Protein AF-0000000084993800 (afdb_homodimer)

Nearest PDB structures (foldseek):
  7xjv-assembly1_A  TM=6.454E-01  e=4.652E-09  Saccharomyces cerevisiae W303
  7xjv-assembly4_D  TM=6.389E-01  e=5.157E-09  Saccharomyces cerevisiae W303
  7xjv-assembly3_C  TM=6.314E-01  e=4.898E-09  Saccharomyces cerevisiae W303
  7xjv-assembly2_B  TM=5.538E-01  e=1.350E-09  Saccharomyces cerevisiae W303
  4ueg-assembly1_B-2  TM=5.755E-01  e=6.330E-03  Homo sapiens

Solvent-accessible surface area (backbone atoms only — not comparable to full-atom values): 67666 Å² total; per-residue (Å²): 123,70,65,59,55,52,49,52,5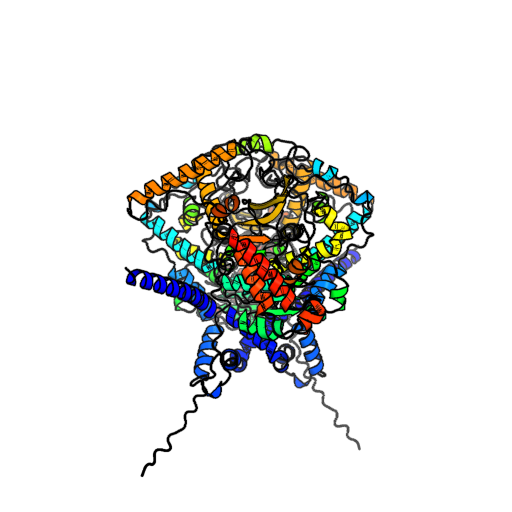4,49,50,52,51,46,46,50,47,44,50,46,45,49,45,39,49,51,34,66,70,18,49,46,56,49,48,42,47,50,22,48,46,46,61,73,32,42,77,75,53,49,46,65,46,40,52,65,31,57,72,38,85,68,54,83,72,51,82,61,49,65,58,50,24,50,51,48,42,51,61,73,66,26,61,34,57,53,43,33,43,54,48,46,67,40,45,58,66,32,54,53,80,58,81,63,63,48,74,72,31,53,38,44,69,43,84,71,44,53,61,37,55,59,57,62,55,12,47,51,59,48,55,62,29,50,54,52,68,58,70,69,51,41,50,27,44,24,51,21,46,50,51,40,51,53,53,44,58,67,52,75,76,71,47,54,67,60,35,39,59,65,26,33,39,31,49,20,40,89,86,26,47,58,17,22,50,24,31,52,52,44,39,43,61,42,61,39,78,60,39,31,38,41,27,29,49,42,76,86,72,63,44,68,53,53,44,66,39,42,22,50,74,73,59,43,24,35,65,43,43,42,27,72,44,37,32,61,70,55,39,65,71,58,65,50,69,50,34,42,54,50,48,42,62,66,69,39,47,43,18,38,32,42,37,30,36,24,40,31,34,60,78,48,56,62,64,59,57,78,74,28,64,61,26,56,53,32,40,21,41,51,40,55,40,66,36,40,56,45,55,26,71,65,46,33,59,44,70,69,48,67,72,54,53,73,75,55,61,64,37,44,54,82,88,50,58,66,60,59,54,68,71,45,52,62,50,71,66,27,27,43,45,22,19,30,80,48,63,72,45,61,27,45,33,67,50,41,38,35,34,29,41,69,79,40,43,53,22,52,50,46,18,36,42,43,45,74,40,14,92,46,51,39,46,55,31,42,31,30,50,40,83,75,81,60,56,30,64,30,43,61,59,21,23,60,75,52,57,47,62,62,44,73,57,93,68,75,70,42,80,25,21,33,70,43,94,86,63,48,74,41,79,17,27,41,32,36,51,32,61,57,41,44,53,54,50,52,54,52,49,35,52,52,27,51,76,66,74,42,71,64,76,59,57,86,65,38,69,56,69,67,38,54,51,50,52,54,50,50,43,51,53,51,29,48,54,46,57,67,61,34,71,73,62,74,80,74,41,70,83,57,48,66,73,76,73,60,48,72,29,34,39,36,26,71,53,67,50,64,23,43,63,68,37,37,75,29,46,84,37,86,82,22,64,58,62,53,69,54,63,34,57,56,90,71,38,34,73,79,45,71,50,48,40,57,72,51,29,51,50,44,43,23,40,43,40,51,61,56,64,59,65,78,44,61,61,50,36,62,71,70,61,72,47,55,59,66,59,36,41,51,44,46,48,51,36,51,56,59,48,58,74,66,54,79,27,96,61,34,76,64,63,72,54,81,64,51,73,74,70,70,79,71,75,74,73,72,72,73,71,75,72,77,70,73,80,119,125,70,66,60,54,54,51,51,53,50,50,50,51,47,46,49,48,43,47,47,40,46,46,34,47,58,36,58,75,20,50,53,56,49,50,42,46,51,24,48,45,45,59,73,31,38,77,76,55,39,54,60,46,43,58,63,29,61,71,37,85,69,56,83,73,53,81,63,49,65,58,50,15,49,50,47,36,48,62,72,66,26,62,33,55,50,43,32,44,55,47,45,67,40,44,60,66,32,54,52,80,59,80,62,64,48,74,72,31,52,37,47,70,42,83,71,43,53,60,38,55,59,57,63,54,13,46,52,59,50,55,62,28,49,55,51,69,57,70,68,52,41,50,29,44,23,52,20,48,50,51,38,50,53,54,44,59,64,52,64,74,70,51,56,65,60,35,41,58,64,25,33,37,32,50,19,40,89,87,28,47,58,17,21,49,26,31,52,52,42,40,43,62,44,61,39,78,59,40,31,39,41,25,29,48,42,76,84,73,62,45,68,52,53,43,68,39,42,22,50,72,71,58,43,24,36,65,42,43,44,27,72,43,38,31,62,69,55,39,65,70,58,65,50,69,49,33,43,54,49,48,42,63,67,70,40,48,42,19,36,31,43,36,30,35,25,39,31,35,60,78,48,57,61,65,61,57,77,75,30,62,61,25,56,52,34,40,21,41,49,39,56,41,65,35,40,56,44,55,27,70,65,44,32,59,43,70,70,47,66,71,52,52,72,74,54,61,65,38,44,54,82,88,50,58,64,60,60,55,68,71,46,53,64,49,71,66,26,27,42,45,22,19,31,82,48,64,70,46,61,26,44,33,66,50,41,38,36,35,30,41,69,79,39,45,54,22,52,51,45,19,38,43,43,46,71,42,14,92,47,51,40,46,54,31,42,32,30,50,39,82,75,80,63,56,31,64,30,44,60,59,21,23,58,76,52,57,47,64,63,42,73,59,93,67,73,70,43,82,26,23,33,69,42,94,85,65,46,75,42,80,16,28,41,32,37,50,30,60,56,41,45,52,53,48,52,54,52,48,36,52,52,27,52,76,67,74,42,71,62,77,59,57,86,66,38,68,54,69,68,37,53,50,50,50,53,50,49,45,51,54,52,30,49,53,47,54,64,56,29,73,71,56,73,83,74,41,74,84,59,51,68,73,77,71,61,50,73,30,34,40,37,24,70,53,66,50,67,22,44,63,69,37,38,74,30,47,83,38,86,82,22,64,56,62,52,69,55,64,33,55,55,90,71,40,34,72,81,46,72,52,49,41,58,71,53,29,50,50,42,44,23,39,42,41,52,62,57,65,60,65,79,43,61,60,50,35,62,70,69,59,70,48,56,58,67,58,35,41,50,45,46,48,52,36,51,56,57,49,59,74,64,55,79,28,94,62,33,75,66,62,74,56,79,65,50,74,74,70,70,80,72,75,77,76,75,75,75,70,74,75,74,71,76,77,119

Organism: Candida dubliniensis (strain CD36 / ATCC MYA-646 / CBS 7987 / NCPF 3949 / NRRL Y-17841) (NCBI:txid573826)

InterPro domains:
  IPR022751 Alpha-mannosyltransferase [PF11051] (169-436)
  IPR029044 Nucleotide-diphospho-sugar transferases [SSF53448] (170-377)

Secondary structure (DSSP, 8-state):
-HHHHHHHHHHHHHHHHHHHHHHHHHHHSSSHHHHHHHHHHHHHTTTTTTHHHHHHHHTSS-GGG-TTHHHHHHHHHHHHH-HHHHHHIIIIIIIGGG--SSPPPPHHHH--PPPP-BTTS-----HHHHHTT-----HHHHHHHHHHHHHHHHHHHTPPPPPTTTS-SEEEEEE-TTT-HHHHHHHHHHHHHTT--S-EEEEESSGGG--HHIIIIIIIIIISEEEEEHHHHH-HHHHHH---HHHHHHHHHHHSS-SEEEEE-TTEEESS--GGGGGSTTHHHHSEEEEEEEEE----HHHHHHTTPPP--B---TTS-TTS-HHHHTTS-TTTTS-GGGBTTS--SEEEEEEEEEEEHHHHHHHHHHHHHHHHTIIIIIHHHHTTT-SS-SSTTTHHHHHHHHT---B----PPEEEEEE-TTS-EEEEEEEEE-HHHHHHHHHHHHHHHHHTT--TT--TT--SHHHHHHHHHHHHHHHHHHHHHTTS-SGGGTTTSSPPPPPEEEEEE-SS---HHHHHHTTTSTTSGGGS-SS--HHHHTTTTTT--HHHHHHHHHHHIIIIIS-S-HHIIIIII-S-HHHHHHHHHHHHHHHHTT-S-TTTT--SSTTS--------------------/--HHHHHHHHHHHHHHHHHHHHHHHHHHS-HHHHHHHHHHHHHHTTTTT-TTHHHHHHSSS-GGG-TTHHHHHHHHHHHHH-HHHHHHIIIIIIIGGG--SSPPPPHHHH--PPPP-BTTS-----HHHHHTT-----HHHHHHHHHHHHHHHHHHHTPPPPPTTTS-SEEEEEE-TTT-HHHHHHHHHHHHHTT--S-EEEEESSGGG--HHIIIIIIIIIISEEEEEHHHHH-HHHHHH---HHHHHHHHHHHSS-SEEEEE-TTEEESS--GGGGGSTTHHHHSEEEEEEEEE----HHHHHHTTPPP--B---TTS-TTS-HHHHTTS-TTTTS-GGGBTTS--SEEEEEEEEEEEHHHHHHHHHHHHHHHHTIIIIIHHHHTTT-SS-SSTTTHHHHHHHHT---B----PPEEEEEE-TTS-EEEEEEEEE-HHHHHHHHHHHHHHHHHTT--TT--TT--SHHHHHHHHHHHHHHHHHHHHHHTTSSGGGGGG-SPPPPPEEEEEE-SS---HHHHHHTTTSTTSGGGS-SS--HHHHTTTTTT--HHHHHHHHHHHIIIIIS-S-HHIIIIII-S-HHHHHHHHHHHHHHHHTT-S-TTTT--SSTTS--------------------

pLDDT: mean 82.66, std 21.97, range [18.39, 98.62]

Sequence (1272 aa):
MKYLEDIKNHLQQEITEQYSNEIFKQYAFSFDIYSKKVDEYALQHESSLEPASCLAILGQEDTKSIPDLDKYLTKANDKYFNRQKYFQYLLKDILLNNKPKCQPLTKEEKGEKLNPTYQWDARIISEKYLLGSKLTIPGDKFRALRDAHDQVVKQLKSLPDPPSQFISGHGIVVNGGGNMIGSALTAIANMRERGSQLPVELILDTKQEYDKQICEELLPQKLNGKCIIVEEQVGKEVFDIINEKFSRKIMGLLVSSFDHIIAMDADNLAIKNVDNLLFTEPYLSTKMILWPDLWVKLTSPLYYRIARIEPGEIIDRFGIPNDGSFAEYITKDKQSEVHYHDLDNLPSTISVETGQMVFSKREHLKSLLLALYYNINGKDFYIDLLYQGAYGEGDRETIVPALHVMNERYTLTNQKVHILGYEALNGKSSETTLGQTDPRDNYQFYQDWKKFLISRKLDTRLNPFQSGGYTSDLMKQFHDYKRQIYQDKQYEDEATVHRMINYKLPEILFLHCNHPKIDPLKNSKEANDEFGTYSRRNMGLPDKVEKLFEGKDWELRFHTISQWVACKAISKSSIYWDKIAGKSQQQVCASVGKYIEFLKKDTFDNEATKLTILNQQQKPQQQESGNDNKKEGAASMKYLEDIKNHLQQEITEQYSNEIFKQYAFSFDIYSKKVDEYALQHESSLEPASCLAILGQEDTKSIPDLDKYLTKANDKYFNRQKYFQYLLKDILLNNKPKCQPLTKEEKGEKLNPTYQWDARIISEKYLLGSKLTIPGDKFRALRDAHDQVVKQLKSLPDPPSQFISGHGIVVNGGGNMIGSALTAIANMRERGSQLPVELILDTKQEYDKQICEELLPQKLNGKCIIVEEQVGKEVFDIINEKFSRKIMGLLVSSFDHIIAMDADNLAIKNVDNLLFTEPYLSTKMILWPDLWVKLTSPLYYRIARIEPGEIIDRFGIPNDGSFAEYITKDKQSEVHYHDLDNLPSTISVETGQMVFSKREHLKSLLLALYYNINGKDFYIDLLYQGAYGEGDRETIVPALHVMNERYTLTNQKVHILGYEALNGKSSETTLGQTDPRDNYQFYQDWKKFLISRKLDTRLNPFQSGGYTSDLMKQFHDYKRQIYQDKQYEDEATVHRMINYKLPEILFLHCNHPKIDPLKNSKEANDEFGTYSRRNMGLPDKVEKLFEGKDWELRFHTISQWVACKAISKSSIYWDKIAGKSQQQVCASVGKYIEFLKKDTFDNEATKLTILNQQQKPQQQESGNDNKKEGAAS

Radius of gyration: 33.53 Å; Cα contacts (8 Å, |Δi|>4): 2112; chains: 2; bounding box: 112×100×114 Å

Structure (mmCIF, N/CA/C/O backbone):
data_AF-0000000084993800-model_v1
#
loop_
_entity.id
_entity.type
_entity.pdbx_description
1 polymer 'Early Golgi alpha-1,2-mannosyltransferase, putative'
#
loop_
_atom_site.group_PDB
_atom_site.id
_atom_site.type_symbol
_atom_site.label_atom_id
_atom_site.label_alt_id
_atom_site.label_comp_id
_atom_site.label_asym_id
_atom_site.label_entity_id
_atom_site.label_seq_id
_atom_site.pdbx_PDB_ins_code
_atom_site.Cartn_x
_atom_site.Cartn_y
_atom_site.Cartn_z
_atom_site.occupancy
_atom_site.B_iso_or_equiv
_atom_site.auth_seq_id
_atom_site.auth_comp_id
_atom_site.auth_asym_id
_atom_site.auth_atom_id
_atom_site.pdbx_PDB_model_num
ATOM 1 N N . MET A 1 1 ? -31.828 13.703 34.688 1 25.83 1 MET A N 1
ATOM 2 C CA . MET A 1 1 ? -31.359 13.961 33.312 1 25.83 1 MET A CA 1
ATOM 3 C C . MET A 1 1 ? -29.844 14.094 33.281 1 25.83 1 MET A C 1
ATOM 5 O O . MET A 1 1 ? -29.234 14.047 32.219 1 25.83 1 MET A O 1
ATOM 9 N N . LYS A 1 2 ? -29.234 14.586 34.312 1 37.12 2 LYS A N 1
ATOM 10 C CA . LYS A 1 2 ? -27.844 14.781 34.719 1 37.12 2 LYS A CA 1
ATOM 11 C C . LYS A 1 2 ? -27.094 13.453 34.781 1 37.12 2 LYS A C 1
ATOM 13 O O . LYS A 1 2 ? -25.938 13.359 34.406 1 37.12 2 LYS A O 1
ATOM 18 N N . TYR A 1 3 ? -27.719 12.461 35.25 1 32.75 3 TYR A N 1
ATOM 19 C CA . TYR A 1 3 ? -27.156 11.148 35.531 1 32.75 3 TYR A CA 1
ATOM 20 C C . TYR A 1 3 ? -26.828 10.414 34.25 1 32.75 3 TYR A C 1
ATOM 22 O O . TYR A 1 3 ? -25.906 9.594 34.188 1 32.75 3 TYR A O 1
ATOM 30 N N . LEU A 1 4 ? -27.656 10.633 33.219 1 32.16 4 LEU A N 1
ATOM 31 C CA . LEU A 1 4 ? -27.453 9.953 31.953 1 32.16 4 LEU A CA 1
ATOM 32 C C . LEU A 1 4 ? -26.156 10.414 31.297 1 32.16 4 LEU A C 1
ATOM 34 O O . LEU A 1 4 ? -25.438 9.617 30.688 1 32.16 4 LEU A O 1
ATOM 38 N N . GLU A 1 5 ? -25.875 11.688 31.453 1 33.88 5 GLU A N 1
ATOM 39 C CA . GLU A 1 5 ? -24.656 12.242 30.875 1 33.88 5 GLU A CA 1
ATOM 40 C C . GLU A 1 5 ? -23.406 11.672 31.547 1 33.88 5 GLU A C 1
ATOM 42 O O . GLU A 1 5 ? -22.406 11.398 30.875 1 33.88 5 GLU A O 1
ATOM 47 N N . ASP A 1 6 ? -23.469 11.477 32.812 1 35.31 6 ASP A N 1
ATOM 48 C CA . ASP A 1 6 ? -22.359 10.898 33.562 1 35.31 6 ASP A CA 1
ATOM 49 C C . ASP A 1 6 ? -22.062 9.477 33.094 1 35.31 6 ASP A C 1
ATOM 51 O O . ASP A 1 6 ? -20.906 9.086 32.938 1 35.31 6 ASP A O 1
ATOM 55 N N . ILE A 1 7 ? -23.078 8.734 32.75 1 33.53 7 ILE A N 1
ATOM 56 C CA . ILE A 1 7 ? -22.922 7.355 32.312 1 33.53 7 ILE A CA 1
ATOM 57 C C . ILE A 1 7 ? -22.266 7.328 30.922 1 33.53 7 ILE A C 1
ATOM 59 O O . ILE A 1 7 ? -21.359 6.527 30.688 1 33.53 7 ILE A O 1
ATOM 63 N N . LYS A 1 8 ? -22.703 8.234 30.078 1 33.44 8 LYS A N 1
ATOM 64 C CA . LYS A 1 8 ? -22.094 8.305 28.75 1 33.44 8 LYS A CA 1
ATOM 65 C C . LYS A 1 8 ? -20.609 8.641 28.828 1 33.44 8 LYS A C 1
ATOM 67 O O . LYS A 1 8 ? -19.781 8.039 28.141 1 33.44 8 LYS A O 1
ATOM 72 N N . ASN A 1 9 ? -20.25 9.586 29.688 1 35.19 9 ASN A N 1
ATOM 73 C CA . ASN A 1 9 ? -18.859 9.93 29.922 1 35.19 9 ASN A CA 1
ATOM 74 C C . ASN A 1 9 ? -18.062 8.734 30.438 1 35.19 9 ASN A C 1
ATOM 76 O O . ASN A 1 9 ? -16.922 8.5 30.016 1 35.19 9 ASN A O 1
ATOM 80 N N . HIS A 1 10 ? -18.641 8.008 31.375 1 34.47 10 HIS A N 1
ATOM 81 C CA . HIS A 1 10 ? -17.969 6.832 31.922 1 34.47 10 HIS A CA 1
ATOM 82 C C . HIS A 1 10 ? -17.797 5.754 30.859 1 34.47 10 HIS A C 1
ATOM 84 O O . HIS A 1 10 ? -16.75 5.125 30.766 1 34.47 10 HIS A O 1
ATOM 90 N N . LEU A 1 11 ? -18.828 5.547 30.047 1 32.25 11 LEU A N 1
ATOM 91 C CA . LEU A 1 11 ? -18.734 4.547 28.984 1 32.25 11 LEU A CA 1
ATOM 92 C C . LEU A 1 11 ? -17.703 4.969 27.938 1 32.25 11 LEU A C 1
ATOM 94 O O . LEU A 1 11 ? -16.953 4.137 27.422 1 32.25 11 LEU A O 1
ATOM 98 N N . GLN A 1 12 ? -17.594 6.176 27.562 1 32.03 12 GLN A N 1
ATOM 99 C CA . GLN A 1 12 ? -16.578 6.691 26.656 1 32.03 12 GLN A CA 1
ATOM 100 C C . GLN A 1 12 ? -15.18 6.555 27.266 1 32.03 12 GLN A C 1
ATOM 102 O O . GLN A 1 12 ? -14.219 6.211 26.578 1 32.03 12 GLN A O 1
ATOM 107 N N . GLN A 1 13 ? -14.977 6.84 28.531 1 33.5 13 GLN A N 1
ATOM 108 C CA . GLN A 1 13 ? -13.734 6.586 29.25 1 33.5 13 GLN A CA 1
ATOM 109 C C . GLN A 1 13 ? -13.406 5.094 29.266 1 33.5 13 GLN A C 1
ATOM 111 O O . GLN A 1 13 ? -12.242 4.707 29.141 1 33.5 13 GLN A O 1
ATOM 116 N N . GLU A 1 14 ? -14.344 4.223 29.547 1 32.28 14 GLU A N 1
ATOM 117 C CA . GLU A 1 14 ? -14.156 2.775 29.516 1 32.28 14 GLU A CA 1
ATOM 118 C C . GLU A 1 14 ? -13.82 2.297 28.109 1 32.28 14 GLU A C 1
ATOM 120 O O . GLU A 1 14 ? -12.977 1.412 27.922 1 32.28 14 GLU A O 1
ATOM 125 N N . ILE A 1 15 ? -14.477 2.777 27.109 1 32.91 15 ILE A N 1
ATOM 126 C CA . ILE A 1 15 ? -14.141 2.424 25.734 1 32.91 15 ILE A CA 1
ATOM 127 C C . ILE A 1 15 ? -12.75 2.953 25.391 1 32.91 15 ILE A C 1
ATOM 129 O O . ILE A 1 15 ? -11.961 2.264 24.734 1 32.91 15 ILE A O 1
ATOM 133 N N . THR A 1 16 ? -12.375 4.145 25.797 1 31.59 16 THR A N 1
ATOM 134 C CA . THR A 1 16 ? -11.008 4.629 25.656 1 31.59 16 THR A CA 1
ATOM 135 C C . THR A 1 16 ? -10.031 3.719 26.391 1 31.59 16 THR A C 1
ATOM 137 O O . THR A 1 16 ? -8.961 3.395 25.875 1 31.59 16 THR A O 1
ATOM 140 N N . GLU A 1 17 ? -10.25 3.42 27.672 1 32.16 17 GLU A N 1
ATOM 141 C CA . GLU A 1 17 ? -9.438 2.461 28.406 1 32.16 17 GLU A CA 1
ATOM 142 C C . GLU A 1 17 ? -9.523 1.069 27.797 1 32.16 17 GLU A C 1
ATOM 144 O O . GLU A 1 17 ? -8.516 0.363 27.703 1 32.16 17 GLU A O 1
ATOM 149 N N . GLN A 1 18 ? -10.711 0.589 27.469 1 32.41 18 GLN A N 1
ATOM 150 C CA . GLN A 1 18 ? -10.805 -0.713 26.812 1 32.41 18 GLN A CA 1
ATOM 151 C C . GLN A 1 18 ? -10.109 -0.707 25.453 1 32.41 18 GLN A C 1
ATOM 153 O O . GLN A 1 18 ? -9.422 -1.667 25.109 1 32.41 18 GLN A O 1
ATOM 158 N N . TYR A 1 19 ? -10.359 0.288 24.656 1 32.78 19 TYR A N 1
ATOM 159 C CA . TYR A 1 19 ? -9.609 0.356 23.406 1 32.78 19 TYR A CA 1
ATOM 160 C C . TYR A 1 19 ? -8.125 0.554 23.672 1 32.78 19 TYR A C 1
ATOM 162 O O . TYR A 1 19 ? -7.281 -0.036 22.984 1 32.78 19 TYR A O 1
ATOM 170 N N . SER A 1 20 ? -7.797 1.417 24.656 1 33.12 20 SER A N 1
ATOM 171 C CA . SER A 1 20 ? -6.395 1.471 25.047 1 33.12 20 SER A CA 1
ATOM 172 C C . SER A 1 20 ? -5.91 0.119 25.562 1 33.12 20 SER A C 1
ATOM 174 O O . SER A 1 20 ? -4.812 -0.323 25.234 1 33.12 20 SER A O 1
ATOM 176 N N . ASN A 1 21 ? -6.656 -0.455 26.484 1 31.53 21 ASN A N 1
ATOM 177 C CA . ASN A 1 21 ? -6.285 -1.775 26.984 1 31.53 21 ASN A CA 1
ATOM 178 C C . ASN A 1 21 ? -6.301 -2.818 25.859 1 31.53 21 ASN A C 1
ATOM 180 O O . ASN A 1 21 ? -5.41 -3.664 25.781 1 31.53 21 ASN A O 1
ATOM 184 N N . GLU A 1 22 ? -7.359 -2.836 25.094 1 35.97 22 GLU A N 1
ATOM 185 C CA . GLU A 1 22 ? -7.348 -3.756 23.953 1 35.97 22 GLU A CA 1
ATOM 186 C C . GLU A 1 22 ? -6.223 -3.414 22.984 1 35.97 22 GLU A C 1
ATOM 188 O O . GLU A 1 22 ? -5.562 -4.309 22.453 1 35.97 22 GLU A O 1
ATOM 193 N N . ILE A 1 23 ? -6.004 -2.205 22.781 1 35.31 23 ILE A N 1
ATOM 194 C CA . ILE A 1 23 ? -4.852 -1.776 22 1 35.31 23 ILE A CA 1
ATOM 195 C C . ILE A 1 23 ? -3.562 -2.229 22.672 1 35.31 23 ILE A C 1
ATOM 197 O O . ILE A 1 23 ? -2.656 -2.75 22.016 1 35.31 23 ILE A O 1
ATOM 201 N N . PHE A 1 24 ? -3.576 -1.935 24.062 1 31.83 24 PHE A N 1
ATOM 202 C CA . PHE A 1 24 ? -2.41 -2.418 24.797 1 31.83 24 PHE A CA 1
ATOM 203 C C . PHE A 1 24 ? -2.34 -3.939 24.766 1 31.83 24 PHE A C 1
ATOM 205 O O . PHE A 1 24 ? -1.265 -4.512 24.578 1 31.83 24 PHE A O 1
ATOM 212 N N . LYS A 1 25 ? -3.402 -4.535 25.062 1 35.88 25 LYS A N 1
ATOM 213 C CA . LYS A 1 25 ? -3.385 -5.992 24.953 1 35.88 25 LYS A CA 1
ATOM 214 C C . LYS A 1 25 ? -2.908 -6.434 23.578 1 35.88 25 LYS A C 1
ATOM 216 O O . LYS A 1 25 ? -2.096 -7.352 23.469 1 35.88 25 LYS A O 1
ATOM 221 N N . GLN A 1 26 ? -3.5 -5.801 22.609 1 37.5 26 GLN A N 1
ATOM 222 C CA . GLN A 1 26 ? -3.051 -6.082 21.25 1 37.5 26 GLN A CA 1
ATOM 223 C C . GLN A 1 26 ? -1.591 -5.684 21.062 1 37.5 26 GLN A C 1
ATOM 225 O O . GLN A 1 26 ? -0.812 -6.422 20.453 1 37.5 26 GLN A O 1
ATOM 230 N N . TYR A 1 27 ? -1.341 -4.531 21.656 1 34.97 27 TYR A N 1
ATOM 231 C CA . TYR A 1 27 ? 0.062 -4.133 21.609 1 34.97 27 TYR A CA 1
ATOM 232 C C . TYR A 1 27 ? 0.91 -5.039 22.5 1 34.97 27 TYR A C 1
ATOM 234 O O . TYR A 1 27 ? 2.053 -5.355 22.172 1 34.97 27 TYR A O 1
ATOM 242 N N . ALA A 1 28 ? 0.341 -5.328 23.75 1 33.94 28 ALA A N 1
ATOM 243 C CA . ALA A 1 28 ? 1.077 -6.211 24.641 1 33.94 28 ALA A CA 1
ATOM 244 C C . ALA A 1 28 ? 1.395 -7.543 23.969 1 33.94 28 ALA A C 1
ATOM 246 O O . ALA A 1 28 ? 2.482 -8.094 24.156 1 33.94 28 ALA A O 1
ATOM 247 N N . PHE A 1 29 ? 0.368 -8.078 23.406 1 35.06 29 PHE A N 1
ATOM 248 C CA . PHE A 1 29 ? 0.773 -9.258 22.641 1 35.06 29 PHE A CA 1
ATOM 249 C C . PHE A 1 29 ? 1.585 -8.852 21.422 1 35.06 29 PHE A C 1
ATOM 251 O O . PHE A 1 29 ? 2.074 -9.711 20.672 1 35.06 29 PHE A O 1
ATOM 258 N N . SER A 1 30 ? 1.572 -7.613 21.203 1 39.25 30 SER A N 1
ATOM 259 C CA . SER A 1 30 ? 2.039 -7.145 19.891 1 39.25 30 SER A CA 1
ATOM 260 C C . SER A 1 30 ? 3.561 -7.074 19.844 1 39.25 30 SER A C 1
ATOM 262 O O . SER A 1 30 ? 4.133 -6.504 18.922 1 39.25 30 SER A O 1
ATOM 264 N N . PHE A 1 31 ? 4 -8.156 20.141 1 41.16 31 PHE A N 1
ATOM 265 C CA . PHE A 1 31 ? 5.434 -8.281 19.906 1 41.16 31 PHE A CA 1
ATOM 266 C C . PHE A 1 31 ? 6.066 -6.922 19.656 1 41.16 31 PHE A C 1
ATOM 268 O O . PHE A 1 31 ? 7.293 -6.789 19.656 1 41.16 31 PHE A O 1
ATOM 275 N N . ASP A 1 32 ? 5.172 -5.875 19.562 1 42.56 32 ASP A N 1
ATOM 276 C CA . ASP A 1 32 ? 5.703 -4.543 19.297 1 42.56 32 ASP A CA 1
ATOM 277 C C . ASP A 1 32 ? 6.426 -3.992 20.516 1 42.56 32 ASP A C 1
ATOM 279 O O . ASP A 1 32 ? 7.52 -3.432 20.406 1 42.56 32 ASP A O 1
ATOM 283 N N . ILE A 1 33 ? 5.805 -4.098 21.578 1 40.31 33 ILE A N 1
ATOM 284 C CA . ILE A 1 33 ? 6.434 -3.621 22.812 1 40.31 33 ILE A CA 1
ATOM 285 C C . ILE A 1 33 ? 7.758 -4.348 23.031 1 40.31 33 ILE A C 1
ATOM 287 O O . ILE A 1 33 ? 8.758 -3.732 23.406 1 40.31 33 ILE A O 1
ATOM 291 N N . TYR A 1 34 ? 7.695 -5.578 22.656 1 42.03 34 TYR A N 1
ATOM 292 C CA . TYR A 1 34 ? 8.922 -6.355 22.766 1 42.03 34 TYR A CA 1
ATOM 293 C C . TYR A 1 34 ? 9.992 -5.832 21.828 1 42.03 34 TYR A C 1
ATOM 295 O O . TYR A 1 34 ? 11.125 -5.578 22.234 1 42.03 34 TYR A O 1
ATOM 303 N N . SER A 1 35 ? 9.562 -5.73 20.703 1 47.25 35 SER A N 1
ATOM 304 C CA . SER A 1 35 ? 10.531 -5.258 19.719 1 47.25 35 SER A CA 1
ATOM 305 C C . SER A 1 35 ? 11.102 -3.898 20.109 1 47.25 35 SER A C 1
ATOM 307 O O . SER A 1 35 ? 12.305 -3.674 20 1 47.25 35 SER A O 1
ATOM 309 N N . LYS A 1 36 ? 10.234 -3.129 20.656 1 44.84 36 LYS A N 1
ATOM 310 C CA . LYS A 1 36 ? 10.656 -1.805 21.094 1 44.84 36 LYS A CA 1
ATOM 311 C C . LYS A 1 36 ? 11.609 -1.905 22.281 1 44.84 36 LYS A C 1
ATOM 313 O O . LYS A 1 36 ? 12.617 -1.193 22.328 1 44.84 36 LYS A O 1
ATOM 318 N N . LYS A 1 37 ? 11.281 -2.777 23.125 1 41.84 37 LYS A N 1
ATOM 319 C CA . LYS A 1 37 ? 12.117 -2.926 24.312 1 41.84 37 LYS A CA 1
ATOM 320 C C . LYS A 1 37 ? 13.469 -3.551 23.953 1 41.84 37 LYS A C 1
ATOM 322 O O . LYS A 1 37 ? 14.5 -3.178 24.516 1 41.84 37 LYS A O 1
ATOM 327 N N . VAL A 1 38 ? 13.352 -4.488 23.078 1 47.16 38 VAL A N 1
ATOM 328 C CA . VAL A 1 38 ? 14.594 -5.074 22.578 1 47.16 38 VAL A CA 1
ATOM 329 C C . VAL A 1 38 ? 15.445 -3.992 21.922 1 47.16 38 VAL A C 1
ATOM 331 O O . VAL A 1 38 ? 16.656 -3.898 22.188 1 47.16 38 VAL A O 1
ATOM 334 N N . ASP A 1 39 ? 14.766 -3.289 21.203 1 47.31 39 ASP A N 1
ATOM 335 C CA . ASP A 1 39 ? 15.461 -2.207 20.531 1 47.31 39 ASP A CA 1
ATOM 336 C C . ASP A 1 39 ? 16.031 -1.198 21.531 1 47.31 39 ASP A C 1
ATOM 338 O O . ASP A 1 39 ? 17.172 -0.765 21.406 1 47.31 39 ASP A O 1
ATOM 342 N N . GLU A 1 40 ? 15.188 -0.771 22.469 1 45.06 40 GLU A N 1
ATOM 343 C CA . GLU A 1 40 ? 15.625 0.14 23.516 1 45.06 40 GLU A CA 1
ATOM 344 C C . GLU A 1 40 ? 16.797 -0.449 24.312 1 45.06 40 GLU A C 1
ATOM 346 O O . GLU A 1 40 ? 17.766 0.249 24.609 1 45.06 40 GLU A O 1
ATOM 351 N N . TYR A 1 41 ? 16.609 -1.665 24.703 1 41.03 41 TYR A N 1
ATOM 352 C CA . TYR A 1 41 ? 17.672 -2.357 25.406 1 41.03 41 TYR A CA 1
ATOM 353 C C . TYR A 1 41 ? 18.953 -2.354 24.578 1 41.03 41 TYR A C 1
ATOM 355 O O . TYR A 1 41 ? 20.047 -2.088 25.109 1 41.03 41 TYR A O 1
ATOM 363 N N . ALA A 1 42 ? 18.719 -2.701 23.438 1 44.78 42 ALA A N 1
ATOM 364 C CA . ALA A 1 42 ? 19.875 -2.703 22.531 1 44.78 42 ALA A CA 1
ATOM 365 C C . ALA A 1 42 ? 20.531 -1.328 22.484 1 44.78 42 ALA A C 1
ATOM 367 O O . ALA A 1 42 ? 21.766 -1.222 22.5 1 44.78 42 ALA A O 1
ATOM 368 N N . LEU A 1 43 ? 19.719 -0.399 22.5 1 45.38 43 LEU A N 1
ATOM 369 C CA . LEU A 1 43 ? 20.25 0.963 22.469 1 45.38 43 LEU A CA 1
ATOM 370 C C . LEU A 1 43 ? 20.953 1.303 23.781 1 45.38 43 LEU A C 1
ATOM 372 O O . LEU A 1 43 ? 22 1.946 23.766 1 45.38 43 LEU A O 1
ATOM 376 N N . GLN A 1 44 ? 20.266 0.963 24.891 1 41.19 44 GLN A N 1
ATOM 377 C CA . GLN A 1 44 ? 20.812 1.293 26.203 1 41.19 44 GLN A CA 1
ATOM 378 C C . GLN A 1 44 ? 22.062 0.471 26.5 1 41.19 44 GLN A C 1
ATOM 380 O O . GLN A 1 44 ? 22.922 0.894 27.281 1 41.19 44 GLN A O 1
ATOM 385 N N . HIS A 1 45 ? 22.016 -0.691 26.203 1 36.88 45 HIS A N 1
ATOM 386 C CA . HIS A 1 45 ? 23.141 -1.57 26.469 1 36.88 45 HIS A CA 1
ATOM 387 C C . HIS A 1 45 ? 24.031 -1.728 25.234 1 36.88 45 HIS A C 1
ATOM 389 O O . HIS A 1 45 ? 24.625 -2.785 25.031 1 36.88 45 HIS A O 1
ATOM 395 N N . GLU A 1 46 ? 23.953 -0.746 24.609 1 42.19 46 GLU A N 1
ATOM 396 C CA . GLU A 1 46 ? 24.797 -0.686 23.422 1 42.19 46 GLU A CA 1
ATOM 397 C C . GLU A 1 46 ? 26.203 -1.188 23.719 1 42.19 46 GLU A C 1
ATOM 399 O O . GLU A 1 46 ? 26.781 -1.945 22.922 1 42.19 46 GLU A O 1
ATOM 404 N N . SER A 1 47 ? 26.703 -0.783 24.859 1 37.28 47 SER A N 1
ATOM 405 C CA . SER A 1 47 ? 28.047 -1.198 25.25 1 37.28 47 SER A CA 1
ATOM 406 C C . SER A 1 47 ? 28.094 -2.689 25.578 1 37.28 47 SER A C 1
ATOM 408 O O . SER A 1 47 ? 29.094 -3.355 25.297 1 37.28 47 SER A O 1
ATOM 410 N N . SER A 1 48 ? 27.234 -3.061 26.281 1 32.97 48 SER A N 1
ATOM 411 C CA . SER A 1 48 ? 27.219 -4.461 26.688 1 32.97 48 SER A CA 1
ATOM 412 C C . SER A 1 48 ? 26.688 -5.355 25.578 1 32.97 48 SER A C 1
ATOM 414 O O . SER A 1 48 ? 26.797 -6.582 25.641 1 32.97 48 SER A O 1
ATOM 416 N N . LEU A 1 49 ? 25.766 -4.918 24.906 1 36.62 49 LEU A N 1
ATOM 417 C CA . LEU A 1 49 ? 25.281 -5.66 23.75 1 36.62 49 LEU A CA 1
ATOM 418 C C . LEU A 1 49 ? 26.297 -5.629 22.609 1 36.62 49 LEU A C 1
ATOM 420 O O . LEU A 1 49 ? 25.938 -5.758 21.438 1 36.62 49 LEU A O 1
ATOM 424 N N . GLU A 1 50 ? 27.562 -5.441 22.891 1 34 50 GLU A N 1
ATOM 425 C CA . GLU A 1 50 ? 28.719 -5.672 22.031 1 34 50 GLU A CA 1
ATOM 426 C C . GLU A 1 50 ? 28.531 -6.914 21.172 1 34 50 GLU A C 1
ATOM 428 O O . GLU A 1 50 ? 29.359 -7.207 20.297 1 34 50 GLU A O 1
ATOM 433 N N . PRO A 1 51 ? 27.594 -7.75 21.578 1 31.05 51 PRO A N 1
ATOM 434 C CA . PRO A 1 51 ? 27.656 -9.047 20.891 1 31.05 51 PRO A CA 1
ATOM 435 C C . PRO A 1 51 ? 27.188 -8.977 19.438 1 31.05 51 PRO A C 1
ATOM 437 O O . PRO A 1 51 ? 27.141 -10 18.75 1 31.05 51 PRO A O 1
ATOM 440 N N . ALA A 1 52 ? 26.688 -8.102 18.922 1 33 52 ALA A N 1
ATOM 441 C CA . ALA A 1 52 ? 26.391 -8.414 17.516 1 33 52 ALA A CA 1
ATOM 442 C C . ALA A 1 52 ? 27.672 -8.656 16.734 1 33 52 ALA A C 1
ATOM 444 O O . ALA A 1 52 ? 27.656 -9.266 15.664 1 33 52 ALA A O 1
ATOM 445 N N . SER A 1 53 ? 28.844 -8.078 17 1 31.75 53 SER A N 1
ATOM 446 C CA . SER A 1 53 ? 30.172 -8.523 16.578 1 31.75 53 SER A CA 1
ATOM 447 C C . SER A 1 53 ? 30.422 -9.961 17.016 1 31.75 53 SER A C 1
ATOM 449 O O . SER A 1 53 ? 31.188 -10.68 16.375 1 31.75 53 SER A O 1
ATOM 451 N N . CYS A 1 54 ? 29.938 -10.375 18.203 1 32.47 54 CYS A N 1
ATOM 452 C CA . CYS A 1 54 ? 30.016 -11.781 18.594 1 32.47 54 CYS A CA 1
ATOM 453 C C . CYS A 1 54 ? 29.234 -12.664 17.625 1 32.47 54 CYS A C 1
ATOM 455 O O . CYS A 1 54 ? 29.672 -13.758 17.281 1 32.47 54 CYS A O 1
ATOM 457 N N . LEU A 1 55 ? 28.094 -12.195 17.156 1 34.06 55 LEU A N 1
ATOM 458 C CA . LEU A 1 55 ? 27.312 -13.039 16.25 1 34.06 55 LEU A CA 1
ATOM 459 C C . LEU A 1 55 ? 28.047 -13.242 14.938 1 34.06 55 LEU A C 1
ATOM 461 O O . LEU A 1 55 ? 28.047 -14.344 14.383 1 34.06 55 LEU A O 1
ATOM 465 N N . ALA A 1 56 ? 28.562 -12.281 14.336 1 34.06 56 ALA A N 1
ATOM 466 C CA . ALA A 1 56 ? 29.469 -12.492 13.211 1 34.06 56 ALA A CA 1
ATOM 467 C C . ALA A 1 56 ? 30.641 -13.375 13.617 1 34.06 56 ALA A C 1
ATOM 469 O O . ALA A 1 56 ? 31.109 -14.203 12.828 1 34.06 56 ALA A O 1
ATOM 470 N N . ILE A 1 57 ? 31.203 -13.164 14.781 1 33.12 57 ILE A N 1
ATOM 471 C CA . ILE A 1 57 ? 32.312 -13.938 15.32 1 33.12 57 ILE A CA 1
ATOM 472 C C . ILE A 1 57 ? 31.844 -15.336 15.695 1 33.12 57 ILE A C 1
ATOM 474 O O . ILE A 1 57 ? 32.562 -16.312 15.492 1 33.12 57 ILE A O 1
ATOM 478 N N . LEU A 1 58 ? 30.609 -15.32 16.312 1 34.31 58 LEU A N 1
ATOM 479 C CA . LEU A 1 58 ? 30.172 -16.641 16.75 1 34.31 58 LEU A CA 1
ATOM 480 C C . LEU A 1 58 ? 29.891 -17.547 15.555 1 34.31 58 LEU A C 1
ATOM 482 O O . LEU A 1 58 ? 29.844 -18.766 15.703 1 34.31 58 LEU A O 1
ATOM 486 N N . GLY A 1 59 ? 29.328 -16.969 14.484 1 33.44 59 GLY A N 1
ATOM 487 C CA . GLY A 1 59 ? 29.297 -17.969 13.43 1 33.44 59 GLY A CA 1
ATOM 488 C C . GLY A 1 59 ? 30.672 -18.516 13.086 1 33.44 59 GLY A C 1
ATOM 489 O O . GLY A 1 59 ? 30.797 -19.438 12.273 1 33.44 59 GLY A O 1
ATOM 490 N N . GLN A 1 60 ? 31.703 -17.5 13.344 1 32.94 60 GLN A N 1
ATOM 491 C CA . GLN A 1 60 ? 33 -18.125 13.117 1 32.94 60 GLN A CA 1
ATOM 492 C C . GLN A 1 60 ? 33.375 -19.047 14.273 1 32.94 60 GLN A C 1
ATOM 494 O O . GLN A 1 60 ? 33.062 -18.766 15.43 1 32.94 60 GLN A O 1
ATOM 499 N N . GLU A 1 61 ? 33.344 -20.312 14.055 1 33.88 61 GLU A N 1
ATOM 500 C CA . GLU A 1 61 ? 33.75 -21.328 15.016 1 33.88 61 GLU A CA 1
ATOM 501 C C . GLU A 1 61 ? 34.781 -20.797 15.984 1 33.88 61 GLU A C 1
ATOM 503 O O . GLU A 1 61 ? 34.75 -21.094 17.172 1 33.88 61 GLU A O 1
ATOM 508 N N . ASP A 1 62 ? 36.094 -20.375 15.445 1 30.25 62 ASP A N 1
ATOM 509 C CA . ASP A 1 62 ? 37.281 -20.047 16.25 1 30.25 62 ASP A CA 1
ATOM 510 C C . ASP A 1 62 ? 37.344 -18.547 16.531 1 30.25 62 ASP A C 1
ATOM 512 O O . ASP A 1 62 ? 37.875 -17.797 15.703 1 30.25 62 ASP A O 1
ATOM 516 N N . THR A 1 63 ? 36.531 -17.938 17.203 1 36.16 63 THR A N 1
ATOM 517 C CA . THR A 1 63 ? 36.531 -16.547 17.656 1 36.16 63 THR A CA 1
ATOM 518 C C . THR A 1 63 ? 37.906 -16.188 18.266 1 36.16 63 THR A C 1
ATOM 520 O O . THR A 1 63 ? 38.156 -15.031 18.594 1 36.16 63 THR A O 1
ATOM 523 N N . LYS A 1 64 ? 38.625 -17.047 18.797 1 36.78 64 LYS A N 1
ATOM 524 C CA . LYS A 1 64 ? 39.938 -16.828 19.406 1 36.78 64 LYS A CA 1
ATOM 525 C C . LYS A 1 64 ? 40.906 -16.234 18.391 1 36.78 64 LYS A C 1
ATOM 527 O O . LYS A 1 64 ? 41.906 -15.641 18.781 1 36.78 64 LYS A O 1
ATOM 532 N N . SER A 1 65 ? 40.844 -16.625 17.188 1 35.22 65 SER A N 1
ATOM 533 C CA . SER A 1 65 ? 41.906 -16.219 16.266 1 35.22 65 SER A CA 1
ATOM 534 C C . SER A 1 65 ? 41.562 -14.898 15.578 1 35.22 65 SER A C 1
ATOM 536 O O . SER A 1 65 ? 42.219 -14.508 14.617 1 35.22 65 SER A O 1
ATOM 538 N N . ILE A 1 66 ? 40.312 -14.281 15.836 1 35.28 66 ILE A N 1
ATOM 539 C CA . ILE A 1 66 ? 40.125 -13.023 15.117 1 35.28 66 ILE A CA 1
ATOM 540 C C . ILE A 1 66 ? 40.938 -11.93 15.797 1 35.28 66 ILE A C 1
ATOM 542 O O . ILE A 1 66 ? 40.656 -11.539 16.938 1 35.28 66 ILE A O 1
ATOM 546 N N . PRO A 1 67 ? 42.125 -11.648 15.43 1 38.72 67 PRO A N 1
ATOM 547 C CA . PRO A 1 67 ? 42.844 -10.445 15.859 1 38.72 67 PRO A CA 1
ATOM 548 C C . PRO A 1 67 ? 42.031 -9.164 15.664 1 38.72 67 PRO A C 1
ATOM 550 O O . PRO A 1 67 ? 41.281 -9.047 14.688 1 38.72 67 PRO A O 1
ATOM 553 N N . ASP A 1 68 ? 41.844 -8.273 16.719 1 42.38 68 ASP A N 1
ATOM 554 C CA . ASP A 1 68 ? 41.281 -6.926 16.828 1 42.38 68 ASP A CA 1
ATOM 555 C C . ASP A 1 68 ? 39.75 -6.969 16.812 1 42.38 68 ASP A C 1
ATOM 557 O O . ASP A 1 68 ? 39.094 -6.133 16.172 1 42.38 68 ASP A O 1
ATOM 561 N N . LEU A 1 69 ? 39.25 -8.086 17.234 1 43.69 69 LEU A N 1
ATOM 562 C CA . LEU A 1 69 ? 37.844 -8.328 17.375 1 43.69 69 LEU A CA 1
ATOM 563 C C . LEU A 1 69 ? 37.125 -7.117 17.984 1 43.69 69 LEU A C 1
ATOM 565 O O . LEU A 1 69 ? 36.062 -6.719 17.531 1 43.69 69 LEU A O 1
ATOM 569 N N . ASP A 1 70 ? 37.812 -6.648 18.953 1 43.03 70 ASP A N 1
ATOM 570 C CA . ASP A 1 70 ? 37.25 -5.508 19.656 1 43.03 70 ASP A CA 1
ATOM 571 C C . ASP A 1 70 ? 37.031 -4.324 18.703 1 43.03 70 ASP A C 1
ATOM 573 O O . ASP A 1 70 ? 36 -3.668 18.734 1 43.03 70 ASP A O 1
ATOM 577 N N . LYS A 1 71 ? 38.062 -4.016 17.984 1 48.34 71 LYS A N 1
ATOM 578 C CA . LYS A 1 71 ? 37.969 -2.926 17.016 1 48.34 71 LYS A CA 1
ATOM 579 C C . LYS A 1 71 ? 36.875 -3.203 15.969 1 48.34 71 LYS A C 1
ATOM 581 O O . LYS A 1 71 ? 36.156 -2.299 15.578 1 48.34 71 LYS A O 1
ATOM 586 N N . TYR A 1 72 ? 36.812 -4.387 15.578 1 44.16 72 TYR A N 1
ATOM 587 C CA . TYR A 1 72 ? 35.812 -4.77 14.602 1 44.16 72 TYR A CA 1
ATOM 588 C C . TYR A 1 72 ? 34.406 -4.625 15.18 1 44.16 72 TYR A C 1
ATOM 590 O O . TYR A 1 72 ? 33.5 -4.137 14.508 1 44.16 72 TYR A O 1
ATOM 598 N N . LEU A 1 73 ? 34.406 -4.98 16.328 1 45.44 73 LEU A N 1
ATOM 599 C CA . LEU A 1 73 ? 33.125 -4.875 16.984 1 45.44 73 LEU A CA 1
ATOM 600 C C . LEU A 1 73 ? 32.719 -3.416 17.172 1 45.44 73 LEU A C 1
ATOM 602 O O . LEU A 1 73 ? 31.562 -3.055 16.969 1 45.44 73 LEU A O 1
ATOM 606 N N . THR A 1 74 ? 33.688 -2.674 17.609 1 46.38 74 THR A N 1
ATOM 607 C CA . THR A 1 74 ? 33.438 -1.248 17.781 1 46.38 74 THR A CA 1
ATOM 608 C C . THR A 1 74 ? 33 -0.617 16.453 1 46.38 74 THR A C 1
ATOM 610 O O . THR A 1 74 ? 32.031 0.146 16.406 1 46.38 74 THR A O 1
ATOM 613 N N . LYS A 1 75 ? 33.688 -0.953 15.5 1 45.97 75 LYS A N 1
ATOM 614 C CA . LYS A 1 75 ? 33.375 -0.43 14.172 1 45.97 75 LYS A CA 1
ATOM 615 C C . LYS A 1 75 ? 32 -0.924 13.703 1 45.97 75 LYS A C 1
ATOM 617 O O . LYS A 1 75 ? 31.234 -0.163 13.125 1 45.97 75 LYS A O 1
ATOM 622 N N . ALA A 1 76 ? 31.922 -2.113 13.953 1 44.62 76 ALA A N 1
ATOM 623 C CA . ALA A 1 76 ? 30.641 -2.689 13.555 1 44.62 76 ALA A CA 1
ATOM 624 C C . ALA A 1 76 ? 29.5 -2.061 14.336 1 44.62 76 ALA A C 1
ATOM 626 O O . ALA A 1 76 ? 28.453 -1.746 13.766 1 44.62 76 ALA A O 1
ATOM 627 N N . ASN A 1 77 ? 29.734 -1.854 15.523 1 45.66 77 ASN A N 1
ATOM 628 C CA . ASN A 1 77 ? 28.719 -1.23 16.375 1 45.66 77 ASN A CA 1
ATOM 629 C C . ASN A 1 77 ? 28.391 0.187 15.914 1 45.66 77 ASN A C 1
ATOM 631 O O . ASN A 1 77 ? 27.219 0.567 15.836 1 45.66 77 ASN A O 1
ATOM 635 N N . ASP A 1 78 ? 29.438 0.937 15.812 1 48.5 78 ASP A N 1
ATOM 636 C CA . ASP A 1 78 ? 29.25 2.299 15.32 1 48.5 78 ASP A CA 1
ATOM 637 C C . ASP A 1 78 ? 28.453 2.307 14.016 1 48.5 78 ASP A C 1
ATOM 639 O O . ASP A 1 78 ? 27.547 3.133 13.844 1 48.5 78 ASP A O 1
ATOM 643 N N . LYS A 1 79 ? 28.844 1.456 13.305 1 45.97 79 LYS A N 1
ATOM 644 C CA . LYS A 1 79 ? 28.234 1.375 11.984 1 45.97 79 LYS A CA 1
ATOM 645 C C . LYS A 1 79 ? 26.766 0.978 12.086 1 45.97 79 LYS A C 1
ATOM 647 O O . LYS A 1 79 ? 25.922 1.553 11.398 1 45.97 79 LYS A O 1
ATOM 652 N N . TYR A 1 80 ? 26.469 -0.016 12.875 1 48.34 80 TYR A N 1
ATOM 653 C CA . TYR A 1 80 ? 25.141 -0.592 12.805 1 48.34 80 TYR A CA 1
ATOM 654 C C . TYR A 1 80 ? 24.203 0.048 13.836 1 48.34 80 TYR A C 1
ATOM 656 O O . TYR A 1 80 ? 22.984 0.011 13.688 1 48.34 80 TYR A O 1
ATOM 664 N N . PHE A 1 81 ? 24.781 0.731 14.695 1 56.06 81 PHE A N 1
ATOM 665 C CA . PHE A 1 81 ? 23.953 1.255 15.773 1 56.06 81 PHE A CA 1
ATOM 666 C C . PHE A 1 81 ? 24.062 2.773 15.852 1 56.06 81 PHE A C 1
ATOM 668 O O . PHE A 1 81 ? 23.438 3.4 16.719 1 56.06 81 PHE A O 1
ATOM 675 N N . ASN A 1 82 ? 24.703 3.145 14.812 1 67.19 82 ASN A N 1
ATOM 676 C CA . ASN A 1 82 ? 24.828 4.598 14.836 1 67.19 82 ASN A CA 1
ATOM 677 C C . ASN A 1 82 ? 23.734 5.277 14.031 1 67.19 82 ASN A C 1
ATOM 679 O O . ASN A 1 82 ? 23.766 5.273 12.797 1 67.19 82 ASN A O 1
ATOM 683 N N . ARG A 1 83 ? 22.844 5.77 14.781 1 80.5 83 ARG A N 1
ATOM 684 C CA . ARG A 1 83 ? 21.688 6.438 14.211 1 80.5 83 ARG A CA 1
ATOM 685 C C . ARG A 1 83 ? 22.094 7.578 13.289 1 80.5 83 ARG A C 1
ATOM 687 O O . ARG A 1 83 ? 21.516 7.773 12.227 1 80.5 83 ARG A O 1
ATOM 694 N N . GLN A 1 84 ? 23.094 8.297 13.625 1 85.56 84 GLN A N 1
ATOM 695 C CA . GLN A 1 84 ? 23.578 9.406 12.812 1 85.56 84 GLN A CA 1
ATOM 696 C C . GLN A 1 84 ? 24.109 8.906 11.469 1 85.56 84 GLN A C 1
ATOM 698 O O . GLN A 1 84 ? 23.859 9.516 10.43 1 85.56 84 GLN A O 1
ATOM 703 N N . LYS A 1 85 ? 24.828 7.836 11.492 1 79.94 85 LYS A N 1
ATOM 704 C CA . LYS A 1 85 ? 25.375 7.27 10.266 1 79.94 85 LYS A CA 1
ATOM 705 C C . LYS A 1 85 ? 24.266 6.758 9.352 1 79.94 85 LYS A C 1
ATOM 707 O O . LYS A 1 85 ? 24.375 6.828 8.125 1 79.94 85 LYS A O 1
ATOM 712 N N . TYR A 1 86 ? 23.25 6.223 9.961 1 83.88 86 TYR A N 1
ATOM 713 C CA . TYR A 1 86 ? 22.078 5.77 9.195 1 83.88 86 TYR A CA 1
ATOM 714 C C . TYR A 1 86 ? 21.453 6.922 8.414 1 83.88 86 TYR A C 1
ATOM 716 O O . TYR A 1 86 ? 21.219 6.805 7.215 1 83.88 86 TYR A O 1
ATOM 724 N N . PHE A 1 87 ? 21.266 8.016 9.039 1 91.25 87 PHE A N 1
ATOM 725 C CA . PHE A 1 87 ? 20.625 9.156 8.375 1 91.25 87 PHE A CA 1
ATOM 726 C C . PHE A 1 87 ? 21.594 9.805 7.391 1 91.25 87 PHE A C 1
ATOM 728 O O . PHE A 1 87 ? 21.172 10.312 6.348 1 91.25 87 PHE A O 1
ATOM 735 N N . GLN A 1 88 ? 22.922 9.75 7.711 1 87.62 88 GLN A N 1
ATOM 736 C CA . GLN A 1 88 ? 23.891 10.266 6.758 1 87.62 88 GLN A CA 1
ATOM 737 C C . GLN A 1 88 ? 23.906 9.438 5.473 1 87.62 88 GLN A C 1
ATOM 739 O O . GLN A 1 88 ? 24.062 9.977 4.379 1 87.62 88 GLN A O 1
ATOM 744 N N . TYR A 1 89 ? 23.703 8.195 5.633 1 85.25 89 TYR A N 1
ATOM 745 C CA . TYR A 1 89 ? 23.609 7.328 4.461 1 85.25 89 TYR A CA 1
ATOM 746 C C . TYR A 1 89 ? 22.422 7.707 3.6 1 85.25 89 TYR A C 1
ATOM 748 O O . TYR A 1 89 ? 22.547 7.875 2.383 1 85.25 89 TYR A O 1
ATOM 756 N N . LEU A 1 90 ? 21.266 7.84 4.195 1 92 90 LEU A N 1
ATOM 757 C CA . LEU A 1 90 ? 20.047 8.164 3.465 1 92 90 LEU A CA 1
ATOM 758 C C . LEU A 1 90 ? 20.156 9.531 2.803 1 92 90 LEU A C 1
ATOM 760 O O . LEU A 1 90 ? 19.812 9.695 1.631 1 92 90 LEU A O 1
ATOM 764 N N . LEU A 1 91 ? 20.719 10.484 3.549 1 95.44 91 LEU A N 1
ATOM 765 C CA . LEU A 1 91 ? 20.688 11.875 3.105 1 95.44 91 LEU A CA 1
ATOM 766 C C . LEU A 1 91 ? 21.844 12.188 2.178 1 95.44 91 LEU A C 1
ATOM 768 O O . LEU A 1 91 ? 21.672 12.836 1.145 1 95.44 91 LEU A O 1
ATOM 772 N N . LYS A 1 92 ? 23 11.773 2.555 1 90.69 92 LYS A N 1
ATOM 773 C CA . LYS A 1 92 ? 24.203 12.109 1.78 1 90.69 92 LYS A CA 1
ATOM 774 C C . LYS A 1 92 ? 24.422 11.109 0.649 1 90.69 92 LYS A C 1
ATOM 776 O O . LYS A 1 92 ? 24.438 11.484 -0.525 1 90.69 92 LYS A O 1
ATOM 781 N N . ASP A 1 93 ? 24.391 9.875 0.919 1 86.88 93 ASP A N 1
ATOM 782 C CA . ASP A 1 93 ? 24.797 8.852 -0.042 1 86.88 93 ASP A CA 1
ATOM 783 C C . ASP A 1 93 ? 23.688 8.57 -1.045 1 86.88 93 ASP A C 1
ATOM 785 O O . ASP A 1 93 ? 23.938 8.125 -2.162 1 86.88 93 ASP A O 1
ATOM 789 N N . ILE A 1 94 ? 22.453 8.836 -0.676 1 92.88 94 ILE A N 1
ATOM 790 C CA . ILE A 1 94 ? 21.359 8.539 -1.599 1 92.88 94 ILE A CA 1
ATOM 791 C C . ILE A 1 94 ? 20.812 9.844 -2.178 1 92.88 94 ILE A C 1
ATOM 793 O O . ILE A 1 94 ? 20.922 10.086 -3.383 1 92.88 94 ILE A O 1
ATOM 797 N N . LEU A 1 95 ? 20.375 10.742 -1.338 1 97.31 95 LEU A N 1
ATOM 798 C CA . LEU A 1 95 ? 19.688 11.914 -1.854 1 97.31 95 LEU A CA 1
ATOM 799 C C . LEU A 1 95 ? 20.656 12.906 -2.467 1 97.31 95 LEU A C 1
ATOM 801 O O . LEU A 1 95 ? 20.531 13.273 -3.637 1 97.31 95 LEU A O 1
ATOM 805 N N . LEU A 1 96 ? 21.688 13.328 -1.672 1 96.44 96 LEU A N 1
ATOM 806 C CA . LEU A 1 96 ? 22.594 14.375 -2.131 1 96.44 96 LEU A CA 1
ATOM 807 C C . LEU A 1 96 ? 23.484 13.859 -3.264 1 96.44 96 LEU A C 1
ATOM 809 O O . LEU A 1 96 ? 23.844 14.625 -4.164 1 96.44 96 LEU A O 1
ATOM 813 N N . ASN A 1 97 ? 23.781 12.609 -3.285 1 93.94 97 ASN A N 1
ATOM 814 C CA . ASN A 1 97 ? 24.625 12.023 -4.316 1 93.94 97 ASN A CA 1
ATOM 815 C C . ASN A 1 97 ? 23.891 11.906 -5.648 1 93.94 97 ASN A C 1
ATOM 817 O O . ASN A 1 97 ? 24.516 11.664 -6.688 1 93.94 97 ASN A O 1
ATOM 821 N N . ASN A 1 98 ? 22.594 12.062 -5.633 1 96.56 98 ASN A N 1
ATOM 822 C CA . ASN A 1 98 ? 21.812 11.969 -6.863 1 96.56 98 ASN A CA 1
ATOM 823 C C . ASN A 1 98 ? 21.266 13.328 -7.285 1 96.56 98 ASN A C 1
ATOM 825 O O . ASN A 1 98 ? 20.219 13.398 -7.926 1 96.56 98 ASN A O 1
ATOM 829 N N . LYS A 1 99 ? 21.891 14.352 -6.863 1 96.94 99 LYS A N 1
ATOM 830 C CA . LYS A 1 99 ? 21.547 15.672 -7.387 1 96.94 99 LYS A CA 1
ATOM 831 C C . LYS A 1 99 ? 21.719 15.727 -8.898 1 96.94 99 LYS A C 1
ATOM 833 O O . LYS A 1 99 ? 22.688 15.172 -9.438 1 96.94 99 LYS A O 1
ATOM 838 N N . PRO A 1 100 ? 20.75 16.375 -9.586 1 97.56 100 PRO A N 1
ATOM 839 C CA . PRO A 1 100 ? 20.922 16.5 -11.031 1 97.56 100 PRO A CA 1
ATOM 840 C C . PRO A 1 100 ? 22.234 17.172 -11.406 1 97.56 100 PRO A C 1
ATOM 842 O O . PRO A 1 100 ? 22.594 18.203 -10.82 1 97.56 100 PRO A O 1
ATOM 845 N N . LYS A 1 101 ? 22.938 16.641 -12.398 1 96 101 LYS A N 1
ATOM 846 C CA . LYS A 1 101 ? 24.234 17.156 -12.828 1 96 101 LYS A CA 1
ATOM 847 C C . LYS A 1 101 ? 24.078 18.156 -13.977 1 96 101 LYS A C 1
ATOM 849 O O . LYS A 1 101 ? 24.578 17.906 -15.078 1 96 101 LYS A O 1
ATOM 854 N N . CYS A 1 102 ? 23.5 19.219 -13.695 1 97.31 102 CYS A N 1
ATOM 855 C CA . CYS A 1 102 ? 23.328 20.312 -14.648 1 97.31 102 CYS A CA 1
ATOM 856 C C . CYS A 1 102 ? 23.109 21.641 -13.922 1 97.31 102 CYS A C 1
ATOM 858 O O . CYS A 1 102 ? 22.969 21.672 -12.703 1 97.31 102 CYS A O 1
ATOM 860 N N . GLN A 1 103 ? 23.188 22.734 -14.672 1 96.94 103 GLN A N 1
ATOM 861 C CA . GLN A 1 103 ? 22.938 24.047 -14.109 1 96.94 103 GLN A CA 1
ATOM 862 C C . GLN A 1 103 ? 21.469 24.234 -13.75 1 96.94 103 GLN A C 1
ATOM 864 O O . GLN A 1 103 ? 20.594 23.641 -14.383 1 96.94 103 GLN A O 1
ATOM 869 N N . PRO A 1 104 ? 21.188 25.031 -12.68 1 97.12 104 PRO A N 1
ATOM 870 C CA . PRO A 1 104 ? 19.797 25.344 -12.367 1 97.12 104 PRO A CA 1
ATOM 871 C C . PRO A 1 104 ? 19.047 25.953 -13.547 1 97.12 104 PRO A C 1
ATOM 873 O O . PRO A 1 104 ? 19.672 26.5 -14.461 1 97.12 104 PRO A O 1
ATOM 876 N N . LEU A 1 105 ? 17.75 25.859 -13.516 1 97.5 105 LEU A N 1
ATOM 877 C CA . LEU A 1 105 ? 16.938 26.5 -14.539 1 97.5 105 LEU A CA 1
ATOM 878 C C . LEU A 1 105 ? 17.094 28.016 -14.492 1 97.5 105 LEU A C 1
ATOM 880 O O . LEU A 1 105 ? 17.172 28.609 -13.414 1 97.5 105 LEU A O 1
ATOM 884 N N . THR A 1 106 ? 17.234 28.672 -15.648 1 96.94 106 THR A N 1
ATOM 885 C CA . THR A 1 106 ? 17.281 30.125 -15.734 1 96.94 106 THR A CA 1
ATOM 886 C C . THR A 1 106 ? 15.891 30.734 -15.508 1 96.94 106 THR A C 1
ATOM 888 O O . THR A 1 106 ? 14.891 30 -15.516 1 96.94 106 THR A O 1
ATOM 891 N N . LYS A 1 107 ? 15.875 32.031 -15.273 1 95.38 107 LYS A N 1
ATOM 892 C CA . LYS A 1 107 ? 14.602 32.719 -15.094 1 95.38 107 LYS A CA 1
ATOM 893 C C . LYS A 1 107 ? 13.688 32.5 -16.297 1 95.38 107 LYS A C 1
ATOM 895 O O . LYS A 1 107 ? 12.477 32.344 -16.141 1 95.38 107 LYS A O 1
ATOM 900 N N . GLU A 1 108 ? 14.266 32.531 -17.469 1 95.88 108 GLU A N 1
ATOM 901 C CA . GLU A 1 108 ? 13.5 32.312 -18.703 1 95.88 108 GLU A CA 1
ATOM 902 C C . GLU A 1 108 ? 12.961 30.891 -18.781 1 95.88 108 GLU A C 1
ATOM 904 O O . GLU A 1 108 ? 11.812 30.672 -19.188 1 95.88 108 GLU A O 1
ATOM 909 N N . GLU A 1 109 ? 13.75 29.906 -18.375 1 96.81 109 GLU A N 1
ATOM 910 C CA . GLU A 1 109 ? 13.352 28.5 -18.406 1 96.81 109 GLU A CA 1
ATOM 911 C C . GLU A 1 109 ? 12.242 28.219 -17.406 1 96.81 109 GLU A C 1
ATOM 913 O O . GLU A 1 109 ? 11.391 27.359 -17.625 1 96.81 109 GLU A O 1
ATOM 918 N N . LYS A 1 110 ? 12.18 28.922 -16.266 1 95.56 110 LYS A N 1
ATOM 919 C CA . LYS A 1 110 ? 11.188 28.734 -15.211 1 95.56 110 LYS A CA 1
ATOM 920 C C . LYS A 1 110 ? 9.812 29.219 -15.672 1 95.56 110 LYS A C 1
ATOM 922 O O . LYS A 1 110 ? 8.789 28.734 -15.18 1 95.56 110 LYS A O 1
ATOM 927 N N . GLY A 1 111 ? 9.828 30.062 -16.578 1 94.81 111 GLY A N 1
ATOM 928 C CA . GLY A 1 111 ? 8.578 30.516 -17.156 1 94.81 111 GLY A CA 1
ATOM 929 C C . GLY A 1 111 ? 7.809 31.453 -16.25 1 94.81 111 GLY A C 1
ATOM 930 O O . GLY A 1 111 ? 8.406 32.281 -15.547 1 94.81 111 GLY A O 1
ATOM 931 N N . GLU A 1 112 ? 6.438 31.453 -16.438 1 94.5 112 GLU A N 1
ATOM 932 C CA . GLU A 1 112 ? 5.551 32.344 -15.719 1 94.5 112 GLU A CA 1
ATOM 933 C C . GLU A 1 112 ? 4.664 31.594 -14.742 1 94.5 112 GLU A C 1
ATOM 935 O O . GLU A 1 112 ? 4.469 30.391 -14.883 1 94.5 112 GLU A O 1
ATOM 940 N N . LYS A 1 113 ? 4.145 32.344 -13.781 1 93.38 113 LYS A N 1
ATOM 941 C CA . LYS A 1 113 ? 3.242 31.734 -12.805 1 93.38 113 LYS A CA 1
ATOM 942 C C . LYS A 1 113 ? 1.82 31.656 -13.352 1 93.38 113 LYS A C 1
ATOM 944 O O . LYS A 1 113 ? 1.358 32.562 -14.039 1 93.38 113 LYS A O 1
ATOM 949 N N . LEU A 1 114 ? 1.203 30.516 -13.055 1 95.12 114 LEU A N 1
ATOM 950 C CA . LEU A 1 114 ? -0.19 30.312 -13.445 1 95.12 114 LEU A CA 1
ATOM 951 C C . LEU A 1 114 ? -1.131 30.828 -12.352 1 95.12 114 LEU A C 1
ATOM 953 O O . LEU A 1 114 ? -0.723 31 -11.203 1 95.12 114 LEU A O 1
ATOM 957 N N . ASN A 1 115 ? -2.33 31.047 -12.773 1 91.44 115 ASN A N 1
ATOM 958 C CA . ASN A 1 115 ? -3.332 31.516 -11.82 1 91.44 115 ASN A CA 1
ATOM 959 C C . ASN A 1 115 ? -3.895 30.359 -11 1 91.44 115 ASN A C 1
ATOM 961 O O . ASN A 1 115 ? -4.453 29.406 -11.555 1 91.44 115 ASN A O 1
ATOM 965 N N . PRO A 1 116 ? -3.838 30.453 -9.711 1 91.19 116 PRO A N 1
ATOM 966 C CA . PRO A 1 116 ? -4.387 29.391 -8.883 1 91.19 116 PRO A CA 1
ATOM 967 C C . PRO A 1 116 ? -5.914 29.344 -8.906 1 91.19 116 PRO A C 1
ATOM 969 O O . PRO A 1 116 ? -6.559 30.359 -9.18 1 91.19 116 PRO A O 1
ATOM 972 N N . THR A 1 117 ? -6.453 28.172 -8.727 1 91.44 117 THR A N 1
ATOM 973 C CA . THR A 1 117 ? -7.887 27.906 -8.664 1 91.44 117 THR A CA 1
ATOM 974 C C . THR A 1 117 ? -8.25 27.219 -7.348 1 91.44 117 THR A C 1
ATOM 976 O O . THR A 1 117 ? -7.547 26.312 -6.898 1 91.44 117 THR A O 1
ATOM 979 N N . TYR A 1 118 ? -9.344 27.781 -6.727 1 91.81 118 TYR A N 1
ATOM 980 C CA . TYR A 1 118 ? -9.805 27.125 -5.504 1 91.81 118 TYR A CA 1
ATOM 981 C C . TYR A 1 118 ? -10.32 25.734 -5.793 1 91.81 118 TYR A C 1
ATOM 983 O O . TYR A 1 118 ? -10.875 25.469 -6.863 1 91.81 118 TYR A O 1
ATOM 991 N N . GLN A 1 119 ? -10.266 24.828 -4.859 1 90.19 119 GLN A N 1
ATOM 992 C CA . GLN A 1 119 ? -10.594 23.422 -5.066 1 90.19 119 GLN A CA 1
ATOM 993 C C . GLN A 1 119 ? -12.102 23.219 -5.223 1 90.19 119 GLN A C 1
ATOM 995 O O . GLN A 1 119 ? -12.555 22.188 -5.695 1 90.19 119 GLN A O 1
ATOM 1000 N N . TRP A 1 120 ? -12.969 24.219 -4.848 1 92.5 120 TRP A N 1
ATOM 1001 C CA . TRP A 1 120 ? -14.414 24.031 -4.973 1 92.5 120 TRP A CA 1
ATOM 1002 C C . TRP A 1 120 ? -14.914 24.578 -6.305 1 92.5 120 TRP A C 1
ATOM 1004 O O . TRP A 1 120 ? -16.109 24.484 -6.613 1 92.5 120 TRP A O 1
ATOM 1014 N N . ASP A 1 121 ? -14.016 25.156 -7.094 1 89.69 121 ASP A N 1
ATOM 1015 C CA . ASP A 1 121 ? -14.398 25.672 -8.406 1 89.69 121 ASP A CA 1
ATOM 1016 C C . ASP A 1 121 ? -14.109 24.641 -9.5 1 89.69 121 ASP A C 1
ATOM 1018 O O . ASP A 1 121 ? -13.008 24.094 -9.578 1 89.69 121 ASP A O 1
ATOM 1022 N N . ALA A 1 122 ? -15.141 24.422 -10.25 1 86.5 122 ALA A N 1
ATOM 1023 C CA . ALA A 1 122 ? -14.938 23.516 -11.375 1 86.5 122 ALA A CA 1
ATOM 1024 C C . ALA A 1 122 ? -14.32 24.266 -12.562 1 86.5 122 ALA A C 1
ATOM 1026 O O . ALA A 1 122 ? -15.023 24.938 -13.32 1 86.5 122 ALA A O 1
ATOM 1027 N N . ARG A 1 123 ? -13.055 24.297 -12.609 1 90.94 123 ARG A N 1
ATOM 1028 C CA . ARG A 1 123 ? -12.297 24.891 -13.711 1 90.94 123 ARG A CA 1
ATOM 1029 C C . ARG A 1 123 ? -11.367 23.875 -14.352 1 90.94 123 ARG A C 1
ATOM 1031 O O . ARG A 1 123 ? -10.703 23.094 -13.656 1 90.94 123 ARG A O 1
ATOM 1038 N N . ILE A 1 124 ? -11.406 23.875 -15.648 1 95.81 124 ILE A N 1
ATOM 1039 C CA . ILE A 1 124 ? -10.547 22.938 -16.359 1 95.81 124 ILE A CA 1
ATOM 1040 C C . ILE A 1 124 ? -9.109 23.453 -16.375 1 95.81 124 ILE A C 1
ATOM 1042 O O . ILE A 1 124 ? -8.82 24.484 -16.953 1 95.81 124 ILE A O 1
ATOM 1046 N N . ILE A 1 125 ? -8.305 22.828 -15.688 1 96.69 125 ILE A N 1
ATOM 1047 C CA . ILE A 1 125 ? -6.859 23 -15.781 1 96.69 125 ILE A CA 1
ATOM 1048 C C . ILE A 1 125 ? -6.262 21.891 -16.641 1 96.69 125 ILE A C 1
ATOM 1050 O O . ILE A 1 125 ? -5.793 20.875 -16.125 1 96.69 125 ILE A O 1
ATOM 1054 N N . SER A 1 126 ? -6.188 22.141 -17.938 1 97.62 126 SER A N 1
ATOM 1055 C CA . SER A 1 126 ? -5.805 21.125 -18.922 1 97.62 126 SER A CA 1
ATOM 1056 C C . SER A 1 126 ? -4.289 21.016 -19.031 1 97.62 126 SER A C 1
ATOM 1058 O O . SER A 1 126 ? -3.557 21.844 -18.484 1 97.62 126 SER A O 1
ATOM 1060 N N . GLU A 1 127 ? -3.842 19.969 -19.719 1 97.31 127 GLU A N 1
ATOM 1061 C CA . GLU A 1 127 ? -2.42 19.828 -20.016 1 97.31 127 GLU A CA 1
ATOM 1062 C C . GLU A 1 127 ? -1.893 21.047 -20.766 1 97.31 127 GLU A C 1
ATOM 1064 O O . GLU A 1 127 ? -0.818 21.562 -20.438 1 97.31 127 GLU A O 1
ATOM 1069 N N . LYS A 1 128 ? -2.648 21.531 -21.781 1 97 128 LYS A N 1
ATOM 1070 C CA . LYS A 1 128 ? -2.279 22.703 -22.547 1 97 128 LYS A CA 1
ATOM 1071 C C . LYS A 1 128 ? -2.146 23.938 -21.656 1 97 128 LYS A C 1
ATOM 1073 O O . LYS A 1 128 ? -1.212 24.719 -21.812 1 97 128 LYS A O 1
ATOM 1078 N N . TYR A 1 129 ? -3.08 24.109 -20.75 1 96.69 129 TYR A N 1
ATOM 1079 C CA . TYR A 1 129 ? -3.023 25.234 -19.828 1 96.69 129 TYR A CA 1
ATOM 1080 C C . TYR A 1 129 ? -1.771 25.172 -18.953 1 96.69 129 TYR A C 1
ATOM 1082 O O . TYR A 1 129 ? -1.082 26.172 -18.766 1 96.69 129 TYR A O 1
ATOM 1090 N N . LEU A 1 130 ? -1.493 24 -18.406 1 97 130 LEU A N 1
ATOM 1091 C CA . LEU A 1 130 ? -0.342 23.812 -17.531 1 97 130 LEU A CA 1
ATOM 1092 C C . LEU A 1 130 ? 0.959 24.094 -18.266 1 97 130 LEU A C 1
ATOM 1094 O O . LEU A 1 130 ? 1.907 24.625 -17.688 1 97 130 LEU A O 1
ATOM 1098 N N . LEU A 1 131 ? 0.997 23.719 -19.516 1 96.31 131 LEU A N 1
ATOM 1099 C CA . LEU A 1 131 ? 2.184 23.953 -20.328 1 96.31 131 LEU A CA 1
ATOM 1100 C C . LEU A 1 131 ? 2.246 25.406 -20.797 1 96.31 131 LEU A C 1
ATOM 1102 O O . LEU A 1 131 ? 3.281 25.859 -21.297 1 96.31 131 LEU A O 1
ATOM 1106 N N . GLY A 1 132 ? 1.211 26.109 -20.609 1 94.12 132 GLY A N 1
ATOM 1107 C CA . GLY A 1 132 ? 1.14 27.516 -21 1 94.12 132 GLY A CA 1
ATOM 1108 C C . GLY A 1 132 ? 1.971 28.422 -20.109 1 94.12 132 GLY A C 1
ATOM 1109 O O . GLY A 1 132 ? 2.193 29.578 -20.438 1 94.12 132 GLY A O 1
ATOM 1110 N N . SER A 1 133 ? 2.443 27.938 -19 1 93.06 133 SER A N 1
ATOM 1111 C CA . SER A 1 133 ? 3.334 28.703 -18.141 1 93.06 133 SER A CA 1
ATOM 1112 C C . SER A 1 133 ? 4.648 29.031 -18.844 1 93.06 133 SER A C 1
ATOM 1114 O O . SER A 1 133 ? 5.418 29.875 -18.391 1 93.06 133 SER A O 1
ATOM 1116 N N . LYS A 1 134 ? 4.977 28.328 -19.891 1 92.5 134 LYS A N 1
ATOM 1117 C CA . LYS A 1 134 ? 6.188 28.469 -20.703 1 92.5 134 LYS A CA 1
ATOM 1118 C C . LYS A 1 134 ? 7.406 27.922 -19.953 1 92.5 134 LYS A C 1
ATOM 1120 O O . LYS A 1 134 ? 8.539 28.328 -20.234 1 92.5 134 LYS A O 1
ATOM 1125 N N . LEU A 1 135 ? 7.117 27.234 -18.906 1 96.38 135 LEU A N 1
ATOM 1126 C CA . LEU A 1 135 ? 8.203 26.453 -18.312 1 96.38 135 LEU A CA 1
ATOM 1127 C C . LEU A 1 135 ? 8.82 25.5 -19.328 1 96.38 135 LEU A C 1
ATOM 1129 O O . LEU A 1 135 ? 8.102 24.75 -19.984 1 96.38 135 LEU A O 1
ATOM 1133 N N . THR A 1 136 ? 10.125 25.625 -19.5 1 96.06 136 THR A N 1
ATOM 1134 C CA . THR A 1 136 ? 10.82 24.781 -20.469 1 96.06 136 THR A CA 1
ATOM 1135 C C . THR A 1 136 ? 12.102 24.203 -19.859 1 96.06 136 THR A C 1
ATOM 1137 O O . THR A 1 136 ? 12.789 24.891 -19.094 1 96.06 136 THR A O 1
ATOM 1140 N N . ILE A 1 137 ? 12.32 22.984 -20.203 1 97.31 137 ILE A N 1
ATOM 1141 C CA . ILE A 1 137 ? 13.57 22.328 -19.797 1 97.31 137 ILE A CA 1
ATOM 1142 C C . ILE A 1 137 ? 14.336 21.875 -21.031 1 97.31 137 ILE A C 1
ATOM 1144 O O . ILE A 1 137 ? 13.945 20.906 -21.688 1 97.31 137 ILE A O 1
ATOM 1148 N N . PRO A 1 138 ? 15.477 22.531 -21.312 1 96.12 138 PRO A N 1
ATOM 1149 C CA . PRO A 1 138 ? 16.281 22.094 -22.453 1 96.12 138 PRO A CA 1
ATOM 1150 C C . PRO A 1 138 ? 16.625 20.609 -22.391 1 96.12 138 PRO A C 1
ATOM 1152 O O . PRO A 1 138 ? 16.75 20.047 -21.312 1 96.12 138 PRO A O 1
ATOM 1155 N N . GLY A 1 139 ? 16.938 20 -23.547 1 95.5 139 GLY A N 1
ATOM 1156 C CA . GLY A 1 139 ? 17.125 18.562 -23.688 1 95.5 139 GLY A CA 1
ATOM 1157 C C . GLY A 1 139 ? 18.188 18 -22.766 1 95.5 139 GLY A C 1
ATOM 1158 O O . GLY A 1 139 ? 18.016 16.953 -22.156 1 95.5 139 GLY A O 1
ATOM 1159 N N . ASP A 1 140 ? 19.281 18.688 -22.688 1 95.06 140 ASP A N 1
ATOM 1160 C CA . ASP A 1 140 ? 20.391 18.203 -21.859 1 95.06 140 ASP A CA 1
ATOM 1161 C C . ASP A 1 140 ? 20.016 18.266 -20.391 1 95.06 140 ASP A C 1
ATOM 1163 O O . ASP A 1 140 ? 20.344 17.344 -19.625 1 95.06 140 ASP A O 1
ATOM 1167 N N . LYS A 1 141 ? 19.391 19.344 -19.984 1 97.38 141 LYS A N 1
ATOM 1168 C CA . LYS A 1 141 ? 18.953 19.469 -18.594 1 97.38 141 LYS A CA 1
ATOM 1169 C C . LYS A 1 141 ? 17.875 18.438 -18.266 1 97.38 141 LYS A C 1
ATOM 1171 O O . LYS A 1 141 ? 17.844 17.875 -17.172 1 97.38 141 LYS A O 1
ATOM 1176 N N . PHE A 1 142 ? 16.984 18.266 -19.234 1 97.88 142 PHE A N 1
ATOM 1177 C CA . PHE A 1 142 ? 15.922 17.281 -19.062 1 97.88 142 PHE A CA 1
ATOM 1178 C C . PHE A 1 142 ? 16.5 15.891 -18.812 1 97.88 142 PHE A C 1
ATOM 1180 O O . PHE A 1 142 ? 16.062 15.188 -17.906 1 97.88 142 PHE A O 1
ATOM 1187 N N . ARG A 1 143 ? 17.469 15.523 -19.609 1 97.19 143 ARG A N 1
ATOM 1188 C CA . ARG A 1 143 ? 18.109 14.219 -19.453 1 97.19 143 ARG A CA 1
ATOM 1189 C C . ARG A 1 143 ? 18.812 14.109 -18.109 1 97.19 143 ARG A C 1
ATOM 1191 O O . ARG A 1 143 ? 18.75 13.062 -17.453 1 97.19 143 ARG A O 1
ATOM 1198 N N . ALA A 1 144 ? 19.453 15.164 -17.719 1 97.56 144 ALA A N 1
ATOM 1199 C CA . ALA A 1 144 ? 20.141 15.172 -16.422 1 97.56 144 ALA A CA 1
ATOM 1200 C C . ALA A 1 144 ? 19.156 14.977 -15.273 1 97.56 144 ALA A C 1
ATOM 1202 O O . ALA A 1 144 ? 19.422 14.219 -14.344 1 97.56 144 ALA A O 1
ATOM 1203 N N . LEU A 1 145 ? 18.031 15.727 -15.336 1 98.44 145 LEU A N 1
ATOM 1204 C CA . LEU A 1 145 ? 17 15.625 -14.305 1 98.44 145 LEU A CA 1
ATOM 1205 C C . LEU A 1 145 ? 16.391 14.227 -14.273 1 98.44 145 LEU A C 1
ATOM 1207 O O . LEU A 1 145 ? 16.234 13.641 -13.195 1 98.44 145 LEU A O 1
ATOM 1211 N N . ARG A 1 146 ? 16.047 13.703 -15.391 1 98.06 146 ARG A N 1
ATOM 1212 C CA . ARG A 1 146 ? 15.422 12.391 -15.477 1 98.06 146 ARG A CA 1
ATOM 1213 C C . ARG A 1 146 ? 16.375 11.297 -15.008 1 98.06 146 ARG A C 1
ATOM 1215 O O . ARG A 1 146 ? 15.961 10.375 -14.297 1 98.06 146 ARG A O 1
ATOM 1222 N N . ASP A 1 147 ? 17.656 11.352 -15.43 1 96.88 147 ASP A N 1
ATOM 1223 C CA . ASP A 1 147 ? 18.641 10.352 -15.023 1 96.88 147 ASP A CA 1
ATOM 1224 C C . ASP A 1 147 ? 18.844 10.359 -13.508 1 96.88 147 ASP A C 1
ATOM 1226 O O . ASP A 1 147 ? 18.922 9.305 -12.883 1 96.88 147 ASP A O 1
ATOM 1230 N N . ALA A 1 148 ? 18.969 11.562 -12.992 1 98.25 148 ALA A N 1
ATOM 1231 C CA . ALA A 1 148 ? 19.125 11.688 -11.539 1 98.25 148 ALA A CA 1
ATOM 1232 C C . ALA A 1 148 ? 17.891 11.141 -10.812 1 98.25 148 ALA A C 1
ATOM 1234 O O . ALA A 1 148 ? 18.031 10.445 -9.797 1 98.25 148 ALA A O 1
ATOM 1235 N N . HIS A 1 149 ? 16.734 11.492 -11.289 1 98.56 149 HIS A N 1
ATOM 1236 C CA . HIS A 1 149 ? 15.492 11.008 -10.703 1 98.56 149 HIS A CA 1
ATOM 1237 C C . HIS A 1 149 ? 15.391 9.492 -10.789 1 98.56 149 HIS A C 1
ATOM 1239 O O . HIS A 1 149 ? 15.023 8.828 -9.812 1 98.56 149 HIS A O 1
ATOM 1245 N N . ASP A 1 150 ? 15.758 8.93 -11.961 1 96.88 150 ASP A N 1
ATOM 1246 C CA . ASP A 1 150 ? 15.773 7.477 -12.133 1 96.88 150 ASP A CA 1
ATOM 1247 C C . ASP A 1 150 ? 16.656 6.805 -11.086 1 96.88 150 ASP A C 1
ATOM 1249 O O . ASP A 1 150 ? 16.281 5.797 -10.492 1 96.88 150 ASP A O 1
ATOM 1253 N N . GLN A 1 151 ? 17.766 7.367 -10.906 1 94.44 151 GLN A N 1
ATOM 1254 C CA . GLN A 1 151 ? 18.75 6.766 -10.016 1 94.44 151 GLN A CA 1
ATOM 1255 C C . GLN A 1 151 ? 18.297 6.828 -8.562 1 94.44 151 GLN A C 1
ATOM 1257 O O . GLN A 1 151 ? 18.406 5.848 -7.824 1 94.44 151 GLN A O 1
ATOM 1262 N N . VAL A 1 152 ? 17.828 7.973 -8.125 1 98 152 VAL A N 1
ATOM 1263 C CA . VAL A 1 152 ? 17.391 8.102 -6.734 1 98 152 VAL A CA 1
ATOM 1264 C C . VAL A 1 152 ? 16.188 7.211 -6.477 1 98 152 VAL A C 1
ATOM 1266 O O . VAL A 1 152 ? 16.078 6.59 -5.418 1 98 152 VAL A O 1
ATOM 1269 N N . VAL A 1 153 ? 15.234 7.145 -7.41 1 97.19 153 VAL A N 1
ATOM 1270 C CA . VAL A 1 153 ? 14.047 6.305 -7.273 1 97.19 153 VAL A CA 1
ATOM 1271 C C . VAL A 1 153 ? 14.461 4.836 -7.164 1 97.19 153 VAL A C 1
ATOM 1273 O O . VAL A 1 153 ? 13.953 4.105 -6.309 1 97.19 153 VAL A O 1
ATOM 1276 N N . LYS A 1 154 ? 15.367 4.453 -8.023 1 90.62 154 LYS A N 1
ATOM 1277 C CA . LYS A 1 154 ? 15.867 3.08 -7.996 1 90.62 154 LYS A CA 1
ATOM 1278 C C . LYS A 1 154 ? 16.484 2.748 -6.637 1 90.62 154 LYS A C 1
ATOM 1280 O O . LYS A 1 154 ? 16.203 1.69 -6.066 1 90.62 154 LYS A O 1
ATOM 1285 N N . GLN A 1 155 ? 17.25 3.594 -6.125 1 89.25 155 GLN A N 1
ATOM 1286 C CA . GLN A 1 155 ? 17.906 3.375 -4.848 1 89.25 155 GLN A CA 1
ATOM 1287 C C . GLN A 1 155 ? 16.906 3.348 -3.701 1 89.25 155 GLN A C 1
ATOM 1289 O O . GLN A 1 155 ? 17 2.51 -2.803 1 89.25 155 GLN A O 1
ATOM 1294 N N . LEU A 1 156 ? 15.977 4.246 -3.746 1 93.94 156 LEU A N 1
ATOM 1295 C CA . LEU A 1 156 ? 14.969 4.309 -2.688 1 93.94 156 LEU A CA 1
ATOM 1296 C C . LEU A 1 156 ? 14.094 3.064 -2.695 1 93.94 156 LEU A C 1
ATOM 1298 O O . LEU A 1 156 ? 13.789 2.51 -1.638 1 93.94 156 LEU A O 1
ATOM 1302 N N . LYS A 1 157 ? 13.664 2.641 -3.855 1 89 157 LYS A N 1
ATOM 1303 C CA . LYS A 1 157 ? 12.805 1.465 -3.963 1 89 157 LYS A CA 1
ATOM 1304 C C . LYS A 1 157 ? 13.523 0.213 -3.467 1 89 157 LYS A C 1
ATOM 1306 O O . LYS A 1 157 ? 12.883 -0.754 -3.053 1 89 157 LYS A O 1
ATOM 1311 N N . SER A 1 158 ? 14.828 0.269 -3.469 1 81.12 158 SER A N 1
ATOM 1312 C CA . SER A 1 158 ? 15.625 -0.889 -3.078 1 81.12 158 SER A CA 1
ATOM 1313 C C . SER A 1 158 ? 15.984 -0.84 -1.595 1 81.12 158 SER A C 1
ATOM 1315 O O . SER A 1 158 ? 16.609 -1.768 -1.068 1 81.12 158 SER A O 1
ATOM 1317 N N . LEU A 1 159 ? 15.523 0.203 -0.913 1 83.88 159 LEU A N 1
ATOM 1318 C CA . LEU A 1 159 ? 15.828 0.339 0.508 1 83.88 159 LEU A CA 1
ATOM 1319 C C . LEU A 1 159 ? 15.086 -0.719 1.323 1 83.88 159 LEU A C 1
ATOM 1321 O O . LEU A 1 159 ? 13.914 -0.992 1.076 1 83.88 159 LEU A O 1
ATOM 1325 N N . PRO A 1 160 ? 15.828 -1.332 2.258 1 75.69 160 PRO A N 1
ATOM 1326 C CA . PRO A 1 160 ? 15.125 -2.193 3.207 1 75.69 160 PRO A CA 1
ATOM 1327 C C . PRO A 1 160 ? 14.266 -1.403 4.191 1 75.69 160 PRO A C 1
ATOM 1329 O O . PRO A 1 160 ? 14.328 -0.172 4.223 1 75.69 160 PRO A O 1
ATOM 1332 N N . ASP A 1 161 ? 13.461 -2.119 5.004 1 76.69 161 ASP A N 1
ATOM 1333 C CA . ASP A 1 161 ? 12.703 -1.47 6.07 1 76.69 161 ASP A CA 1
ATOM 1334 C C . ASP A 1 161 ? 13.633 -0.801 7.078 1 76.69 161 ASP A C 1
ATOM 1336 O O . ASP A 1 161 ? 14.727 -1.305 7.352 1 76.69 161 ASP A O 1
ATOM 1340 N N . PRO A 1 162 ? 13.172 0.318 7.566 1 80.38 162 PRO A N 1
ATOM 1341 C CA . PRO A 1 162 ? 14.023 0.951 8.578 1 80.38 162 PRO A CA 1
ATOM 1342 C C . PRO A 1 162 ? 14.141 0.119 9.852 1 80.38 162 PRO A C 1
ATOM 1344 O O . PRO A 1 162 ? 13.188 -0.556 10.242 1 80.38 162 PRO A O 1
ATOM 1347 N N . PRO A 1 163 ? 15.297 0.205 10.516 1 72.19 163 PRO A N 1
ATOM 1348 C CA . PRO A 1 163 ? 15.508 -0.565 11.742 1 72.19 163 PRO A CA 1
ATOM 1349 C C . PRO A 1 163 ? 14.547 -0.156 12.867 1 72.19 163 PRO A C 1
ATOM 1351 O O . PRO A 1 163 ? 14.336 1.037 13.094 1 72.19 163 PRO A O 1
ATOM 1354 N N . SER A 1 164 ? 14.055 -1.12 13.547 1 72.25 164 SER A N 1
ATOM 1355 C CA . SER A 1 164 ? 13.078 -0.873 14.602 1 72.25 164 SER A CA 1
ATOM 1356 C C . SER A 1 164 ? 13.719 -0.154 15.789 1 72.25 164 SER A C 1
ATOM 1358 O O . SER A 1 164 ? 13.031 0.539 16.547 1 72.25 164 SER A O 1
ATOM 1360 N N . GLN A 1 165 ? 15.062 -0.243 15.938 1 69.19 165 GLN A N 1
ATOM 1361 C CA . GLN A 1 165 ? 15.75 0.416 17.047 1 69.19 165 GLN A CA 1
ATOM 1362 C C . GLN A 1 165 ? 15.781 1.929 16.844 1 69.19 165 GLN A C 1
ATOM 1364 O O . GLN A 1 165 ? 15.945 2.682 17.812 1 69.19 165 GLN A O 1
ATOM 1369 N N . PHE A 1 166 ? 15.695 2.326 15.57 1 79.5 166 PHE A N 1
ATOM 1370 C CA . PHE A 1 166 ? 15.742 3.756 15.281 1 79.5 166 PHE A CA 1
ATOM 1371 C C . PHE A 1 166 ? 14.328 4.328 15.164 1 79.5 166 PHE A C 1
ATOM 1373 O O . PHE A 1 166 ? 14.102 5.5 15.461 1 79.5 166 PHE A O 1
ATOM 1380 N N . ILE A 1 167 ? 13.43 3.518 14.641 1 86.12 167 ILE A N 1
ATOM 1381 C CA . ILE A 1 167 ? 12.07 3.967 14.352 1 86.12 167 ILE A CA 1
ATOM 1382 C C . ILE A 1 167 ? 11.07 2.98 14.938 1 86.12 167 ILE A C 1
ATOM 1384 O O . ILE A 1 167 ? 11.039 1.809 14.555 1 86.12 167 ILE A O 1
ATOM 1388 N N . SER A 1 168 ? 10.336 3.422 15.914 1 82.31 168 SER A N 1
ATOM 1389 C CA . SER A 1 168 ? 9.328 2.562 16.531 1 82.31 168 SER A CA 1
ATOM 1390 C C . SER A 1 168 ? 8.344 3.375 17.359 1 82.31 168 SER A C 1
ATOM 1392 O O . SER A 1 168 ? 8.617 4.531 17.703 1 82.31 168 SER A O 1
ATOM 1394 N N . GLY A 1 169 ? 7.148 2.836 17.516 1 83.88 169 GLY A N 1
ATOM 1395 C CA . GLY A 1 169 ? 6.207 3.414 18.469 1 83.88 169 GLY A CA 1
ATOM 1396 C C . GLY A 1 169 ? 5.312 4.469 17.844 1 83.88 169 GLY A C 1
ATOM 1397 O O . GLY A 1 169 ? 5.332 4.672 16.625 1 83.88 169 GLY A O 1
ATOM 1398 N N . HIS A 1 170 ? 4.469 5.023 18.766 1 89.62 170 HIS A N 1
ATOM 1399 C CA . HIS A 1 170 ? 3.479 6.035 18.422 1 89.62 170 HIS A CA 1
ATOM 1400 C C . HIS A 1 170 ? 3.795 7.371 19.078 1 89.62 170 HIS A C 1
ATOM 1402 O O . HIS A 1 170 ? 4.254 7.406 20.234 1 89.62 170 HIS A O 1
ATOM 1408 N N . GLY A 1 171 ? 3.588 8.445 18.391 1 96.38 171 GLY A N 1
ATOM 1409 C CA . GLY A 1 171 ? 3.811 9.727 19.047 1 96.38 171 GLY A CA 1
ATOM 1410 C C . GLY A 1 171 ? 3.432 10.914 18.172 1 96.38 171 GLY A C 1
ATOM 1411 O O . GLY A 1 171 ? 2.963 10.734 17.047 1 96.38 171 GLY A O 1
ATOM 1412 N N . ILE A 1 172 ? 3.564 12.062 18.781 1 98.12 172 ILE A N 1
ATOM 1413 C CA . ILE A 1 172 ? 3.318 13.336 18.125 1 98.12 172 ILE A CA 1
ATOM 1414 C C . ILE A 1 172 ? 4.645 14.055 17.875 1 98.12 172 ILE A C 1
ATOM 1416 O O . ILE A 1 172 ? 5.527 14.055 18.734 1 98.12 172 ILE A O 1
ATOM 1420 N N . VAL A 1 173 ? 4.785 14.547 16.688 1 98.5 173 VAL A N 1
ATOM 1421 C CA . VAL A 1 173 ? 5.988 15.305 16.344 1 98.5 173 VAL A CA 1
ATOM 1422 C C . VAL A 1 173 ? 5.621 16.75 16.031 1 98.5 173 VAL A C 1
ATOM 1424 O O . VAL A 1 173 ? 4.766 17 15.172 1 98.5 173 VAL A O 1
ATOM 1427 N N . VAL A 1 174 ? 6.254 17.688 16.703 1 97.81 174 VAL A N 1
ATOM 1428 C CA . VAL A 1 174 ? 6.023 19.109 16.484 1 97.81 174 VAL A CA 1
ATOM 1429 C C . VAL A 1 174 ? 7.34 19.797 16.109 1 97.81 174 VAL A C 1
ATOM 1431 O O . VAL A 1 174 ? 8.336 19.641 16.812 1 97.81 174 VAL A O 1
ATOM 1434 N N . ASN A 1 175 ? 7.297 20.5 15.062 1 91.69 175 ASN A N 1
ATOM 1435 C CA . ASN A 1 175 ? 8.477 21.25 14.648 1 91.69 175 ASN A CA 1
ATOM 1436 C C . ASN A 1 175 ? 8.586 22.578 15.391 1 91.69 175 ASN A C 1
ATOM 1438 O O . ASN A 1 175 ? 7.699 23.422 15.289 1 91.69 175 ASN A O 1
ATOM 1442 N N . GLY A 1 176 ? 9.633 22.781 16.156 1 89.06 176 GLY A N 1
ATOM 1443 C CA . GLY A 1 176 ? 9.844 24.016 16.891 1 89.06 176 GLY A CA 1
ATOM 1444 C C . GLY A 1 176 ? 11.133 24.719 16.516 1 89.06 176 GLY A C 1
ATOM 1445 O O . GLY A 1 176 ? 11.477 25.734 17.109 1 89.06 176 GLY A O 1
ATOM 1446 N N . GLY A 1 177 ? 11.781 24.172 15.531 1 84.56 177 GLY A N 1
ATOM 1447 C CA . GLY A 1 177 ? 13.023 24.797 15.094 1 84.56 177 GLY A CA 1
ATOM 1448 C C . GLY A 1 177 ? 12.82 26.156 14.469 1 84.56 177 GLY A C 1
ATOM 1449 O O . GLY A 1 177 ? 11.727 26.469 13.992 1 84.56 177 GLY A O 1
ATOM 1450 N N . GLY A 1 178 ? 13.844 27 14.406 1 81.19 178 GLY A N 1
ATOM 1451 C CA . GLY A 1 178 ? 13.797 28.312 13.789 1 81.19 178 GLY A CA 1
ATOM 1452 C C . GLY A 1 178 ? 13.016 29.328 14.602 1 81.19 178 GLY A C 1
ATOM 1453 O O . GLY A 1 178 ? 12.133 30 14.07 1 81.19 178 GLY A O 1
ATOM 1454 N N . ASN A 1 179 ? 13.141 29.297 15.906 1 79.94 179 ASN A N 1
ATOM 1455 C CA . ASN A 1 179 ? 12.562 30.266 16.828 1 79.94 179 ASN A CA 1
ATOM 1456 C C . ASN A 1 179 ? 11.055 30.078 16.969 1 79.94 179 ASN A C 1
ATOM 1458 O O . ASN A 1 179 ? 10.312 31.047 17.078 1 79.94 179 ASN A O 1
ATOM 1462 N N . MET A 1 180 ? 10.602 28.875 16.906 1 88.62 180 MET A N 1
ATOM 1463 C CA . MET A 1 180 ? 9.172 28.609 17.016 1 88.62 180 MET A CA 1
ATOM 1464 C C . MET A 1 180 ? 8.867 27.844 18.297 1 88.62 180 MET A C 1
ATOM 1466 O O . MET A 1 180 ? 7.832 27.188 18.406 1 88.62 180 MET A O 1
ATOM 1470 N N . ILE A 1 181 ? 9.734 27.906 19.234 1 90.69 181 ILE A N 1
ATOM 1471 C CA . ILE A 1 181 ? 9.609 27.109 20.453 1 90.69 181 ILE A CA 1
ATOM 1472 C C . ILE A 1 181 ? 8.344 27.516 21.203 1 90.69 181 ILE A C 1
ATOM 1474 O O . ILE A 1 181 ? 7.609 26.656 21.703 1 90.69 181 ILE A O 1
ATOM 1478 N N . GLY A 1 182 ? 8.086 28.859 21.328 1 91.56 182 GLY A N 1
ATOM 1479 C CA . GLY A 1 182 ? 6.887 29.328 22 1 91.56 182 GLY A CA 1
ATOM 1480 C C . GLY A 1 182 ? 5.609 28.781 21.375 1 91.56 182 GLY A C 1
ATOM 1481 O O . GLY A 1 182 ? 4.711 28.328 22.094 1 91.56 182 GLY A O 1
ATOM 1482 N N . SER A 1 183 ? 5.539 28.859 20.062 1 95 183 SER A N 1
ATOM 1483 C CA . SER A 1 183 ? 4.391 28.344 19.328 1 95 183 SER A CA 1
ATOM 1484 C C . SER A 1 183 ? 4.266 26.828 19.5 1 95 183 SER A C 1
ATOM 1486 O O . SER A 1 183 ? 3.162 26.312 19.703 1 95 183 SER A O 1
ATOM 1488 N N . ALA A 1 184 ? 5.395 26.156 19.391 1 96.81 184 ALA A N 1
ATOM 1489 C CA . ALA A 1 184 ? 5.402 24.703 19.5 1 96.81 184 ALA A CA 1
ATOM 1490 C C . ALA A 1 184 ? 4.922 24.266 20.875 1 96.81 184 ALA A C 1
ATOM 1492 O O . ALA A 1 184 ? 4.129 23.328 21 1 96.81 184 ALA A O 1
ATOM 1493 N N . LEU A 1 185 ? 5.441 24.922 21.906 1 96.75 185 LEU A N 1
ATOM 1494 C CA . LEU A 1 185 ? 5.039 24.578 23.266 1 96.75 185 LEU A CA 1
ATOM 1495 C C . LEU A 1 185 ? 3.555 24.859 23.469 1 96.75 185 LEU A C 1
ATOM 1497 O O . LEU A 1 185 ? 2.883 24.125 24.203 1 96.75 185 LEU A O 1
ATOM 1501 N N . THR A 1 186 ? 3.068 25.906 22.891 1 97.44 186 THR A N 1
ATOM 1502 C CA . THR A 1 186 ? 1.641 26.203 22.969 1 97.44 186 THR A CA 1
ATOM 1503 C C . THR A 1 186 ? 0.828 25.062 22.344 1 97.4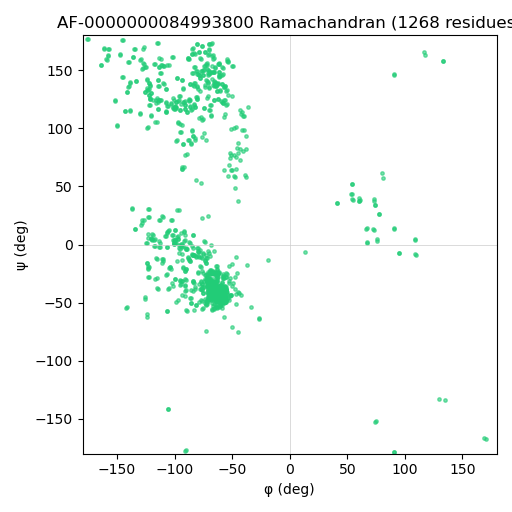4 186 THR A C 1
ATOM 1505 O O . THR A 1 186 ? -0.17 24.625 22.922 1 97.44 186 THR A O 1
ATOM 1508 N N . ALA A 1 187 ? 1.226 24.609 21.172 1 98 187 ALA A N 1
ATOM 1509 C CA . ALA A 1 187 ? 0.551 23.5 20.5 1 98 187 ALA A CA 1
ATOM 1510 C C . ALA A 1 187 ? 0.607 22.219 21.344 1 98 187 ALA A C 1
ATOM 1512 O O . ALA A 1 187 ? -0.391 21.516 21.469 1 98 187 ALA A O 1
ATOM 1513 N N . ILE A 1 188 ? 1.769 21.922 21.922 1 98.31 188 ILE A N 1
ATOM 1514 C CA . ILE A 1 188 ? 1.966 20.719 22.719 1 98.31 188 ILE A CA 1
ATOM 1515 C C . ILE A 1 188 ? 1.097 20.781 23.969 1 98.31 188 ILE A C 1
ATOM 1517 O O . ILE A 1 188 ? 0.402 19.828 24.312 1 98.31 188 ILE A O 1
ATOM 1521 N N . ALA A 1 189 ? 1.146 21.953 24.641 1 97.88 189 ALA A N 1
ATOM 1522 C CA . ALA A 1 189 ? 0.329 22.141 25.844 1 97.88 189 ALA A CA 1
ATOM 1523 C C . ALA A 1 189 ? -1.156 22.016 25.516 1 97.88 189 ALA A C 1
ATOM 1525 O O . ALA A 1 189 ? -1.927 21.469 26.297 1 97.88 189 ALA A O 1
ATOM 1526 N N . ASN A 1 190 ? -1.504 22.578 24.453 1 98 190 ASN A N 1
ATOM 1527 C CA . ASN A 1 190 ? -2.893 22.469 24.016 1 98 190 ASN A CA 1
ATOM 1528 C C . ASN A 1 190 ? -3.311 21 23.844 1 98 190 ASN A C 1
ATOM 1530 O O . ASN A 1 190 ? -4.414 20.625 24.234 1 98 190 ASN A O 1
ATOM 1534 N N . MET A 1 191 ? -2.469 20.188 23.234 1 97.12 191 MET A N 1
ATOM 1535 C CA . MET A 1 191 ? -2.781 18.766 23.031 1 97.12 191 MET A CA 1
ATOM 1536 C C . MET A 1 191 ? -2.996 18.062 24.375 1 97.12 191 MET A C 1
ATOM 1538 O O . MET A 1 191 ? -3.877 17.219 24.5 1 97.12 191 MET A O 1
ATOM 1542 N N . ARG A 1 192 ? -2.193 18.422 25.359 1 95.88 192 ARG A N 1
ATOM 1543 C CA . ARG A 1 192 ? -2.387 17.875 26.688 1 95.88 192 ARG A CA 1
ATOM 1544 C C . ARG A 1 192 ? -3.736 18.281 27.266 1 95.88 192 ARG A C 1
ATOM 1546 O O . ARG A 1 192 ? -4.461 17.453 27.828 1 95.88 192 ARG A O 1
ATOM 1553 N N . GLU A 1 193 ? -4.035 19.516 27.125 1 94.94 193 GLU A N 1
ATOM 1554 C CA . GLU A 1 193 ? -5.309 20.031 27.641 1 94.94 193 GLU A CA 1
ATOM 1555 C C . GLU A 1 193 ? -6.488 19.359 26.922 1 94.94 193 GLU A C 1
ATOM 1557 O O . GLU A 1 193 ? -7.586 19.281 27.484 1 94.94 193 GLU A O 1
ATOM 1562 N N . ARG A 1 194 ? -6.234 18.906 25.672 1 95.44 194 ARG A N 1
ATOM 1563 C CA . ARG A 1 194 ? -7.281 18.219 24.922 1 95.44 194 ARG A CA 1
ATOM 1564 C C . ARG A 1 194 ? -7.344 16.75 25.281 1 95.44 194 ARG A C 1
ATOM 1566 O O . ARG A 1 194 ? -8.219 16.016 24.797 1 95.44 194 ARG A O 1
ATOM 1573 N N . GLY A 1 195 ? -6.371 16.266 26.047 1 92 195 GLY A N 1
ATOM 1574 C CA . GLY A 1 195 ? -6.457 14.922 26.578 1 92 195 GLY A CA 1
ATOM 1575 C C . GLY A 1 195 ? -5.48 13.961 25.922 1 92 195 GLY A C 1
ATOM 1576 O O . GLY A 1 195 ? -5.473 12.766 26.234 1 92 195 GLY A O 1
ATOM 1577 N N . SER A 1 196 ? -4.645 14.445 25.047 1 94.75 196 SER A N 1
ATOM 1578 C CA . SER A 1 196 ? -3.689 13.555 24.406 1 94.75 196 SER A CA 1
ATOM 1579 C C . SER A 1 196 ? -2.695 12.992 25.422 1 94.75 196 SER A C 1
ATOM 1581 O O . SER A 1 196 ? -2.205 13.711 26.281 1 94.75 196 SER A O 1
ATOM 1583 N N . GLN A 1 197 ? -2.41 11.711 25.234 1 90.44 197 GLN A N 1
ATOM 1584 C CA . GLN A 1 197 ? -1.455 11.039 26.109 1 90.44 197 GLN A CA 1
ATOM 1585 C C . GLN A 1 197 ? -0.241 10.547 25.328 1 90.44 197 GLN A C 1
ATOM 1587 O O . GLN A 1 197 ? 0.709 10.023 25.922 1 90.44 197 GLN A O 1
ATOM 1592 N N . LEU A 1 198 ? -0.216 10.742 24.047 1 93.12 198 LEU A N 1
ATOM 1593 C CA . LEU A 1 198 ? 0.896 10.297 23.203 1 93.12 198 LEU A CA 1
ATOM 1594 C C . LEU A 1 198 ? 2.17 11.062 23.547 1 93.12 198 LEU A C 1
ATOM 1596 O O . LEU A 1 198 ? 2.123 12.266 23.828 1 93.12 198 LEU A O 1
ATOM 1600 N N . PRO A 1 199 ? 3.273 10.328 23.625 1 95.12 199 PRO A N 1
ATOM 1601 C CA . PRO A 1 199 ? 4.52 11.078 23.781 1 95.12 199 PRO A CA 1
ATOM 1602 C C . PRO A 1 199 ? 4.754 12.07 22.641 1 95.12 199 PRO A C 1
ATOM 1604 O O . PRO A 1 199 ? 4.277 11.852 21.516 1 95.12 199 PRO A O 1
ATOM 1607 N N . VAL A 1 200 ? 5.496 13.133 23.016 1 97.62 200 VAL A N 1
ATOM 1608 C CA . VAL A 1 200 ? 5.734 14.188 22.031 1 97.62 200 VAL A CA 1
ATOM 1609 C C . VAL A 1 200 ? 7.234 14.375 21.828 1 97.62 200 VAL A C 1
ATOM 1611 O O . VAL A 1 200 ? 8.016 14.258 22.781 1 97.62 200 VAL A O 1
ATOM 1614 N N . GLU A 1 201 ? 7.609 14.562 20.594 1 98.31 201 GLU A N 1
ATOM 1615 C CA . GLU A 1 201 ? 8.969 14.992 20.281 1 98.31 201 GLU A CA 1
ATOM 1616 C C . GLU A 1 201 ? 8.969 16.391 19.656 1 98.31 201 GLU A C 1
ATOM 1618 O O . GLU A 1 201 ? 8.359 16.609 18.609 1 98.31 201 GLU A O 1
ATOM 1623 N N . LEU A 1 202 ? 9.586 17.281 20.375 1 98.06 202 LEU A N 1
ATOM 1624 C CA . LEU A 1 202 ? 9.82 18.641 19.875 1 98.06 202 LEU A CA 1
ATOM 1625 C C . LEU A 1 202 ? 11.109 18.703 19.062 1 98.06 202 LEU A C 1
ATOM 1627 O O . LEU A 1 202 ? 12.195 18.5 19.594 1 98.06 202 LEU A O 1
ATOM 1631 N N . ILE A 1 203 ? 10.984 19.062 17.797 1 97.62 203 ILE A N 1
ATOM 1632 C CA . ILE A 1 203 ? 12.133 19.047 16.891 1 97.62 203 ILE A CA 1
ATOM 1633 C C . ILE A 1 203 ? 12.805 20.406 16.891 1 97.62 203 ILE A C 1
ATOM 1635 O O . ILE A 1 203 ? 12.156 21.438 16.656 1 97.62 203 ILE A O 1
ATOM 1639 N N . LEU A 1 204 ? 14.031 20.406 17.203 1 95.31 204 LEU A N 1
ATOM 1640 C CA . LEU A 1 204 ? 14.875 21.594 17.109 1 95.31 204 LEU A CA 1
ATOM 1641 C C . LEU A 1 204 ? 15.883 21.453 15.969 1 95.31 204 LEU A C 1
ATOM 1643 O O . LEU A 1 204 ? 16.25 20.344 15.586 1 95.31 204 LEU A O 1
ATOM 1647 N N . ASP A 1 205 ? 16.297 22.547 15.438 1 93.81 205 ASP A N 1
ATOM 1648 C CA . ASP A 1 205 ? 17.234 22.5 14.32 1 93.81 205 ASP A CA 1
ATOM 1649 C C . ASP A 1 205 ? 18.672 22.297 14.812 1 93.81 205 ASP A C 1
ATOM 1651 O O . ASP A 1 205 ? 19.359 21.391 14.352 1 93.81 205 ASP A O 1
ATOM 1655 N N . THR A 1 206 ? 19.031 23.188 15.773 1 92.44 206 THR A N 1
ATOM 1656 C CA . THR A 1 206 ? 20.422 23.203 16.203 1 92.44 206 THR A CA 1
ATOM 1657 C C . THR A 1 206 ? 20.531 23.062 17.719 1 92.44 206 THR A C 1
ATOM 1659 O O . THR A 1 206 ? 19.547 23.234 18.422 1 92.44 206 THR A O 1
ATOM 1662 N N . LYS A 1 207 ? 21.75 22.859 18.156 1 90.19 207 LYS A N 1
ATOM 1663 C CA . LYS A 1 207 ? 22.031 22.75 19.578 1 90.19 207 LYS A CA 1
ATOM 1664 C C . LYS A 1 207 ? 21.828 24.094 20.281 1 90.19 207 LYS A C 1
ATOM 1666 O O . LYS A 1 207 ? 21.5 24.125 21.484 1 90.19 207 LYS A O 1
ATOM 1671 N N . GLN A 1 208 ? 21.922 25.094 19.594 1 87.25 208 GLN A N 1
ATOM 1672 C CA . GLN A 1 208 ? 21.781 26.438 20.172 1 87.25 208 GLN A CA 1
ATOM 1673 C C . GLN A 1 208 ? 20.344 26.672 20.641 1 87.25 208 GLN A C 1
ATOM 1675 O O . GLN A 1 208 ? 20.109 27.469 21.547 1 87.25 208 GLN A O 1
ATOM 1680 N N . GLU A 1 209 ? 19.422 25.969 20.078 1 89.44 209 GLU A N 1
ATOM 1681 C CA . GLU A 1 209 ? 18.016 26.141 20.422 1 89.44 209 GLU A CA 1
ATOM 1682 C C . GLU A 1 209 ? 17.641 25.312 21.641 1 89.44 209 GLU A C 1
ATOM 1684 O O . GLU A 1 209 ? 16.562 25.5 22.219 1 89.44 209 GLU A O 1
ATOM 1689 N N . TYR A 1 210 ? 18.562 24.469 22.062 1 90.69 210 TYR A N 1
ATOM 1690 C CA . TYR A 1 210 ? 18.312 23.578 23.188 1 90.69 210 TYR A CA 1
ATOM 1691 C C . TYR A 1 210 ? 18.281 24.344 24.5 1 90.69 210 TYR A C 1
ATOM 1693 O O . TYR A 1 210 ? 19.188 25.125 24.797 1 90.69 210 TYR A O 1
ATOM 1701 N N . ASP A 1 211 ? 17.266 24.203 25.219 1 89.25 211 ASP A N 1
ATOM 1702 C CA . ASP A 1 211 ? 17.109 24.781 26.547 1 89.25 211 ASP A CA 1
ATOM 1703 C C . ASP A 1 211 ? 16.922 23.688 27.609 1 89.25 211 ASP A C 1
ATOM 1705 O O . ASP A 1 211 ? 15.984 22.906 27.531 1 89.25 211 ASP A O 1
ATOM 1709 N N . LYS A 1 212 ? 17.734 23.703 28.578 1 90.25 212 LYS A N 1
ATOM 1710 C CA . LYS A 1 212 ? 17.766 22.625 29.578 1 90.25 212 LYS A CA 1
ATOM 1711 C C . LYS A 1 212 ? 16.438 22.531 30.328 1 90.25 212 LYS A C 1
ATOM 1713 O O . LYS A 1 212 ? 15.938 21.438 30.562 1 90.25 212 LYS A O 1
ATOM 1718 N N . GLN A 1 213 ? 15.898 23.609 30.75 1 91.5 213 GLN A N 1
ATOM 1719 C CA . GLN A 1 213 ? 14.648 23.594 31.5 1 91.5 213 GLN A CA 1
ATOM 1720 C C . GLN A 1 213 ? 13.508 23.047 30.656 1 91.5 213 GLN A C 1
ATOM 1722 O O . GLN A 1 213 ? 12.672 22.281 31.141 1 91.5 213 GLN A O 1
ATOM 1727 N N . ILE A 1 214 ? 13.461 23.453 29.406 1 93.12 214 ILE A N 1
ATOM 1728 C CA . ILE A 1 214 ? 12.383 23.031 28.516 1 93.12 214 ILE A CA 1
ATOM 1729 C C . ILE A 1 214 ? 12.539 21.547 28.172 1 93.12 214 ILE A C 1
ATOM 1731 O O . ILE A 1 214 ? 11.594 20.766 28.312 1 93.12 214 ILE A O 1
ATOM 1735 N N . CYS A 1 215 ? 13.727 21.094 27.844 1 94.5 215 CYS A N 1
ATOM 1736 C CA . CYS A 1 215 ? 13.953 19.797 27.234 1 94.5 215 CYS A CA 1
ATOM 1737 C C . CYS A 1 215 ? 14.172 18.734 28.312 1 94.5 215 CYS A C 1
ATOM 1739 O O . CYS A 1 215 ? 13.953 17.547 28.062 1 94.5 215 CYS A O 1
ATOM 1741 N N . GLU A 1 216 ? 14.539 19.109 29.5 1 92.44 216 GLU A N 1
ATOM 1742 C CA . GLU A 1 216 ? 14.867 18.109 30.5 1 92.44 216 GLU A CA 1
ATOM 1743 C C . GLU A 1 216 ? 13.891 18.156 31.672 1 92.44 216 GLU A C 1
ATOM 1745 O O . GLU A 1 216 ? 13.82 17.219 32.469 1 92.44 216 GLU A O 1
ATOM 1750 N N . GLU A 1 217 ? 13.109 19.172 31.766 1 90.81 217 GLU A N 1
ATOM 1751 C CA . GLU A 1 217 ? 12.18 19.281 32.875 1 90.81 217 GLU A CA 1
ATOM 1752 C C . GLU A 1 217 ? 10.742 19.453 32.406 1 90.81 217 GLU A C 1
ATOM 1754 O O . GLU A 1 217 ? 9.93 18.531 32.531 1 90.81 217 GLU A O 1
ATOM 1759 N N . LEU A 1 218 ? 10.531 20.5 31.688 1 93.88 218 LEU A N 1
ATOM 1760 C CA . LEU A 1 218 ? 9.164 20.828 31.281 1 93.88 218 LEU A CA 1
ATOM 1761 C C . LEU A 1 218 ? 8.57 19.719 30.422 1 93.88 218 LEU A C 1
ATOM 1763 O O . LEU A 1 218 ? 7.496 19.203 30.734 1 93.88 218 LEU A O 1
ATOM 1767 N N . LEU A 1 219 ? 9.258 19.359 29.375 1 95.56 219 LEU A N 1
ATOM 1768 C CA . LEU A 1 219 ? 8.727 18.375 28.422 1 95.56 219 LEU A CA 1
ATOM 1769 C C . LEU A 1 219 ? 8.602 17.016 29.094 1 95.56 219 LEU A C 1
ATOM 1771 O O . LEU A 1 219 ? 7.52 16.422 29.094 1 95.56 219 LEU A O 1
ATOM 1775 N N . PRO A 1 220 ? 9.648 16.469 29.672 1 92.81 220 PRO A N 1
ATOM 1776 C CA . PRO A 1 220 ? 9.539 15.125 30.219 1 92.81 220 PRO A CA 1
ATOM 1777 C C . PRO A 1 220 ? 8.586 15.047 31.406 1 92.81 220 PRO A C 1
ATOM 1779 O O . PRO A 1 220 ? 7.863 14.062 31.562 1 92.81 220 PRO A O 1
ATOM 1782 N N . GLN A 1 221 ? 8.508 16.109 32.188 1 89 221 GLN A N 1
ATOM 1783 C CA . GLN A 1 221 ? 7.797 16 33.469 1 89 221 GLN A CA 1
ATOM 1784 C C . GLN A 1 221 ? 6.352 16.469 33.312 1 89 221 GLN A C 1
ATOM 1786 O O . GLN A 1 221 ? 5.457 15.922 33.969 1 89 221 GLN A O 1
ATOM 1791 N N . LYS A 1 222 ? 6.141 17.375 32.469 1 90.38 222 LYS A N 1
ATOM 1792 C CA . LYS A 1 222 ? 4.812 17.969 32.438 1 90.38 222 LYS A CA 1
ATOM 1793 C C . LYS A 1 222 ? 4.094 17.688 31.141 1 90.38 222 LYS A C 1
ATOM 1795 O O . LYS A 1 222 ? 2.863 17.641 31.094 1 90.38 222 LYS A O 1
ATOM 1800 N N . LEU A 1 223 ? 4.828 17.531 30.125 1 96.44 223 LEU A N 1
ATOM 1801 C CA . LEU A 1 223 ? 4.18 17.484 28.812 1 96.44 223 LEU A CA 1
ATOM 1802 C C . LEU A 1 223 ? 4.457 16.141 28.125 1 96.44 223 LEU A C 1
ATOM 1804 O O . LEU A 1 223 ? 4.07 15.945 26.969 1 96.44 223 LEU A O 1
ATOM 1808 N N . ASN A 1 224 ? 5.117 15.203 28.75 1 93.25 224 ASN A N 1
ATOM 1809 C CA . ASN A 1 224 ? 5.41 13.867 28.25 1 93.25 224 ASN A CA 1
ATOM 1810 C C . ASN A 1 224 ? 6.113 13.93 26.891 1 93.25 224 ASN A C 1
ATOM 1812 O O . ASN A 1 224 ? 5.645 13.336 25.922 1 93.25 224 ASN A O 1
ATOM 1816 N N . GLY A 1 225 ? 7.164 14.711 26.891 1 96.19 225 GLY A N 1
ATOM 1817 C CA . GLY A 1 225 ? 7.863 14.875 25.625 1 96.19 225 GLY A CA 1
ATOM 1818 C C . GLY A 1 225 ? 9.367 15.016 25.797 1 96.19 225 GLY A C 1
ATOM 1819 O O . GLY A 1 225 ? 9.883 14.945 26.906 1 96.19 225 GLY A O 1
ATOM 1820 N N . LYS A 1 226 ? 10.023 15.086 24.703 1 96.69 226 LYS A N 1
ATOM 1821 C CA . LYS A 1 226 ? 11.469 15.312 24.672 1 96.69 226 LYS A CA 1
ATOM 1822 C C . LYS A 1 226 ? 11.867 16.109 23.438 1 96.69 226 LYS A C 1
ATOM 1824 O O . LYS A 1 226 ? 11.086 16.234 22.484 1 96.69 226 LYS A O 1
ATOM 1829 N N . CYS A 1 227 ? 13.062 16.625 23.547 1 96.31 227 CYS A N 1
ATOM 1830 C CA . CYS A 1 227 ? 13.609 17.359 22.406 1 96.31 227 CYS A CA 1
ATOM 1831 C C . CYS A 1 227 ? 14.453 16.453 21.531 1 96.31 227 CYS A C 1
ATOM 1833 O O . CYS A 1 227 ? 15.109 15.531 22.016 1 96.31 227 CYS A O 1
ATOM 1835 N N . ILE A 1 228 ? 14.367 16.641 20.188 1 97.06 228 ILE A N 1
ATOM 1836 C CA . ILE A 1 228 ? 15.25 16.031 19.203 1 97.06 228 ILE A CA 1
ATOM 1837 C C . ILE A 1 228 ? 15.945 17.125 18.391 1 97.06 228 ILE A C 1
ATOM 1839 O O . ILE A 1 228 ? 15.297 18.031 17.859 1 97.06 228 ILE A O 1
ATOM 1843 N N . ILE A 1 229 ? 17.234 17.078 18.359 1 95.69 229 ILE A N 1
ATOM 1844 C CA . ILE A 1 229 ? 18 18.078 17.625 1 95.69 229 ILE A CA 1
ATOM 1845 C C . ILE A 1 229 ? 18.422 17.5 16.266 1 95.69 229 ILE A C 1
ATOM 1847 O O . ILE A 1 229 ? 19.25 16.578 16.219 1 95.69 229 ILE A O 1
ATOM 1851 N N . VAL A 1 230 ? 18 18.078 15.125 1 96.5 230 VAL A N 1
ATOM 1852 C CA . VAL A 1 230 ? 18.219 17.562 13.781 1 96.5 230 VAL A CA 1
ATOM 1853 C C . VAL A 1 230 ? 19.719 17.562 13.477 1 96.5 230 VAL A C 1
ATOM 1855 O O . VAL A 1 230 ? 20.25 16.562 12.961 1 96.5 230 VAL A O 1
ATOM 1858 N N . GLU A 1 231 ? 20.406 18.609 13.781 1 95.88 231 GLU A N 1
ATOM 1859 C CA . GLU A 1 231 ? 21.844 18.75 13.523 1 95.88 231 GLU A CA 1
ATOM 1860 C C . GLU A 1 231 ? 22.609 17.578 14.141 1 95.88 231 GLU A C 1
ATOM 1862 O O . GLU A 1 231 ? 23.531 17.047 13.516 1 95.88 231 GLU A O 1
ATOM 1867 N N . GLU A 1 232 ? 22.234 17.234 15.289 1 94.62 232 GLU A N 1
ATOM 1868 C CA . GLU A 1 232 ? 22.906 16.141 15.984 1 94.62 232 GLU A CA 1
ATOM 1869 C C . GLU A 1 232 ? 22.578 14.789 15.336 1 94.62 232 GLU A C 1
ATOM 1871 O O . GLU A 1 232 ? 23.422 13.898 15.305 1 94.62 232 GLU A O 1
ATOM 1876 N N . GLN A 1 233 ? 21.359 14.648 14.922 1 94.19 233 GLN A N 1
ATOM 1877 C CA . GLN A 1 233 ? 20.891 13.383 14.367 1 94.19 233 GLN A CA 1
ATOM 1878 C C . GLN A 1 233 ? 21.516 13.117 13 1 94.19 233 GLN A C 1
ATOM 1880 O O . GLN A 1 233 ? 21.75 11.961 12.641 1 94.19 233 GLN A O 1
ATOM 1885 N N . VAL A 1 234 ? 21.781 14.164 12.172 1 95.31 234 VAL A N 1
ATOM 1886 C CA . VAL A 1 234 ? 22.203 13.945 10.797 1 95.31 234 VAL A CA 1
ATOM 1887 C C . VAL A 1 234 ? 23.672 14.359 10.633 1 95.31 234 VAL A C 1
ATOM 1889 O O . VAL A 1 234 ? 24.297 14.047 9.625 1 95.31 234 VAL A O 1
ATOM 1892 N N . GLY A 1 235 ? 24.281 15.047 11.578 1 93.12 235 GLY A N 1
ATOM 1893 C CA . GLY A 1 235 ? 25.625 15.578 11.5 1 93.12 235 GLY A CA 1
ATOM 1894 C C . GLY A 1 235 ? 25.688 16.984 10.93 1 93.12 235 GLY A C 1
ATOM 1895 O O . GLY A 1 235 ? 24.906 17.328 10.031 1 93.12 235 GLY A O 1
ATOM 1896 N N . LYS A 1 236 ? 26.609 17.703 11.422 1 94.12 236 LYS A N 1
ATOM 1897 C CA . LYS A 1 236 ? 26.719 19.125 11.078 1 94.12 236 LYS A CA 1
ATOM 1898 C C . LYS A 1 236 ? 26.922 19.312 9.578 1 94.12 236 LYS A C 1
ATOM 1900 O O . LYS A 1 236 ? 26.328 20.219 8.977 1 94.12 236 LYS A O 1
ATOM 1905 N N . GLU A 1 237 ? 27.703 18.516 8.984 1 93.81 237 GLU A N 1
ATOM 1906 C CA . GLU A 1 237 ? 28 18.641 7.559 1 93.81 237 GLU A CA 1
ATOM 1907 C C . GLU A 1 237 ? 26.734 18.516 6.719 1 93.81 237 GLU A C 1
ATOM 1909 O O . GLU A 1 237 ? 26.438 19.375 5.895 1 93.81 237 GLU A O 1
ATOM 1914 N N . VAL A 1 238 ? 26 17.453 6.977 1 94.44 238 VAL A N 1
ATOM 1915 C CA . VAL A 1 238 ? 24.766 17.188 6.234 1 94.44 238 VAL A CA 1
ATOM 1916 C C . VAL A 1 238 ? 23.734 18.266 6.527 1 94.44 238 VAL A C 1
ATOM 1918 O O . VAL A 1 238 ? 23.062 18.766 5.621 1 94.44 238 VAL A O 1
ATOM 1921 N N . PHE A 1 239 ? 23.703 18.641 7.789 1 95.19 239 PHE A N 1
ATOM 1922 C CA . PHE A 1 239 ? 22.766 19.672 8.219 1 95.19 239 PHE A CA 1
ATOM 1923 C C . PHE A 1 239 ? 23.031 20.984 7.484 1 95.19 239 PHE A C 1
ATOM 1925 O O . PHE A 1 239 ? 22.094 21.641 7.039 1 95.19 239 PHE A O 1
ATOM 1932 N N . ASP A 1 240 ? 24.297 21.312 7.305 1 95 240 ASP A N 1
ATOM 1933 C CA . ASP A 1 240 ? 24.672 22.578 6.688 1 95 240 ASP A CA 1
ATOM 1934 C C . ASP A 1 240 ? 24.375 22.578 5.188 1 95 240 ASP A C 1
ATOM 1936 O O . ASP A 1 240 ? 24.047 23.609 4.605 1 95 240 ASP A O 1
ATOM 1940 N N . ILE A 1 241 ? 24.453 21.453 4.613 1 94.56 241 ILE A N 1
ATOM 1941 C CA . ILE A 1 241 ? 24.219 21.344 3.178 1 94.56 241 ILE A CA 1
ATOM 1942 C C . ILE A 1 241 ? 22.719 21.453 2.887 1 94.56 241 ILE A C 1
ATOM 1944 O O . ILE A 1 241 ? 22.312 22.125 1.93 1 94.56 241 ILE A O 1
ATOM 1948 N N . ILE A 1 242 ? 21.922 20.812 3.707 1 93.88 242 ILE A N 1
ATOM 1949 C CA . ILE A 1 242 ? 20.469 20.844 3.539 1 93.88 242 ILE A CA 1
ATOM 1950 C C . ILE A 1 242 ? 19.891 21.984 4.379 1 93.88 242 ILE A C 1
ATOM 1952 O O . ILE A 1 242 ? 19.438 21.766 5.508 1 93.88 242 ILE A O 1
ATOM 1956 N N . ASN A 1 243 ? 19.859 23.125 3.846 1 86.06 243 ASN A N 1
ATOM 1957 C CA . ASN A 1 243 ? 19.609 24.281 4.688 1 86.06 243 ASN A CA 1
ATOM 1958 C C . ASN A 1 243 ? 18.266 24.938 4.363 1 86.06 243 ASN A C 1
ATOM 1960 O O . ASN A 1 243 ? 17.844 25.875 5.039 1 86.06 243 ASN A O 1
ATOM 1964 N N . GLU A 1 244 ? 17.562 24.359 3.48 1 84.06 244 GLU A N 1
ATOM 1965 C CA . GLU A 1 244 ? 16.281 24.969 3.139 1 84.06 244 GLU A CA 1
ATOM 1966 C C . GLU A 1 244 ? 15.227 24.672 4.191 1 84.06 244 GLU A C 1
ATOM 1968 O O . GLU A 1 244 ? 15.18 23.547 4.727 1 84.06 244 GLU A O 1
ATOM 1973 N N . LYS A 1 245 ? 14.367 25.625 4.457 1 79.94 245 LYS A N 1
ATOM 1974 C CA . LYS A 1 245 ? 13.375 25.578 5.531 1 79.94 245 LYS A CA 1
ATOM 1975 C C . LYS A 1 245 ? 12.461 24.375 5.395 1 79.94 245 LYS A C 1
ATOM 1977 O O . LYS A 1 245 ? 12.273 23.625 6.352 1 79.94 245 LYS A O 1
ATOM 1982 N N . PHE A 1 246 ? 11.938 24.188 4.215 1 83.38 246 PHE A N 1
ATOM 1983 C CA . PHE A 1 246 ? 10.953 23.125 4.035 1 83.38 246 PHE A CA 1
ATOM 1984 C C . PHE A 1 246 ? 11.633 21.766 4.055 1 83.38 246 PHE A C 1
ATOM 1986 O O . PHE A 1 246 ? 11.008 20.766 4.422 1 83.38 246 PHE A O 1
ATOM 1993 N N . SER A 1 247 ? 12.891 21.719 3.689 1 89.5 247 SER A N 1
ATOM 1994 C CA . SER A 1 247 ? 13.664 20.484 3.84 1 89.5 247 SER A CA 1
ATOM 1995 C C . SER A 1 247 ? 13.844 20.125 5.309 1 89.5 247 SER A C 1
ATOM 1997 O O . SER A 1 247 ? 13.789 18.953 5.672 1 89.5 247 SER A O 1
ATOM 1999 N N . ARG A 1 248 ? 13.977 21.141 6.059 1 90.44 248 ARG A N 1
ATOM 2000 C CA . ARG A 1 248 ? 14.211 20.922 7.48 1 90.44 248 ARG A CA 1
ATOM 2001 C C . ARG A 1 248 ? 12.992 20.297 8.148 1 90.44 248 ARG A C 1
ATOM 2003 O O . ARG A 1 248 ? 13.117 19.484 9.055 1 90.44 248 ARG A O 1
ATOM 2010 N N . LYS A 1 249 ? 11.891 20.734 7.77 1 92.38 249 LYS A N 1
ATOM 2011 C CA . LYS A 1 249 ? 10.664 20.141 8.305 1 92.38 249 LYS A CA 1
ATOM 2012 C C . LYS A 1 249 ? 10.633 18.625 8.062 1 92.38 249 LYS A C 1
ATOM 2014 O O . LYS A 1 249 ? 10.383 17.859 8.992 1 92.38 249 LYS A O 1
ATOM 2019 N N . ILE A 1 250 ? 10.898 18.234 6.824 1 95.44 250 ILE A N 1
ATOM 2020 C CA . ILE A 1 250 ? 10.859 16.828 6.473 1 95.44 250 ILE A CA 1
ATOM 2021 C C . ILE A 1 250 ? 11.984 16.078 7.203 1 95.44 250 ILE A C 1
ATOM 2023 O O . ILE A 1 250 ? 11.789 14.953 7.668 1 95.44 250 ILE A O 1
ATOM 2027 N N . MET A 1 251 ? 13.148 16.734 7.316 1 95.56 251 MET A N 1
ATOM 2028 C CA . MET A 1 251 ? 14.25 16.109 8.055 1 95.56 251 MET A CA 1
ATOM 2029 C C . MET A 1 251 ? 13.852 15.867 9.508 1 95.56 251 MET A C 1
ATOM 2031 O O . MET A 1 251 ? 14.203 14.828 10.078 1 95.56 251 MET A O 1
ATOM 2035 N N . GLY A 1 252 ? 13.172 16.844 10.07 1 95.94 252 GLY A N 1
ATOM 2036 C CA . GLY A 1 252 ? 12.688 16.672 11.43 1 95.94 252 GLY A CA 1
ATOM 2037 C C . GLY A 1 252 ? 11.766 15.477 11.594 1 95.94 252 GLY A C 1
ATOM 2038 O O . GLY A 1 252 ? 11.859 14.75 12.586 1 95.94 252 GLY A O 1
ATOM 2039 N N . LEU A 1 253 ? 10.883 15.25 10.641 1 96.81 253 LEU A N 1
ATOM 2040 C CA . LEU A 1 253 ? 9.984 14.102 10.664 1 96.81 253 LEU A CA 1
ATOM 2041 C C . LEU A 1 253 ? 10.766 12.805 10.508 1 96.81 253 LEU A C 1
ATOM 2043 O O . LEU A 1 253 ? 10.453 11.805 11.164 1 96.81 253 LEU A O 1
ATOM 2047 N N . LEU A 1 254 ? 11.797 12.836 9.664 1 96.69 254 LEU A N 1
ATOM 2048 C CA . LEU A 1 254 ? 12.594 11.648 9.391 1 96.69 254 LEU A CA 1
ATOM 2049 C C . LEU A 1 254 ? 13.391 11.234 10.625 1 96.69 254 LEU A C 1
ATOM 2051 O O . LEU A 1 254 ? 13.484 10.039 10.93 1 96.69 254 LEU A O 1
ATOM 2055 N N . VAL A 1 255 ? 13.945 12.156 11.391 1 95.81 255 VAL A N 1
ATOM 2056 C CA . VAL A 1 255 ? 14.875 11.812 12.461 1 95.81 255 VAL A CA 1
ATOM 2057 C C . VAL A 1 255 ? 14.102 11.5 13.734 1 95.81 255 VAL A C 1
ATOM 2059 O O . VAL A 1 255 ? 14.664 10.977 14.703 1 95.81 255 VAL A O 1
ATOM 2062 N N . SER A 1 256 ? 12.773 11.867 13.781 1 97.06 256 SER A N 1
ATOM 2063 C CA . SER A 1 256 ? 11.961 11.445 14.922 1 97.06 256 SER A CA 1
ATOM 2064 C C . SER A 1 256 ? 12.109 9.953 15.188 1 97.06 256 SER A C 1
ATOM 2066 O O . SER A 1 256 ? 12.391 9.172 14.266 1 97.06 256 SER A O 1
ATOM 2068 N N . SER A 1 257 ? 11.914 9.523 16.391 1 92.19 257 SER A N 1
ATOM 2069 C CA . SER A 1 257 ? 12.078 8.117 16.75 1 92.19 257 SER A CA 1
ATOM 2070 C C . SER A 1 257 ? 10.789 7.336 16.516 1 92.19 257 SER A C 1
ATOM 2072 O O . SER A 1 257 ? 10.789 6.105 16.547 1 92.19 257 SER A O 1
ATOM 2074 N N . PHE A 1 258 ? 9.711 7.996 16.312 1 94.69 258 PHE A N 1
ATOM 2075 C CA . PHE A 1 258 ? 8.414 7.332 16.219 1 94.69 258 PHE A CA 1
ATOM 2076 C C . PHE A 1 258 ? 8.203 6.73 14.836 1 94.69 258 PHE A C 1
ATOM 2078 O O . PHE A 1 258 ? 8.695 7.266 13.844 1 94.69 258 PHE A O 1
ATOM 2085 N N . ASP A 1 259 ? 7.48 5.664 14.75 1 93.75 259 ASP A N 1
ATOM 2086 C CA . ASP A 1 259 ? 6.996 5.102 13.492 1 93.75 259 ASP A CA 1
ATOM 2087 C C . ASP A 1 259 ? 5.637 5.684 13.117 1 93.75 259 ASP A C 1
ATOM 2089 O O . ASP A 1 259 ? 5.465 6.223 12.023 1 93.75 259 ASP A O 1
ATOM 2093 N N . HIS A 1 260 ? 4.695 5.531 14.023 1 94.44 260 HIS A N 1
ATOM 2094 C CA . HIS A 1 260 ? 3.357 6.078 13.82 1 94.44 260 HIS A CA 1
ATOM 2095 C C . HIS A 1 260 ? 3.258 7.504 14.352 1 94.44 260 HIS A C 1
ATOM 2097 O O . HIS A 1 260 ? 3.211 7.715 15.57 1 94.44 260 HIS A O 1
ATOM 2103 N N . ILE A 1 261 ? 3.057 8.453 13.414 1 98.31 261 ILE A N 1
ATOM 2104 C CA . ILE A 1 261 ? 3.307 9.844 13.766 1 98.31 261 ILE A CA 1
ATOM 2105 C C . ILE A 1 261 ? 2.066 10.688 13.469 1 98.31 261 ILE A C 1
ATOM 2107 O O . ILE A 1 261 ? 1.443 10.523 12.414 1 98.31 261 ILE A O 1
ATOM 2111 N N . ILE A 1 262 ? 1.688 11.453 14.414 1 98.5 262 ILE A N 1
ATOM 2112 C CA . ILE A 1 262 ? 0.892 12.648 14.148 1 98.5 262 ILE A CA 1
ATOM 2113 C C . ILE A 1 262 ? 1.803 13.867 14.078 1 98.5 262 ILE A C 1
ATOM 2115 O O . ILE A 1 262 ? 2.316 14.328 15.102 1 98.5 262 ILE A O 1
ATOM 2119 N N . ALA A 1 263 ? 2.029 14.32 12.883 1 98.12 263 ALA A N 1
ATOM 2120 C CA . ALA A 1 263 ? 2.9 15.469 12.656 1 98.12 263 ALA A CA 1
ATOM 2121 C C . ALA A 1 263 ? 2.1 16.766 12.633 1 98.12 263 ALA A C 1
ATOM 2123 O O . ALA A 1 263 ? 1.08 16.859 11.945 1 98.12 263 ALA A O 1
ATOM 2124 N N . MET A 1 264 ? 2.602 17.766 13.328 1 96.5 264 MET A N 1
ATOM 2125 C CA . MET A 1 264 ? 1.915 19.047 13.398 1 96.5 264 MET A CA 1
ATOM 2126 C C . MET A 1 264 ? 2.912 20.203 13.336 1 96.5 264 MET A C 1
ATOM 2128 O O . MET A 1 264 ? 3.957 20.156 13.984 1 96.5 264 MET A O 1
ATOM 2132 N N . ASP A 1 265 ? 2.57 21.125 12.578 1 94.81 265 ASP A N 1
ATOM 2133 C CA . ASP A 1 265 ? 3.314 22.391 12.648 1 94.81 265 ASP A CA 1
ATOM 2134 C C . ASP A 1 265 ? 3.082 23.078 13.984 1 94.81 265 ASP A C 1
ATOM 2136 O O . ASP A 1 265 ? 2.08 22.828 14.656 1 94.81 265 ASP A O 1
ATOM 2140 N N . ALA A 1 266 ? 3.959 24 14.266 1 95.12 266 ALA A N 1
ATOM 2141 C CA . ALA A 1 266 ? 3.883 24.703 15.539 1 95.12 266 ALA A CA 1
ATOM 2142 C C . ALA A 1 266 ? 2.654 25.609 15.586 1 95.12 266 ALA A C 1
ATOM 2144 O O . ALA A 1 266 ? 2.154 25.938 16.656 1 95.12 266 ALA A O 1
ATOM 2145 N N . ASP A 1 267 ? 2.205 25.969 14.461 1 95.12 267 ASP A N 1
ATOM 2146 C CA . ASP A 1 267 ? 1.083 26.906 14.438 1 95.12 267 ASP A CA 1
ATOM 2147 C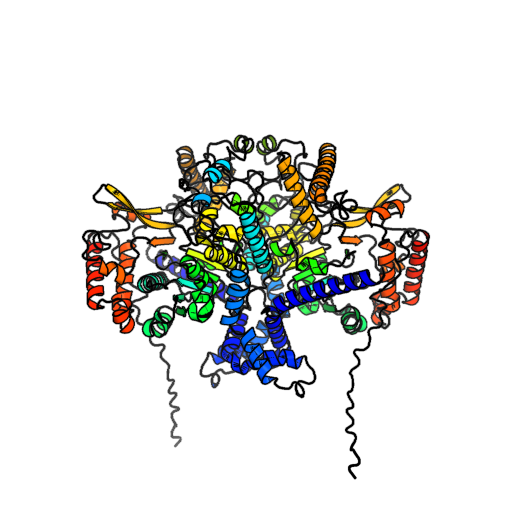 C . ASP A 1 267 ? -0.227 26.172 14.141 1 95.12 267 ASP A C 1
ATOM 2149 O O . ASP A 1 267 ? -1.22 26.797 13.766 1 95.12 267 ASP A O 1
ATOM 2153 N N . ASN A 1 268 ? -0.198 24.891 14.125 1 96.44 268 ASN A N 1
ATOM 2154 C CA . ASN A 1 268 ? -1.397 24.078 13.977 1 96.44 268 ASN A CA 1
ATOM 2155 C C . ASN A 1 268 ? -1.9 23.562 15.328 1 96.44 268 ASN A C 1
ATOM 2157 O O . ASN A 1 268 ? -1.157 22.922 16.062 1 96.44 268 ASN A O 1
ATOM 2161 N N . LEU A 1 269 ? -3.141 23.875 15.656 1 98.12 269 LEU A N 1
ATOM 2162 C CA . LEU A 1 269 ? -3.686 23.531 16.969 1 98.12 269 LEU A CA 1
ATOM 2163 C C . LEU A 1 269 ? -4.91 22.625 16.812 1 98.12 269 LEU A C 1
ATOM 2165 O O . LEU A 1 269 ? -5.836 22.953 16.078 1 98.12 269 LEU A O 1
ATOM 2169 N N . ALA A 1 270 ? -4.918 21.547 17.531 1 97.75 270 ALA A N 1
ATOM 2170 C CA . ALA A 1 270 ? -6.055 20.641 17.531 1 97.75 270 ALA A CA 1
ATOM 2171 C C . ALA A 1 270 ? -7.129 21.094 18.516 1 97.75 270 ALA A C 1
ATOM 2173 O O . ALA A 1 270 ? -6.816 21.594 19.594 1 97.75 270 ALA A O 1
ATOM 2174 N N . ILE A 1 271 ? -8.367 20.844 18.219 1 97.62 271 ILE A N 1
ATOM 2175 C CA . ILE A 1 271 ? -9.414 21.297 19.125 1 97.62 271 ILE A CA 1
ATOM 2176 C C . ILE A 1 271 ? -10.102 20.094 19.781 1 97.62 271 ILE A C 1
ATOM 2178 O O . ILE A 1 271 ? -11.062 20.266 20.531 1 97.62 271 ILE A O 1
ATOM 2182 N N . LYS A 1 272 ? -9.688 18.906 19.406 1 96.12 272 LYS A N 1
ATOM 2183 C CA . LYS A 1 272 ? -10.078 17.656 20.047 1 96.12 272 LYS A CA 1
ATOM 2184 C C . LYS A 1 272 ? -8.867 16.75 20.266 1 96.12 272 LYS A C 1
ATOM 2186 O O . LYS A 1 272 ? -7.766 17.062 19.797 1 96.12 272 LYS A O 1
ATOM 2191 N N . ASN A 1 273 ? -9.062 15.703 21.062 1 94.38 273 ASN A N 1
ATOM 2192 C CA . ASN A 1 273 ? -8 14.719 21.234 1 94.38 273 ASN A CA 1
ATOM 2193 C C . ASN A 1 273 ? -7.672 14.016 19.906 1 94.38 273 ASN A C 1
ATOM 2195 O O . ASN A 1 273 ? -8.57 13.516 19.234 1 94.38 273 ASN A O 1
ATOM 2199 N N . VAL A 1 274 ? -6.41 13.891 19.531 1 96.94 274 VAL A N 1
ATOM 2200 C CA . VAL A 1 274 ? -6.008 13.422 18.219 1 96.94 274 VAL A CA 1
ATOM 2201 C C . VAL A 1 274 ? -5.461 12 18.312 1 96.94 274 VAL A C 1
ATOM 2203 O O . VAL A 1 274 ? -5.148 11.375 17.297 1 96.94 274 VAL A O 1
ATOM 2206 N N . ASP A 1 275 ? -5.375 11.406 19.531 1 92.69 275 ASP A N 1
ATOM 2207 C CA . ASP A 1 275 ? -4.645 10.164 19.75 1 92.69 275 ASP A CA 1
ATOM 2208 C C . ASP A 1 275 ? -5.234 9.023 18.922 1 92.69 275 ASP A C 1
ATOM 2210 O O . ASP A 1 275 ? -4.496 8.242 18.312 1 92.69 275 ASP A O 1
ATOM 2214 N N . ASN A 1 276 ? -6.516 9 18.766 1 91.19 276 ASN A N 1
ATOM 2215 C CA . ASN A 1 276 ? -7.199 7.875 18.141 1 91.19 276 ASN A CA 1
ATOM 2216 C C . ASN A 1 276 ? -7.078 7.918 16.625 1 91.19 276 ASN A C 1
ATOM 2218 O O . ASN A 1 276 ? -7.473 6.969 15.938 1 91.19 276 ASN A O 1
ATOM 2222 N N . LEU A 1 277 ? -6.5 9 16.078 1 95.06 277 LEU A N 1
ATOM 2223 C CA . LEU A 1 277 ? -6.25 9.047 14.648 1 95.06 277 LEU A CA 1
ATOM 2224 C C . LEU A 1 277 ? -5.383 7.875 14.203 1 95.06 277 LEU A C 1
ATOM 2226 O O . LEU A 1 277 ? -5.523 7.387 13.078 1 95.06 277 LEU A O 1
ATOM 2230 N N . LEU A 1 278 ? -4.516 7.363 15.094 1 93.12 278 LEU A N 1
ATOM 2231 C CA . LEU A 1 278 ? -3.545 6.328 14.766 1 93.12 278 LEU A CA 1
ATOM 2232 C C . LEU A 1 278 ? -4.176 4.941 14.859 1 93.12 278 LEU A C 1
ATOM 2234 O O . LEU A 1 278 ? -3.561 3.947 14.469 1 93.12 278 LEU A O 1
ATOM 2238 N N . PHE A 1 279 ? -5.469 4.844 15.266 1 86 279 PHE A N 1
ATOM 2239 C CA . PHE A 1 279 ? -6.031 3.535 15.57 1 86 279 PHE A CA 1
ATOM 2240 C C . PHE A 1 279 ? -7.406 3.377 14.93 1 86 279 PHE A C 1
ATOM 2242 O O . PHE A 1 279 ? -8.164 2.479 15.297 1 86 279 PHE A O 1
ATOM 2249 N N . THR A 1 280 ? -7.691 4.266 14.039 1 87.12 280 THR A N 1
ATOM 2250 C CA . THR A 1 280 ? -8.992 4.207 13.375 1 87.12 280 THR A CA 1
ATOM 2251 C C . THR A 1 280 ? -8.844 4.441 11.875 1 87.12 280 THR A C 1
ATOM 2253 O O . THR A 1 280 ? -7.793 4.898 11.414 1 87.12 280 THR A O 1
ATOM 2256 N N . GLU A 1 281 ? -9.938 3.992 11.148 1 90.06 281 GLU A N 1
ATOM 2257 C CA . GLU A 1 281 ? -9.984 4.348 9.734 1 90.06 281 GLU A CA 1
ATOM 2258 C C . GLU A 1 281 ? -10.047 5.859 9.539 1 90.06 281 GLU A C 1
ATOM 2260 O O . GLU A 1 281 ? -10.625 6.57 10.375 1 90.06 281 GLU A O 1
ATOM 2265 N N . PRO A 1 282 ? -9.398 6.488 8.656 1 95.31 282 PRO A N 1
ATOM 2266 C CA . PRO A 1 282 ? -8.852 5.766 7.508 1 95.31 282 PRO A CA 1
ATOM 2267 C C . PRO A 1 282 ? -7.379 5.402 7.691 1 95.31 282 PRO A C 1
ATOM 2269 O O . PRO A 1 282 ? -6.781 4.781 6.809 1 95.31 282 PRO A O 1
ATOM 2272 N N . TYR A 1 283 ? -6.734 5.664 8.875 1 96.06 283 TYR A N 1
ATOM 2273 C CA . TYR A 1 283 ? -5.312 5.422 9.086 1 96.06 283 TYR A CA 1
ATOM 2274 C C . TYR A 1 283 ? -4.984 3.938 8.969 1 96.06 283 TYR A C 1
ATOM 2276 O O . TYR A 1 283 ? -3.963 3.564 8.391 1 96.06 283 TYR A O 1
ATOM 2284 N N . LEU A 1 284 ? -5.844 3.182 9.422 1 88.62 284 LEU A N 1
ATOM 2285 C CA . LEU A 1 284 ? -5.578 1.747 9.469 1 88.62 284 LEU A CA 1
ATOM 2286 C C . LEU A 1 284 ? -5.477 1.162 8.07 1 88.62 284 LEU A C 1
ATOM 2288 O O . LEU A 1 284 ? -4.746 0.192 7.848 1 88.62 284 LEU A O 1
ATOM 2292 N N . SER A 1 285 ? -6.066 1.812 7.102 1 91.75 285 SER A N 1
ATOM 2293 C CA . SER A 1 285 ? -6.121 1.255 5.754 1 91.75 285 SER A CA 1
ATOM 2294 C C . SER A 1 285 ? -4.965 1.764 4.902 1 91.75 285 SER A C 1
ATOM 2296 O O . SER A 1 285 ? -4.477 1.054 4.02 1 91.75 285 SER A O 1
ATOM 2298 N N . THR A 1 286 ? -4.527 2.984 5.184 1 96.06 286 THR A N 1
ATOM 2299 C CA . THR A 1 286 ? -3.561 3.564 4.258 1 96.06 286 THR A CA 1
ATOM 2300 C C . THR A 1 286 ? -2.281 3.957 4.988 1 96.06 286 THR A C 1
ATOM 2302 O O . THR A 1 286 ? -1.254 4.219 4.359 1 96.06 286 THR A O 1
ATOM 2305 N N . LYS A 1 287 ? -2.383 4.117 6.23 1 96.44 287 LYS A N 1
ATOM 2306 C CA . LYS A 1 287 ? -1.275 4.438 7.129 1 96.44 287 LYS A CA 1
ATOM 2307 C C . LYS A 1 287 ? -0.728 5.832 6.855 1 96.44 287 LYS A C 1
ATOM 2309 O O . LYS A 1 287 ? 0.384 6.164 7.27 1 96.44 287 LYS A O 1
ATOM 2314 N N . MET A 1 288 ? -1.47 6.621 6.098 1 98.12 288 MET A N 1
ATOM 2315 C CA . MET A 1 288 ? -1.155 8.039 5.922 1 98.12 288 MET A CA 1
ATOM 2316 C C . MET A 1 288 ? -2.418 8.844 5.633 1 98.12 288 MET A C 1
ATOM 2318 O O . MET A 1 288 ? -3.15 8.539 4.691 1 98.12 288 MET A O 1
ATOM 2322 N N . ILE A 1 289 ? -2.641 9.82 6.441 1 98.06 289 ILE A N 1
ATOM 2323 C CA . ILE A 1 289 ? -3.746 10.758 6.273 1 98.06 289 ILE A CA 1
ATOM 2324 C C . ILE A 1 289 ? -3.199 12.148 5.961 1 98.06 289 ILE A C 1
ATOM 2326 O O . ILE A 1 289 ? -2.371 12.68 6.703 1 98.06 289 ILE A O 1
ATOM 2330 N N . LEU A 1 290 ? -3.648 12.695 4.852 1 97.38 290 LEU A N 1
ATOM 2331 C CA . LEU A 1 290 ? -3.33 14.055 4.441 1 97.38 290 LEU A CA 1
ATOM 2332 C C . LEU A 1 290 ? -4.594 14.914 4.371 1 97.38 290 LEU A C 1
ATOM 2334 O O . LEU A 1 290 ? -5.699 14.383 4.25 1 97.38 290 LEU A O 1
ATOM 2338 N N . TRP A 1 291 ? -4.477 16.219 4.504 1 96.94 291 TRP A N 1
ATOM 2339 C CA . TRP A 1 291 ? -5.574 17.172 4.406 1 96.94 291 TRP A CA 1
ATOM 2340 C C . TRP A 1 291 ? -5.43 18.047 3.164 1 96.94 291 TRP A C 1
ATOM 2342 O O . TRP A 1 291 ? -4.316 18.344 2.73 1 96.94 291 TRP A O 1
ATOM 2352 N N . PRO A 1 292 ? -6.52 18.438 2.611 1 94.62 292 PRO A N 1
ATOM 2353 C CA . PRO A 1 292 ? -6.449 19.281 1.414 1 94.62 292 PRO A CA 1
ATOM 2354 C C . PRO A 1 292 ? -6.094 20.734 1.729 1 94.62 292 PRO A C 1
ATOM 2356 O O . PRO A 1 292 ? -6.461 21.25 2.789 1 94.62 292 PRO A O 1
ATOM 2359 N N . ASP A 1 293 ? -5.434 21.328 0.812 1 92.69 293 ASP A N 1
ATOM 2360 C CA . ASP A 1 293 ? -5.262 22.766 0.796 1 92.69 293 ASP A CA 1
ATOM 2361 C C . ASP A 1 293 ? -6.379 23.453 0.009 1 92.69 293 ASP A C 1
ATOM 2363 O O . ASP A 1 293 ? -7.336 22.797 -0.409 1 92.69 293 ASP A O 1
ATOM 2367 N N . LEU A 1 294 ? -6.285 24.75 -0.122 1 91.75 294 LEU A N 1
ATOM 2368 C CA . LEU A 1 294 ? -7.328 25.547 -0.761 1 91.75 294 LEU A CA 1
ATOM 2369 C C . LEU A 1 294 ? -7.25 25.438 -2.279 1 91.75 294 LEU A C 1
ATOM 2371 O O . LEU A 1 294 ? -8.242 25.656 -2.977 1 91.75 294 LEU A O 1
ATOM 2375 N N . TRP A 1 295 ? -6.117 25 -2.789 1 91.88 295 TRP A N 1
ATOM 2376 C CA . TRP A 1 295 ? -5.855 25.219 -4.207 1 91.88 295 TRP A CA 1
ATOM 2377 C C . TRP A 1 295 ? -5.824 23.891 -4.969 1 91.88 295 TRP A C 1
ATOM 2379 O O . TRP A 1 295 ? -5.445 22.859 -4.414 1 91.88 295 TRP A O 1
ATOM 2389 N N . VAL A 1 296 ? -6.164 24.031 -6.254 1 92.5 296 VAL A N 1
ATOM 2390 C CA . VAL A 1 296 ? -6.023 22.906 -7.18 1 92.5 296 VAL A CA 1
ATOM 2391 C C . VAL A 1 296 ? -4.555 22.719 -7.539 1 92.5 296 VAL A C 1
ATOM 2393 O O . VAL A 1 296 ? -3.805 23.703 -7.656 1 92.5 296 VAL A O 1
ATOM 2396 N N . LYS A 1 297 ? -4.172 21.484 -7.73 1 93.62 297 LYS A N 1
ATOM 2397 C CA . LYS A 1 297 ? -2.809 21.125 -8.102 1 93.62 297 LYS A CA 1
ATOM 2398 C C . LYS A 1 297 ? -2.449 21.688 -9.477 1 93.62 297 LYS A C 1
ATOM 2400 O O . LYS A 1 297 ? -3.23 21.562 -10.422 1 93.62 297 LYS A O 1
ATOM 2405 N N . LEU A 1 298 ? -1.239 22.25 -9.609 1 95.12 298 LEU A N 1
ATOM 2406 C CA . LEU A 1 298 ? -0.787 22.828 -10.867 1 95.12 298 LEU A CA 1
ATOM 2407 C C . LEU A 1 298 ? 0.504 22.172 -11.336 1 95.12 298 LEU A C 1
ATOM 2409 O O . LEU A 1 298 ? 1.275 22.766 -12.094 1 95.12 298 LEU A O 1
ATOM 2413 N N . THR A 1 299 ? 0.786 20.906 -10.883 1 96.06 299 THR A N 1
ATOM 2414 C CA . THR A 1 299 ? 2.006 20.188 -11.242 1 96.06 299 THR A CA 1
ATOM 2415 C C . THR A 1 299 ? 2.156 20.109 -12.758 1 96.06 299 THR A C 1
ATOM 2417 O O . THR A 1 299 ? 1.218 19.734 -13.461 1 96.06 299 THR A O 1
ATOM 2420 N N . SER A 1 300 ? 3.314 20.422 -13.242 1 97.19 300 SER A N 1
ATOM 2421 C CA . SER A 1 300 ? 3.594 20.469 -14.672 1 97.19 300 SER A CA 1
ATOM 2422 C C . SER A 1 300 ? 3.637 19.062 -15.273 1 97.19 300 SER A C 1
ATOM 2424 O O . SER A 1 300 ? 4.168 18.141 -14.664 1 97.19 300 SER A O 1
ATOM 2426 N N . PRO A 1 301 ? 3.09 18.875 -16.5 1 97.31 301 PRO A N 1
ATOM 2427 C CA . PRO A 1 301 ? 3.277 17.609 -17.219 1 97.31 301 PRO A CA 1
ATOM 2428 C C . PRO A 1 301 ? 4.746 17.234 -17.375 1 97.31 301 PRO A C 1
ATOM 2430 O O . PRO A 1 301 ? 5.078 16.047 -17.453 1 97.31 301 PRO A O 1
ATOM 2433 N N . LEU A 1 302 ? 5.672 18.219 -17.359 1 97.81 302 LEU A N 1
ATOM 2434 C CA . LEU A 1 302 ? 7.102 17.953 -17.5 1 97.81 302 LEU A CA 1
ATOM 2435 C C . LEU A 1 302 ? 7.625 17.156 -16.297 1 97.81 302 LEU A C 1
ATOM 2437 O O . LEU A 1 302 ? 8.523 16.328 -16.453 1 97.81 302 LEU A O 1
ATOM 2441 N N . TYR A 1 303 ? 7.113 17.453 -15.125 1 97.94 303 TYR A N 1
ATOM 2442 C CA . TYR A 1 303 ? 7.492 16.656 -13.969 1 97.94 303 TYR A CA 1
ATOM 2443 C C . TYR A 1 303 ? 7.184 15.172 -14.195 1 97.94 303 TYR A C 1
ATOM 2445 O O . TYR A 1 303 ? 8.008 14.305 -13.906 1 97.94 303 TYR A O 1
ATOM 2453 N N . TYR A 1 304 ? 5.934 14.93 -14.664 1 97.69 304 TYR A N 1
ATOM 2454 C CA . TYR A 1 304 ? 5.504 13.547 -14.859 1 97.69 304 TYR A CA 1
ATOM 2455 C C . TYR A 1 304 ? 6.355 12.852 -15.914 1 97.69 304 TYR A C 1
ATOM 2457 O O . TYR A 1 304 ? 6.609 11.648 -15.82 1 97.69 304 TYR A O 1
ATOM 2465 N N . ARG A 1 305 ? 6.828 13.594 -16.891 1 96.5 305 ARG A N 1
ATOM 2466 C CA . ARG A 1 305 ? 7.75 13.039 -17.875 1 96.5 305 ARG A CA 1
ATOM 2467 C C . ARG A 1 305 ? 9.086 12.672 -17.234 1 96.5 305 ARG A C 1
ATOM 2469 O O . ARG A 1 305 ? 9.664 11.633 -17.531 1 96.5 305 ARG A O 1
ATOM 2476 N N . ILE A 1 306 ? 9.547 13.5 -16.359 1 98 306 ILE A N 1
ATOM 2477 C CA . ILE A 1 306 ? 10.781 13.234 -15.633 1 98 306 ILE A CA 1
ATOM 2478 C C . ILE A 1 306 ? 10.602 11.992 -14.758 1 98 306 ILE A C 1
ATOM 2480 O O . ILE A 1 306 ? 11.484 11.125 -14.711 1 98 306 ILE A O 1
ATOM 2484 N N . ALA A 1 307 ? 9.477 11.93 -14.102 1 97.88 307 ALA A N 1
ATOM 2485 C CA . ALA A 1 307 ? 9.18 10.852 -13.164 1 97.88 307 ALA A CA 1
ATOM 2486 C C . ALA A 1 307 ? 8.727 9.594 -13.891 1 97.88 307 ALA A C 1
ATOM 2488 O O . ALA A 1 307 ? 8.477 8.555 -13.273 1 97.88 307 ALA A O 1
ATOM 2489 N N . ARG A 1 308 ? 8.594 9.617 -15.211 1 93.94 308 ARG A N 1
ATOM 2490 C CA . ARG A 1 308 ? 8.172 8.516 -16.062 1 93.94 308 ARG A CA 1
ATOM 2491 C C . ARG A 1 308 ? 6.766 8.047 -15.703 1 93.94 308 ARG A C 1
ATOM 2493 O O . ARG A 1 308 ? 6.516 6.84 -15.602 1 93.94 308 ARG A O 1
ATOM 2500 N N . ILE A 1 309 ? 5.918 8.961 -15.391 1 94.69 309 ILE A N 1
ATOM 2501 C CA . ILE A 1 309 ? 4.504 8.688 -15.141 1 94.69 309 ILE A CA 1
ATOM 2502 C C . ILE A 1 309 ? 3.682 9.031 -16.375 1 94.69 309 ILE A C 1
ATOM 2504 O O . ILE A 1 309 ? 3.643 10.188 -16.797 1 94.69 309 ILE A O 1
ATOM 2508 N N . GLU A 1 310 ? 3.057 8.023 -16.953 1 91.56 310 GLU A N 1
ATOM 2509 C CA . GLU A 1 310 ? 2.252 8.219 -18.156 1 91.56 310 GLU A CA 1
ATOM 2510 C C . GLU A 1 310 ? 0.77 8.328 -17.812 1 91.56 310 GLU A C 1
ATOM 2512 O O . GLU A 1 310 ? 0.185 7.402 -17.25 1 91.56 310 GLU A O 1
ATOM 2517 N N . PRO A 1 311 ? 0.208 9.484 -18.141 1 94.62 311 PRO A N 1
ATOM 2518 C CA . PRO A 1 311 ? -1.228 9.625 -17.875 1 94.62 311 PRO A CA 1
ATOM 2519 C C . PRO A 1 311 ? -2.066 8.617 -18.656 1 94.62 311 PRO A C 1
ATOM 2521 O O . PRO A 1 311 ? -1.716 8.258 -19.781 1 94.62 311 PRO A O 1
ATOM 2524 N N . GLY A 1 312 ? -3.148 8.164 -18.047 1 94 312 GLY A N 1
ATOM 2525 C CA . GLY A 1 312 ? -4.062 7.223 -18.672 1 94 312 GLY A CA 1
ATOM 2526 C C . GLY A 1 312 ? -5.367 7.859 -19.109 1 94 312 GLY A C 1
ATOM 2527 O O . GLY A 1 312 ? -5.371 8.953 -19.672 1 94 312 GLY A O 1
ATOM 2528 N N . GLU A 1 313 ? -6.426 7.098 -18.922 1 96.19 313 GLU A N 1
ATOM 2529 C CA . GLU A 1 313 ? -7.746 7.535 -19.359 1 96.19 313 GLU A CA 1
ATOM 2530 C C . GLU A 1 313 ? -8.398 8.461 -18.344 1 96.19 313 GLU A C 1
ATOM 2532 O O . GLU A 1 313 ? -7.918 8.586 -17.219 1 96.19 313 GLU A O 1
ATOM 2537 N N . ILE A 1 314 ? -9.445 9.172 -18.797 1 96.81 314 ILE A N 1
ATOM 2538 C CA . ILE A 1 314 ? -10.211 10.047 -17.922 1 96.81 314 ILE A CA 1
ATOM 2539 C C . ILE A 1 314 ? -11.016 9.203 -16.922 1 96.81 314 ILE A C 1
ATOM 2541 O O . ILE A 1 314 ? -11.891 8.43 -17.328 1 96.81 314 ILE A O 1
ATOM 2545 N N . ILE A 1 315 ? -10.719 9.328 -15.625 1 95.31 315 ILE A N 1
ATOM 2546 C CA . ILE A 1 315 ? -11.406 8.477 -14.664 1 95.31 315 ILE A CA 1
ATOM 2547 C C . ILE A 1 315 ? -12.109 9.352 -13.617 1 95.31 315 ILE A C 1
ATOM 2549 O O . ILE A 1 315 ? -13 8.883 -12.906 1 95.31 315 ILE A O 1
ATOM 2553 N N . ASP A 1 316 ? -11.711 10.625 -13.477 1 95.25 316 ASP A N 1
ATOM 2554 C CA . ASP A 1 316 ? -12.312 11.555 -12.523 1 95.25 316 ASP A CA 1
ATOM 2555 C C . ASP A 1 316 ? -13.008 12.703 -13.258 1 95.25 316 ASP A C 1
ATOM 2557 O O . ASP A 1 316 ? -12.898 12.82 -14.477 1 95.25 316 ASP A O 1
ATOM 2561 N N . ARG A 1 317 ? -13.711 13.555 -12.539 1 96.06 317 ARG A N 1
ATOM 2562 C CA . ARG A 1 317 ? -14.555 14.555 -13.188 1 96.06 317 ARG A CA 1
ATOM 2563 C C . ARG A 1 317 ? -14.422 15.914 -12.508 1 96.06 317 ARG A C 1
ATOM 2565 O O . ARG A 1 317 ? -15.398 16.656 -12.414 1 96.06 317 ARG A O 1
ATOM 2572 N N . PHE A 1 318 ? -13.32 16.234 -11.961 1 94 318 PHE A N 1
ATOM 2573 C CA . PHE A 1 318 ? -13.109 17.516 -11.305 1 94 318 PHE A CA 1
ATOM 2574 C C . PHE A 1 318 ? -13.336 18.672 -12.289 1 94 318 PHE A C 1
ATOM 2576 O O . PHE A 1 318 ? -13.797 19.734 -11.898 1 94 318 PHE A O 1
ATOM 2583 N N . GLY A 1 319 ? -13.039 18.469 -13.57 1 93.19 319 GLY A N 1
ATOM 2584 C CA . GLY A 1 319 ? -13.047 19.5 -14.586 1 93.19 319 GLY A CA 1
ATOM 2585 C C . GLY A 1 319 ? -14.445 19.906 -15.016 1 93.19 319 GLY A C 1
ATOM 2586 O O . GLY A 1 319 ? -14.617 20.875 -15.75 1 93.19 319 GLY A O 1
ATOM 2587 N N . ILE A 1 320 ? -15.43 19.188 -14.555 1 95.94 320 ILE A N 1
ATOM 2588 C CA . ILE A 1 320 ? -16.781 19.531 -15.008 1 95.94 320 ILE A CA 1
ATOM 2589 C C . ILE A 1 320 ? -17.688 19.719 -13.797 1 95.94 320 ILE A C 1
ATOM 2591 O O . ILE A 1 320 ? -17.469 19.141 -12.734 1 95.94 320 ILE A O 1
ATOM 2595 N N . PRO A 1 321 ? -18.75 20.562 -13.914 1 96.31 321 PRO A N 1
ATOM 2596 C CA . PRO A 1 321 ? -19.719 20.734 -12.828 1 96.31 321 PRO A CA 1
ATOM 2597 C C . PRO A 1 321 ? -20.453 19.453 -12.492 1 96.31 321 PRO A C 1
ATOM 2599 O O . PRO A 1 321 ? -20.547 18.547 -13.328 1 96.31 321 PRO A O 1
ATOM 2602 N N . ASN A 1 322 ? -20.953 19.344 -11.266 1 96.75 322 ASN A N 1
ATOM 2603 C CA . ASN A 1 322 ? -21.672 18.156 -10.805 1 96.75 322 ASN A CA 1
ATOM 2604 C C . ASN A 1 322 ? -22.844 17.812 -11.719 1 96.75 322 ASN A C 1
ATOM 2606 O O . ASN A 1 322 ? -23.234 16.641 -11.82 1 96.75 322 ASN A O 1
ATOM 2610 N N . ASP A 1 323 ? -23.406 18.812 -12.383 1 96.5 323 ASP A N 1
ATOM 2611 C CA . ASP A 1 323 ? -24.547 18.547 -13.258 1 96.5 323 ASP A CA 1
ATOM 2612 C C . ASP A 1 323 ? -24.078 18.266 -14.688 1 96.5 323 ASP A C 1
ATOM 2614 O O . ASP A 1 323 ? -24.906 18.094 -15.586 1 96.5 323 ASP A O 1
ATOM 2618 N N . GLY A 1 324 ? -22.766 18.25 -14.875 1 96.06 324 GLY A N 1
ATOM 2619 C CA . GLY A 1 324 ? -22.219 17.938 -16.188 1 96.06 324 GLY A CA 1
ATOM 2620 C C . GLY A 1 324 ? -22.25 16.453 -16.516 1 96.06 324 GLY A C 1
ATOM 2621 O O . GLY A 1 324 ? -22.312 15.617 -15.609 1 96.06 324 GLY A O 1
ATOM 2622 N N . SER A 1 325 ? -22.172 16.125 -17.812 1 95.69 325 SER A N 1
ATOM 2623 C CA . SER A 1 325 ? -22.234 14.75 -18.297 1 95.69 325 SER A CA 1
ATOM 2624 C C . SER A 1 325 ? -20.844 14.141 -18.391 1 95.69 325 SER A C 1
ATOM 2626 O O . SER A 1 325 ? -20.016 14.57 -19.203 1 95.69 325 SER A O 1
ATOM 2628 N N . PHE A 1 326 ? -20.625 13.086 -17.578 1 96.5 326 PHE A N 1
ATOM 2629 C CA . PHE A 1 326 ? -19.344 12.391 -17.641 1 96.5 326 PHE A CA 1
ATOM 2630 C C . PHE A 1 326 ? -19.172 11.68 -18.969 1 96.5 326 PHE A C 1
ATOM 2632 O O . PHE A 1 326 ? -18.078 11.602 -19.516 1 96.5 326 PHE A O 1
ATOM 2639 N N . ALA A 1 327 ? -20.25 11.125 -19.594 1 95.19 327 ALA A N 1
ATOM 2640 C CA . ALA A 1 327 ? -20.219 10.438 -20.875 1 95.19 327 ALA A CA 1
ATOM 2641 C C . ALA A 1 327 ? -19.734 11.367 -21.984 1 95.19 327 ALA A C 1
ATOM 2643 O O . ALA A 1 327 ? -19.047 10.938 -22.906 1 95.19 327 ALA A O 1
ATOM 2644 N N . GLU A 1 328 ? -20.109 12.609 -21.875 1 96.44 328 GLU A N 1
ATOM 2645 C CA . GLU A 1 328 ? -19.625 13.602 -22.828 1 96.44 328 GLU A CA 1
ATOM 2646 C C . GLU A 1 328 ? -18.188 14.016 -22.531 1 96.44 328 GLU A C 1
ATOM 2648 O O . GLU A 1 328 ? -17.391 14.203 -23.453 1 96.44 328 GLU A O 1
ATOM 2653 N N . TYR A 1 329 ? -17.891 14.117 -21.234 1 97.19 329 TYR A N 1
ATOM 2654 C CA . TYR A 1 329 ? -16.594 14.578 -20.781 1 97.19 329 TYR A CA 1
ATOM 2655 C C . TYR A 1 329 ? -15.477 13.688 -21.297 1 97.19 329 TYR A C 1
ATOM 2657 O O . TYR A 1 329 ? -14.438 14.18 -21.75 1 97.19 329 TYR A O 1
ATOM 2665 N N . ILE A 1 330 ? -15.68 12.383 -21.344 1 96.75 330 ILE A N 1
ATOM 2666 C CA . ILE A 1 330 ? -14.617 11.438 -21.656 1 96.75 330 ILE A CA 1
ATOM 2667 C C . ILE A 1 330 ? -14.391 11.398 -23.172 1 96.75 330 ILE A C 1
ATOM 2669 O O . ILE A 1 330 ? -13.477 10.727 -23.656 1 96.75 330 ILE A O 1
ATOM 2673 N N . THR A 1 331 ? -15.25 12.094 -24 1 95.5 331 THR A N 1
ATOM 2674 C CA . THR A 1 331 ? -15.078 12.148 -25.438 1 95.5 331 THR A CA 1
ATOM 2675 C C . THR A 1 331 ? -14.312 13.406 -25.844 1 95.5 331 THR A C 1
ATOM 2677 O O . THR A 1 331 ? -14.008 13.602 -27.031 1 95.5 331 THR A O 1
ATOM 2680 N N . LYS A 1 332 ? -14.016 14.25 -24.875 1 96.19 332 LYS A N 1
ATOM 2681 C CA . LYS A 1 332 ? -13.352 15.516 -25.156 1 96.19 332 LYS A CA 1
ATOM 2682 C C . LYS A 1 332 ? -11.852 15.32 -25.375 1 96.19 332 LYS A C 1
ATOM 2684 O O . LYS A 1 332 ? -11.312 14.258 -25.078 1 96.19 332 LYS A O 1
ATOM 2689 N N . ASP A 1 333 ? -11.234 16.359 -25.922 1 95.62 333 ASP A N 1
ATOM 2690 C CA . ASP A 1 333 ? -9.797 16.328 -26.172 1 95.62 333 ASP A CA 1
ATOM 2691 C C . ASP A 1 333 ? -9.016 16.344 -24.859 1 95.62 333 ASP A C 1
ATOM 2693 O O . ASP A 1 333 ? -9.102 17.312 -24.094 1 95.62 333 ASP A O 1
ATOM 2697 N N . LYS A 1 334 ? -8.227 15.336 -24.594 1 94.75 334 LYS A N 1
ATOM 2698 C CA . LYS A 1 334 ? -7.523 15.164 -23.328 1 94.75 334 LYS A CA 1
ATOM 2699 C C . LYS A 1 334 ? -6.523 16.297 -23.094 1 94.75 334 LYS A C 1
ATOM 2701 O O . LYS A 1 334 ? -6.266 16.688 -21.953 1 94.75 334 LYS A O 1
ATOM 2706 N N . GLN A 1 335 ? -5.992 16.906 -24.156 1 94.88 335 GLN A N 1
ATOM 2707 C CA . GLN A 1 335 ? -4.914 17.875 -24.016 1 94.88 335 GLN A CA 1
ATOM 2708 C C . GLN A 1 335 ? -5.461 19.266 -23.703 1 94.88 335 GLN A C 1
ATOM 2710 O O . GLN A 1 335 ? -4.836 20.031 -22.969 1 94.88 335 GLN A O 1
ATOM 2715 N N . SER A 1 336 ? -6.656 19.562 -24.219 1 96.56 336 SER A N 1
ATOM 2716 C CA . SER A 1 336 ? -7.098 20.953 -24.141 1 96.56 336 SER A CA 1
ATOM 2717 C C . SER A 1 336 ? -8.445 21.078 -23.438 1 96.56 336 SER A C 1
ATOM 2719 O O . SER A 1 336 ? -8.812 22.141 -22.953 1 96.56 336 SER A O 1
ATOM 2721 N N . GLU A 1 337 ? -9.141 19.953 -23.312 1 97.31 337 GLU A N 1
ATOM 2722 C CA . GLU A 1 337 ? -10.531 20.109 -22.875 1 97.31 337 GLU A CA 1
ATOM 2723 C C . GLU A 1 337 ? -10.797 19.266 -21.609 1 97.31 337 GLU A C 1
ATOM 2725 O O . GLU A 1 337 ? -11.93 19.219 -21.125 1 97.31 337 GLU A O 1
ATOM 2730 N N . VAL A 1 338 ? -9.836 18.609 -21.109 1 97.5 338 VAL A N 1
ATOM 2731 C CA . VAL A 1 338 ? -9.977 17.766 -19.922 1 97.5 338 VAL A CA 1
ATOM 2732 C C . VAL A 1 338 ? -9.031 18.234 -18.828 1 97.5 338 VAL A C 1
ATOM 2734 O O . VAL A 1 338 ? -7.918 18.688 -19.125 1 97.5 338 VAL A O 1
ATOM 2737 N N . HIS A 1 339 ? -9.578 18.266 -17.609 1 97.75 339 HIS A N 1
ATOM 2738 C CA . HIS A 1 339 ? -8.719 18.547 -16.453 1 97.75 339 HIS A CA 1
ATOM 2739 C C . HIS A 1 339 ? -7.598 17.516 -16.344 1 97.75 339 HIS A C 1
ATOM 2741 O O . HIS A 1 339 ? -7.859 16.312 -16.234 1 97.75 339 HIS A O 1
ATOM 2747 N N . TYR A 1 340 ? -6.375 17.938 -16.344 1 97.94 340 TYR A N 1
ATOM 2748 C CA . TYR A 1 340 ? -5.211 17.078 -16.484 1 97.94 340 TYR A CA 1
ATOM 2749 C C . TYR A 1 340 ? -5.188 16.016 -15.391 1 97.94 340 TYR A C 1
ATOM 2751 O O . TYR A 1 340 ? -5.004 14.828 -15.672 1 97.94 340 TYR A O 1
ATOM 2759 N N . HIS A 1 341 ? -5.434 16.359 -14.195 1 97.19 341 HIS A N 1
ATOM 2760 C CA . HIS A 1 341 ? -5.316 15.461 -13.047 1 97.19 341 HIS A CA 1
ATOM 2761 C C . HIS A 1 341 ? -6.578 14.625 -12.875 1 97.19 341 HIS A C 1
ATOM 2763 O O . HIS A 1 341 ? -6.75 13.953 -11.852 1 97.19 341 HIS A O 1
ATOM 2769 N N . ASP A 1 342 ? -7.5 14.688 -13.82 1 97.31 342 ASP A N 1
ATOM 2770 C CA . ASP A 1 342 ? -8.609 13.742 -13.906 1 97.31 342 ASP A CA 1
ATOM 2771 C C . ASP A 1 342 ? -8.188 12.461 -14.617 1 97.31 342 ASP A C 1
ATOM 2773 O O . ASP A 1 342 ? -8.922 11.477 -14.625 1 97.31 342 ASP A O 1
ATOM 2777 N N . LEU A 1 343 ? -7.023 12.516 -15.172 1 97.19 343 LEU A N 1
ATOM 2778 C CA . LEU A 1 343 ? -6.523 11.359 -15.906 1 97.19 343 LEU A CA 1
ATOM 2779 C C . LEU A 1 343 ? -5.984 10.297 -14.953 1 97.19 343 LEU A C 1
ATOM 2781 O O . LEU A 1 343 ? -5.379 10.625 -13.93 1 97.19 343 LEU A O 1
ATOM 2785 N N . ASP A 1 344 ? -6.176 9.047 -15.367 1 94.94 344 ASP A N 1
ATOM 2786 C CA . ASP A 1 344 ? -5.684 7.895 -14.617 1 94.94 344 ASP A CA 1
ATOM 2787 C C . ASP A 1 344 ? -4.16 7.93 -14.492 1 94.94 344 ASP A C 1
ATOM 2789 O O . ASP A 1 344 ? -3.475 8.492 -15.344 1 94.94 344 ASP A O 1
ATOM 2793 N N . ASN A 1 345 ? -3.607 7.395 -13.375 1 94.19 345 ASN A N 1
ATOM 2794 C CA . ASN A 1 345 ? -2.186 7.258 -13.078 1 94.19 345 ASN A CA 1
ATOM 2795 C C . ASN A 1 345 ? -1.569 8.594 -12.672 1 94.19 345 ASN A C 1
ATOM 2797 O O . ASN A 1 345 ? -0.348 8.711 -12.555 1 94.19 345 ASN A O 1
ATOM 2801 N N . LEU A 1 346 ? -2.363 9.656 -12.539 1 96.5 346 LEU A N 1
ATOM 2802 C CA . LEU A 1 346 ? -1.946 10.914 -11.93 1 96.5 346 LEU A CA 1
ATOM 2803 C C . LEU A 1 346 ? -2.561 11.078 -10.547 1 96.5 346 LEU A C 1
ATOM 2805 O O . LEU A 1 346 ? -3.578 10.453 -10.234 1 96.5 346 LEU A O 1
ATOM 2809 N N . PRO A 1 347 ? -1.862 11.875 -9.688 1 94.19 347 PRO A N 1
ATOM 2810 C CA . PRO A 1 347 ? -2.447 12.094 -8.359 1 94.19 347 PRO A CA 1
ATOM 2811 C C . PRO A 1 347 ? -3.734 12.914 -8.414 1 94.19 347 PRO A C 1
ATOM 2813 O O . PRO A 1 347 ? -4.066 13.484 -9.453 1 94.19 347 PRO A O 1
ATOM 2816 N N . SER A 1 348 ? -4.336 13 -7.289 1 88.12 348 SER A N 1
ATOM 2817 C CA . SER A 1 348 ? -5.574 13.758 -7.145 1 88.12 348 SER A CA 1
ATOM 2818 C C . SER A 1 348 ? -5.359 15.234 -7.477 1 88.12 348 SER A C 1
ATOM 2820 O O . SER A 1 348 ? -4.258 15.758 -7.309 1 88.12 348 SER A O 1
ATOM 2822 N N . THR A 1 349 ? -6.395 15.883 -7.852 1 91.75 349 THR A N 1
ATOM 2823 C CA . THR A 1 349 ? -6.422 17.281 -8.258 1 91.75 349 THR A CA 1
ATOM 2824 C C . THR A 1 349 ? -6.168 18.188 -7.062 1 91.75 349 THR A C 1
ATOM 2826 O O . THR A 1 349 ? -5.664 19.312 -7.219 1 91.75 349 THR A O 1
ATOM 2829 N N . ILE A 1 350 ? -6.449 17.734 -5.957 1 90.88 350 ILE A N 1
ATOM 2830 C CA . ILE A 1 350 ? -6.398 18.609 -4.793 1 90.88 350 ILE A CA 1
ATOM 2831 C C . ILE A 1 350 ? -4.984 18.625 -4.227 1 90.88 350 ILE A C 1
ATOM 2833 O O . ILE A 1 350 ? -4.305 17.594 -4.184 1 90.88 350 ILE A O 1
ATOM 2837 N N . SER A 1 351 ? -4.566 19.812 -3.854 1 92.81 351 SER A N 1
ATOM 2838 C CA . SER A 1 351 ? -3.27 19.984 -3.205 1 92.81 351 SER A CA 1
ATOM 2839 C C . SER A 1 351 ? -3.344 19.641 -1.722 1 92.81 351 SER A C 1
ATOM 2841 O O . SER A 1 351 ? -4.43 19.406 -1.186 1 92.81 351 SER A O 1
ATOM 2843 N N . VAL A 1 352 ? -2.164 19.625 -1.096 1 93.69 352 VAL A N 1
ATOM 2844 C CA . VAL A 1 352 ? -2.086 19.125 0.273 1 93.69 352 VAL A CA 1
ATOM 2845 C C . VAL A 1 352 ? -1.699 20.266 1.216 1 93.69 352 VAL A C 1
ATOM 2847 O O . VAL A 1 352 ? -0.889 21.125 0.862 1 93.69 352 VAL A O 1
ATOM 2850 N N . GLU A 1 353 ? -2.383 20.297 2.334 1 92.62 353 GLU A N 1
ATOM 2851 C CA . GLU A 1 353 ? -1.97 21.078 3.494 1 92.62 353 GLU A CA 1
ATOM 2852 C C . GLU A 1 353 ? -1.187 20.219 4.488 1 92.62 353 GLU A C 1
ATOM 2854 O O . GLU A 1 353 ? -1.736 19.297 5.086 1 92.62 353 GLU A O 1
ATOM 2859 N N . THR A 1 354 ? 0.117 20.547 4.695 1 92.94 354 THR A N 1
ATOM 2860 C CA . THR A 1 354 ? 0.989 19.672 5.473 1 92.94 354 THR A CA 1
ATOM 2861 C C . THR A 1 354 ? 1.13 20.188 6.902 1 92.94 354 THR A C 1
ATOM 2863 O O . THR A 1 354 ? 2.012 19.734 7.645 1 92.94 354 THR A O 1
ATOM 2866 N N . GLY A 1 355 ? 0.298 21.141 7.293 1 94.38 355 GLY A N 1
ATOM 2867 C CA . GLY A 1 355 ? 0.302 21.562 8.688 1 94.38 355 GLY A CA 1
ATOM 2868 C C . GLY A 1 355 ? 0.027 20.438 9.656 1 94.38 355 GLY A C 1
ATOM 2869 O O . GLY A 1 355 ? 0.401 20.516 10.828 1 94.38 355 GLY A O 1
ATOM 2870 N N . GLN A 1 356 ? -0.66 19.484 9.234 1 96.56 356 GLN A N 1
ATOM 2871 C CA . GLN A 1 356 ? -0.866 18.219 9.953 1 96.56 356 GLN A CA 1
ATOM 2872 C C . GLN A 1 356 ? -0.797 17.031 9 1 96.56 356 GLN A C 1
ATOM 2874 O O . GLN A 1 356 ? -1.239 17.109 7.855 1 96.56 356 GLN A O 1
ATOM 2879 N N . MET A 1 357 ? -0.206 16.016 9.398 1 97.5 357 MET A N 1
ATOM 2880 C CA . MET A 1 357 ? -0.12 14.727 8.711 1 97.5 357 MET A CA 1
ATOM 2881 C C . MET A 1 357 ? -0.12 13.578 9.719 1 97.5 357 MET A C 1
ATOM 2883 O O . MET A 1 357 ? 0.416 13.703 10.82 1 97.5 357 MET A O 1
ATOM 2887 N N . VAL A 1 358 ? -0.721 12.484 9.391 1 98.38 358 VAL A N 1
ATOM 2888 C CA . VAL A 1 358 ? -0.67 11.25 10.172 1 98.38 358 VAL A CA 1
ATOM 2889 C C . VAL A 1 358 ? -0.117 10.117 9.312 1 98.38 358 VAL A C 1
ATOM 2891 O O . VAL A 1 358 ? -0.656 9.82 8.242 1 98.38 358 VAL A O 1
ATOM 2894 N N . PHE A 1 359 ? 1.011 9.508 9.734 1 98.25 359 PHE A N 1
ATOM 2895 C CA . PHE A 1 359 ? 1.591 8.508 8.852 1 98.25 359 PHE A CA 1
ATOM 2896 C C . PHE A 1 359 ? 2.486 7.551 9.633 1 98.25 359 PHE A C 1
ATOM 2898 O O . PHE A 1 359 ? 2.859 7.832 10.773 1 98.25 359 PHE A O 1
ATOM 2905 N N . SER A 1 360 ? 2.781 6.449 9.055 1 96.81 360 SER A N 1
ATOM 2906 C CA . SER A 1 360 ? 3.816 5.512 9.484 1 96.81 360 SER A CA 1
ATOM 2907 C C . SER A 1 360 ? 5.113 5.727 8.703 1 96.81 360 SER A C 1
ATOM 2909 O O . SER A 1 360 ? 5.109 5.727 7.473 1 96.81 360 SER A O 1
ATOM 2911 N N . LYS A 1 361 ? 6.145 5.953 9.383 1 95.81 361 LYS A N 1
ATOM 2912 C CA . LYS A 1 361 ? 7.422 6.164 8.703 1 95.81 361 LYS A CA 1
ATOM 2913 C C . LYS A 1 361 ? 7.91 4.879 8.039 1 95.81 361 LYS A C 1
ATOM 2915 O O . LYS A 1 361 ? 8.508 4.922 6.961 1 95.81 361 LYS A O 1
ATOM 2920 N N . ARG A 1 362 ? 7.699 3.848 8.656 1 90.62 362 ARG A N 1
ATOM 2921 C CA . ARG A 1 362 ? 8.109 2.568 8.086 1 90.62 362 ARG A CA 1
ATOM 2922 C C . ARG A 1 362 ? 7.418 2.318 6.746 1 90.62 362 ARG A C 1
ATOM 2924 O O . ARG A 1 362 ? 8.055 1.865 5.789 1 90.62 362 ARG A O 1
ATOM 2931 N N . GLU A 1 363 ? 6.148 2.6 6.68 1 93.62 363 GLU A N 1
ATOM 2932 C CA . GLU A 1 363 ? 5.367 2.359 5.469 1 93.62 363 GLU A CA 1
ATOM 2933 C C . GLU A 1 363 ? 5.66 3.41 4.402 1 93.62 363 GLU A C 1
ATOM 2935 O O . GLU A 1 363 ? 5.457 3.168 3.213 1 93.62 363 GLU A O 1
ATOM 2940 N N . HIS A 1 364 ? 6.125 4.59 4.859 1 97.44 364 HIS A N 1
ATOM 2941 C CA . HIS A 1 364 ? 6.207 5.699 3.918 1 97.44 364 HIS A CA 1
ATOM 2942 C C . HIS A 1 364 ? 7.605 6.312 3.904 1 97.44 364 HIS A C 1
ATOM 2944 O O . HIS A 1 364 ? 7.777 7.469 3.512 1 97.44 364 HIS A O 1
ATOM 2950 N N . LEU A 1 365 ? 8.617 5.625 4.332 1 95.81 365 LEU A N 1
ATOM 2951 C CA . LEU A 1 365 ? 9.977 6.152 4.391 1 95.81 365 LEU A CA 1
ATOM 2952 C C . LEU A 1 365 ? 10.469 6.559 3.006 1 95.81 365 LEU A C 1
ATOM 2954 O O . LEU A 1 365 ? 11.078 7.621 2.844 1 95.81 365 LEU A O 1
ATOM 2958 N N . LYS A 1 366 ? 10.211 5.766 2.01 1 96.88 366 LYS A N 1
ATOM 2959 C CA . LYS A 1 366 ? 10.719 5.996 0.659 1 96.88 366 LYS A CA 1
ATOM 2960 C C . LYS A 1 366 ? 10.117 7.266 0.059 1 96.88 366 LYS A C 1
ATOM 2962 O O . LYS A 1 366 ? 10.828 8.078 -0.534 1 96.88 366 LYS A O 1
ATOM 2967 N N . SER A 1 367 ? 8.844 7.434 0.249 1 97.75 367 SER A N 1
ATOM 2968 C CA . SER A 1 367 ? 8.203 8.633 -0.277 1 97.75 367 SER A CA 1
ATOM 2969 C C . SER A 1 367 ? 8.648 9.883 0.485 1 97.75 367 SER A C 1
ATOM 2971 O O . SER A 1 367 ? 8.789 10.953 -0.101 1 97.75 367 SER A O 1
ATOM 2973 N N . LEU A 1 368 ? 8.828 9.75 1.804 1 97.81 368 LEU A N 1
ATOM 2974 C CA . LEU A 1 368 ? 9.32 10.883 2.578 1 97.81 368 LEU A CA 1
ATOM 2975 C C . LEU A 1 368 ? 10.711 11.305 2.115 1 97.81 368 LEU A C 1
ATOM 2977 O O . LEU A 1 368 ? 10.992 12.492 1.997 1 97.81 368 LEU A O 1
ATOM 2981 N N . LEU A 1 369 ? 11.531 10.344 1.831 1 97.88 369 LEU A N 1
ATOM 2982 C CA . LEU A 1 369 ? 12.875 10.633 1.342 1 97.88 369 LEU A CA 1
ATOM 2983 C C . LEU A 1 369 ? 12.828 11.266 -0.046 1 97.88 369 LEU A C 1
ATOM 2985 O O . LEU A 1 369 ? 13.562 12.219 -0.326 1 97.88 369 LEU A O 1
ATOM 2989 N N . LEU A 1 370 ? 11.961 10.734 -0.886 1 98.31 370 LEU A N 1
ATOM 2990 C CA . LEU A 1 370 ? 11.836 11.305 -2.221 1 98.31 370 LEU A CA 1
ATOM 2991 C C . LEU A 1 370 ? 11.273 12.727 -2.154 1 98.31 370 LEU A C 1
ATOM 2993 O O . LEU A 1 370 ? 11.68 13.594 -2.928 1 98.31 370 LEU A O 1
ATOM 2997 N N . ALA A 1 371 ? 10.328 12.945 -1.277 1 97.38 371 ALA A N 1
ATOM 2998 C CA . ALA A 1 371 ? 9.82 14.297 -1.056 1 97.38 371 ALA A CA 1
ATOM 2999 C C . ALA A 1 371 ? 10.938 15.234 -0.61 1 97.38 371 ALA A C 1
ATOM 3001 O O . ALA A 1 371 ? 11 16.391 -1.058 1 97.38 371 ALA A O 1
ATOM 3002 N N . LEU A 1 372 ? 11.766 14.773 0.295 1 97.31 372 LEU A N 1
ATOM 3003 C CA . LEU A 1 372 ? 12.906 15.57 0.726 1 97.31 372 LEU A CA 1
ATOM 3004 C C . LEU A 1 372 ? 13.844 15.859 -0.444 1 97.31 372 LEU A C 1
ATOM 3006 O O . LEU A 1 372 ? 14.375 16.969 -0.562 1 97.31 372 LEU A O 1
ATOM 3010 N N . TYR A 1 373 ? 14.047 14.883 -1.299 1 97.69 373 TYR A N 1
ATOM 3011 C CA . TYR A 1 373 ? 14.859 15.07 -2.496 1 97.69 373 TYR A CA 1
ATOM 3012 C C . TYR A 1 373 ? 14.328 16.219 -3.346 1 97.69 373 TYR A C 1
ATOM 3014 O O . TYR A 1 373 ? 15.102 17.047 -3.834 1 97.69 373 TYR A O 1
ATOM 3022 N N . TYR A 1 374 ? 13.008 16.234 -3.547 1 97.25 374 TYR A N 1
ATOM 3023 C CA . TYR A 1 374 ? 12.391 17.312 -4.305 1 97.25 374 TYR A CA 1
ATOM 3024 C C . TYR A 1 374 ? 12.633 18.656 -3.627 1 97.25 374 TYR A C 1
ATOM 3026 O O . TYR A 1 374 ? 12.844 19.672 -4.301 1 97.25 374 TYR A O 1
ATOM 3034 N N . ASN A 1 375 ? 12.586 18.672 -2.318 1 95.75 375 ASN A N 1
ATOM 3035 C CA . ASN A 1 375 ? 12.805 19.906 -1.585 1 95.75 375 ASN A CA 1
ATOM 3036 C C . ASN A 1 375 ? 14.266 20.359 -1.657 1 95.75 375 ASN A C 1
ATOM 3038 O O . ASN A 1 375 ? 14.547 21.547 -1.828 1 95.75 375 ASN A O 1
ATOM 3042 N N . ILE A 1 376 ? 15.164 19.438 -1.485 1 96 376 ILE A N 1
ATOM 3043 C CA . ILE A 1 376 ? 16.594 19.719 -1.576 1 96 376 ILE A CA 1
ATOM 3044 C C . ILE A 1 376 ? 16.906 20.359 -2.93 1 96 376 ILE A C 1
ATOM 3046 O O . ILE A 1 376 ? 17.688 21.312 -3.01 1 96 376 ILE A O 1
ATOM 3050 N N . ASN A 1 377 ? 16.25 19.891 -3.939 1 95.75 377 ASN A N 1
ATOM 3051 C CA . ASN A 1 377 ? 16.469 20.391 -5.293 1 95.75 377 ASN A CA 1
ATOM 3052 C C . ASN A 1 377 ? 15.359 21.328 -5.727 1 95.75 377 ASN A C 1
ATOM 3054 O O . ASN A 1 377 ? 15.125 21.516 -6.922 1 95.75 377 ASN A O 1
ATOM 3058 N N . GLY A 1 378 ? 14.656 21.875 -4.785 1 94.12 378 GLY A N 1
ATOM 3059 C CA . GLY A 1 378 ? 13.453 22.656 -5.043 1 94.12 378 GLY A CA 1
ATOM 3060 C C . GLY A 1 378 ? 13.727 23.953 -5.766 1 94.12 378 GLY A C 1
ATOM 3061 O O . GLY A 1 378 ? 13.195 24.203 -6.855 1 94.12 378 GLY A O 1
ATOM 3062 N N . LYS A 1 379 ? 14.562 24.797 -5.262 1 92 379 LYS A N 1
ATOM 3063 C CA . LYS A 1 379 ? 14.844 26.125 -5.793 1 92 379 LYS A CA 1
ATOM 3064 C C . LYS A 1 379 ? 15.375 26.047 -7.223 1 92 379 LYS A C 1
ATOM 3066 O O . LYS A 1 379 ? 15.023 26.875 -8.07 1 92 379 LYS A O 1
ATOM 3071 N N . ASP A 1 380 ? 16.125 25 -7.461 1 94.38 380 ASP A N 1
ATOM 3072 C CA . ASP A 1 380 ? 16.781 24.875 -8.758 1 94.38 380 ASP A CA 1
ATOM 3073 C C . ASP A 1 380 ? 15.852 24.266 -9.805 1 94.38 380 ASP A C 1
ATOM 3075 O O . ASP A 1 380 ? 15.969 24.578 -10.992 1 94.38 380 ASP A O 1
ATOM 3079 N N . PHE A 1 381 ? 14.969 23.391 -9.352 1 96 381 PHE A N 1
ATOM 3080 C CA . PHE A 1 381 ? 14.281 22.609 -10.375 1 96 381 PHE A CA 1
ATOM 3081 C C . PHE A 1 381 ? 12.82 22.391 -9.992 1 96 381 PHE A C 1
ATOM 3083 O O . PHE A 1 381 ? 11.914 22.875 -10.672 1 96 381 PHE A O 1
ATOM 3090 N N . TYR A 1 382 ? 12.516 21.859 -8.852 1 95.75 382 TYR A N 1
ATOM 3091 C CA . TYR A 1 382 ? 11.258 21.156 -8.641 1 95.75 382 TYR A CA 1
ATOM 3092 C C . TYR A 1 382 ? 10.18 22.094 -8.141 1 95.75 382 TYR A C 1
ATOM 3094 O O . TYR A 1 382 ? 8.984 21.797 -8.258 1 95.75 382 TYR A O 1
ATOM 3102 N N . ILE A 1 383 ? 10.492 23.234 -7.523 1 92.56 383 ILE A N 1
ATOM 3103 C CA . ILE A 1 383 ? 9.469 24.188 -7.109 1 92.56 383 ILE A CA 1
ATOM 3104 C C . ILE A 1 383 ? 8.672 24.656 -8.328 1 92.56 383 ILE A C 1
ATOM 3106 O O . ILE A 1 383 ? 7.445 24.734 -8.281 1 92.56 383 ILE A O 1
ATOM 3110 N N . ASP A 1 384 ? 9.336 24.953 -9.391 1 93.38 384 ASP A N 1
ATOM 3111 C CA . ASP A 1 384 ? 8.68 25.422 -10.602 1 93.38 384 ASP A CA 1
ATOM 3112 C C . ASP A 1 384 ? 7.898 24.297 -11.273 1 93.38 384 ASP A C 1
ATOM 3114 O O . ASP A 1 384 ? 6.848 24.531 -11.875 1 93.38 384 ASP A O 1
ATOM 3118 N N . LEU A 1 385 ? 8.352 23.094 -11.164 1 96.31 385 LEU A N 1
ATOM 3119 C CA . LEU A 1 385 ? 7.727 21.938 -11.805 1 96.31 385 LEU A CA 1
ATOM 3120 C C . LEU A 1 385 ? 6.465 21.516 -11.055 1 96.31 385 LEU A C 1
ATOM 3122 O O . LEU A 1 385 ? 5.48 21.109 -11.672 1 96.31 385 LEU A O 1
ATOM 3126 N N . LEU A 1 386 ? 6.461 21.672 -9.727 1 95.19 386 LEU A N 1
ATOM 3127 C CA . LEU A 1 386 ? 5.395 21.094 -8.914 1 95.19 386 LEU A CA 1
ATOM 3128 C C . LEU A 1 386 ? 4.352 22.141 -8.555 1 95.19 386 LEU A C 1
ATOM 3130 O O . LEU A 1 386 ? 3.166 21.828 -8.422 1 95.19 386 LEU A O 1
ATOM 3134 N N . TYR A 1 387 ? 4.699 23.422 -8.43 1 92.38 387 TYR A N 1
ATOM 3135 C CA . TYR A 1 387 ? 3.785 24.438 -7.918 1 92.38 387 TYR A CA 1
ATOM 3136 C C . TYR A 1 387 ? 3.27 25.328 -9.047 1 92.38 387 TYR A C 1
ATOM 3138 O O . TYR A 1 387 ? 2.1 25.719 -9.047 1 92.38 387 TYR A O 1
ATOM 3146 N N . GLN A 1 388 ? 4.062 25.656 -9.969 1 92.25 388 GLN A N 1
ATOM 3147 C CA . GLN A 1 388 ? 3.809 26.531 -11.117 1 92.25 388 GLN A CA 1
ATOM 3148 C C . GLN A 1 388 ? 2.98 27.75 -10.719 1 92.25 388 GLN A C 1
ATOM 3150 O O . GLN A 1 388 ? 2.016 28.094 -11.398 1 92.25 388 GLN A O 1
ATOM 3155 N N . GLY A 1 389 ? 3.219 28.234 -9.539 1 87 389 GLY A N 1
ATOM 3156 C CA . GLY A 1 389 ? 2.578 29.484 -9.156 1 87 389 GLY A CA 1
ATOM 3157 C C . GLY A 1 389 ? 1.505 29.297 -8.094 1 87 389 GLY A C 1
ATOM 3158 O O . GLY A 1 389 ? 0.953 30.281 -7.59 1 87 389 GLY A O 1
ATOM 3159 N N . ALA A 1 390 ? 1.146 28.078 -7.781 1 85.56 390 ALA A N 1
ATOM 3160 C CA . ALA A 1 390 ? 0.209 27.875 -6.676 1 85.56 390 ALA A CA 1
ATOM 3161 C C . ALA A 1 390 ? 0.755 28.469 -5.379 1 85.56 390 ALA A C 1
ATOM 3163 O O . ALA A 1 390 ? 1.968 28.469 -5.156 1 85.56 390 ALA A O 1
ATOM 3164 N N . TYR A 1 391 ? -0.12 28.953 -4.551 1 82.06 391 TYR A N 1
ATOM 3165 C CA . TYR A 1 391 ? 0.321 29.578 -3.309 1 82.06 391 TYR A CA 1
ATOM 3166 C C . TYR A 1 391 ? 0.811 28.516 -2.318 1 82.06 391 TYR A C 1
ATOM 3168 O O . TYR A 1 391 ? 0.381 27.359 -2.367 1 82.06 391 TYR A O 1
ATOM 3176 N N . GLY A 1 392 ? 1.642 28.938 -1.453 1 74.44 392 GLY A N 1
ATOM 3177 C CA . GLY A 1 392 ? 2.127 28.062 -0.393 1 74.44 392 GLY A CA 1
ATOM 3178 C C . GLY A 1 392 ? 3.232 27.125 -0.847 1 74.44 392 GLY A C 1
ATOM 3179 O O . GLY A 1 392 ? 3.18 25.922 -0.585 1 74.44 392 GLY A O 1
ATOM 3180 N N . GLU A 1 393 ? 4.316 27.562 -1.273 1 68.44 393 GLU A N 1
ATOM 3181 C CA . GLU A 1 393 ? 5.422 26.734 -1.747 1 68.44 393 GLU A CA 1
ATOM 3182 C C . GLU A 1 393 ? 6.102 26.016 -0.589 1 68.44 393 GLU A C 1
ATOM 3184 O O . GLU A 1 393 ? 5.848 26.312 0.578 1 68.44 393 GLU A O 1
ATOM 3189 N N . GLY A 1 394 ? 6.781 24.875 -0.915 1 73.31 394 GLY A N 1
ATOM 3190 C CA . GLY A 1 394 ? 7.504 24.094 0.079 1 73.31 394 GLY A CA 1
ATOM 3191 C C . GLY A 1 394 ? 7.168 22.625 0.039 1 73.31 394 GLY A C 1
ATOM 3192 O O . GLY A 1 394 ? 7.117 22.016 -1.035 1 73.31 394 GLY A O 1
ATOM 3193 N N . ASP A 1 395 ? 6.922 22.125 1.251 1 74.81 395 ASP A N 1
ATOM 3194 C CA . ASP A 1 395 ? 6.781 20.672 1.375 1 74.81 395 ASP A CA 1
ATOM 3195 C C . ASP A 1 395 ? 5.375 20.219 0.98 1 74.81 395 ASP A C 1
ATOM 3197 O O . ASP A 1 395 ? 5.156 19.047 0.679 1 74.81 395 ASP A O 1
ATOM 3201 N N . ARG A 1 396 ? 4.512 21.031 0.796 1 82 396 ARG A N 1
ATOM 3202 C CA . ARG A 1 396 ? 3.115 20.625 0.662 1 82 396 ARG A CA 1
ATOM 3203 C C . ARG A 1 396 ? 2.887 19.875 -0.641 1 82 396 ARG A C 1
ATOM 3205 O O . ARG A 1 396 ? 2.162 18.875 -0.667 1 82 396 ARG A O 1
ATOM 3212 N N . GLU A 1 397 ? 3.512 20.234 -1.663 1 89.44 397 GLU A N 1
ATOM 3213 C CA . GLU A 1 397 ? 3.203 19.594 -2.941 1 89.44 397 GLU A CA 1
ATOM 3214 C C . GLU A 1 397 ? 4.246 18.547 -3.303 1 89.44 397 GLU A C 1
ATOM 3216 O O . GLU A 1 397 ? 4.176 17.938 -4.375 1 89.44 397 GLU A O 1
ATOM 3221 N N . THR A 1 398 ? 5.168 18.328 -2.424 1 94.75 398 THR A N 1
ATOM 3222 C CA . THR A 1 398 ? 6.191 17.344 -2.758 1 94.75 398 THR A CA 1
ATOM 3223 C C . THR A 1 398 ? 5.797 15.953 -2.248 1 94.75 398 THR A C 1
ATOM 3225 O O . THR A 1 398 ? 6.258 14.938 -2.773 1 94.75 398 THR A O 1
ATOM 3228 N N . ILE A 1 399 ? 4.914 15.891 -1.319 1 95.75 399 ILE A N 1
ATOM 3229 C CA . ILE A 1 399 ? 4.59 14.641 -0.642 1 95.75 399 ILE A CA 1
ATOM 3230 C C . ILE A 1 399 ? 3.805 13.734 -1.585 1 95.75 399 ILE A C 1
ATOM 3232 O O . ILE A 1 399 ? 4.203 12.594 -1.83 1 95.75 399 ILE A O 1
ATOM 3236 N N . VAL A 1 400 ? 2.758 14.219 -2.188 1 96.56 400 VAL A N 1
ATOM 3237 C CA . VAL A 1 400 ? 1.843 13.383 -2.963 1 96.56 400 VAL A CA 1
ATOM 3238 C C . VAL A 1 400 ? 2.537 12.898 -4.23 1 96.56 400 VAL A C 1
ATOM 3240 O O . VAL A 1 400 ? 2.445 11.719 -4.582 1 96.56 400 VAL A O 1
ATOM 3243 N N . PRO A 1 401 ? 3.316 13.766 -4.961 1 96.5 401 PRO A N 1
ATOM 3244 C CA . PRO A 1 401 ? 4.082 13.242 -6.094 1 96.5 401 PRO A CA 1
ATOM 3245 C C . PRO A 1 401 ? 5.031 12.117 -5.699 1 96.5 401 PRO A C 1
ATOM 3247 O O . PRO A 1 401 ? 5.148 11.125 -6.422 1 96.5 401 PRO A O 1
ATOM 3250 N N . ALA A 1 402 ? 5.668 12.266 -4.59 1 97.44 402 ALA A N 1
ATOM 3251 C CA . ALA A 1 402 ? 6.574 11.227 -4.113 1 97.44 402 ALA A CA 1
ATOM 3252 C C . ALA A 1 402 ? 5.816 9.938 -3.807 1 97.44 402 ALA A C 1
ATOM 3254 O O . ALA A 1 402 ? 6.281 8.844 -4.141 1 97.44 40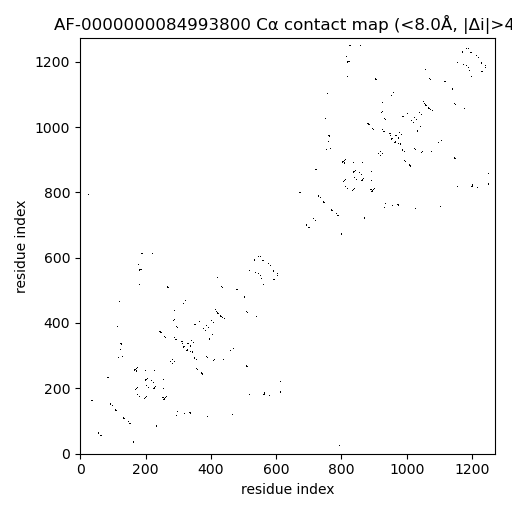2 ALA A O 1
ATOM 3255 N N . LEU A 1 403 ? 4.668 10.078 -3.129 1 97.19 403 LEU A N 1
ATOM 3256 C CA . LEU A 1 403 ? 3.828 8.922 -2.814 1 97.19 403 LEU A CA 1
ATOM 3257 C C . LEU A 1 403 ? 3.43 8.18 -4.082 1 97.19 403 LEU A C 1
ATOM 3259 O O . LEU A 1 403 ? 3.402 6.945 -4.102 1 97.19 403 LEU A O 1
ATOM 3263 N N . HIS A 1 404 ? 3.164 8.914 -5.09 1 96.5 404 HIS A N 1
ATOM 3264 C CA . HIS A 1 404 ? 2.725 8.32 -6.344 1 96.5 404 HIS A CA 1
ATOM 3265 C C . HIS A 1 404 ? 3.863 7.566 -7.023 1 96.5 404 HIS A C 1
ATOM 3267 O O . HIS A 1 404 ? 3.664 6.461 -7.535 1 96.5 404 HIS A O 1
ATOM 3273 N N . VAL A 1 405 ? 5.047 8.18 -7.027 1 97.31 405 VAL A N 1
ATOM 3274 C CA . VAL A 1 405 ? 6.215 7.539 -7.625 1 97.31 405 VAL A CA 1
ATOM 3275 C C . VAL A 1 405 ? 6.527 6.242 -6.879 1 97.31 405 VAL A C 1
ATOM 3277 O O . VAL A 1 405 ? 6.867 5.23 -7.5 1 97.31 405 VAL A O 1
ATOM 3280 N N . MET A 1 406 ? 6.348 6.219 -5.59 1 96.94 406 MET A N 1
ATOM 3281 C CA . MET A 1 406 ? 6.703 5.066 -4.762 1 96.94 406 MET A CA 1
ATOM 3282 C C . MET A 1 406 ? 5.531 4.098 -4.652 1 96.94 406 MET A C 1
ATOM 3284 O O . MET A 1 406 ? 5.66 3.023 -4.059 1 96.94 406 MET A O 1
ATOM 3288 N N . ASN A 1 407 ? 4.402 4.457 -5.215 1 95.19 407 ASN A N 1
ATOM 3289 C CA . ASN A 1 407 ? 3.188 3.652 -5.129 1 95.19 407 ASN A CA 1
ATOM 3290 C C . ASN A 1 407 ? 2.832 3.332 -3.678 1 95.19 407 ASN A C 1
ATOM 3292 O O . ASN A 1 407 ? 2.57 2.176 -3.34 1 95.19 407 ASN A O 1
ATOM 3296 N N . GLU A 1 408 ? 2.928 4.316 -2.824 1 96.31 408 GLU A N 1
ATOM 3297 C CA . GLU A 1 408 ? 2.553 4.172 -1.421 1 96.31 408 GLU A CA 1
ATOM 3298 C C . GLU A 1 408 ? 1.147 4.707 -1.166 1 96.31 408 GLU A C 1
ATOM 3300 O O . GLU A 1 408 ? 0.751 5.723 -1.743 1 96.31 408 GLU A O 1
ATOM 3305 N N . ARG A 1 409 ? 0.401 4.07 -0.293 1 95 409 ARG A N 1
ATOM 3306 C CA . ARG A 1 409 ? -1.008 4.371 -0.064 1 95 409 ARG A CA 1
ATOM 3307 C C . ARG A 1 409 ? -1.168 5.59 0.837 1 95 409 ARG A C 1
ATOM 3309 O O . ARG A 1 409 ? -0.369 5.801 1.752 1 95 409 ARG A O 1
ATOM 3316 N N . TYR A 1 410 ? -2.209 6.34 0.593 1 96.69 410 TYR A N 1
ATOM 3317 C CA . TYR A 1 410 ? -2.537 7.48 1.438 1 96.69 410 TYR A CA 1
ATOM 3318 C C . TYR A 1 410 ? -4.004 7.871 1.286 1 96.69 410 TYR A C 1
ATOM 3320 O O . TYR A 1 410 ? -4.668 7.445 0.34 1 96.69 410 TYR A O 1
ATOM 3328 N N . THR A 1 411 ? -4.535 8.586 2.262 1 96.25 411 THR A N 1
ATOM 3329 C CA . THR A 1 411 ? -5.879 9.148 2.213 1 96.25 411 THR A CA 1
ATOM 3330 C C . THR A 1 411 ? -5.824 10.664 2.033 1 96.25 411 THR A C 1
ATOM 3332 O O . THR A 1 411 ? -5.141 11.359 2.785 1 96.25 411 THR A O 1
ATOM 3335 N N . LEU A 1 412 ? -6.41 11.133 1.036 1 95.31 412 LEU A N 1
ATOM 3336 C CA . LEU A 1 412 ? -6.645 12.539 0.735 1 95.31 412 LEU A CA 1
ATOM 3337 C C . LEU A 1 412 ? -8.008 12.734 0.079 1 95.31 412 LEU A C 1
ATOM 3339 O O . LEU A 1 412 ? -8.273 12.172 -0.987 1 95.31 412 LEU A O 1
ATOM 3343 N N . THR A 1 413 ? -8.922 13.414 0.709 1 89.06 413 THR A N 1
ATOM 3344 C CA . THR A 1 413 ? -10.273 13.586 0.183 1 89.06 413 THR A CA 1
ATOM 3345 C C . THR A 1 413 ? -10.633 15.07 0.106 1 89.06 413 THR A C 1
ATOM 3347 O O . THR A 1 413 ? -10.078 15.883 0.844 1 89.06 413 THR A O 1
ATOM 3350 N N . ASN A 1 414 ? -11.523 15.281 -0.843 1 87.62 414 ASN A N 1
ATOM 3351 C CA . ASN A 1 414 ? -12.125 16.609 -0.836 1 87.62 414 ASN A CA 1
ATOM 3352 C C . ASN A 1 414 ? -12.898 16.875 0.454 1 87.62 414 ASN A C 1
ATOM 3354 O O . ASN A 1 414 ? -13.641 16 0.922 1 87.62 414 ASN A O 1
ATOM 3358 N N . GLN A 1 415 ? -12.547 17.922 1.067 1 90.19 415 GLN A N 1
ATOM 3359 C CA . GLN A 1 415 ? -13.266 18.266 2.289 1 90.19 415 GLN A CA 1
ATOM 3360 C C . GLN A 1 415 ? -13.5 19.781 2.377 1 90.19 415 GLN A C 1
ATOM 3362 O O . GLN A 1 415 ? -12.82 20.547 1.705 1 90.19 415 GLN A O 1
ATOM 3367 N N . LYS A 1 416 ? -14.461 20.062 3.123 1 89.94 416 LYS A N 1
ATOM 3368 C CA . LYS A 1 416 ? -14.672 21.469 3.396 1 89.94 416 LYS A CA 1
ATOM 3369 C C . LYS A 1 416 ? -13.516 22.062 4.203 1 89.94 416 LYS A C 1
ATOM 3371 O O . LYS A 1 416 ? -13.117 21.5 5.223 1 89.94 416 LYS A O 1
ATOM 3376 N N . VAL A 1 417 ? -12.945 23.078 3.682 1 94.38 417 VAL A N 1
ATOM 3377 C CA . VAL A 1 417 ? -11.945 23.844 4.41 1 94.38 417 VAL A CA 1
ATOM 3378 C C . VAL A 1 417 ? -12.555 25.156 4.922 1 94.38 417 VAL A C 1
ATOM 3380 O O . VAL A 1 417 ? -13.078 25.953 4.141 1 94.38 417 VAL A O 1
ATOM 3383 N N . HIS A 1 418 ? -12.516 25.328 6.211 1 94.88 418 HIS A N 1
ATOM 3384 C CA . HIS A 1 418 ? -13.07 26.531 6.805 1 94.88 418 HIS A CA 1
ATOM 3385 C C . HIS A 1 418 ? -12.039 27.656 6.84 1 94.88 418 HIS A C 1
ATOM 3387 O O . HIS A 1 418 ? -10.93 27.469 7.34 1 94.88 418 HIS A O 1
ATOM 3393 N N . ILE A 1 419 ? -12.406 28.734 6.27 1 94 419 ILE A N 1
ATOM 3394 C CA . ILE A 1 419 ? -11.531 29.906 6.266 1 94 419 ILE A CA 1
ATOM 3395 C C . ILE A 1 419 ? -11.992 30.906 7.332 1 94 419 ILE A C 1
ATOM 3397 O O . ILE A 1 419 ? -13.117 31.406 7.281 1 94 419 ILE A O 1
ATOM 3401 N N . LEU A 1 420 ? -11.141 31.141 8.266 1 95 420 LEU A N 1
ATOM 3402 C CA . LEU A 1 420 ? -11.43 32.094 9.336 1 95 420 LEU A CA 1
ATOM 3403 C C . LEU A 1 420 ? -10.539 33.344 9.219 1 95 420 LEU A C 1
ATOM 3405 O O . LEU A 1 420 ? -9.453 33.281 8.641 1 95 420 LEU A O 1
ATOM 3409 N N . GLY A 1 421 ? -11.078 34.406 9.773 1 93.94 421 GLY A N 1
ATOM 3410 C CA . GLY A 1 421 ? -10.328 35.656 9.742 1 93.94 421 GLY A CA 1
ATOM 3411 C C . GLY A 1 421 ? -11.156 36.875 10.172 1 93.94 421 GLY A C 1
ATOM 3412 O O . GLY A 1 421 ? -12.148 36.719 10.891 1 93.94 421 GLY A O 1
ATOM 3413 N N . TYR A 1 422 ? -10.578 38.031 9.867 1 90 422 TYR A N 1
ATOM 3414 C CA . TYR A 1 422 ? -11.242 39.281 10.242 1 90 422 TYR A CA 1
ATOM 3415 C C . TYR A 1 422 ? -11.328 40.25 9.062 1 90 422 TYR A C 1
ATOM 3417 O O . TYR A 1 422 ? -10.672 40.031 8.039 1 90 422 TYR A O 1
ATOM 3425 N N . GLU A 1 423 ? -12.242 41.125 9.203 1 87.88 423 GLU A N 1
ATOM 3426 C CA . GLU A 1 423 ? -12.359 42.219 8.227 1 87.88 423 GLU A CA 1
ATOM 3427 C C . GLU A 1 423 ? -11.531 43.438 8.648 1 87.88 423 GLU A C 1
ATOM 3429 O O . GLU A 1 423 ? -11.734 43.969 9.734 1 87.88 423 GLU A O 1
ATOM 3434 N N . ALA A 1 424 ? -10.633 43.75 7.793 1 82.19 424 ALA A N 1
ATOM 3435 C CA . ALA A 1 424 ? -9.797 44.906 8.086 1 82.19 424 ALA A CA 1
ATOM 3436 C C . ALA A 1 424 ? -10.602 46.188 7.973 1 82.19 424 ALA A C 1
ATOM 3438 O O . ALA A 1 424 ? -11.734 46.188 7.484 1 82.19 424 ALA A O 1
ATOM 3439 N N . LEU A 1 425 ? -9.984 47.219 8.461 1 78.12 425 LEU A N 1
ATOM 3440 C CA . LEU A 1 425 ? -10.641 48.531 8.461 1 78.12 425 LEU A CA 1
ATOM 3441 C C . LEU A 1 425 ? -10.93 49 7.043 1 78.12 425 LEU A C 1
ATOM 3443 O O . LEU A 1 425 ? -11.906 49.719 6.809 1 78.12 425 LEU A O 1
ATOM 3447 N N . ASN A 1 426 ? -10.156 48.5 6.184 1 81.94 426 ASN A N 1
ATOM 3448 C CA . ASN A 1 426 ? -10.336 48.906 4.793 1 81.94 426 ASN A CA 1
ATOM 3449 C C . ASN A 1 426 ? -11.375 48.031 4.094 1 81.94 426 ASN A C 1
ATOM 3451 O O . ASN A 1 426 ? -11.594 48.156 2.887 1 81.94 426 ASN A O 1
ATOM 3455 N N . GLY A 1 427 ? -11.883 47.188 4.82 1 80.69 427 GLY A N 1
ATOM 3456 C CA . GLY A 1 427 ? -12.953 46.375 4.27 1 80.69 427 GLY A CA 1
ATOM 3457 C C . GLY A 1 427 ? -12.469 45.031 3.703 1 80.69 427 GLY A C 1
ATOM 3458 O O . GLY A 1 427 ? -13.273 44.188 3.34 1 80.69 427 GLY A O 1
ATOM 3459 N N . LYS A 1 428 ? -11.281 44.875 3.65 1 86.44 428 LYS A N 1
ATOM 3460 C CA . LYS A 1 428 ? -10.742 43.656 3.076 1 86.44 428 LYS A CA 1
ATOM 3461 C C . LYS A 1 428 ? -10.719 42.531 4.105 1 86.44 428 LYS A C 1
ATOM 3463 O O . LYS A 1 428 ? -10.406 42.75 5.277 1 86.44 428 LYS A O 1
ATOM 3468 N N . SER A 1 429 ? -11.125 41.406 3.641 1 86.5 429 SER A N 1
ATOM 3469 C CA . SER A 1 429 ? -11.086 40.219 4.492 1 86.5 429 SER A CA 1
ATOM 3470 C C . SER A 1 429 ? -9.672 39.625 4.562 1 86.5 429 SER A C 1
ATOM 3472 O O . SER A 1 429 ? -8.977 39.562 3.547 1 86.5 429 SER A O 1
ATOM 3474 N N . SER A 1 430 ? -9.273 39.312 5.75 1 88.5 430 SER A N 1
ATOM 3475 C CA . SER A 1 430 ? -7.969 38.719 5.957 1 88.5 430 SER A CA 1
ATOM 3476 C C . SER A 1 430 ? -8.109 37.312 6.523 1 88.5 430 SER A C 1
ATOM 3478 O O . SER A 1 430 ? -8.68 37.125 7.598 1 88.5 430 SER A O 1
ATOM 3480 N N . GLU A 1 431 ? -7.555 36.375 5.781 1 90.62 431 GLU A N 1
ATOM 3481 C CA . GLU A 1 431 ? -7.52 34.969 6.238 1 90.62 431 GLU A CA 1
ATOM 3482 C C . GLU A 1 431 ? -6.387 34.75 7.234 1 90.62 431 GLU A C 1
ATOM 3484 O O . GLU A 1 431 ? -5.234 35.094 6.961 1 90.62 431 GLU A O 1
ATOM 3489 N N . THR A 1 432 ? -6.746 34.188 8.398 1 94.06 432 THR A N 1
ATOM 3490 C CA . THR A 1 432 ? -5.73 34.031 9.438 1 94.06 432 THR A CA 1
ATOM 3491 C C . THR A 1 432 ? -5.621 32.562 9.836 1 94.06 432 THR A C 1
ATOM 3493 O O . THR A 1 432 ? -4.582 32.125 10.336 1 94.06 432 THR A O 1
ATOM 3496 N N . THR A 1 433 ? -6.723 31.844 9.68 1 95.94 433 THR A N 1
ATOM 3497 C CA . THR A 1 433 ? -6.797 30.484 10.219 1 95.94 433 THR A CA 1
ATOM 3498 C C . THR A 1 433 ? -7.551 29.562 9.266 1 95.94 433 THR A C 1
ATOM 3500 O O . THR A 1 433 ? -8.602 29.938 8.742 1 95.94 433 THR A O 1
ATOM 3503 N N . LEU A 1 434 ? -6.996 28.453 8.984 1 95.38 434 LEU A N 1
ATOM 3504 C CA . LEU A 1 434 ? -7.684 27.406 8.227 1 95.38 434 LEU A CA 1
ATOM 3505 C C . LEU A 1 434 ? -8.211 26.312 9.141 1 95.38 434 LEU A C 1
ATOM 3507 O O . LEU A 1 434 ? -7.469 25.781 9.969 1 95.38 434 LEU A O 1
ATOM 3511 N N . GLY A 1 435 ? -9.469 26.062 9.062 1 96.75 435 GLY A N 1
ATOM 3512 C CA . GLY A 1 435 ? -10.07 24.938 9.781 1 96.75 435 GLY A CA 1
ATOM 3513 C C . GLY A 1 435 ? -10.148 23.672 8.953 1 96.75 435 GLY A C 1
ATOM 3514 O O . GLY A 1 435 ? -10.766 23.672 7.887 1 96.75 435 GLY A O 1
ATOM 3515 N N . GLN A 1 436 ? -9.531 22.594 9.461 1 96.81 436 GLN A N 1
ATOM 3516 C CA . GLN A 1 436 ? -9.508 21.312 8.766 1 96.81 436 GLN A CA 1
ATOM 3517 C C . GLN A 1 436 ? -10.367 20.281 9.492 1 96.81 436 GLN A C 1
ATOM 3519 O O . GLN A 1 436 ? -10.328 20.172 10.719 1 96.81 436 GLN A O 1
ATOM 3524 N N . THR A 1 437 ? -11.07 19.531 8.75 1 97.19 437 THR A N 1
ATOM 3525 C CA . THR A 1 437 ? -12.055 18.641 9.352 1 97.19 437 THR A CA 1
ATOM 3526 C C . THR A 1 437 ? -11.414 17.328 9.789 1 97.19 437 THR A C 1
ATOM 3528 O O . THR A 1 437 ? -10.281 17.016 9.391 1 97.19 437 THR A O 1
ATOM 3531 N N . ASP A 1 438 ? -12.156 16.609 10.648 1 96.81 438 ASP A N 1
ATOM 3532 C CA . ASP A 1 438 ? -11.75 15.336 11.219 1 96.81 438 ASP A CA 1
ATOM 3533 C C . ASP A 1 438 ? -11.844 14.211 10.18 1 96.81 438 ASP A C 1
ATOM 3535 O O . ASP A 1 438 ? -12.938 13.906 9.695 1 96.81 438 ASP A O 1
ATOM 3539 N N . PRO A 1 439 ? -10.719 13.586 9.844 1 96.62 439 PRO A N 1
ATOM 3540 C CA . PRO A 1 439 ? -10.734 12.547 8.805 1 96.62 439 PRO A CA 1
ATOM 3541 C C . PRO A 1 439 ? -11.609 11.359 9.18 1 96.62 439 PRO A C 1
ATOM 3543 O O . PRO A 1 439 ? -12.109 10.648 8.305 1 96.62 439 PRO A O 1
ATOM 3546 N N . ARG A 1 440 ? -11.852 11.094 10.492 1 91.69 440 ARG A N 1
ATOM 3547 C CA . ARG A 1 440 ? -12.734 10.016 10.938 1 91.69 440 ARG A CA 1
ATOM 3548 C C . ARG A 1 440 ? -14.188 10.312 10.57 1 91.69 440 ARG A C 1
ATOM 3550 O O . ARG A 1 440 ? -14.906 9.422 10.125 1 91.69 440 ARG A O 1
ATOM 3557 N N . ASP A 1 441 ? -14.531 11.562 10.695 1 94.75 441 ASP A N 1
ATOM 3558 C CA . ASP A 1 441 ? -15.852 12.016 10.266 1 94.75 441 ASP A CA 1
ATOM 3559 C C . ASP A 1 441 ? -15.977 11.969 8.742 1 94.75 441 ASP A C 1
ATOM 3561 O O . ASP A 1 441 ? -17.016 11.57 8.211 1 94.75 441 ASP A O 1
ATOM 3565 N N . ASN A 1 442 ? -14.953 12.422 8.086 1 95.31 442 ASN A N 1
ATOM 3566 C CA . ASN A 1 442 ? -14.961 12.453 6.629 1 95.31 442 ASN A CA 1
ATOM 3567 C C . ASN A 1 442 ? -15.164 11.07 6.035 1 95.31 442 ASN A C 1
ATOM 3569 O O . ASN A 1 442 ? -15.867 10.914 5.035 1 95.31 442 ASN A O 1
ATOM 3573 N N . TYR A 1 443 ? -14.539 10.141 6.652 1 92.12 443 TYR A N 1
ATOM 3574 C CA . TYR A 1 443 ? -14.641 8.758 6.199 1 92.12 443 TYR A CA 1
ATOM 3575 C C . TYR A 1 443 ? -16.094 8.289 6.219 1 92.12 443 TYR A C 1
ATOM 3577 O O . TYR A 1 443 ? -16.594 7.742 5.23 1 92.12 443 TYR A O 1
ATOM 3585 N N . GLN A 1 444 ? -16.781 8.484 7.289 1 89.69 444 GLN A N 1
ATOM 3586 C CA . GLN A 1 444 ? -18.188 8.102 7.434 1 89.69 444 GLN A CA 1
ATOM 3587 C C . GLN A 1 444 ? -19.078 8.922 6.512 1 89.69 444 GLN A C 1
ATOM 3589 O O . GLN A 1 444 ? -20.016 8.383 5.902 1 89.69 444 GLN A O 1
ATOM 3594 N N . PHE A 1 445 ? -18.844 10.203 6.449 1 94.44 445 PHE A N 1
ATOM 3595 C CA . PHE A 1 445 ? -19.609 11.102 5.594 1 94.44 445 PHE A CA 1
ATOM 3596 C C . PHE A 1 445 ? -19.594 10.602 4.152 1 94.44 445 PHE A C 1
ATOM 3598 O O . PHE A 1 445 ? -20.656 10.523 3.512 1 94.44 445 PHE A O 1
ATOM 3605 N N . TYR A 1 446 ? -18.453 10.219 3.611 1 94.06 446 TYR A N 1
ATOM 3606 C CA . TYR A 1 446 ? -18.328 9.828 2.209 1 94.06 446 TYR A CA 1
ATOM 3607 C C . TYR A 1 446 ? -18.984 8.469 1.96 1 94.06 446 TYR A C 1
ATOM 3609 O O . TYR A 1 446 ? -19.484 8.211 0.867 1 94.06 446 TYR A O 1
ATOM 3617 N N . GLN A 1 447 ? -18.984 7.586 2.984 1 90.62 447 GLN A N 1
ATOM 3618 C CA . GLN A 1 447 ? -19.75 6.352 2.859 1 90.62 447 GLN A CA 1
ATOM 3619 C C . GLN A 1 447 ? -21.234 6.645 2.693 1 90.62 447 GLN A C 1
ATOM 3621 O O . GLN A 1 447 ? -21.891 6.066 1.825 1 90.62 447 GLN A O 1
ATOM 3626 N N . ASP A 1 448 ? -21.734 7.574 3.482 1 93.19 448 ASP A N 1
ATOM 3627 C CA . ASP A 1 448 ? -23.141 7.961 3.424 1 93.19 448 ASP A CA 1
ATOM 3628 C C . ASP A 1 448 ? -23.453 8.68 2.113 1 93.19 448 ASP A C 1
ATOM 3630 O O . ASP A 1 448 ? -24.5 8.438 1.508 1 93.19 448 ASP A O 1
ATOM 3634 N N . TRP A 1 449 ? -22.547 9.555 1.781 1 95.38 449 TRP A N 1
ATOM 3635 C CA . TRP A 1 449 ? -22.719 10.305 0.543 1 95.38 449 TRP A CA 1
ATOM 3636 C C . TRP A 1 449 ? -22.812 9.367 -0.657 1 95.38 449 TRP A C 1
ATOM 3638 O O . TRP A 1 449 ? -23.688 9.516 -1.503 1 95.38 449 TRP A O 1
ATOM 3648 N N . LYS A 1 450 ? -21.953 8.391 -0.755 1 94.12 450 LYS A N 1
ATOM 3649 C CA . LYS A 1 450 ? -21.938 7.422 -1.847 1 94.12 450 LYS A CA 1
ATOM 3650 C C . LYS A 1 450 ? -23.25 6.621 -1.885 1 94.12 450 LYS A C 1
ATOM 3652 O O . LYS A 1 450 ? -23.812 6.406 -2.955 1 94.12 450 LYS A O 1
ATOM 3657 N N . LYS A 1 451 ? -23.688 6.168 -0.725 1 91.56 451 LYS A N 1
ATOM 3658 C CA . LYS A 1 451 ? -24.953 5.426 -0.643 1 91.56 451 LYS A CA 1
ATOM 3659 C C . LYS A 1 451 ? -26.109 6.27 -1.144 1 91.56 451 LYS A C 1
ATOM 3661 O O . LYS A 1 451 ? -27 5.766 -1.837 1 91.56 451 LYS A O 1
ATOM 3666 N N . PHE A 1 452 ? -26.156 7.492 -0.756 1 95.44 452 PHE A N 1
ATOM 3667 C CA . PHE A 1 452 ? -27.188 8.422 -1.214 1 95.44 452 PHE A CA 1
ATOM 3668 C C . PHE A 1 452 ? -27.156 8.562 -2.732 1 95.44 452 PHE A C 1
ATOM 3670 O O . PHE A 1 452 ? -28.188 8.453 -3.391 1 95.44 452 PHE A O 1
ATOM 3677 N N . LEU A 1 453 ? -25.922 8.789 -3.312 1 96.5 453 LEU A N 1
ATOM 3678 C CA . LEU A 1 453 ? -25.781 8.961 -4.754 1 96.5 453 LEU A CA 1
ATOM 3679 C C . LEU A 1 453 ? -26.234 7.707 -5.496 1 96.5 453 LEU A C 1
ATOM 3681 O O . LEU A 1 453 ? -26.906 7.797 -6.523 1 96.5 453 LEU A O 1
ATOM 3685 N N . ILE A 1 454 ? -25.875 6.559 -4.977 1 91.88 454 ILE A N 1
ATOM 3686 C CA . ILE A 1 454 ? -26.281 5.289 -5.57 1 91.88 454 ILE A CA 1
ATOM 3687 C C . ILE A 1 454 ? -27.812 5.176 -5.559 1 91.88 454 ILE A C 1
ATOM 3689 O O . ILE A 1 454 ? -28.406 4.777 -6.559 1 91.88 454 ILE A O 1
ATOM 3693 N N . SER A 1 455 ? -28.438 5.547 -4.449 1 92.06 455 SER A N 1
ATOM 3694 C CA . SER A 1 455 ? -29.891 5.461 -4.309 1 92.06 455 SER A CA 1
ATOM 3695 C C . SER A 1 455 ? -30.594 6.355 -5.324 1 92.06 455 SER A C 1
ATOM 3697 O O . SER A 1 455 ? -31.734 6.086 -5.707 1 92.06 455 SER A O 1
ATOM 3699 N N . ARG A 1 456 ? -29.922 7.336 -5.762 1 94.19 456 ARG A N 1
ATOM 3700 C CA . ARG A 1 456 ? -30.5 8.273 -6.715 1 94.19 456 ARG A CA 1
ATOM 3701 C C . ARG A 1 456 ? -30.031 7.98 -8.133 1 94.19 456 ARG A C 1
ATOM 3703 O O . ARG A 1 456 ? -30.344 8.727 -9.062 1 94.19 456 ARG A O 1
ATOM 3710 N N . LYS A 1 457 ? -29.188 6.922 -8.328 1 91.56 457 LYS A N 1
ATOM 3711 C CA . LYS A 1 457 ? -28.625 6.531 -9.617 1 91.56 457 LYS A CA 1
ATOM 3712 C C . LYS A 1 457 ? -27.797 7.66 -10.211 1 91.56 457 LYS A C 1
ATOM 3714 O O . LYS A 1 457 ? -27.922 7.973 -11.398 1 91.56 457 LYS A O 1
ATOM 3719 N N . LEU A 1 458 ? -27.109 8.344 -9.336 1 95.5 458 LEU A N 1
ATOM 3720 C CA . LEU A 1 458 ? -26.219 9.414 -9.75 1 95.5 458 LEU A CA 1
ATOM 3721 C C . LEU A 1 458 ? -24.766 8.945 -9.727 1 95.5 458 LEU A C 1
ATOM 3723 O O . LEU A 1 458 ? -24.453 7.922 -9.125 1 95.5 458 LEU A O 1
ATOM 3727 N N . ASP A 1 459 ? -23.859 9.688 -10.453 1 96 459 ASP A N 1
ATOM 3728 C CA . ASP A 1 459 ? -22.422 9.43 -10.469 1 96 459 ASP A CA 1
ATOM 3729 C C . ASP A 1 459 ? -21.844 9.492 -9.055 1 96 459 ASP A C 1
ATOM 3731 O O . ASP A 1 459 ? -21.969 10.516 -8.375 1 96 459 ASP A O 1
ATOM 3735 N N . THR A 1 460 ? -21.219 8.391 -8.625 1 95.44 460 THR A N 1
ATOM 3736 C CA . THR A 1 460 ? -20.781 8.266 -7.246 1 95.44 460 THR A CA 1
ATOM 3737 C C . THR A 1 460 ? -19.547 9.125 -6.996 1 95.44 460 THR A C 1
ATOM 3739 O O . THR A 1 460 ? -19.078 9.242 -5.859 1 95.44 460 THR A O 1
ATOM 3742 N N . ARG A 1 461 ? -19.047 9.93 -8.023 1 95.94 461 ARG A N 1
ATOM 3743 C CA . ARG A 1 461 ? -17.859 10.773 -7.922 1 95.94 461 ARG A CA 1
ATOM 3744 C C . ARG A 1 461 ? -18.25 12.234 -7.68 1 95.94 461 ARG A C 1
ATOM 3746 O O . ARG A 1 461 ? -17.375 13.102 -7.582 1 95.94 461 ARG A O 1
ATOM 3753 N N . LEU A 1 462 ? -19.5 12.477 -7.578 1 96.94 462 LEU A N 1
ATOM 3754 C CA . LEU A 1 462 ? -19.922 13.852 -7.387 1 96.94 462 LEU A CA 1
ATOM 3755 C C . LEU A 1 462 ? -19.344 14.43 -6.102 1 96.94 462 LEU A C 1
ATOM 3757 O O . LEU A 1 462 ? -19.375 13.781 -5.055 1 96.94 462 LEU A O 1
ATOM 3761 N N . ASN A 1 463 ? -18.812 15.617 -6.254 1 94.94 463 ASN A N 1
ATOM 3762 C CA . ASN A 1 463 ? -18.172 16.312 -5.145 1 94.94 463 ASN A CA 1
ATOM 3763 C C . ASN A 1 463 ? -19.172 17.094 -4.309 1 94.94 463 ASN A C 1
ATOM 3765 O O . ASN A 1 463 ? -19.75 18.078 -4.785 1 94.94 463 ASN A O 1
ATOM 3769 N N . PRO A 1 464 ? -19.375 16.766 -3.07 1 96 464 PRO A N 1
ATOM 3770 C CA . PRO A 1 464 ? -20.375 17.438 -2.236 1 96 464 PRO A CA 1
ATOM 3771 C C . PRO A 1 464 ? -19.984 18.875 -1.885 1 96 464 PRO A C 1
ATOM 3773 O O . PRO A 1 464 ? -20.812 19.625 -1.353 1 96 464 PRO A O 1
ATOM 3776 N N . PHE A 1 465 ? -18.797 19.266 -2.23 1 94.56 465 PHE A N 1
ATOM 3777 C CA . PHE A 1 465 ? -18.328 20.578 -1.813 1 94.56 465 PHE A CA 1
ATOM 3778 C C . PHE A 1 465 ? -18.031 21.453 -3.023 1 94.56 465 PHE A C 1
ATOM 3780 O O . PHE A 1 465 ? -17.406 22.516 -2.893 1 94.56 465 PHE A O 1
ATOM 3787 N N . GLN A 1 466 ? -18.406 20.953 -4.184 1 94.94 466 GLN A N 1
ATOM 3788 C CA . GLN A 1 466 ? -18.25 21.797 -5.363 1 94.94 466 GLN A CA 1
ATOM 3789 C C . GLN A 1 466 ? -19.203 23 -5.305 1 94.94 466 GLN A C 1
ATOM 3791 O O . GLN A 1 466 ? -20.344 22.875 -4.855 1 94.94 466 GLN A O 1
ATOM 3796 N N . SER A 1 467 ? -18.75 24.109 -5.75 1 93.88 467 SER A N 1
ATOM 3797 C CA . SER A 1 467 ? -19.594 25.297 -5.777 1 93.88 467 SER A CA 1
ATOM 3798 C C . SER A 1 467 ? -20.688 25.172 -6.836 1 93.88 467 SER A C 1
ATOM 3800 O O . SER A 1 467 ? -20.484 24.547 -7.875 1 93.88 467 SER A O 1
ATOM 3802 N N . GLY A 1 468 ? -21.922 25.797 -6.477 1 92.94 468 GLY A N 1
ATOM 3803 C CA . GLY A 1 468 ? -22.984 25.844 -7.469 1 92.94 468 GLY A CA 1
ATOM 3804 C C . GLY A 1 468 ? -24.328 25.422 -6.918 1 92.94 468 GLY A C 1
ATOM 3805 O O . GLY A 1 468 ? -24.406 24.766 -5.879 1 92.94 468 GLY A O 1
ATOM 3806 N N . GLY A 1 469 ? -25.312 25.891 -7.625 1 94.62 469 GLY A N 1
ATOM 3807 C CA . GLY A 1 469 ? -26.672 25.641 -7.18 1 94.62 469 GLY A CA 1
ATOM 3808 C C . GLY A 1 469 ? -27.062 24.172 -7.211 1 94.62 469 GLY A C 1
ATOM 3809 O O . GLY A 1 469 ? -27.75 23.688 -6.312 1 94.62 469 GLY A O 1
ATOM 3810 N N . TYR A 1 470 ? -26.625 23.484 -8.211 1 96.56 470 TYR A N 1
ATOM 3811 C CA . TYR A 1 470 ? -26.938 22.062 -8.32 1 96.56 470 TYR A CA 1
ATOM 3812 C C . TYR A 1 470 ? -26.406 21.297 -7.117 1 96.56 470 TYR A C 1
ATOM 3814 O O . TYR A 1 470 ? -27.109 20.453 -6.559 1 96.56 470 TYR A O 1
ATOM 3822 N N . THR A 1 471 ? -25.172 21.578 -6.723 1 96 471 THR A N 1
ATOM 3823 C CA . THR A 1 471 ? -24.547 20.906 -5.586 1 96 471 THR A CA 1
ATOM 3824 C C . THR A 1 471 ? -25.281 21.234 -4.293 1 96 471 THR A C 1
ATOM 3826 O O . THR A 1 471 ? -25.484 20.375 -3.445 1 96 471 THR A O 1
ATOM 3829 N N . SER A 1 472 ? -25.656 22.531 -4.16 1 95.94 472 SER A N 1
ATOM 3830 C CA . SER A 1 472 ? -26.406 22.938 -2.975 1 95.94 472 SER A CA 1
ATOM 3831 C C . SER A 1 472 ? -27.719 22.188 -2.854 1 95.94 472 SER A C 1
ATOM 3833 O O . SER A 1 472 ? -28.109 21.766 -1.758 1 95.94 472 SER A O 1
ATOM 3835 N N . ASP A 1 473 ? -28.391 22.031 -3.975 1 96.94 473 ASP A N 1
ATOM 3836 C CA . ASP A 1 473 ? -29.641 21.281 -3.996 1 96.94 473 ASP A CA 1
ATOM 3837 C C . ASP A 1 473 ? -29.422 19.812 -3.658 1 96.94 473 ASP A C 1
ATOM 3839 O O . ASP A 1 473 ? -30.203 19.203 -2.932 1 96.94 473 ASP A O 1
ATOM 3843 N N . LEU A 1 474 ? -28.391 19.25 -4.25 1 96.69 474 LEU A N 1
ATOM 3844 C CA . LEU A 1 474 ? -28.062 17.859 -3.977 1 96.69 474 LEU A CA 1
ATOM 3845 C C . LEU A 1 474 ? -27.797 17.641 -2.49 1 96.69 474 LEU A C 1
ATOM 3847 O O . LEU A 1 474 ? -28.203 16.625 -1.921 1 96.69 474 LEU A O 1
ATOM 3851 N N . MET A 1 475 ? -27.078 18.562 -1.834 1 95.56 475 MET A N 1
ATOM 3852 C CA . MET A 1 475 ? -26.766 18.469 -0.411 1 95.56 475 MET A CA 1
ATOM 3853 C C . MET A 1 475 ? -28.031 18.562 0.434 1 95.56 475 MET A C 1
ATOM 3855 O O . MET A 1 475 ? -28.141 17.906 1.467 1 95.56 475 MET A O 1
ATOM 3859 N N . LYS A 1 476 ? -28.984 19.422 0.034 1 95.25 476 LYS A N 1
ATOM 3860 C CA . LYS A 1 476 ? -30.266 19.484 0.716 1 95.25 476 LYS A CA 1
ATOM 3861 C C . LYS A 1 476 ? -30.984 18.141 0.645 1 95.25 476 LYS A C 1
ATOM 3863 O O . LYS A 1 476 ? -31.547 17.672 1.643 1 95.25 476 LYS A O 1
ATOM 3868 N N . GLN A 1 477 ? -30.953 17.578 -0.533 1 96.12 477 GLN A N 1
ATOM 3869 C CA . GLN A 1 477 ? -31.562 16.266 -0.718 1 96.12 477 GLN A CA 1
ATOM 3870 C C . GLN A 1 477 ? -30.891 15.211 0.142 1 96.12 477 GLN A C 1
ATOM 3872 O O . GLN A 1 477 ? -31.547 14.305 0.663 1 96.12 477 GLN A O 1
ATOM 3877 N N . PHE A 1 478 ? -29.562 15.273 0.233 1 96.19 478 PHE A N 1
ATOM 3878 C CA . PHE A 1 478 ? -28.797 14.359 1.071 1 96.19 478 PHE A CA 1
ATOM 3879 C C . PHE A 1 478 ? -29.234 14.453 2.525 1 96.19 478 PHE A C 1
ATOM 3881 O O . PHE A 1 478 ? -29.453 13.438 3.182 1 96.19 478 PHE A O 1
ATOM 3888 N N . HIS A 1 479 ? -29.422 15.672 3.025 1 93.81 479 HIS A N 1
ATOM 3889 C CA . HIS A 1 479 ? -29.875 15.875 4.395 1 93.81 479 HIS A CA 1
ATOM 3890 C C . HIS A 1 479 ? -31.266 15.281 4.598 1 93.81 479 HIS A C 1
ATOM 3892 O O . HIS A 1 479 ? -31.547 14.672 5.633 1 93.81 479 HIS A O 1
ATOM 3898 N N . ASP A 1 480 ? -32.125 15.43 3.645 1 91.88 480 ASP A N 1
ATOM 3899 C CA . ASP A 1 480 ? -33.469 14.883 3.707 1 91.88 480 ASP A CA 1
ATOM 3900 C C . ASP A 1 480 ? -33.438 13.352 3.711 1 91.88 480 ASP A C 1
ATOM 3902 O O . ASP A 1 480 ? -34.188 12.711 4.449 1 91.88 480 ASP A O 1
ATOM 3906 N N . TYR A 1 481 ? -32.594 12.859 2.818 1 91.75 481 TYR A N 1
ATOM 3907 C CA . TYR A 1 481 ? -32.406 11.414 2.727 1 91.75 481 TYR A CA 1
ATOM 3908 C C . TYR A 1 481 ? -31.984 10.836 4.07 1 91.75 481 TYR A C 1
ATOM 3910 O O . TYR A 1 481 ? -32.562 9.828 4.527 1 91.75 481 TYR A O 1
ATOM 3918 N N . LYS A 1 482 ? -31.031 11.438 4.738 1 90.31 482 LYS A N 1
ATOM 3919 C CA . LYS A 1 482 ? -30.531 10.961 6.023 1 90.31 482 LYS A CA 1
ATOM 3920 C C . LYS A 1 482 ? -31.578 11.117 7.117 1 90.31 482 LYS A C 1
ATOM 3922 O O . LYS A 1 482 ? -31.688 10.266 8 1 90.31 482 LYS A O 1
ATOM 3927 N N . ARG A 1 483 ? -32.344 12.195 7.094 1 85.81 483 ARG A N 1
ATOM 3928 C CA . ARG A 1 483 ? -33.438 12.414 8.039 1 85.81 483 ARG A CA 1
ATOM 3929 C C . ARG A 1 483 ? -34.469 11.297 7.953 1 85.81 483 ARG A C 1
ATOM 3931 O O . ARG A 1 483 ? -34.938 10.805 8.977 1 85.81 483 ARG A O 1
ATOM 3938 N N . GLN A 1 484 ? -34.781 10.891 6.785 1 80.44 484 GLN A N 1
ATOM 3939 C CA . GLN A 1 484 ? -35.781 9.836 6.559 1 80.44 484 GLN A CA 1
ATOM 3940 C C . GLN A 1 484 ? -35.281 8.5 7.102 1 80.44 484 GLN A C 1
ATOM 3942 O O . GLN A 1 484 ? -36.031 7.738 7.695 1 80.44 484 GLN A O 1
ATOM 3947 N N . ILE A 1 485 ? -34.062 8.141 6.852 1 80.31 485 ILE A N 1
ATOM 3948 C CA . ILE A 1 485 ? -33.5 6.891 7.328 1 80.31 485 ILE A CA 1
ATOM 3949 C C . ILE A 1 485 ? -33.562 6.844 8.852 1 80.31 485 ILE A C 1
ATOM 3951 O O . ILE A 1 485 ? -33.844 5.805 9.438 1 80.31 485 ILE A O 1
ATOM 3955 N N . TYR A 1 486 ? -33.281 7.973 9.477 1 76.06 486 TYR A N 1
ATOM 3956 C CA . TYR A 1 486 ? -33.312 8.055 10.938 1 76.06 486 TYR A CA 1
ATOM 3957 C C . TYR A 1 486 ? -34.75 7.879 11.453 1 76.06 486 TYR A C 1
ATOM 3959 O O . TYR A 1 486 ? -34.969 7.25 12.492 1 76.06 486 TYR A O 1
ATOM 3967 N N . GLN A 1 487 ? -35.625 8.414 10.75 1 72.12 487 GLN A N 1
ATOM 3968 C CA . GLN A 1 487 ? -37.031 8.289 11.109 1 72.12 487 GLN A CA 1
ATOM 3969 C C . GLN A 1 487 ? -37.531 6.855 10.961 1 72.12 487 GLN A C 1
ATOM 3971 O O . GLN A 1 487 ? -38.281 6.363 11.789 1 72.12 487 GLN A O 1
ATOM 3976 N N . ASP A 1 488 ? -37.094 6.16 9.953 1 67.56 488 ASP A N 1
ATOM 3977 C CA . ASP A 1 488 ? -37.5 4.781 9.695 1 67.56 488 ASP A CA 1
ATOM 3978 C C . ASP A 1 488 ? -36.875 3.832 10.719 1 67.56 488 ASP A C 1
ATOM 3980 O O . ASP A 1 488 ? -37.5 2.83 11.094 1 67.56 488 ASP A O 1
ATOM 3984 N N . LYS A 1 489 ? -35.656 4.121 11.141 1 59.97 489 LYS A N 1
ATOM 3985 C CA . LYS A 1 489 ? -35.031 3.289 12.164 1 59.97 489 LYS A CA 1
ATOM 3986 C C . LYS A 1 489 ? -35.656 3.537 13.531 1 59.97 489 LYS A C 1
ATOM 3988 O O . LYS A 1 489 ? -35.656 2.648 14.391 1 59.97 489 LYS A O 1
ATOM 3993 N N . GLN A 1 490 ? -35.844 4.828 13.945 1 53.41 490 GLN A N 1
ATOM 3994 C CA . GLN A 1 490 ? -36.406 5.242 15.234 1 53.41 490 GLN A CA 1
ATOM 3995 C C . GLN A 1 490 ? -37.719 4.535 15.531 1 53.41 490 GLN A C 1
ATOM 3997 O O . GLN A 1 490 ? -38.25 4.648 16.641 1 53.41 490 GLN A O 1
ATOM 4002 N N . TYR A 1 491 ? -38.438 3.918 14.602 1 44.69 491 TYR A N 1
ATOM 4003 C CA . TYR A 1 491 ? -39.656 3.426 15.234 1 44.69 491 TYR A CA 1
ATOM 4004 C C . TYR A 1 491 ? -39.344 2.611 16.484 1 44.69 491 TYR A C 1
ATOM 4006 O O . TYR A 1 491 ? -40.25 2.148 17.172 1 44.69 491 TYR A O 1
ATOM 4014 N N . GLU A 1 492 ? -38.219 1.974 16.547 1 42.5 492 GLU A N 1
ATOM 4015 C CA . GLU A 1 492 ? -38.25 1.211 17.781 1 42.5 492 GLU A CA 1
ATOM 4016 C C . GLU A 1 492 ? -38.094 2.123 19 1 42.5 492 GLU A C 1
ATOM 4018 O O . GLU A 1 492 ? -38.719 1.9 20.047 1 42.5 492 GLU A O 1
ATOM 4023 N N . ASP A 1 493 ? -36.875 2.826 19.531 1 41.12 493 ASP A N 1
ATOM 4024 C CA . ASP A 1 493 ? -36.812 3.451 20.859 1 41.12 493 ASP A CA 1
ATOM 4025 C C . ASP A 1 493 ? -37.031 4.961 20.75 1 41.12 493 ASP A C 1
ATOM 4027 O O . ASP A 1 493 ? -36.406 5.633 19.938 1 41.12 493 ASP A O 1
ATOM 4031 N N . GLU A 1 494 ? -38 5.676 21.312 1 38.06 494 GLU A N 1
ATOM 4032 C CA . GLU A 1 494 ? -38.625 7.004 21.328 1 38.06 494 GLU A CA 1
ATOM 4033 C C . GLU A 1 494 ? -37.562 8.086 21.484 1 38.06 494 GLU A C 1
ATOM 4035 O O . GLU A 1 494 ? -37.594 9.109 20.797 1 38.06 494 GLU A O 1
ATOM 4040 N N . ALA A 1 495 ? -36.875 8.266 22.703 1 40.47 495 ALA A N 1
ATOM 4041 C CA . ALA A 1 495 ? -36.062 9.352 23.25 1 40.47 495 ALA A CA 1
ATOM 4042 C C . ALA A 1 495 ? -34.906 9.672 22.328 1 40.47 495 ALA A C 1
ATOM 4044 O O . ALA A 1 495 ? -34.531 10.836 22.172 1 40.47 495 ALA A O 1
ATOM 4045 N N . THR A 1 496 ? -34.156 8.719 21.844 1 42.41 496 THR A N 1
ATOM 4046 C CA . THR A 1 496 ? -33 8.898 21 1 42.41 496 THR A CA 1
ATOM 4047 C C . THR A 1 496 ? -33.375 9.484 19.656 1 42.41 496 THR A C 1
ATOM 4049 O O . THR A 1 496 ? -32.5 9.773 18.828 1 42.41 496 THR A O 1
ATOM 4052 N N . VAL A 1 497 ? -34.625 9.688 19.297 1 43.97 497 VAL A N 1
ATOM 4053 C CA . VAL A 1 497 ? -35.219 10.055 18.016 1 43.97 497 VAL A CA 1
ATOM 4054 C C . VAL A 1 497 ? -35 11.547 17.766 1 43.97 497 VAL A C 1
ATOM 4056 O O . VAL A 1 497 ? -34.625 11.945 16.656 1 43.97 497 VAL A O 1
ATOM 4059 N N . HIS A 1 498 ? -35.25 12.508 18.672 1 42.28 498 HIS A N 1
ATOM 4060 C CA . HIS A 1 498 ? -35.219 13.945 18.406 1 42.28 498 HIS A CA 1
ATOM 4061 C C . HIS A 1 498 ? -33.812 14.422 18.078 1 42.28 498 HIS A C 1
ATOM 4063 O O . HIS A 1 498 ? -33.625 15.289 17.219 1 42.28 498 HIS A O 1
ATOM 4069 N N . ARG A 1 499 ? -32.844 14.148 18.875 1 45 499 ARG A N 1
ATOM 4070 C CA . ARG A 1 499 ? -31.469 14.609 18.75 1 45 499 ARG A CA 1
ATOM 4071 C C . ARG A 1 499 ? -30.859 14.195 17.422 1 45 499 ARG A C 1
ATOM 4073 O O . ARG A 1 499 ? -29.953 14.852 16.906 1 45 499 ARG A O 1
ATOM 4080 N N . MET A 1 500 ? -31.344 13.07 16.734 1 50.84 500 MET A N 1
ATOM 4081 C CA . MET A 1 500 ? -30.734 12.406 15.578 1 50.84 500 MET A CA 1
ATOM 4082 C C . MET A 1 500 ? -31.266 13 14.273 1 50.84 500 MET A C 1
ATOM 4084 O O . MET A 1 500 ? -30.906 12.539 13.188 1 50.84 500 MET A O 1
ATOM 4088 N N . ILE A 1 501 ? -32.031 14.07 14.273 1 57.72 501 ILE A N 1
ATOM 4089 C CA . ILE A 1 501 ? -32.812 14.477 13.109 1 57.72 501 ILE A CA 1
ATOM 4090 C C . ILE A 1 501 ? -31.891 15.18 12.109 1 57.72 501 ILE A C 1
ATOM 4092 O O . ILE A 1 501 ? -32.062 15.055 10.898 1 57.72 501 ILE A O 1
ATOM 4096 N N . ASN A 1 502 ? -30.828 15.953 12.531 1 70.88 502 ASN A N 1
ATOM 4097 C CA . ASN A 1 502 ? -30.047 16.625 11.492 1 70.88 502 ASN A CA 1
ATOM 4098 C C . ASN A 1 502 ? -28.703 15.961 11.281 1 70.88 502 ASN A C 1
ATOM 4100 O O . ASN A 1 502 ? -27.953 15.734 12.242 1 70.88 502 ASN A O 1
ATOM 4104 N N . TYR A 1 503 ? -28.5 15.492 10.07 1 84.38 503 TYR A N 1
ATOM 4105 C CA . TYR A 1 503 ? -27.203 14.914 9.719 1 84.38 503 TYR A CA 1
ATOM 4106 C C . TYR A 1 503 ? -26.078 15.898 9.984 1 84.38 503 TYR A C 1
ATOM 4108 O O . TYR A 1 503 ? -26.125 17.047 9.531 1 84.38 503 TYR A O 1
ATOM 4116 N N . LYS A 1 504 ? -25.219 15.523 10.789 1 86.25 504 LYS A N 1
ATOM 4117 C CA . LYS A 1 504 ? -24.078 16.391 11.109 1 86.25 504 LYS A CA 1
ATOM 4118 C C . LYS A 1 504 ? -22.938 16.188 10.133 1 86.25 504 LYS A C 1
ATOM 4120 O O . LYS A 1 504 ? -22.469 15.062 9.938 1 86.25 504 LYS A O 1
ATOM 4125 N N . LEU A 1 505 ? -22.531 17.266 9.516 1 91.56 505 LEU A N 1
ATOM 4126 C CA . LEU A 1 505 ? -21.359 17.234 8.648 1 91.56 505 LEU A CA 1
ATOM 4127 C C . LEU A 1 505 ? -20.078 17.078 9.469 1 91.56 505 LEU A C 1
ATOM 4129 O O . LEU A 1 505 ? -20.094 17.281 10.688 1 91.56 505 LEU A O 1
ATOM 4133 N N . PRO A 1 506 ? -18.953 16.688 8.844 1 94.31 506 PRO A N 1
ATOM 4134 C CA . PRO A 1 506 ? -17.703 16.5 9.562 1 94.31 506 PRO A CA 1
ATOM 4135 C C . PRO A 1 506 ? -17.266 17.75 10.336 1 94.31 506 PRO A C 1
ATOM 4137 O O . PRO A 1 506 ? -17.328 18.859 9.805 1 94.31 506 PRO A O 1
ATOM 4140 N N . GLU A 1 507 ? -16.844 17.562 11.508 1 94.19 507 GLU A N 1
ATOM 4141 C CA . GLU A 1 507 ? -16.453 18.656 12.391 1 94.19 507 GLU A CA 1
ATOM 4142 C C . GLU A 1 507 ? -14.977 19.016 12.195 1 94.19 507 GLU A C 1
ATOM 4144 O O . GLU A 1 507 ? -14.188 18.203 11.703 1 94.19 507 GLU A O 1
ATOM 4149 N N . ILE A 1 508 ? -14.68 20.234 12.625 1 97.19 508 ILE A N 1
ATOM 4150 C CA . ILE A 1 508 ? -13.297 20.688 12.57 1 97.19 508 ILE A CA 1
ATOM 4151 C C . ILE A 1 508 ? -12.469 19.953 13.617 1 97.19 508 ILE A C 1
ATOM 4153 O O . ILE A 1 508 ? -12.938 19.719 14.734 1 97.19 508 ILE A O 1
ATOM 4157 N N . LEU A 1 509 ? -11.25 19.578 13.219 1 97.62 509 LEU A N 1
ATOM 4158 C CA . LEU A 1 509 ? -10.328 18.922 14.148 1 97.62 509 LEU A CA 1
ATOM 4159 C C . LEU A 1 509 ? -9.109 19.812 14.406 1 97.62 509 LEU A C 1
ATOM 4161 O O . LEU A 1 509 ? -8.594 19.844 15.523 1 97.62 509 LEU A O 1
ATOM 4165 N N . PHE A 1 510 ? -8.656 20.484 13.367 1 98.12 510 PHE A N 1
ATOM 4166 C CA . PHE A 1 510 ? -7.453 21.297 13.469 1 98.12 510 PHE A CA 1
ATOM 4167 C C . PHE A 1 510 ? -7.734 22.734 13.047 1 98.12 510 PHE A C 1
ATOM 4169 O O . PHE A 1 510 ? -8.492 22.969 12.102 1 98.12 510 PHE A O 1
ATOM 4176 N N . LEU A 1 511 ? -7.145 23.641 13.719 1 98 511 LEU A N 1
ATOM 4177 C CA . LEU A 1 511 ? -7.078 25.047 13.336 1 98 511 LEU A CA 1
ATOM 4178 C C . LEU A 1 511 ? -5.641 25.469 13.055 1 98 511 LEU A C 1
ATOM 4180 O O . LEU A 1 511 ? -4.832 25.594 13.984 1 98 511 LEU A O 1
ATOM 4184 N N . HIS A 1 512 ? -5.328 25.625 11.828 1 96.75 512 HIS A N 1
ATOM 4185 C CA . HIS A 1 512 ? -4.004 26.078 11.422 1 96.75 512 HIS A CA 1
ATOM 4186 C C . HIS A 1 512 ? -3.91 27.609 11.453 1 96.75 512 HIS A C 1
ATOM 4188 O O . HIS A 1 512 ? -4.223 28.281 10.469 1 96.75 512 HIS A O 1
ATOM 4194 N N . CYS A 1 513 ? -3.371 28.109 12.516 1 94.94 513 CYS A N 1
ATOM 4195 C CA . CYS A 1 513 ? -3.268 29.547 12.75 1 94.94 513 CYS A CA 1
ATOM 4196 C C . CYS A 1 513 ? -1.989 30.109 12.141 1 94.94 513 CYS A C 1
ATOM 4198 O O . CYS A 1 513 ? -1.002 30.312 12.852 1 94.94 513 CYS A O 1
ATOM 4200 N N . ASN A 1 514 ? -2.033 30.516 10.953 1 86.94 514 ASN A N 1
ATOM 4201 C CA . ASN A 1 514 ? -0.829 30.812 10.18 1 86.94 514 ASN A CA 1
ATOM 4202 C C . ASN A 1 514 ? -0.419 32.281 10.336 1 86.94 514 ASN A C 1
ATOM 4204 O O . ASN A 1 514 ? 0.772 32.594 10.344 1 86.94 514 ASN A O 1
ATOM 4208 N N . HIS A 1 515 ? -1.395 33.219 10.445 1 85.69 515 HIS A N 1
ATOM 4209 C CA . HIS A 1 515 ? -1.052 34.625 10.547 1 85.69 515 HIS A CA 1
ATOM 4210 C C . HIS A 1 515 ? -2.1 35.375 11.352 1 85.69 515 HIS A C 1
ATOM 4212 O O . HIS A 1 515 ? -3.123 35.812 10.805 1 85.69 515 HIS A O 1
ATOM 4218 N N . PRO A 1 516 ? -1.854 35.688 12.539 1 89.44 516 PRO A N 1
ATOM 4219 C CA . PRO A 1 516 ? -0.638 35.438 13.32 1 89.44 516 PRO A CA 1
ATOM 4220 C C . PRO A 1 516 ? -0.583 34.031 13.914 1 89.44 516 PRO A C 1
ATOM 4222 O O . PRO A 1 516 ? -1.625 33.438 14.172 1 89.44 516 PRO A O 1
ATOM 4225 N N . LYS A 1 517 ? 0.607 33.625 14.086 1 90.81 517 LYS A N 1
ATOM 4226 C CA . LYS A 1 517 ? 0.825 32.406 14.898 1 90.81 517 LYS A CA 1
ATOM 4227 C C . LYS A 1 517 ? 0.521 32.688 16.359 1 90.81 517 LYS A C 1
ATOM 4229 O O . LYS A 1 517 ? 0.621 33.844 16.828 1 90.81 517 LYS A O 1
ATOM 4234 N N . ILE A 1 518 ? 0.079 31.703 17.031 1 94.56 518 ILE A N 1
ATOM 4235 C CA . ILE A 1 518 ? -0.134 31.844 18.453 1 94.56 518 ILE A CA 1
ATOM 4236 C C . ILE A 1 518 ? 1.179 31.609 19.203 1 94.56 518 ILE A C 1
ATOM 4238 O O . ILE A 1 518 ? 1.494 30.484 19.578 1 94.56 518 ILE A O 1
ATOM 4242 N N . ASP A 1 519 ? 1.82 32.688 19.422 1 92.88 519 ASP A N 1
ATOM 4243 C CA . ASP A 1 519 ? 3.131 32.719 20.062 1 92.88 519 ASP A CA 1
ATOM 4244 C C . ASP A 1 519 ? 3.23 33.875 21.062 1 92.88 519 ASP A C 1
ATOM 4246 O O . ASP A 1 519 ? 3.229 35.031 20.656 1 92.88 519 ASP A O 1
ATOM 4250 N N . PRO A 1 520 ? 3.365 33.562 22.312 1 91.25 520 PRO A N 1
ATOM 4251 C CA . PRO A 1 520 ? 3.344 34.656 23.281 1 91.25 520 PRO A CA 1
ATOM 4252 C C . PRO A 1 520 ? 4.477 35.656 23.078 1 91.25 520 PRO A C 1
ATOM 4254 O O . PRO A 1 520 ? 4.277 36.844 23.25 1 91.25 520 PRO A O 1
ATOM 4257 N N . LEU A 1 521 ? 5.602 35.188 22.688 1 88.81 521 LEU A N 1
ATOM 4258 C CA . LEU A 1 521 ? 6.738 36.094 22.5 1 88.81 521 LEU A CA 1
ATOM 4259 C C . LEU A 1 521 ? 6.559 36.938 21.25 1 88.81 521 LEU A C 1
ATOM 4261 O O . LEU A 1 521 ? 6.664 38.156 21.297 1 88.81 521 LEU A O 1
ATOM 4265 N N . LYS A 1 522 ? 6.266 36.312 20.156 1 88.38 522 LYS A N 1
ATOM 4266 C CA . LYS A 1 522 ? 6.133 37.031 18.875 1 88.38 522 LYS A CA 1
ATOM 4267 C C . LYS A 1 522 ? 4.957 38 18.906 1 88.38 522 LYS A C 1
ATOM 4269 O O . LYS A 1 522 ? 5.051 39.094 18.375 1 88.38 522 LYS A O 1
ATOM 4274 N N . ASN A 1 523 ? 3.932 37.594 19.531 1 90.88 523 ASN A N 1
ATOM 4275 C CA . ASN A 1 523 ? 2.746 38.438 19.578 1 90.88 523 ASN A CA 1
ATOM 4276 C C . ASN A 1 523 ? 2.965 39.625 20.5 1 90.88 523 ASN A C 1
ATOM 4278 O O . ASN A 1 523 ? 2.441 40.719 20.25 1 90.88 523 ASN A O 1
ATOM 4282 N N . SER A 1 524 ? 3.711 39.406 21.484 1 88.56 524 SER A N 1
ATOM 4283 C CA . SER A 1 524 ? 3.984 40.5 22.422 1 88.56 524 SER A CA 1
ATOM 4284 C C . SER A 1 524 ? 4.859 41.562 21.797 1 88.56 524 SER A C 1
ATOM 4286 O O . SER A 1 524 ? 4.781 42.75 22.188 1 88.56 524 SER A O 1
ATOM 4288 N N . LYS A 1 525 ? 5.676 41.188 20.906 1 84.38 525 LYS A N 1
ATOM 4289 C CA . LYS A 1 525 ? 6.555 42.156 20.25 1 84.38 525 LYS A CA 1
ATOM 4290 C C . LYS A 1 525 ? 5.758 43.156 19.406 1 84.38 525 LYS A C 1
ATOM 4292 O O . LYS A 1 525 ? 6.199 44.281 19.188 1 84.38 525 LYS A O 1
ATOM 4297 N N . GLU A 1 526 ? 4.598 42.719 19.016 1 81.75 526 GLU A N 1
ATOM 4298 C CA . GLU A 1 526 ? 3.742 43.594 18.203 1 81.75 526 GLU A CA 1
ATOM 4299 C C . GLU A 1 526 ? 2.59 44.156 19.031 1 81.75 526 GLU A C 1
ATOM 4301 O O . GLU A 1 526 ? 1.649 44.75 18.484 1 81.75 526 GLU A O 1
ATOM 4306 N N . ALA A 1 527 ? 2.635 44.031 20.172 1 77.44 527 ALA A N 1
ATOM 4307 C CA . ALA A 1 527 ? 1.496 44.312 21.047 1 77.44 527 ALA A CA 1
ATOM 4308 C C . ALA A 1 527 ? 1.131 45.781 20.984 1 77.44 527 ALA A C 1
ATOM 4310 O O . ALA A 1 527 ? -0.035 46.156 21.156 1 77.44 527 ALA A O 1
ATOM 4311 N N . ASN A 1 528 ? 2.104 46.594 20.688 1 72.25 528 ASN A N 1
ATOM 4312 C CA . ASN A 1 528 ? 1.842 48.031 20.688 1 72.25 528 ASN A CA 1
ATOM 4313 C C . ASN A 1 528 ? 1.604 48.562 19.266 1 72.25 528 ASN A C 1
ATOM 4315 O O . ASN A 1 528 ? 1.349 49.75 19.078 1 72.25 528 ASN A O 1
ATOM 4319 N N . ASP A 1 529 ? 1.604 47.656 18.438 1 77 529 ASP A N 1
ATOM 4320 C CA . ASP A 1 529 ? 1.344 48.062 17.047 1 77 529 ASP A CA 1
ATOM 4321 C C . ASP A 1 529 ? -0.153 48.25 16.797 1 77 529 ASP A C 1
ATOM 4323 O O . ASP A 1 529 ? -0.961 47.438 17.266 1 77 529 ASP A O 1
ATOM 4327 N N . GLU A 1 530 ? -0.42 49.281 16.141 1 69.81 530 GLU A N 1
ATOM 4328 C CA . GLU A 1 530 ? -1.809 49.656 15.867 1 69.81 530 GLU A CA 1
ATOM 4329 C C . GLU A 1 530 ? -2.561 48.469 15.227 1 69.81 530 GLU A C 1
ATOM 4331 O O . GLU A 1 530 ? -3.738 48.25 15.516 1 69.81 530 GLU A O 1
ATOM 4336 N N . PHE A 1 531 ? -1.892 47.75 14.508 1 71.81 531 PHE A N 1
ATOM 4337 C CA . PHE A 1 531 ? -2.529 46.656 13.805 1 71.81 531 PHE A CA 1
ATOM 4338 C C . PHE A 1 531 ? -1.881 45.312 14.172 1 71.81 531 PHE A C 1
ATOM 4340 O O . PHE A 1 531 ? -1.902 44.375 13.383 1 71.81 531 PHE A O 1
ATOM 4347 N N . GLY A 1 532 ? -1.421 45.281 15.32 1 78.94 532 GLY A N 1
ATOM 4348 C CA . GLY A 1 532 ? -0.759 44.094 15.797 1 78.94 532 GLY A CA 1
ATOM 4349 C C . GLY A 1 532 ? -1.729 42.969 16.156 1 78.94 532 GLY A C 1
ATOM 4350 O O . GLY A 1 532 ? -2.941 43.188 16.188 1 78.94 532 GLY A O 1
ATOM 4351 N N . THR A 1 533 ? -1.187 41.812 16.422 1 83.69 533 THR A N 1
ATOM 4352 C CA . THR A 1 533 ? -1.951 40.594 16.703 1 83.69 533 THR A CA 1
ATOM 4353 C C . THR A 1 533 ? -2.912 40.812 17.859 1 83.69 533 THR A C 1
ATOM 4355 O O . THR A 1 533 ? -4.059 40.344 17.828 1 83.69 533 THR A O 1
ATOM 4358 N N . TYR A 1 534 ? -2.508 41.594 18.891 1 88.12 534 TYR A N 1
ATOM 4359 C CA . TYR A 1 534 ? -3.283 41.75 20.125 1 88.12 534 TYR A CA 1
ATOM 4360 C C . TYR A 1 534 ? -4.227 42.938 20.031 1 88.12 534 TYR A C 1
ATOM 4362 O O . TYR A 1 534 ? -4.824 43.344 21.047 1 88.12 534 TYR A O 1
ATOM 4370 N N . SER A 1 535 ? -4.418 43.5 18.875 1 87.19 535 SER A N 1
ATOM 4371 C CA . SER A 1 535 ? -5.266 44.688 18.719 1 87.19 535 SER A CA 1
ATOM 4372 C C . SER A 1 535 ? -6.68 44.281 18.297 1 87.19 535 SER A C 1
ATOM 4374 O O . SER A 1 535 ? -7.578 45.125 18.266 1 87.19 535 SER A O 1
ATOM 4376 N N . ARG A 1 536 ? -6.879 43.062 18.016 1 90.19 536 ARG A N 1
ATOM 4377 C CA . ARG A 1 536 ? -8.172 42.594 17.516 1 90.19 536 ARG A CA 1
ATOM 4378 C C . ARG A 1 536 ? -8.312 41.094 17.688 1 90.19 536 ARG A C 1
ATOM 4380 O O . ARG A 1 536 ? -7.344 40.406 18 1 90.19 536 ARG A O 1
ATOM 4387 N N . ARG A 1 537 ? -9.594 40.688 17.469 1 92.44 537 ARG A N 1
ATOM 4388 C CA . ARG A 1 537 ? -9.773 39.25 17.266 1 92.44 537 ARG A CA 1
ATOM 4389 C C . ARG A 1 537 ? -9.266 38.812 15.891 1 92.44 537 ARG A C 1
ATOM 4391 O O . ARG A 1 537 ? -9.508 39.5 14.891 1 92.44 537 ARG A O 1
ATOM 4398 N N . ASN A 1 538 ? -8.617 37.75 15.93 1 93.31 538 ASN A N 1
ATOM 4399 C CA . ASN A 1 538 ? -7.977 37.344 14.68 1 93.31 538 ASN A CA 1
ATOM 4400 C C . ASN A 1 538 ? -8.734 36.188 14.008 1 93.31 538 ASN A C 1
ATOM 4402 O O . ASN A 1 538 ? -8.594 35.969 12.797 1 93.31 538 ASN A O 1
ATOM 4406 N N . MET A 1 539 ? -9.547 35.438 14.703 1 94.38 539 MET A N 1
ATOM 4407 C CA . MET A 1 539 ? -10.242 34.281 14.117 1 94.38 539 MET A CA 1
ATOM 4408 C C . MET A 1 539 ? -11.648 34.656 13.68 1 94.38 539 MET A C 1
ATOM 4410 O O . MET A 1 539 ? -12.383 33.844 13.133 1 94.38 539 MET A O 1
ATOM 4414 N N . GLY A 1 540 ? -12.039 35.906 13.891 1 92.25 540 GLY A N 1
ATOM 4415 C CA . GLY A 1 540 ? -13.367 36.375 13.547 1 92.25 540 GLY A CA 1
ATOM 4416 C C . GLY A 1 540 ? -14.172 36.844 14.75 1 92.25 540 GLY A C 1
ATOM 4417 O O . GLY A 1 540 ? -13.875 36.438 15.883 1 92.25 540 GLY A O 1
ATOM 4418 N N . LEU A 1 541 ? -15.195 37.562 14.461 1 92.5 541 LEU A N 1
ATOM 4419 C CA . LEU A 1 541 ? -16.078 38.062 15.508 1 92.5 541 LEU A CA 1
ATOM 4420 C C . LEU A 1 541 ? -16.938 36.938 16.078 1 92.5 541 LEU A C 1
ATOM 4422 O O . LEU A 1 541 ? -17.188 35.938 15.391 1 92.5 541 LEU A O 1
ATOM 4426 N N . PRO A 1 542 ? -17.344 37.094 17.297 1 93.69 542 PRO A N 1
ATOM 4427 C CA . PRO A 1 542 ? -18.109 36.062 17.984 1 93.69 542 PRO A CA 1
ATOM 4428 C C . PRO A 1 542 ? -19.312 35.562 17.172 1 93.69 542 PRO A C 1
ATOM 4430 O O . PRO A 1 542 ? -19.594 34.375 17.125 1 93.69 542 PRO A O 1
ATOM 4433 N N . ASP A 1 543 ? -20.078 36.406 16.547 1 91.12 543 ASP A N 1
ATOM 4434 C CA . ASP A 1 543 ? -21.297 36.062 15.82 1 91.12 543 ASP A CA 1
ATOM 4435 C C . ASP A 1 543 ? -20.984 35.156 14.633 1 91.12 543 ASP A C 1
ATOM 4437 O O . ASP A 1 543 ? -21.828 34.375 14.18 1 91.12 543 ASP A O 1
ATOM 4441 N N . LYS A 1 544 ? -19.797 35.25 14.18 1 89.69 544 LYS A N 1
ATOM 4442 C CA . LYS A 1 544 ? -19.406 34.469 13 1 89.69 544 LYS A CA 1
ATOM 4443 C C . LYS A 1 544 ? -18.859 33.125 13.391 1 89.69 544 LYS A C 1
ATOM 4445 O O . LYS A 1 544 ? -18.984 32.156 12.641 1 89.69 544 LYS A O 1
ATOM 4450 N N . VAL A 1 545 ? -18.219 33 14.578 1 94.44 545 VAL A N 1
ATOM 4451 C CA . VAL A 1 545 ? -17.453 31.781 14.852 1 94.44 545 VAL A CA 1
ATOM 4452 C C . VAL A 1 545 ? -18.156 30.953 15.938 1 94.44 545 VAL A C 1
ATOM 4454 O O . VAL A 1 545 ? -17.891 29.766 16.094 1 94.44 545 VAL A O 1
ATOM 4457 N N . GLU A 1 546 ? -19.125 31.5 16.688 1 95.31 546 GLU A N 1
ATOM 4458 C CA . GLU A 1 546 ? -19.75 30.812 17.797 1 95.31 546 GLU A CA 1
ATOM 4459 C C . GLU A 1 546 ? -20.438 29.531 17.344 1 95.31 546 GLU A C 1
ATOM 4461 O O . GLU A 1 546 ? -20.266 28.469 17.953 1 95.31 546 GLU A O 1
ATOM 4466 N N . LYS A 1 547 ? -21.219 29.641 16.312 1 92.31 547 LYS A N 1
ATOM 4467 C CA . LYS A 1 547 ? -21.953 28.469 15.812 1 92.31 547 LYS A CA 1
ATOM 4468 C C . LYS A 1 547 ? -21 27.438 15.242 1 92.31 547 LYS A C 1
ATOM 4470 O O . LYS A 1 547 ? -21.156 26.234 15.484 1 92.31 547 LYS A O 1
ATOM 4475 N N . LEU A 1 548 ? -20.016 27.875 14.523 1 93.5 548 LEU A N 1
ATOM 4476 C CA . LEU A 1 548 ? -19.047 27 13.898 1 93.5 548 LEU A CA 1
ATOM 4477 C C . LEU A 1 548 ? -18.297 26.188 14.945 1 93.5 548 LEU A C 1
ATOM 4479 O O . LEU A 1 548 ? -18.031 25 14.742 1 93.5 548 LEU A O 1
ATOM 4483 N N . PHE A 1 549 ? -18.031 26.859 16.109 1 95.12 549 PHE A N 1
ATOM 4484 C CA . PHE A 1 549 ? -17.203 26.25 17.141 1 95.12 549 PHE A CA 1
ATOM 4485 C C . PHE A 1 549 ? -18.078 25.625 18.219 1 95.12 549 PHE A C 1
ATOM 4487 O O . PHE A 1 549 ? -17.562 25.203 19.266 1 95.12 549 PHE A O 1
ATOM 4494 N N . GLU A 1 550 ? -19.297 25.609 18.031 1 91.94 550 GLU A N 1
ATOM 4495 C CA . GLU A 1 550 ? -20.25 24.984 18.938 1 91.94 550 GLU A CA 1
ATOM 4496 C C . GLU A 1 550 ? -20.109 25.531 20.359 1 91.94 550 GLU A C 1
ATOM 4498 O O . GLU A 1 550 ? -20.016 24.75 21.312 1 91.94 550 GLU A O 1
ATOM 4503 N N . GLY A 1 551 ? -19.875 26.766 20.422 1 94.12 551 GLY A N 1
ATOM 4504 C CA . GLY A 1 551 ? -19.906 27.438 21.703 1 94.12 551 GLY A CA 1
ATOM 4505 C C . GLY A 1 551 ? -18.562 27.469 22.406 1 94.12 551 GLY A C 1
ATOM 4506 O O . GLY A 1 551 ? -18.484 27.812 23.594 1 94.12 551 GLY A O 1
ATOM 4507 N N . LYS A 1 552 ? -17.5 27.172 21.75 1 96.81 552 LYS A N 1
ATOM 4508 C CA . LYS A 1 552 ? -16.156 27.234 22.328 1 96.81 552 LYS A CA 1
ATOM 4509 C C . LYS A 1 552 ? -15.328 28.344 21.688 1 96.81 552 LYS A C 1
ATOM 4511 O O . LYS A 1 552 ? -15.164 28.375 20.469 1 96.81 552 LYS A O 1
ATOM 4516 N N . ASP A 1 553 ? -14.836 29.219 22.5 1 97.81 553 ASP A N 1
ATOM 4517 C CA . ASP A 1 553 ? -14.008 30.328 22.016 1 97.81 553 ASP A CA 1
ATOM 4518 C C . ASP A 1 553 ? -12.539 29.891 21.906 1 97.81 553 ASP A C 1
ATOM 4520 O O . ASP A 1 553 ? -11.734 30.234 22.781 1 97.81 553 ASP A O 1
ATOM 4524 N N . TRP A 1 554 ? -12.195 29.344 20.828 1 97.69 554 TRP A N 1
ATOM 4525 C CA . TRP A 1 554 ? -10.891 28.719 20.672 1 97.69 554 TRP A CA 1
ATOM 4526 C C . TRP A 1 554 ? -9.781 29.766 20.641 1 97.69 554 TRP A C 1
ATOM 4528 O O . TRP A 1 554 ? -8.648 29.5 21.047 1 97.69 554 TRP A O 1
ATOM 4538 N N . GLU A 1 555 ? -10.016 30.984 20.109 1 96.88 555 GLU A N 1
ATOM 4539 C CA . GLU A 1 555 ? -9 32.031 20.172 1 96.88 555 GLU A CA 1
ATOM 4540 C C . GLU A 1 555 ? -8.602 32.312 21.609 1 96.88 555 GLU A C 1
ATOM 4542 O O . GLU A 1 555 ? -7.414 32.375 21.938 1 96.88 555 GLU A O 1
ATOM 4547 N N . LEU A 1 556 ? -9.602 32.531 22.453 1 97.62 556 LEU A N 1
ATOM 4548 C CA . LEU A 1 556 ? -9.344 32.781 23.875 1 97.62 556 LEU A CA 1
ATOM 4549 C C . LEU A 1 556 ? -8.68 31.578 24.531 1 97.62 556 LEU A C 1
ATOM 4551 O O . LEU A 1 556 ? -7.738 31.719 25.312 1 97.62 556 LEU A O 1
ATOM 4555 N N . ARG A 1 557 ? -9.117 30.391 24.25 1 97.94 557 ARG A N 1
ATOM 4556 C CA . ARG A 1 557 ? -8.547 29.188 24.828 1 97.94 557 ARG A CA 1
ATOM 4557 C C . ARG A 1 557 ? -7.07 29.031 24.453 1 97.94 557 ARG A C 1
ATOM 4559 O O . ARG A 1 557 ? -6.238 28.734 25.312 1 97.94 557 ARG A O 1
ATOM 4566 N N . PHE A 1 558 ? -6.742 29.25 23.203 1 97.94 558 PHE A N 1
ATOM 4567 C CA . PHE A 1 558 ? -5.367 29.109 22.734 1 97.94 558 PHE A CA 1
ATOM 4568 C C . PHE A 1 558 ? -4.461 30.141 23.375 1 97.94 558 PHE A C 1
ATOM 4570 O O . PHE A 1 558 ? -3.342 29.828 23.797 1 97.94 558 PHE A O 1
ATOM 4577 N N . HIS A 1 559 ? -4.949 31.344 23.438 1 97.12 559 HIS A N 1
ATOM 4578 C CA . HIS A 1 559 ? -4.121 32.375 24.031 1 97.12 559 HIS A CA 1
ATOM 4579 C C . HIS A 1 559 ? -3.996 32.219 25.547 1 97.12 559 HIS A C 1
ATOM 4581 O O . HIS A 1 559 ? -3 32.625 26.141 1 97.12 559 HIS A O 1
ATOM 4587 N N . THR A 1 560 ? -4.996 31.641 26.156 1 97.88 560 THR A N 1
ATOM 4588 C CA . THR A 1 560 ? -4.871 31.281 27.562 1 97.88 560 THR A CA 1
ATOM 4589 C C . THR A 1 560 ? -3.74 30.281 27.766 1 97.88 560 THR A C 1
ATOM 4591 O O . THR A 1 560 ? -2.957 30.391 28.719 1 97.88 560 THR A O 1
ATOM 4594 N N . ILE A 1 561 ? -3.678 29.312 26.922 1 98 561 ILE A N 1
ATOM 4595 C CA . ILE A 1 561 ? -2.609 28.328 26.984 1 98 561 ILE A CA 1
ATOM 4596 C C . ILE A 1 561 ? -1.268 28.984 26.688 1 98 561 ILE A C 1
ATOM 4598 O O . ILE A 1 561 ? -0.259 28.672 27.328 1 98 561 ILE A O 1
ATOM 4602 N N . SER A 1 562 ? -1.294 29.844 25.688 1 96.88 562 SER A N 1
ATOM 4603 C CA . SER A 1 562 ? -0.096 30.625 25.375 1 96.88 562 SER A CA 1
ATOM 4604 C C . SER A 1 562 ? 0.399 31.406 26.578 1 96.88 562 SER A C 1
ATOM 4606 O O . SER A 1 562 ? 1.605 31.5 26.812 1 96.88 562 SER A O 1
ATOM 4608 N N . GLN A 1 563 ? -0.496 31.938 27.328 1 96.31 563 GLN A N 1
ATOM 4609 C CA . GLN A 1 563 ? -0.146 32.625 28.578 1 96.31 563 GLN A CA 1
ATOM 4610 C C . GLN A 1 563 ? 0.511 31.672 29.562 1 96.31 563 GLN A C 1
ATOM 4612 O O . GLN A 1 563 ? 1.509 32 30.203 1 96.31 563 GLN A O 1
ATOM 4617 N N . TRP A 1 564 ? -0.089 30.547 29.734 1 96.88 564 TRP A N 1
ATOM 4618 C CA . TRP A 1 564 ? 0.48 29.531 30.625 1 96.88 564 TRP A CA 1
ATOM 4619 C C . TRP A 1 564 ? 1.91 29.188 30.219 1 96.88 564 TRP A C 1
ATOM 4621 O O . TRP A 1 564 ? 2.785 29.031 31.078 1 96.88 564 TRP A O 1
ATOM 4631 N N . VAL A 1 565 ? 2.164 29.078 28.922 1 96.25 565 VAL A N 1
ATOM 4632 C CA . VAL A 1 565 ? 3.48 28.734 28.391 1 96.25 565 VAL A CA 1
ATOM 4633 C C . VAL A 1 565 ? 4.492 29.812 28.781 1 96.25 565 VAL A C 1
ATOM 4635 O O . VAL A 1 565 ? 5.562 29.5 29.312 1 96.25 565 VAL A O 1
ATOM 4638 N N . ALA A 1 566 ? 4.148 31.031 28.609 1 94.06 566 ALA A N 1
ATOM 4639 C CA . ALA A 1 566 ? 5.074 32.156 28.844 1 94.06 566 ALA A CA 1
ATOM 4640 C C . ALA A 1 566 ? 5.242 32.406 30.344 1 94.06 566 ALA A C 1
ATOM 4642 O O . ALA A 1 566 ? 6.344 32.719 30.797 1 94.06 566 ALA A O 1
ATOM 4643 N N . CYS A 1 567 ? 4.199 32.25 31.094 1 94.75 567 CYS A N 1
ATOM 4644 C CA . CYS A 1 567 ? 4.188 32.812 32.438 1 94.75 567 CYS A CA 1
ATOM 4645 C C . CYS A 1 567 ? 4.387 31.734 33.469 1 94.75 567 CYS A C 1
ATOM 4647 O O . CYS A 1 567 ? 4.777 32.031 34.625 1 94.75 567 CYS A O 1
ATOM 4649 N N . LYS A 1 568 ? 4.156 30.516 33.125 1 93.62 568 LYS A N 1
ATOM 4650 C CA . LYS A 1 568 ? 4.258 29.438 34.125 1 93.62 568 LYS A CA 1
ATOM 4651 C C . LYS A 1 568 ? 5.211 28.344 33.625 1 93.62 568 LYS A C 1
ATOM 4653 O O . LYS A 1 568 ? 6.09 27.922 34.375 1 93.62 568 LYS A O 1
ATOM 4658 N N . ALA A 1 569 ? 5.082 27.953 32.406 1 93.69 569 ALA A N 1
ATOM 4659 C CA . ALA A 1 569 ? 5.824 26.797 31.922 1 93.69 569 ALA A CA 1
ATOM 4660 C C . ALA A 1 569 ? 7.309 27.125 31.766 1 93.69 569 ALA A C 1
ATOM 4662 O O . ALA A 1 569 ? 8.172 26.375 32.219 1 93.69 569 ALA A O 1
ATOM 4663 N N . ILE A 1 570 ? 7.57 28.297 31.062 1 91.5 570 ILE A N 1
ATOM 4664 C CA . ILE A 1 570 ? 8.961 28.703 30.891 1 91.5 570 ILE A CA 1
ATOM 4665 C C . ILE A 1 570 ? 9.391 29.594 32.062 1 91.5 570 ILE A C 1
ATOM 4667 O O . ILE A 1 570 ? 9.461 30.828 31.906 1 91.5 570 ILE A O 1
ATOM 4671 N N . SER A 1 571 ? 9.672 29.109 33.156 1 81.81 571 SER A N 1
ATOM 4672 C CA . SER A 1 571 ? 9.836 29.906 34.344 1 81.81 571 SER A CA 1
ATOM 4673 C C . SER A 1 571 ? 11.305 30 34.75 1 81.81 571 SER A C 1
ATOM 4675 O O . SER A 1 571 ? 11.719 30.984 35.375 1 81.81 571 SER A O 1
ATOM 4677 N N . LYS A 1 572 ? 12.102 29.109 34.438 1 75.31 572 LYS A N 1
ATOM 4678 C CA . LYS A 1 572 ? 13.438 29.047 35 1 75.31 572 LYS A CA 1
ATOM 4679 C C . LYS A 1 572 ? 14.516 29.203 33.938 1 75.31 572 LYS A C 1
ATOM 4681 O O . LYS A 1 572 ? 15.703 29.016 34.219 1 75.31 572 LYS A O 1
ATOM 4686 N N . SER A 1 573 ? 14.047 29.438 32.844 1 80.88 573 SER A N 1
ATOM 4687 C CA . SER A 1 573 ? 15.062 29.438 31.781 1 80.88 573 SER A CA 1
ATOM 4688 C C . SER A 1 573 ? 15.57 30.859 31.516 1 80.88 573 SER A C 1
ATOM 4690 O O . SER A 1 573 ? 14.961 31.594 30.734 1 80.88 573 SER A O 1
ATOM 4692 N N . SER A 1 574 ? 16.641 31.125 32.125 1 70.75 574 SER A N 1
ATOM 4693 C CA . SER A 1 574 ? 17.266 32.438 31.844 1 70.75 574 SER A CA 1
ATOM 4694 C C . SER A 1 574 ? 17.766 32.5 30.406 1 70.75 574 SER A C 1
ATOM 4696 O O . SER A 1 574 ? 17.688 33.562 29.781 1 70.75 574 SER A O 1
ATOM 4698 N N . ILE A 1 575 ? 18.109 31.484 29.906 1 76 575 ILE A N 1
ATOM 4699 C CA . ILE A 1 575 ? 18.672 31.438 28.562 1 76 575 ILE A CA 1
ATOM 4700 C C . ILE A 1 575 ? 17.578 31.75 27.547 1 76 575 ILE A C 1
ATOM 4702 O O . ILE A 1 575 ? 17.797 32.531 26.594 1 76 575 ILE A O 1
ATOM 4706 N N . TYR A 1 576 ? 16.469 31.219 27.75 1 82.44 576 TYR A N 1
ATOM 4707 C CA . TYR A 1 576 ? 15.359 31.469 26.844 1 82.44 576 TYR A CA 1
ATOM 4708 C C . TYR A 1 576 ? 14.992 32.938 26.812 1 82.44 576 TYR A C 1
ATOM 4710 O O . TYR A 1 576 ? 14.867 33.531 25.75 1 82.44 576 TYR A O 1
ATOM 4718 N N . TRP A 1 577 ? 14.859 33.531 27.891 1 85.38 577 TRP A N 1
ATOM 4719 C CA . TRP A 1 577 ? 14.375 34.906 28 1 85.38 577 TRP A CA 1
ATOM 4720 C C . TRP A 1 577 ? 15.461 35.875 27.625 1 85.38 577 TRP A C 1
ATOM 4722 O O . TRP A 1 577 ? 15.18 36.938 27.047 1 85.38 577 TRP A O 1
ATOM 4732 N N . ASP A 1 578 ? 16.734 35.5 27.922 1 78.56 578 ASP A N 1
ATOM 4733 C CA . ASP A 1 578 ? 17.828 36.406 27.656 1 78.56 578 ASP A CA 1
ATOM 4734 C C . ASP A 1 578 ? 18.312 36.312 26.219 1 78.56 578 ASP A C 1
ATOM 4736 O O . ASP A 1 578 ? 18.594 37.312 25.578 1 78.56 578 ASP A O 1
ATOM 4740 N N . LYS A 1 579 ? 18.359 35.156 25.734 1 74.19 579 LYS A N 1
ATOM 4741 C CA . LYS A 1 579 ? 19.016 34.938 24.453 1 74.19 579 LYS A CA 1
ATOM 4742 C C . LYS A 1 579 ? 17.984 34.781 23.328 1 74.19 579 LYS A C 1
ATOM 4744 O O . LYS A 1 579 ? 18.234 35.188 22.188 1 74.19 579 LYS A O 1
ATOM 4749 N N . ILE A 1 580 ? 16.922 34.25 23.578 1 74.94 580 ILE A N 1
ATOM 4750 C CA . ILE A 1 580 ? 15.969 33.906 22.531 1 74.94 580 ILE A CA 1
ATOM 4751 C C . ILE A 1 580 ? 14.891 35 22.453 1 74.94 580 ILE A C 1
ATOM 4753 O O . ILE A 1 580 ? 14.594 35.531 21.375 1 74.94 580 ILE A O 1
ATOM 4757 N N . ALA A 1 581 ? 14.305 35.375 23.578 1 77.69 581 ALA A N 1
ATOM 4758 C CA . ALA A 1 581 ? 13.133 36.219 23.594 1 77.69 581 ALA A CA 1
ATOM 4759 C C . ALA A 1 581 ? 13.539 37.688 23.453 1 77.69 581 ALA A C 1
ATOM 4761 O O . ALA A 1 581 ? 12.883 38.469 22.75 1 77.69 581 ALA A O 1
ATOM 4762 N N . GLY A 1 582 ? 14.625 38.125 24.047 1 76.25 582 GLY A N 1
ATOM 4763 C CA . GLY A 1 582 ? 15.039 39.531 24.062 1 76.25 582 GLY A CA 1
ATOM 4764 C C . GLY A 1 582 ? 14.117 40.438 24.859 1 76.25 582 GLY A C 1
ATOM 4765 O O . GLY A 1 582 ? 14.156 41.656 24.734 1 76.25 582 GLY A O 1
ATOM 4766 N N . LYS A 1 583 ? 13.07 39.969 25.516 1 83.5 583 LYS A N 1
ATOM 4767 C CA . LYS A 1 583 ? 12.148 40.656 26.438 1 83.5 583 LYS A CA 1
ATOM 4768 C C . LYS A 1 583 ? 12.047 39.906 27.75 1 83.5 583 LYS A C 1
ATOM 4770 O O . LYS A 1 583 ? 12.312 38.688 27.812 1 83.5 583 LYS A O 1
ATOM 4775 N N . SER A 1 584 ? 11.672 40.688 28.75 1 87.88 584 SER A N 1
ATOM 4776 C CA . SER A 1 584 ? 11.508 40.031 30.047 1 87.88 584 SER A CA 1
ATOM 4777 C C . SER A 1 584 ? 10.227 39.219 30.094 1 87.88 584 SER A C 1
ATOM 4779 O O . SER A 1 584 ? 9.258 39.531 29.391 1 87.88 584 SER A O 1
ATOM 4781 N N . GLN A 1 585 ? 10.297 38.219 30.859 1 92.19 585 GLN A N 1
ATOM 4782 C CA . GLN A 1 585 ? 9.117 37.406 31.047 1 92.19 585 GLN A CA 1
ATOM 4783 C C . GLN A 1 585 ? 7.926 38.219 31.531 1 92.19 585 GLN A C 1
ATOM 4785 O O . GLN A 1 585 ? 6.793 38 31.094 1 92.19 585 GLN A O 1
ATOM 4790 N N . GLN A 1 586 ? 8.172 39.188 32.406 1 91.81 586 GLN A N 1
ATOM 4791 C CA . GLN A 1 586 ? 7.117 40.031 32.969 1 91.81 586 GLN A CA 1
ATOM 4792 C C . GLN A 1 586 ? 6.426 40.844 31.891 1 91.81 586 GLN A C 1
ATOM 4794 O O . GLN A 1 586 ? 5.199 40.969 31.891 1 91.81 586 GLN A O 1
ATOM 4799 N N . GLN A 1 587 ? 7.164 41.375 31.031 1 91.69 587 GLN A N 1
ATOM 4800 C CA . GLN A 1 587 ? 6.605 42.156 29.953 1 91.69 587 GLN A CA 1
ATOM 4801 C C . GLN A 1 587 ? 5.742 41.312 29.031 1 91.69 587 GLN A C 1
ATOM 4803 O O . GLN A 1 587 ? 4.668 41.75 28.594 1 91.69 587 GLN A O 1
ATOM 4808 N N . VAL A 1 588 ? 6.25 40.156 28.719 1 93.06 588 VAL A N 1
ATOM 4809 C CA . VAL A 1 588 ? 5.512 39.25 27.844 1 93.06 588 VAL A CA 1
ATOM 4810 C C . VAL A 1 588 ? 4.211 38.844 28.516 1 93.06 588 VAL A C 1
ATOM 4812 O O . VAL A 1 588 ? 3.146 38.844 27.891 1 93.06 588 VAL A O 1
ATOM 4815 N N . CYS A 1 589 ? 4.281 38.531 29.75 1 94.88 589 CYS A N 1
ATOM 4816 C CA . CYS A 1 589 ? 3.111 38.094 30.516 1 94.88 589 CYS A CA 1
ATOM 4817 C C . CYS A 1 589 ? 2.078 39.219 30.594 1 94.88 589 CYS A C 1
ATOM 4819 O O . CYS A 1 589 ? 0.876 38.969 30.484 1 94.88 589 CYS A O 1
ATOM 4821 N N . ALA A 1 590 ? 2.572 40.375 30.781 1 94.38 590 ALA A N 1
ATOM 4822 C CA . ALA A 1 590 ? 1.661 41.531 30.828 1 94.38 590 ALA A CA 1
ATOM 4823 C C . ALA A 1 590 ? 0.934 41.688 29.5 1 94.38 590 ALA A C 1
ATOM 4825 O O . ALA A 1 590 ? -0.266 41.969 29.484 1 94.38 590 ALA A O 1
ATOM 4826 N N . SER A 1 591 ? 1.671 41.594 28.469 1 93.88 591 SER A N 1
ATOM 4827 C CA . SER A 1 591 ? 1.104 41.781 27.141 1 93.88 591 SER A CA 1
ATOM 4828 C C . SER A 1 591 ? 0.054 40.719 26.844 1 93.88 591 SER A C 1
ATOM 4830 O O . SER A 1 591 ? -1.033 41.031 26.344 1 93.88 591 SER A O 1
ATOM 4832 N N . VAL A 1 592 ? 0.365 39.438 27.078 1 94.88 592 VAL A N 1
ATOM 4833 C CA . VAL A 1 592 ? -0.567 38.344 26.828 1 94.88 592 VAL A CA 1
ATOM 4834 C C . VAL A 1 592 ? -1.794 38.5 27.719 1 94.88 592 VAL A C 1
ATOM 4836 O O . VAL A 1 592 ? -2.92 38.25 27.281 1 94.88 592 VAL A O 1
ATOM 4839 N N . GLY A 1 593 ? -1.549 38.906 28.922 1 95.06 593 GLY A N 1
ATOM 4840 C CA . GLY A 1 593 ? -2.641 39.125 29.859 1 95.06 593 GLY A CA 1
ATOM 4841 C C . GLY A 1 593 ? -3.621 40.188 29.391 1 95.06 593 GLY A C 1
ATOM 4842 O O . GLY A 1 593 ? -4.836 40 29.516 1 95.06 593 GLY A O 1
ATOM 4843 N N . LYS A 1 594 ? -3.115 41.25 28.938 1 95 594 LYS A N 1
ATOM 4844 C CA . LYS A 1 594 ? -3.965 42.312 28.406 1 95 594 LYS A CA 1
ATOM 4845 C C . LYS A 1 594 ? -4.828 41.812 27.25 1 95 594 LYS A C 1
ATOM 4847 O O . LYS A 1 594 ? -5.996 42.188 27.141 1 95 594 LYS A O 1
ATOM 4852 N N . TYR A 1 595 ? -4.254 41.094 26.406 1 95.56 595 TYR A N 1
ATOM 4853 C CA . TYR A 1 595 ? -5.008 40.562 25.266 1 95.56 595 TYR A CA 1
ATOM 4854 C C . TYR A 1 595 ? -6.105 39.594 25.75 1 95.56 595 TYR A C 1
ATOM 4856 O O . TYR A 1 595 ? -7.211 39.594 25.203 1 95.56 595 TYR A O 1
ATOM 4864 N N . ILE A 1 596 ? -5.816 38.75 26.719 1 96.56 596 ILE A N 1
ATOM 4865 C CA . ILE A 1 596 ? -6.801 37.844 27.281 1 96.56 596 ILE A CA 1
ATOM 4866 C C . ILE A 1 596 ? -7.984 38.625 27.828 1 96.56 596 ILE A C 1
ATOM 4868 O O . ILE A 1 596 ? -9.141 38.25 27.609 1 96.56 596 ILE A O 1
ATOM 4872 N N . GLU A 1 597 ? -7.688 39.719 28.516 1 96.31 597 GLU A N 1
ATOM 4873 C CA . GLU A 1 597 ? -8.758 40.562 29.031 1 96.31 597 GLU A CA 1
ATOM 4874 C C . GLU A 1 597 ? -9.578 41.188 27.891 1 96.31 597 GLU A C 1
ATOM 4876 O O . GLU A 1 597 ? -10.797 41.344 28 1 96.31 597 GLU A O 1
ATOM 4881 N N . PHE A 1 598 ? -8.898 41.562 26.906 1 95.19 598 PHE A N 1
ATOM 4882 C CA . PHE A 1 598 ? -9.562 42.062 25.719 1 95.19 598 PHE A CA 1
ATOM 4883 C C . PHE A 1 598 ? -10.516 41.031 25.141 1 95.19 598 PHE A C 1
ATOM 4885 O O . PHE A 1 598 ? -11.664 41.344 24.812 1 95.19 598 PHE A O 1
ATOM 4892 N N . LEU A 1 599 ? -10.125 39.75 25.016 1 96.44 599 LEU A N 1
ATOM 4893 C CA . LEU A 1 599 ? -10.93 38.688 24.422 1 96.44 599 LEU A CA 1
ATOM 4894 C C . LEU A 1 599 ? -12.109 38.344 25.328 1 96.44 599 LEU A C 1
ATOM 4896 O O . LEU A 1 599 ? -13.18 37.969 24.859 1 96.44 599 LEU A O 1
ATOM 4900 N N . LYS A 1 600 ? -11.938 38.5 26.625 1 96.62 600 LYS A N 1
ATOM 4901 C CA . LYS A 1 600 ? -12.977 38.188 27.594 1 96.62 600 LYS A CA 1
ATOM 4902 C C . LYS A 1 600 ? -14.172 39.125 27.438 1 96.62 600 LYS A C 1
ATOM 4904 O O . LYS A 1 600 ? -15.297 38.781 27.812 1 96.62 600 LYS A O 1
ATOM 4909 N N . LYS A 1 601 ? -14 40.219 26.922 1 95.81 601 LYS A N 1
ATOM 4910 C CA . LYS A 1 601 ? -15.047 41.25 26.828 1 95.81 601 LYS A CA 1
ATOM 4911 C C . LYS A 1 601 ? -16.203 40.781 25.953 1 95.81 601 LYS A C 1
ATOM 4913 O O . LYS A 1 601 ? -17.359 41.094 26.219 1 95.81 601 LYS A O 1
ATOM 4918 N N . ASP A 1 602 ? -15.891 40 24.938 1 95.25 602 ASP A N 1
ATOM 4919 C CA . ASP A 1 602 ? -16.969 39.594 24.031 1 95.25 602 ASP A CA 1
ATOM 4920 C C . ASP A 1 602 ? -17 38.094 23.844 1 95.25 602 ASP A C 1
ATOM 4922 O O . ASP A 1 602 ? -17.531 37.594 22.859 1 95.25 602 ASP A O 1
ATOM 4926 N N . THR A 1 603 ? -16.359 37.344 24.766 1 96.81 603 THR A N 1
ATOM 4927 C CA . THR A 1 603 ? -16.312 35.906 24.641 1 96.81 603 THR A CA 1
ATOM 4928 C C . THR A 1 603 ? -17.703 35.281 24.828 1 96.81 603 THR A C 1
ATOM 4930 O O . THR A 1 603 ? -18.531 35.844 25.547 1 96.81 603 THR A O 1
ATOM 4933 N N . PHE A 1 604 ? -18 34.25 24.219 1 96.25 604 PHE A N 1
ATOM 4934 C CA . PHE A 1 604 ? -19.219 33.469 24.359 1 96.25 604 PHE A CA 1
ATOM 4935 C C . PHE A 1 604 ? -18.953 32.156 25.078 1 96.25 604 PHE A C 1
ATOM 4937 O O . PHE A 1 604 ? -19.812 31.266 25.125 1 96.25 604 PHE A O 1
ATOM 4944 N N . ASP A 1 605 ? -17.797 31.984 25.578 1 96.31 605 ASP A N 1
ATOM 4945 C CA . ASP A 1 605 ? -17.297 30.797 26.25 1 96.31 605 ASP A CA 1
ATOM 4946 C C . ASP A 1 605 ? -16.781 31.125 27.656 1 96.31 605 ASP A C 1
ATOM 4948 O O . ASP A 1 605 ? -15.609 31.484 27.812 1 96.31 605 ASP A O 1
ATOM 4952 N N . ASN A 1 606 ? -17.562 30.859 28.656 1 92.38 606 ASN A N 1
ATOM 4953 C CA . ASN A 1 606 ? -17.234 31.266 30.016 1 92.38 606 ASN A CA 1
ATOM 4954 C C . ASN A 1 606 ? -16.172 30.359 30.625 1 92.38 606 ASN A C 1
ATOM 4956 O O . ASN A 1 606 ? -15.539 30.719 31.625 1 92.38 606 ASN A O 1
ATOM 4960 N N . GLU A 1 607 ? -15.891 29.297 30 1 94.31 607 GLU A N 1
ATOM 4961 C CA . GLU A 1 607 ? -14.922 28.344 30.531 1 94.31 607 GLU A CA 1
ATOM 4962 C C . GLU A 1 607 ? -13.617 28.391 29.75 1 94.31 607 GLU A C 1
ATOM 4964 O O . GLU A 1 607 ? -12.719 27.562 29.984 1 94.31 607 GLU A O 1
ATOM 4969 N N . ALA A 1 608 ? -13.43 29.328 28.891 1 95.81 608 ALA A N 1
ATOM 4970 C CA . ALA A 1 608 ? -12.328 29.344 27.938 1 95.81 608 ALA A CA 1
ATOM 4971 C C . ALA A 1 608 ? -10.992 29.5 28.641 1 95.81 608 ALA A C 1
ATOM 4973 O O . ALA A 1 608 ? -9.953 29.094 28.109 1 95.81 608 ALA A O 1
ATOM 4974 N N . THR A 1 609 ? -10.953 30.078 29.812 1 96.56 609 THR A N 1
ATOM 4975 C CA . THR A 1 609 ? -9.695 30.375 30.484 1 96.56 609 THR A CA 1
ATOM 4976 C C . THR A 1 609 ? -9.375 29.312 31.531 1 96.56 609 THR A C 1
ATOM 4978 O O . THR A 1 609 ? -8.383 29.422 32.25 1 96.56 609 THR A O 1
ATOM 4981 N N . LYS A 1 610 ? -10.188 28.344 31.656 1 94.38 610 LYS A N 1
ATOM 4982 C CA . LYS A 1 610 ? -9.961 27.266 32.594 1 94.38 610 LYS A CA 1
ATOM 4983 C C . LYS A 1 610 ? -9.031 26.203 32.031 1 94.38 610 LYS A C 1
ATOM 4985 O O . LYS A 1 610 ? -9.312 25.656 30.953 1 94.38 610 LYS A O 1
ATOM 4990 N N . LEU A 1 611 ? -7.945 26.016 32.719 1 95.69 611 LEU A N 1
ATOM 4991 C CA . LEU A 1 611 ? -7.016 24.953 32.344 1 95.69 611 LEU A CA 1
ATOM 4992 C C . LEU A 1 611 ? -7.078 23.797 33.344 1 95.69 611 LEU A C 1
ATOM 4994 O O . LEU A 1 611 ? -6.695 23.953 34.5 1 95.69 611 LEU A O 1
ATOM 4998 N N . THR A 1 612 ? -7.5 22.688 32.906 1 91.12 612 THR A N 1
ATOM 4999 C CA . THR A 1 612 ? -7.758 21.562 33.781 1 91.12 612 THR A CA 1
ATOM 5000 C C . THR A 1 612 ? -6.52 20.672 33.938 1 91.12 612 THR A C 1
ATOM 5002 O O . THR A 1 612 ? -6.18 20.219 35.031 1 91.12 612 THR A O 1
ATOM 5005 N N . ILE A 1 613 ? -5.809 20.453 32.875 1 89.75 613 ILE A N 1
ATOM 5006 C CA . ILE A 1 613 ? -4.688 19.516 32.875 1 89.75 613 ILE A CA 1
ATOM 5007 C C . ILE A 1 613 ? -3.396 20.25 33.219 1 89.75 613 ILE A C 1
ATOM 5009 O O . ILE A 1 613 ? -2.619 19.797 34.062 1 89.75 613 ILE A O 1
ATOM 5013 N N . LEU A 1 614 ? -3.193 21.375 32.656 1 93 614 LEU A N 1
ATOM 5014 C CA . LEU A 1 614 ? -1.937 22.109 32.812 1 93 614 LEU A CA 1
ATOM 5015 C C . LEU A 1 614 ? -1.766 22.656 34.219 1 93 614 LEU A C 1
ATOM 5017 O O . LEU A 1 614 ? -0.639 22.812 34.688 1 93 614 LEU A O 1
ATOM 5021 N N . ASN A 1 615 ? -2.854 22.938 34.875 1 88.31 615 ASN A N 1
ATOM 5022 C CA . ASN A 1 615 ? -2.777 23.484 36.219 1 88.31 615 ASN A CA 1
ATOM 5023 C C . ASN A 1 615 ? -2.715 22.391 37.281 1 88.31 615 ASN A C 1
ATOM 5025 O O . ASN A 1 615 ? -2.545 22.672 38.438 1 88.31 615 ASN A O 1
ATOM 5029 N N . GLN A 1 616 ? -2.938 21.172 36.969 1 77.69 616 GLN A N 1
ATOM 5030 C CA . GLN A 1 616 ? -2.84 20.094 37.938 1 77.69 616 GLN A CA 1
ATOM 5031 C C . GLN A 1 616 ? -1.392 19.859 38.375 1 77.69 616 GLN A C 1
ATOM 5033 O O . GLN A 1 616 ? -0.48 19.938 37.531 1 77.69 616 GLN A O 1
ATOM 5038 N N . GLN A 1 617 ? -1.102 20.203 39.688 1 56.53 617 GLN A N 1
ATOM 5039 C CA . GLN A 1 617 ? 0.224 19.953 40.25 1 56.53 617 GLN A CA 1
ATOM 5040 C C . GLN A 1 617 ? 0.589 18.469 40.156 1 56.53 617 GLN A C 1
ATOM 5042 O O . GLN A 1 617 ? -0.248 17.609 40.406 1 56.53 617 GLN A O 1
ATOM 5047 N N . GLN A 1 618 ? 1.491 18.172 39.344 1 51.25 618 GLN A N 1
ATOM 5048 C CA . GLN A 1 618 ? 1.958 16.797 39.281 1 51.25 618 GLN A CA 1
ATOM 5049 C C . GLN A 1 618 ? 2.209 16.25 40.688 1 51.25 618 GLN A C 1
ATOM 5051 O O . GLN A 1 618 ? 2.904 16.875 41.5 1 51.25 618 GLN A O 1
ATOM 5056 N N . LYS A 1 619 ? 1.428 15.5 41.312 1 44.12 619 LYS A N 1
ATOM 5057 C CA . LYS A 1 619 ? 1.856 14.734 42.469 1 44.12 619 LYS A CA 1
ATOM 5058 C C . LYS A 1 619 ? 3.246 14.141 42.25 1 44.12 619 LYS A C 1
ATOM 5060 O O . LYS A 1 619 ? 3.5 13.492 41.25 1 44.12 619 LYS A O 1
ATOM 5065 N N . PRO A 1 620 ? 4.195 14.75 43.062 1 35.56 620 PRO A N 1
ATOM 5066 C CA . PRO A 1 620 ? 5.469 14.031 43 1 35.56 620 PRO A CA 1
ATOM 5067 C C . PRO A 1 620 ? 5.289 12.516 43.031 1 35.56 620 PRO A C 1
ATOM 5069 O O . PRO A 1 620 ? 4.379 12.008 43.688 1 35.56 620 PRO A O 1
ATOM 5072 N N . GLN A 1 621 ? 5.582 11.883 42 1 33.62 621 GLN A N 1
ATOM 5073 C CA . GLN A 1 621 ? 5.652 10.453 42.281 1 33.62 621 GLN A CA 1
ATOM 5074 C C . GLN A 1 621 ? 6.281 10.188 43.656 1 33.62 621 GLN A C 1
ATOM 5076 O O . GLN A 1 621 ? 7.445 10.531 43.875 1 33.62 621 GLN A O 1
ATOM 5081 N N . GLN A 1 622 ? 5.539 10.266 44.75 1 29.39 622 GLN A N 1
ATOM 5082 C CA . GLN A 1 622 ? 5.973 9.805 46.062 1 29.39 622 GLN A CA 1
ATOM 5083 C C . GLN A 1 622 ? 6.785 8.516 45.969 1 29.39 622 GLN A C 1
ATOM 5085 O O . GLN A 1 622 ? 6.305 7.52 45.438 1 29.39 622 GLN A O 1
ATOM 5090 N N . GLN A 1 623 ? 8.094 8.672 45.906 1 31.17 623 GLN A N 1
ATOM 5091 C CA . GLN A 1 623 ? 8.93 7.562 46.344 1 31.17 623 GLN A CA 1
ATOM 5092 C C . GLN A 1 623 ? 8.453 7.035 47.719 1 31.17 623 GLN A C 1
ATOM 5094 O O . GLN A 1 623 ? 8.5 7.75 48.719 1 31.17 623 GLN A O 1
ATOM 5099 N N . GLU A 1 624 ? 7.379 6.277 47.75 1 30.59 624 GLU A N 1
ATOM 5100 C CA . GLU A 1 624 ? 7.121 5.559 49 1 30.59 624 GLU A CA 1
ATOM 5101 C C . GLU A 1 624 ? 8.398 4.941 49.562 1 30.59 624 GLU A C 1
ATOM 5103 O O . GLU A 1 624 ? 8.977 4.039 48.969 1 30.59 624 GLU A O 1
ATOM 5108 N N . SER A 1 625 ? 9.258 5.785 50.094 1 31.92 625 SER A N 1
ATOM 5109 C CA . SER A 1 625 ? 10.273 5.328 51.031 1 31.92 625 SER A CA 1
ATOM 5110 C C . SER A 1 625 ? 9.672 4.418 52.094 1 31.92 625 SER A C 1
ATOM 5112 O O . SER A 1 625 ? 8.906 4.875 52.969 1 31.92 625 SER A O 1
ATOM 5114 N N . GLY A 1 626 ? 9.148 3.189 51.594 1 29.55 626 GLY A N 1
ATOM 5115 C CA . GLY A 1 626 ? 8.797 2.189 52.594 1 29.55 626 GLY A CA 1
ATOM 5116 C C . GLY A 1 626 ? 9.883 1.969 53.625 1 29.55 626 GLY A C 1
ATOM 5117 O O . GLY A 1 626 ? 10.93 1.401 53.312 1 29.55 626 GLY A O 1
ATOM 5118 N N . ASN A 1 627 ? 10.234 2.977 54.312 1 28.36 627 ASN A N 1
ATOM 5119 C CA . ASN A 1 627 ? 10.953 2.762 55.562 1 28.36 627 ASN A CA 1
ATOM 5120 C C . ASN A 1 627 ? 10.281 1.69 56.438 1 28.36 627 ASN A C 1
ATOM 5122 O O . ASN A 1 627 ? 9.281 1.957 57.094 1 28.36 627 ASN A O 1
ATOM 5126 N N . ASP A 1 628 ? 10.195 0.458 55.75 1 26.97 628 ASP A N 1
ATOM 5127 C CA . ASP A 1 628 ? 9.875 -0.657 56.625 1 26.97 628 ASP A CA 1
ATOM 5128 C C . ASP A 1 628 ? 10.852 -0.73 57.812 1 26.97 628 ASP A C 1
ATOM 5130 O O . ASP A 1 628 ? 12.023 -1.076 57.625 1 26.97 628 ASP A O 1
ATOM 5134 N N . ASN A 1 629 ? 10.93 0.252 58.562 1 25.3 629 ASN A N 1
ATOM 5135 C CA . ASN A 1 629 ? 11.508 0.088 59.906 1 25.3 629 ASN A CA 1
ATOM 5136 C C . ASN A 1 629 ? 10.938 -1.133 60.625 1 25.3 629 ASN A C 1
ATOM 5138 O O . ASN A 1 629 ? 9.758 -1.157 60.969 1 25.3 629 ASN A O 1
ATOM 5142 N N . LYS A 1 630 ? 11.477 -2.346 60.125 1 25.72 630 LYS A N 1
ATOM 5143 C CA . LYS A 1 630 ? 11.391 -3.545 60.969 1 25.72 630 LYS A CA 1
ATOM 5144 C C . LYS A 1 630 ? 11.703 -3.229 62.438 1 25.72 630 LYS A C 1
ATOM 5146 O O . LYS A 1 630 ? 12.75 -2.646 62.719 1 25.72 630 LYS A O 1
ATOM 5151 N N . LYS A 1 631 ? 10.602 -3.078 63.188 1 24.73 631 LYS A N 1
ATOM 5152 C CA . LYS A 1 631 ? 10.547 -3.125 64.625 1 24.73 631 LYS A CA 1
ATOM 5153 C C . LYS A 1 631 ? 11.391 -4.27 65.188 1 24.73 631 LYS A C 1
ATOM 5155 O O . LYS A 1 631 ? 11.203 -5.426 64.812 1 24.73 631 LYS A O 1
ATOM 5160 N N . GLU A 1 632 ? 12.75 -3.998 65.312 1 26.52 632 GLU A N 1
ATOM 5161 C CA . GLU A 1 632 ? 13.523 -4.844 66.25 1 26.52 632 GLU A CA 1
ATOM 5162 C C . GLU A 1 632 ? 12.742 -5.172 67.5 1 26.52 632 GLU A C 1
ATOM 5164 O O . GLU A 1 632 ? 12.414 -4.277 68.25 1 26.52 632 GLU A O 1
ATOM 5169 N N . GLY A 1 633 ? 11.531 -5.82 67.312 1 22.08 633 GLY A N 1
ATOM 5170 C CA . GLY A 1 633 ? 10.945 -6.309 68.562 1 22.08 633 GLY A CA 1
ATOM 5171 C C . GLY A 1 633 ? 11.961 -6.926 69.5 1 22.08 633 GLY A C 1
ATOM 5172 O O . GLY A 1 633 ? 12.898 -7.594 69.062 1 22.08 633 GLY A O 1
ATOM 5173 N N . ALA A 1 634 ? 12.18 -6.254 70.688 1 22.06 634 ALA A N 1
ATOM 5174 C CA . ALA A 1 634 ? 12.773 -6.555 71.938 1 22.06 634 ALA A CA 1
ATOM 5175 C C . ALA A 1 634 ? 12.289 -7.91 72.5 1 22.06 634 ALA A C 1
ATOM 5177 O O . ALA A 1 634 ? 11.117 -8.07 72.812 1 22.06 634 ALA A O 1
ATOM 5178 N N . ALA A 1 635 ? 12.297 -8.953 71.75 1 18.39 635 ALA A N 1
ATOM 5179 C CA . ALA A 1 635 ? 12.133 -10.172 72.562 1 18.39 635 ALA A CA 1
ATOM 5180 C C . ALA A 1 635 ? 13.125 -10.211 73.688 1 18.39 635 ALA A C 1
ATOM 5182 O O . ALA A 1 635 ? 14.336 -10.25 73.5 1 18.39 635 ALA A O 1
ATOM 5183 N N . SER A 1 636 ? 12.719 -9.281 74.688 1 18.75 636 SER A N 1
ATOM 5184 C CA . SER A 1 636 ? 12.656 -9.867 76 1 18.75 636 SER A CA 1
ATOM 5185 C C . SER A 1 636 ? 11.648 -11.016 76.062 1 18.75 636 SER A C 1
ATOM 5187 O O . SER A 1 636 ? 10.562 -10.922 75.438 1 18.75 636 SER A O 1
ATOM 5189 N N . MET B 1 1 ? 39.594 -15.414 -30.797 1 26.38 1 MET B N 1
ATOM 5190 C CA . MET B 1 1 ? 38.188 -15.156 -30.672 1 26.38 1 MET B CA 1
ATOM 5191 C C . MET B 1 1 ? 37.656 -15.664 -29.344 1 26.38 1 MET B C 1
ATOM 5193 O O . MET B 1 1 ? 36.469 -15.484 -29.031 1 26.38 1 MET B O 1
ATOM 5197 N N . LYS B 1 2 ? 38.281 -16.562 -28.734 1 37.88 2 LYS B N 1
ATOM 5198 C CA . LYS B 1 2 ? 38.219 -17.25 -27.453 1 37.88 2 LYS B CA 1
ATOM 5199 C C . LYS B 1 2 ? 38.375 -16.266 -26.297 1 37.88 2 LYS B C 1
ATOM 5201 O O . LYS B 1 2 ? 37.688 -16.359 -25.281 1 37.88 2 LYS B O 1
ATOM 5206 N N . TYR B 1 3 ? 39.188 -15.336 -26.469 1 34.22 3 TYR B N 1
ATOM 5207 C CA . TYR B 1 3 ? 39.625 -14.367 -25.469 1 34.22 3 TYR B CA 1
ATOM 5208 C C . TYR B 1 3 ? 38.531 -13.367 -25.125 1 34.22 3 TYR B C 1
ATOM 5210 O O . TYR B 1 3 ? 38.406 -12.953 -23.984 1 34.22 3 TYR B O 1
ATOM 5218 N N . LEU B 1 4 ? 37.781 -13.031 -26.125 1 33.44 4 LEU B N 1
ATOM 5219 C CA . LEU B 1 4 ? 36.719 -12.031 -25.953 1 33.44 4 LEU B CA 1
ATOM 5220 C C . LEU B 1 4 ? 35.594 -12.57 -25.062 1 33.44 4 LEU B C 1
ATOM 5222 O O . LEU B 1 4 ? 35.031 -11.836 -24.234 1 33.44 4 LEU B O 1
ATOM 5226 N N . GLU B 1 5 ? 35.312 -13.797 -25.219 1 35.06 5 GLU B N 1
ATOM 5227 C CA . GLU B 1 5 ? 34.281 -14.453 -24.438 1 35.06 5 GLU B CA 1
ATOM 5228 C C . GLU B 1 5 ? 34.656 -14.539 -22.969 1 35.06 5 GLU B C 1
ATOM 5230 O O . GLU B 1 5 ? 33.812 -14.352 -22.094 1 35.06 5 GLU B O 1
ATOM 5235 N N . ASP B 1 6 ? 35.844 -14.734 -22.703 1 36.44 6 ASP B N 1
ATOM 5236 C CA . ASP B 1 6 ? 36.344 -14.797 -21.328 1 36.44 6 ASP B CA 1
ATOM 5237 C C . ASP B 1 6 ? 36.188 -13.461 -20.625 1 36.44 6 ASP B C 1
ATOM 5239 O O . ASP B 1 6 ? 35.812 -13.422 -19.438 1 36.44 6 ASP B O 1
ATOM 5243 N N . ILE B 1 7 ? 36.312 -12.422 -21.312 1 35.31 7 ILE B N 1
ATOM 5244 C CA . ILE B 1 7 ? 36.188 -11.07 -20.766 1 35.31 7 ILE B CA 1
ATOM 5245 C C . ILE B 1 7 ? 34.75 -10.766 -20.422 1 35.31 7 ILE B C 1
ATOM 5247 O O . ILE B 1 7 ? 34.438 -10.219 -19.359 1 35.31 7 ILE B O 1
ATOM 5251 N N . LYS B 1 8 ? 33.875 -11.195 -21.312 1 35.75 8 LYS B N 1
ATOM 5252 C CA . LYS B 1 8 ? 32.469 -10.953 -21.094 1 35.75 8 LYS B CA 1
ATOM 5253 C C . LYS B 1 8 ? 31.969 -11.695 -19.859 1 35.75 8 LYS B C 1
ATOM 5255 O O . LYS B 1 8 ? 31.219 -11.141 -19.047 1 35.75 8 LYS B O 1
ATOM 5260 N N . ASN B 1 9 ? 32.344 -12.891 -19.688 1 37.62 9 ASN B N 1
ATOM 5261 C CA . ASN B 1 9 ? 31.984 -13.695 -18.516 1 37.62 9 ASN B CA 1
ATOM 5262 C C . ASN B 1 9 ? 32.531 -13.086 -17.219 1 37.62 9 ASN B C 1
ATOM 5264 O O . ASN B 1 9 ? 31.812 -13.055 -16.219 1 37.62 9 ASN B O 1
ATOM 5268 N N . HIS B 1 10 ? 33.688 -12.586 -17.266 1 35.75 10 HIS B N 1
ATOM 5269 C CA . HIS B 1 10 ? 34.281 -11.922 -16.094 1 35.75 10 HIS B CA 1
ATOM 5270 C C . HIS B 1 10 ? 33.5 -10.648 -15.75 1 35.75 10 HIS B C 1
ATOM 5272 O O . HIS B 1 10 ? 33.25 -10.375 -14.578 1 35.75 10 HIS B O 1
ATOM 5278 N N . LEU B 1 11 ? 33.125 -9.914 -16.781 1 34.66 11 LEU B N 1
ATOM 5279 C CA . LEU B 1 11 ? 32.375 -8.688 -16.547 1 34.66 11 LEU B CA 1
ATOM 5280 C C . LEU B 1 11 ? 30.969 -9.008 -16.016 1 34.66 11 LEU B C 1
ATOM 5282 O O . LEU B 1 11 ? 30.484 -8.32 -15.109 1 34.66 11 LEU B O 1
ATOM 5286 N N . GLN B 1 12 ? 30.312 -9.969 -16.453 1 34.53 12 GLN B N 1
ATOM 5287 C CA . GLN B 1 12 ? 29.016 -10.391 -15.945 1 34.53 12 GLN B CA 1
ATOM 5288 C C . GLN B 1 12 ? 29.109 -10.914 -14.516 1 34.53 12 GLN B C 1
ATOM 5290 O O . GLN B 1 12 ? 28.266 -10.609 -13.68 1 34.53 12 GLN B O 1
ATOM 5295 N N . GLN B 1 13 ? 30.062 -11.719 -14.188 1 35.22 13 GLN B N 1
ATOM 5296 C CA . GLN B 1 13 ? 30.312 -12.156 -12.82 1 35.22 13 GLN B CA 1
ATOM 5297 C C . GLN B 1 13 ? 30.641 -10.977 -11.914 1 35.22 13 GLN B C 1
ATOM 5299 O O . GLN B 1 13 ? 30.203 -10.938 -10.758 1 35.22 13 GLN B O 1
ATOM 5304 N N . GLU B 1 14 ? 31.422 -10.016 -12.359 1 34.34 14 GLU B N 1
ATOM 5305 C CA . GLU B 1 14 ? 31.703 -8.789 -11.617 1 34.34 14 GLU B CA 1
ATOM 5306 C C . GLU B 1 14 ? 30.438 -7.949 -11.445 1 34.34 14 GLU B C 1
ATOM 5308 O O . GLU B 1 14 ? 30.203 -7.379 -10.375 1 34.34 14 GLU B O 1
ATOM 5313 N N . ILE B 1 15 ? 29.609 -7.836 -12.398 1 35.62 15 ILE B N 1
ATOM 5314 C CA . ILE B 1 15 ? 28.344 -7.117 -12.289 1 35.62 15 ILE B CA 1
ATOM 5315 C C . ILE B 1 15 ? 27.391 -7.883 -11.375 1 35.62 15 ILE B C 1
ATOM 5317 O O . ILE B 1 15 ? 26.734 -7.293 -10.516 1 35.62 15 ILE B O 1
ATOM 5321 N N . THR B 1 16 ? 27.219 -9.172 -11.484 1 32.97 16 THR B N 1
ATOM 5322 C CA . THR B 1 16 ? 26.422 -9.961 -10.562 1 32.97 16 THR B CA 1
ATOM 5323 C C . THR B 1 16 ? 26.984 -9.883 -9.141 1 32.97 16 THR B C 1
ATOM 5325 O O . THR B 1 16 ? 26.234 -9.734 -8.18 1 32.97 16 THR B O 1
ATOM 5328 N N . GLU B 1 17 ? 28.266 -10.156 -8.922 1 33 17 GLU B N 1
ATOM 5329 C CA . GLU B 1 17 ? 28.906 -9.953 -7.621 1 33 17 GLU B CA 1
ATOM 5330 C C . GLU B 1 17 ? 28.812 -8.5 -7.184 1 33 17 GLU B C 1
ATOM 5332 O O . GLU B 1 17 ? 28.578 -8.211 -6.012 1 33 17 GLU B O 1
ATOM 5337 N N . GLN B 1 18 ? 29.156 -7.527 -8.047 1 33.66 18 GLN B N 1
ATOM 5338 C CA . GLN B 1 18 ? 28.984 -6.125 -7.688 1 33.66 18 GLN B CA 1
ATOM 5339 C C . GLN B 1 18 ? 27.516 -5.805 -7.395 1 33.66 18 GLN B C 1
ATOM 5341 O O . GLN B 1 18 ? 27.203 -5.082 -6.445 1 33.66 18 GLN B O 1
ATOM 5346 N N . TYR B 1 19 ? 26.609 -6.262 -8.211 1 33.41 19 TYR B N 1
ATOM 5347 C CA . TYR B 1 19 ? 25.203 -6.059 -7.887 1 33.41 19 TYR B CA 1
ATOM 5348 C C . TYR B 1 19 ? 24.812 -6.852 -6.648 1 33.41 19 TYR B C 1
ATOM 5350 O O . TYR B 1 19 ? 24.062 -6.359 -5.793 1 33.41 19 TYR B O 1
ATOM 5358 N N . SER B 1 20 ? 25.234 -8.133 -6.57 1 34.28 20 SER B N 1
ATOM 5359 C CA . SER B 1 20 ? 25.031 -8.82 -5.297 1 34.28 20 SER B CA 1
ATOM 5360 C C . SER B 1 20 ? 25.734 -8.094 -4.16 1 34.28 20 SER B C 1
ATOM 5362 O O . SER B 1 20 ? 25.172 -7.93 -3.076 1 34.28 20 SER B O 1
ATOM 5364 N N . ASN B 1 21 ? 27.031 -7.762 -4.359 1 32.62 21 ASN B N 1
ATOM 5365 C CA . ASN B 1 21 ? 27.734 -6.977 -3.355 1 32.62 21 ASN B CA 1
ATOM 5366 C C . ASN B 1 21 ? 27.109 -5.605 -3.164 1 32.62 21 ASN B C 1
ATOM 5368 O O . ASN B 1 21 ? 27 -5.117 -2.037 1 32.62 21 ASN B O 1
ATOM 5372 N N . GLU B 1 22 ? 26.828 -4.914 -4.25 1 36.16 22 GLU B N 1
ATOM 5373 C CA . GLU B 1 22 ? 26.109 -3.66 -4.055 1 36.16 22 GLU B CA 1
ATOM 5374 C C . GLU B 1 22 ? 24.75 -3.898 -3.393 1 36.16 22 GLU B C 1
ATOM 5376 O O . GLU B 1 22 ? 24.344 -3.145 -2.506 1 36.16 22 GLU B O 1
ATOM 5381 N N . ILE B 1 23 ? 24.109 -4.859 -3.793 1 35.69 23 ILE B N 1
ATOM 5382 C CA . ILE B 1 23 ? 22.906 -5.246 -3.088 1 35.69 23 ILE B CA 1
ATOM 5383 C C . ILE B 1 23 ? 23.234 -5.637 -1.651 1 35.69 23 ILE B C 1
ATOM 5385 O O . ILE B 1 23 ? 22.547 -5.227 -0.711 1 35.69 23 ILE B O 1
ATOM 5389 N N . PHE B 1 24 ? 24.328 -6.543 -1.624 1 32.59 24 PHE B N 1
ATOM 5390 C CA . PHE B 1 24 ? 24.75 -6.871 -0.269 1 32.59 24 PHE B CA 1
ATOM 5391 C C . PHE B 1 24 ? 25.281 -5.629 0.447 1 32.59 24 PHE B C 1
ATOM 5393 O O . PHE B 1 24 ? 24.984 -5.414 1.624 1 32.59 24 PHE B O 1
ATOM 5400 N N . LYS B 1 25 ? 26.203 -4.977 -0.155 1 35.28 25 LYS B N 1
ATOM 5401 C CA . LYS B 1 25 ? 26.641 -3.725 0.461 1 35.28 25 LYS B CA 1
ATOM 5402 C C . LYS B 1 25 ? 25.438 -2.877 0.874 1 35.28 25 LYS B C 1
ATOM 5404 O O . LYS B 1 25 ? 25.422 -2.293 1.961 1 35.28 25 LYS B O 1
ATOM 5409 N N . GLN B 1 26 ? 24.547 -2.695 -0.068 1 35.59 26 GLN B N 1
ATOM 5410 C CA . GLN B 1 26 ? 23.297 -2.018 0.296 1 35.59 26 GLN B CA 1
ATOM 5411 C C . GLN B 1 26 ? 22.562 -2.773 1.395 1 35.59 26 GLN B C 1
ATOM 5413 O O . GLN B 1 26 ? 22.047 -2.166 2.332 1 35.59 26 GLN B O 1
ATOM 5418 N N . TYR B 1 27 ? 22.516 -4.062 1.133 1 33.47 27 TYR B N 1
ATOM 5419 C CA . TYR B 1 27 ? 21.906 -4.859 2.193 1 33.47 27 TYR B CA 1
ATOM 5420 C C . TYR B 1 27 ? 22.797 -4.867 3.438 1 33.47 27 TYR B C 1
ATOM 5422 O O . TYR B 1 27 ? 22.281 -4.848 4.562 1 33.47 27 TYR B O 1
ATOM 5430 N N . ALA B 1 28 ? 24.234 -5.074 3.207 1 32.66 28 ALA B N 1
ATOM 5431 C CA . ALA B 1 28 ? 25.203 -5.141 4.297 1 32.66 28 ALA B CA 1
ATOM 5432 C C . ALA B 1 28 ? 25.156 -3.873 5.145 1 32.66 28 ALA B C 1
ATOM 5434 O O . ALA B 1 28 ? 25.281 -3.934 6.371 1 32.66 28 ALA B O 1
ATOM 5435 N N . PHE B 1 29 ? 25.484 -2.738 4.453 1 35.88 29 PHE B N 1
ATOM 5436 C CA . PHE B 1 29 ? 25.203 -1.714 5.453 1 35.88 29 PHE B CA 1
ATOM 5437 C C . PHE B 1 29 ? 23.859 -1.957 6.109 1 35.88 29 PHE B C 1
ATOM 5439 O O . PHE B 1 29 ? 23.438 -1.198 6.988 1 35.88 29 PHE B O 1
ATOM 5446 N N . SER B 1 30 ? 23.047 -2.875 5.586 1 39.44 30 SER B N 1
ATOM 5447 C CA . SER B 1 30 ? 21.609 -3.045 5.711 1 39.44 30 SER B CA 1
ATOM 5448 C C . SER B 1 30 ? 21.234 -3.549 7.102 1 39.44 30 SER B C 1
ATOM 5450 O O . SER B 1 30 ? 21.891 -4.434 7.648 1 39.44 30 SER B O 1
ATOM 5452 N N . PHE B 1 31 ? 21.031 -2.664 7.887 1 42.22 31 PHE B N 1
ATOM 5453 C CA . PHE B 1 31 ? 20.281 -2.816 9.133 1 42.22 31 PHE B CA 1
ATOM 5454 C C . PHE B 1 31 ? 19.422 -4.07 9.102 1 42.22 31 PHE B C 1
ATOM 5456 O O . PHE B 1 31 ? 19.156 -4.676 10.141 1 42.22 31 PHE B O 1
ATOM 5463 N N . ASP B 1 32 ? 19.281 -4.645 7.848 1 42.22 32 ASP B N 1
ATOM 5464 C CA . ASP B 1 32 ? 18.469 -5.852 7.746 1 42.22 32 ASP B CA 1
ATOM 5465 C C . ASP B 1 32 ? 19.25 -7.078 8.219 1 42.22 32 ASP B C 1
ATOM 5467 O O . ASP B 1 32 ? 18.719 -7.914 8.953 1 42.22 32 ASP B O 1
ATOM 5471 N N . ILE B 1 33 ? 20.438 -7.23 7.715 1 41.16 33 ILE B N 1
ATOM 5472 C CA . ILE B 1 33 ? 21.266 -8.352 8.148 1 41.16 33 ILE B CA 1
ATOM 5473 C C . ILE B 1 33 ? 21.453 -8.297 9.664 1 41.16 33 ILE B C 1
ATOM 5475 O O . ILE B 1 33 ? 21.359 -9.32 10.352 1 41.16 33 ILE B O 1
ATOM 5479 N N . TYR B 1 34 ? 21.625 -7.105 10.07 1 43.34 34 TYR B N 1
ATOM 5480 C CA . TYR B 1 34 ? 21.766 -6.938 11.508 1 43.34 34 TYR B CA 1
ATOM 5481 C C . TYR B 1 34 ? 20.5 -7.344 12.242 1 43.34 34 TYR B C 1
ATOM 5483 O O . TYR B 1 34 ? 20.547 -8.133 13.188 1 43.34 34 TYR B O 1
ATOM 5491 N N . SER B 1 35 ? 19.484 -6.789 11.766 1 48.28 35 SER B N 1
ATOM 5492 C CA . SER B 1 35 ? 18.234 -7.117 12.422 1 48.28 35 SER B CA 1
ATOM 5493 C C . SER B 1 35 ? 17.969 -8.617 12.422 1 48.28 35 SER B C 1
ATOM 5495 O O . SER B 1 35 ? 17.547 -9.188 13.43 1 48.28 35 SER B O 1
ATOM 5497 N N . LYS B 1 36 ? 18.391 -9.188 11.344 1 46.38 36 LYS B N 1
ATOM 5498 C CA . LYS B 1 36 ? 18.219 -10.633 11.219 1 46.38 36 LYS B CA 1
ATOM 5499 C C . LYS B 1 36 ? 19.141 -11.375 12.188 1 46.38 36 LYS B C 1
ATOM 5501 O O . LYS B 1 36 ? 18.719 -12.344 12.828 1 46.38 36 LYS B O 1
ATOM 5506 N N . LYS B 1 37 ? 20.312 -10.891 12.242 1 42.97 37 LYS B N 1
ATOM 5507 C CA . LYS B 1 37 ? 21.266 -11.547 13.125 1 42.97 37 LYS B CA 1
ATOM 5508 C C . LYS B 1 37 ? 20.891 -11.344 14.594 1 42.97 37 LYS B C 1
ATOM 5510 O O . LYS B 1 37 ? 21.062 -12.25 15.406 1 42.97 37 LYS B O 1
ATOM 5515 N N . VAL B 1 38 ? 20.453 -10.156 14.812 1 48.19 38 VAL B N 1
ATOM 5516 C CA . VAL B 1 38 ? 19.969 -9.883 16.156 1 48.19 38 VAL B CA 1
ATOM 5517 C C . VAL B 1 38 ? 18.797 -10.812 16.484 1 48.19 38 VAL B C 1
ATOM 5519 O O . VAL B 1 38 ? 18.75 -11.422 17.562 1 48.19 38 VAL B O 1
ATOM 5522 N N . ASP B 1 39 ? 18.031 -10.883 15.547 1 49.03 39 ASP B N 1
ATOM 5523 C CA . ASP B 1 39 ? 16.859 -11.75 15.727 1 49.03 39 ASP B CA 1
ATOM 5524 C C . ASP B 1 39 ? 17.281 -13.203 15.906 1 49.03 39 ASP B C 1
ATOM 5526 O O . ASP B 1 39 ? 16.781 -13.906 16.781 1 49.03 39 ASP B O 1
ATOM 5530 N N . GLU B 1 40 ? 18.156 -13.656 15.008 1 46.56 40 GLU B N 1
ATOM 5531 C CA . GLU B 1 40 ? 18.688 -15.016 15.094 1 46.56 40 GLU B CA 1
ATOM 5532 C C . GLU B 1 40 ? 19.375 -15.25 16.438 1 46.56 40 GLU B C 1
ATOM 5534 O O . GLU B 1 40 ? 19.188 -16.297 17.062 1 46.56 40 GLU B O 1
ATOM 5539 N N . TYR B 1 41 ? 20.188 -14.328 16.766 1 41.72 41 TYR B N 1
ATOM 5540 C CA . TYR B 1 41 ? 20.859 -14.414 18.047 1 41.72 41 TYR B CA 1
ATOM 5541 C C . TYR B 1 41 ? 19.844 -14.516 19.188 1 41.72 41 TYR B C 1
ATOM 5543 O O . TYR B 1 41 ? 20 -15.336 20.094 1 41.72 41 TYR B O 1
ATOM 5551 N N . ALA B 1 42 ? 19 -13.648 19.078 1 45.72 42 ALA B N 1
ATOM 5552 C CA . ALA B 1 42 ? 17.953 -13.664 20.094 1 45.72 42 ALA B CA 1
ATOM 5553 C C . ALA B 1 42 ? 17.25 -15.023 20.141 1 45.72 42 ALA B C 1
ATOM 5555 O O . ALA B 1 42 ? 16.969 -15.531 21.234 1 45.72 42 ALA B O 1
ATOM 5556 N N . LEU B 1 43 ? 17.094 -15.539 19.016 1 46.22 43 LEU B N 1
ATOM 5557 C CA . LEU B 1 43 ? 16.438 -16.844 18.953 1 46.22 43 LEU B CA 1
ATOM 5558 C C . LEU B 1 43 ? 17.344 -17.938 19.531 1 46.22 43 LEU B C 1
ATOM 5560 O O . LEU B 1 43 ? 16.891 -18.828 20.234 1 46.22 43 LEU B O 1
ATOM 5564 N N . GLN B 1 44 ? 18.609 -17.891 19.078 1 42.09 44 GLN B N 1
ATOM 5565 C CA . GLN B 1 44 ? 19.562 -18.906 19.516 1 42.09 44 GLN B CA 1
ATOM 5566 C C . GLN B 1 44 ? 19.859 -18.781 21 1 42.09 44 GLN B C 1
ATOM 5568 O O . GLN B 1 44 ? 20.219 -19.766 21.656 1 42.09 44 GLN B O 1
ATOM 5573 N N . HIS B 1 45 ? 19.969 -17.641 21.391 1 37.53 45 HIS B N 1
ATOM 5574 C CA . HIS B 1 45 ? 20.281 -17.422 22.797 1 37.53 45 HIS B CA 1
ATOM 5575 C C . HIS B 1 45 ? 19.031 -17.109 23.609 1 37.53 45 HIS B C 1
ATOM 5577 O O . HIS B 1 45 ? 19.078 -16.375 24.594 1 37.53 45 HIS B O 1
ATOM 5583 N N . GLU B 1 46 ? 18.109 -17.688 23.062 1 43.38 46 GLU B N 1
ATOM 5584 C CA . GLU B 1 46 ? 16.828 -17.547 23.734 1 43.38 46 GLU B CA 1
ATOM 5585 C C . GLU B 1 46 ? 16.953 -17.797 25.234 1 43.38 46 GLU B C 1
ATOM 5587 O O . GLU B 1 46 ? 16.391 -17.062 26.031 1 43.38 46 GLU B O 1
ATOM 5592 N N . SER B 1 47 ? 17.703 -18.812 25.531 1 38.75 47 SER B N 1
ATOM 5593 C CA . SER B 1 47 ? 17.906 -19.141 26.938 1 38.75 47 SER B CA 1
ATOM 5594 C C . SER B 1 47 ? 18.703 -18.062 27.656 1 38.75 47 SER B C 1
ATOM 5596 O O . SER B 1 47 ? 18.469 -17.781 28.844 1 38.75 47 SER B O 1
ATOM 5598 N N . SER B 1 48 ? 19.672 -17.734 27.062 1 33.88 48 SER B N 1
ATOM 5599 C CA . SER B 1 48 ? 20.531 -16.719 27.672 1 33.88 48 SER B CA 1
ATOM 5600 C C . SER B 1 48 ? 19.906 -15.336 27.531 1 33.88 48 SER B C 1
ATOM 5602 O O . SER B 1 48 ? 20.344 -14.391 28.203 1 33.88 48 SER B O 1
ATOM 5604 N N . LEU B 1 49 ? 19.344 -15.094 26.484 1 37.09 49 LEU B N 1
ATOM 5605 C CA . LEU B 1 49 ? 18.609 -13.844 26.297 1 37.09 49 LEU B CA 1
ATOM 5606 C C . LEU B 1 49 ? 17.266 -13.883 27.016 1 37.09 49 LEU B C 1
ATOM 5608 O O . LEU B 1 49 ? 16.344 -13.164 26.656 1 37.09 49 LEU B O 1
ATOM 5612 N N . GLU B 1 50 ? 17.141 -14.742 28.031 1 32.91 50 GLU B N 1
ATOM 5613 C CA . GLU B 1 50 ? 15.977 -14.805 28.922 1 32.91 50 GLU B CA 1
ATOM 5614 C C . GLU B 1 50 ? 15.383 -13.422 29.141 1 32.91 50 GLU B C 1
ATOM 5616 O O . GLU B 1 50 ? 14.164 -13.273 29.234 1 32.91 50 GLU B O 1
ATOM 5621 N N . PRO B 1 51 ? 16.141 -12.383 29.578 1 30.81 51 PRO B N 1
ATOM 5622 C CA . PRO B 1 51 ? 15.445 -11.297 30.281 1 30.81 51 PRO B CA 1
ATOM 5623 C C . PRO B 1 51 ? 14.688 -10.375 29.328 1 30.81 51 PRO B C 1
ATOM 5625 O O . PRO B 1 51 ? 15.297 -9.562 28.625 1 30.81 51 PRO B O 1
ATOM 5628 N N . ALA B 1 52 ? 13.984 -10.609 28.594 1 32.66 52 ALA B N 1
ATOM 5629 C CA . ALA B 1 52 ? 13.008 -9.562 28.312 1 32.66 52 ALA B CA 1
ATOM 5630 C C . ALA B 1 52 ? 12.414 -9 29.594 1 32.66 52 ALA B C 1
ATOM 5632 O O . ALA B 1 52 ? 11.914 -7.871 29.609 1 32.66 52 ALA B O 1
ATOM 5633 N N . SER B 1 53 ? 12.117 -9.789 30.688 1 32.12 53 SER B N 1
ATOM 5634 C CA . SER B 1 53 ? 11.859 -9.445 32.094 1 32.12 53 SER B CA 1
ATOM 5635 C C . SER B 1 53 ? 12.945 -8.531 32.656 1 32.12 53 SER B C 1
ATOM 5637 O O . SER B 1 53 ? 12.695 -7.746 33.562 1 32.12 53 SER B O 1
ATOM 5639 N N . CYS B 1 54 ? 14.227 -8.711 32.25 1 32.69 54 CYS B N 1
ATOM 5640 C CA . CYS B 1 54 ? 15.234 -7.727 32.625 1 32.69 54 CYS B CA 1
ATOM 5641 C C . CYS B 1 54 ? 14.906 -6.352 32.062 1 32.69 54 CYS B C 1
ATOM 5643 O O . CYS B 1 54 ? 15.062 -5.34 32.75 1 32.69 54 CYS B O 1
ATOM 5645 N N . LEU B 1 55 ? 14.43 -6.277 30.859 1 34.5 55 LEU B N 1
ATOM 5646 C CA . LEU B 1 55 ? 14.125 -4.957 30.328 1 34.5 55 LEU B CA 1
ATOM 5647 C C . LEU B 1 55 ? 12.953 -4.324 31.062 1 34.5 55 LEU B C 1
ATOM 5649 O O . LEU B 1 55 ? 12.953 -3.121 31.328 1 34.5 55 LEU B O 1
ATOM 5653 N N . ALA B 1 56 ? 11.922 -4.977 31.344 1 34 56 ALA B N 1
ATOM 5654 C CA . ALA B 1 56 ? 10.891 -4.512 32.281 1 34 56 ALA B CA 1
ATOM 5655 C C . ALA B 1 56 ? 11.477 -4.285 33.656 1 34 56 ALA B C 1
ATOM 5657 O O . ALA B 1 56 ? 11.094 -3.338 34.375 1 34 56 ALA B O 1
ATOM 5658 N N . ILE B 1 57 ? 12.297 -5.164 34.219 1 33.5 57 ILE B N 1
ATOM 5659 C CA . ILE B 1 57 ? 12.961 -5.105 35.531 1 33.5 57 ILE B CA 1
ATOM 5660 C C . ILE B 1 57 ? 14.016 -4.004 35.5 1 33.5 57 ILE B C 1
ATOM 5662 O O . ILE B 1 57 ? 14.203 -3.305 36.5 1 33.5 57 ILE B O 1
ATOM 5666 N N . LEU B 1 58 ? 14.766 -3.936 34.344 1 34.59 58 LEU B N 1
ATOM 5667 C CA . LEU B 1 58 ? 15.805 -2.912 34.344 1 34.59 58 LEU B CA 1
ATOM 5668 C C . LEU B 1 58 ? 15.195 -1.517 34.375 1 34.59 58 LEU B C 1
ATOM 5670 O O . LEU B 1 58 ? 15.867 -0.545 34.719 1 34.59 58 LEU B O 1
ATOM 5674 N N . GLY B 1 59 ? 14.07 -1.379 33.719 1 33.22 59 GLY B N 1
ATOM 5675 C CA . GLY B 1 59 ? 13.555 -0.054 34.031 1 33.22 59 GLY B CA 1
ATOM 5676 C C . GLY B 1 59 ? 13.227 0.129 35.5 1 33.22 59 GLY B C 1
ATOM 5677 O O . GLY B 1 59 ? 12.891 1.233 35.938 1 33.22 59 GLY B O 1
ATOM 5678 N N . GLN B 1 60 ? 12.766 -1.144 36.094 1 33.22 60 GLN B N 1
ATOM 5679 C CA . GLN B 1 60 ? 12.555 -0.937 37.5 1 33.22 60 GLN B CA 1
ATOM 5680 C C . GLN B 1 60 ? 13.875 -0.902 38.25 1 33.22 60 GLN B C 1
ATOM 5682 O O . GLN B 1 60 ? 14.82 -1.614 37.906 1 33.22 60 GLN B O 1
ATOM 5687 N N . GLU B 1 61 ? 14.281 0.245 38.688 1 33.69 61 GLU B N 1
ATOM 5688 C CA . GLU B 1 61 ? 15.469 0.434 39.531 1 33.69 61 GLU B CA 1
ATOM 5689 C C . GLU B 1 61 ? 15.766 -0.813 40.344 1 33.69 61 GLU B C 1
ATOM 5691 O O . GLU B 1 61 ? 16.922 -1.196 40.5 1 33.69 61 GLU B O 1
ATOM 5696 N N . ASP B 1 62 ? 14.773 -1.246 41.344 1 30.45 62 ASP B N 1
ATOM 5697 C CA . ASP B 1 62 ? 15.039 -2.262 42.344 1 30.45 62 ASP B CA 1
ATOM 5698 C C . ASP B 1 62 ? 14.609 -3.646 41.875 1 30.45 62 ASP B C 1
ATOM 5700 O O . ASP B 1 62 ? 13.445 -4.016 42 1 30.45 62 ASP B O 1
ATOM 5704 N N . THR B 1 63 ? 15.117 -4.266 40.906 1 36.69 63 THR B N 1
ATOM 5705 C CA . THR B 1 63 ? 14.938 -5.629 40.438 1 36.69 63 THR B CA 1
ATOM 5706 C C . THR B 1 63 ? 14.992 -6.629 41.562 1 36.69 63 THR B C 1
ATOM 5708 O O . THR B 1 63 ? 14.766 -7.824 41.375 1 36.69 63 THR B O 1
ATOM 5711 N N . LYS B 1 64 ? 15.602 -6.402 42.656 1 37.19 64 LYS B N 1
ATOM 5712 C CA . LYS B 1 64 ? 15.734 -7.289 43.781 1 37.19 64 LYS B CA 1
ATOM 5713 C C . LYS B 1 64 ? 14.367 -7.656 44.375 1 37.19 64 LYS B C 1
ATOM 5715 O O . LYS B 1 64 ? 14.227 -8.672 45.062 1 37.19 64 LYS B O 1
ATOM 5720 N N . SER B 1 65 ? 13.461 -6.754 44.375 1 35.25 65 SER B N 1
ATOM 5721 C CA . SER B 1 65 ? 12.234 -7.043 45.125 1 35.25 65 SER B CA 1
ATOM 5722 C C . SER B 1 65 ? 11.203 -7.738 44.25 1 35.25 65 SER B C 1
ATOM 5724 O O . SER B 1 65 ? 10.031 -7.848 44.625 1 35.25 65 SER B O 1
ATOM 5726 N N . ILE B 1 66 ? 11.477 -7.957 42.844 1 35.59 66 ILE B N 1
ATOM 5727 C CA . ILE B 1 66 ? 10.383 -8.617 42.156 1 35.59 66 ILE B CA 1
ATOM 5728 C C . ILE B 1 66 ? 10.352 -10.102 42.531 1 35.59 66 ILE B C 1
ATOM 5730 O O . ILE B 1 66 ? 11.266 -10.852 42.156 1 35.59 66 ILE B O 1
ATOM 5734 N N . PRO B 1 67 ? 9.617 -10.555 43.438 1 39.41 67 PRO B N 1
ATOM 5735 C CA . PRO B 1 67 ? 9.352 -11.977 43.688 1 39.41 67 PRO B CA 1
ATOM 5736 C C . PRO B 1 67 ? 8.859 -12.695 42.438 1 39.41 67 PRO B C 1
ATOM 5738 O O . PRO B 1 67 ? 8.141 -12.109 41.625 1 39.41 67 PRO B O 1
ATOM 5741 N N . ASP B 1 68 ? 9.461 -13.875 42 1 43.06 68 ASP B N 1
ATOM 5742 C CA . ASP B 1 68 ? 9.148 -14.867 40.969 1 43.06 68 ASP B CA 1
ATOM 5743 C C . ASP B 1 68 ? 9.516 -14.359 39.562 1 43.06 68 ASP B C 1
ATOM 5745 O O . ASP B 1 68 ? 8.773 -14.562 38.625 1 43.06 68 ASP B O 1
ATOM 5749 N N . LEU B 1 69 ? 10.453 -13.5 39.594 1 43.69 69 LEU B N 1
ATOM 5750 C CA . LEU B 1 69 ? 11.008 -12.906 38.375 1 43.69 69 LEU B CA 1
ATOM 5751 C C . LEU B 1 69 ? 11.258 -13.984 37.312 1 43.69 69 LEU B C 1
ATOM 5753 O O . LEU B 1 69 ? 10.961 -13.773 36.125 1 43.69 69 LEU B O 1
ATOM 5757 N N . ASP B 1 70 ? 11.742 -15.031 37.844 1 43.19 70 ASP B N 1
ATOM 5758 C CA . ASP B 1 70 ? 12.07 -16.125 36.938 1 43.19 70 ASP B CA 1
ATOM 5759 C C . ASP B 1 70 ? 10.82 -16.609 36.188 1 43.19 70 ASP B C 1
ATOM 5761 O O . ASP B 1 70 ? 10.867 -16.844 35 1 43.19 70 ASP B O 1
ATOM 5765 N N . LYS B 1 71 ? 9.805 -16.844 36.969 1 48.56 71 LYS B N 1
ATOM 5766 C CA . LYS B 1 71 ? 8.547 -17.297 36.344 1 48.56 71 LYS B CA 1
ATOM 5767 C C . LYS B 1 71 ? 8 -16.266 35.375 1 48.56 71 LYS B C 1
ATOM 5769 O O . LYS B 1 71 ? 7.492 -16.609 34.312 1 48.56 71 LYS B O 1
ATOM 5774 N N . TYR B 1 72 ? 8.109 -15.078 35.75 1 44.38 72 TYR B N 1
ATOM 5775 C CA . TYR B 1 72 ? 7.648 -14 34.906 1 44.38 72 TYR B CA 1
ATOM 5776 C C . TYR B 1 72 ? 8.469 -13.938 33.594 1 44.38 72 TYR B C 1
ATOM 5778 O O . TYR B 1 72 ? 7.914 -13.75 32.531 1 44.38 72 TYR B O 1
ATOM 5786 N N . LEU B 1 73 ? 9.625 -14.188 33.844 1 45.25 73 LEU B N 1
ATOM 5787 C CA . LEU B 1 73 ? 10.508 -14.164 32.688 1 45.25 73 LEU B CA 1
ATOM 5788 C C . LEU B 1 73 ? 10.211 -15.336 31.75 1 45.25 73 LEU B C 1
ATOM 5790 O O . LEU B 1 73 ? 10.188 -15.172 30.531 1 45.25 73 LEU B O 1
ATOM 5794 N N . THR B 1 74 ? 10.078 -16.453 32.375 1 46.94 74 THR B N 1
ATOM 5795 C CA . THR B 1 74 ? 9.742 -17.625 31.578 1 46.94 74 THR B CA 1
ATOM 5796 C C . THR B 1 74 ? 8.438 -17.422 30.828 1 46.94 74 THR B C 1
ATOM 5798 O O . THR B 1 74 ? 8.352 -17.719 29.625 1 46.94 74 THR B O 1
ATOM 5801 N N . LYS B 1 75 ? 7.543 -16.953 31.516 1 47.06 75 LYS B N 1
ATOM 5802 C CA . LYS B 1 75 ? 6.246 -16.688 30.906 1 47.06 75 LYS B CA 1
ATOM 5803 C C . LYS B 1 75 ? 6.363 -15.625 29.812 1 47.06 75 LYS B C 1
ATOM 5805 O O . LYS B 1 75 ? 5.742 -15.742 28.75 1 47.06 75 LYS B O 1
ATOM 5810 N N . ALA B 1 76 ? 7.066 -14.711 30.219 1 44.88 76 ALA B N 1
ATOM 5811 C CA . ALA B 1 76 ? 7.273 -13.648 29.234 1 44.88 76 ALA B CA 1
ATOM 5812 C C . ALA B 1 76 ? 8.016 -14.164 28.016 1 44.88 76 ALA B C 1
ATOM 5814 O O . ALA B 1 76 ? 7.664 -13.844 26.875 1 44.88 76 ALA B O 1
ATOM 5815 N N . ASN B 1 77 ? 8.93 -14.969 28.281 1 46.28 77 ASN B N 1
ATOM 5816 C CA . ASN B 1 77 ? 9.703 -15.555 27.188 1 46.28 77 ASN B CA 1
ATOM 5817 C C . ASN B 1 77 ? 8.828 -16.406 26.281 1 46.28 77 ASN B C 1
ATOM 5819 O O . ASN B 1 77 ? 8.922 -16.312 25.062 1 46.28 77 ASN B O 1
ATOM 5823 N N . ASP B 1 78 ? 8.188 -17.297 26.922 1 50 78 ASP B N 1
ATOM 5824 C CA . ASP B 1 78 ? 7.273 -18.141 26.156 1 50 78 ASP B CA 1
ATOM 5825 C C . ASP B 1 78 ? 6.32 -17.312 25.312 1 50 78 ASP B C 1
ATOM 5827 O O . ASP B 1 78 ? 6.086 -17.625 24.141 1 50 78 ASP B O 1
ATOM 5831 N N . LYS B 1 79 ? 5.902 -16.391 25.969 1 46.81 79 LYS B N 1
ATOM 5832 C CA . LYS B 1 79 ? 4.918 -15.539 25.312 1 46.81 79 LYS B CA 1
ATOM 5833 C C . LYS B 1 79 ? 5.531 -14.797 24.141 1 46.81 79 LYS B C 1
ATOM 5835 O O . LYS B 1 79 ? 4.914 -14.688 23.078 1 46.81 79 LYS B O 1
ATOM 5840 N N . TYR B 1 80 ? 6.73 -14.273 24.312 1 48.94 80 TYR B N 1
ATOM 5841 C CA . TYR B 1 80 ? 7.227 -13.344 23.312 1 48.94 80 TYR B CA 1
ATOM 5842 C C . TYR B 1 80 ? 8.148 -14.039 22.328 1 48.94 80 TYR B C 1
ATOM 5844 O O . TYR B 1 80 ? 8.352 -13.562 21.203 1 48.94 80 TYR B O 1
ATOM 5852 N N . PHE B 1 81 ? 8.555 -15.188 22.672 1 56.88 81 PHE B N 1
ATOM 5853 C CA . PHE B 1 81 ? 9.539 -15.82 21.797 1 56.88 81 PHE B CA 1
ATOM 5854 C C . PHE B 1 81 ? 9.039 -17.172 21.312 1 56.88 81 PHE B C 1
ATOM 5856 O O . PHE B 1 81 ? 9.711 -17.844 20.516 1 56.88 81 PHE B O 1
ATOM 5863 N N . ASN B 1 82 ? 7.863 -17.312 21.719 1 68.06 82 ASN B N 1
ATOM 5864 C CA . ASN B 1 82 ? 7.348 -18.609 21.281 1 68.06 82 ASN B CA 1
ATOM 5865 C C . ASN B 1 82 ? 6.59 -18.5 19.969 1 68.06 82 ASN B C 1
ATOM 5867 O O . ASN B 1 82 ? 5.453 -18.031 19.938 1 68.06 82 ASN B O 1
ATOM 5871 N N . ARG B 1 83 ? 7.289 -18.922 19 1 81 83 ARG B N 1
ATOM 5872 C CA . ARG B 1 83 ? 6.773 -18.859 17.625 1 81 83 ARG B CA 1
ATOM 5873 C C . ARG B 1 83 ? 5.453 -19.609 17.516 1 81 83 ARG B C 1
ATOM 5875 O O . ARG B 1 83 ? 4.527 -19.156 16.844 1 81 83 ARG B O 1
ATOM 5882 N N . GLN B 1 84 ? 5.324 -20.703 18.156 1 85.81 84 GLN B N 1
ATOM 5883 C CA . GLN B 1 84 ? 4.098 -21.5 18.109 1 85.81 84 GLN B CA 1
ATOM 5884 C C . GLN B 1 84 ? 2.93 -20.734 18.734 1 85.81 84 GLN B C 1
ATOM 5886 O O . GLN B 1 84 ? 1.82 -20.734 18.188 1 85.81 84 GLN B O 1
ATOM 5891 N N . LYS B 1 85 ? 3.178 -20.062 19.812 1 80.19 85 LYS B N 1
ATOM 5892 C CA . LYS B 1 85 ? 2.135 -19.281 20.484 1 80.19 85 LYS B CA 1
ATOM 5893 C C . LYS B 1 85 ? 1.699 -18.094 19.609 1 80.19 85 LYS B C 1
ATOM 5895 O O . LYS B 1 85 ? 0.527 -17.719 19.625 1 80.19 85 LYS B O 1
ATOM 5900 N N . TYR B 1 86 ? 2.645 -17.547 18.922 1 83.81 86 TYR B N 1
ATOM 5901 C CA . TYR B 1 86 ? 2.34 -16.453 18 1 83.81 86 TYR B CA 1
ATOM 5902 C C . TYR B 1 86 ? 1.353 -16.906 16.938 1 83.81 86 TYR B C 1
ATOM 5904 O O . TYR B 1 86 ? 0.34 -16.25 16.703 1 83.81 86 TYR B O 1
ATOM 5912 N N . PHE B 1 87 ? 1.593 -18.016 16.328 1 91.38 87 PHE B N 1
ATOM 5913 C CA . PHE B 1 87 ? 0.717 -18.5 15.273 1 91.38 87 PHE B CA 1
ATOM 5914 C C . PHE B 1 87 ? -0.605 -18.984 15.852 1 91.38 87 PHE B C 1
ATOM 5916 O O . PHE B 1 87 ? -1.651 -18.859 15.211 1 91.38 87 PHE B O 1
ATOM 5923 N N . GLN B 1 88 ? -0.555 -19.531 17.109 1 87.81 88 GLN B N 1
ATOM 5924 C CA . GLN B 1 88 ? -1.804 -19.922 17.75 1 87.81 88 GLN B CA 1
ATOM 5925 C C . GLN B 1 88 ? -2.691 -18.719 18.031 1 87.81 88 GLN B C 1
ATOM 5927 O O . GLN B 1 88 ? -3.916 -18.797 17.891 1 87.81 88 GLN B O 1
ATOM 5932 N N . TYR B 1 89 ? -2.066 -17.656 18.344 1 85.62 89 TYR B N 1
ATOM 5933 C CA . TYR B 1 89 ? -2.82 -16.422 18.547 1 85.62 89 TYR B CA 1
ATOM 5934 C C . TYR B 1 89 ? -3.5 -15.977 17.25 1 85.62 89 TYR B C 1
ATOM 5936 O O . TYR B 1 89 ? -4.695 -15.68 17.25 1 85.62 89 TYR B O 1
ATOM 5944 N N . LEU B 1 90 ? -2.775 -15.938 16.172 1 92.12 90 LEU B N 1
ATOM 5945 C CA . LEU B 1 90 ? -3.311 -15.5 14.891 1 92.12 90 LEU B CA 1
ATOM 5946 C C . LEU B 1 90 ? -4.414 -16.438 14.414 1 92.12 90 LEU B C 1
ATOM 5948 O O . LEU B 1 90 ? -5.477 -15.984 13.977 1 92.12 90 LEU B O 1
ATOM 5952 N N . LEU B 1 91 ? -4.18 -17.75 14.578 1 95.56 91 LEU B N 1
ATOM 5953 C CA . LEU B 1 91 ? -5.059 -18.734 13.961 1 95.56 91 LEU B CA 1
ATOM 5954 C C . LEU B 1 91 ? -6.25 -19.047 14.867 1 95.56 91 LEU B C 1
ATOM 5956 O O . LEU B 1 91 ? -7.387 -19.109 14.398 1 95.56 91 LEU B O 1
ATOM 5960 N N . LYS B 1 92 ? -5.984 -19.25 16.109 1 91 92 LYS B N 1
ATOM 5961 C CA . LYS B 1 92 ? -7.047 -19.641 17.031 1 91 92 LYS B CA 1
ATOM 5962 C C . LYS B 1 92 ? -7.781 -18.422 17.578 1 91 92 LYS B C 1
ATOM 5964 O O . LYS B 1 92 ? -8.992 -18.266 17.375 1 91 92 LYS B O 1
ATOM 5969 N N . ASP B 1 93 ? -7.094 -17.453 18.078 1 87.5 93 ASP B N 1
ATOM 5970 C CA . ASP B 1 93 ? -7.703 -16.359 18.797 1 87.5 93 ASP B CA 1
ATOM 5971 C C . ASP B 1 93 ? -8.305 -15.328 17.844 1 87.5 93 ASP B C 1
ATOM 5973 O O . ASP B 1 93 ? -9.219 -14.586 18.203 1 87.5 93 ASP B O 1
ATOM 5977 N N . ILE B 1 94 ? -7.816 -15.266 16.625 1 93.19 94 ILE B N 1
ATOM 5978 C CA . ILE B 1 94 ? -8.344 -14.273 15.688 1 93.19 94 ILE B CA 1
ATOM 5979 C C . ILE B 1 94 ? -9.211 -14.953 14.641 1 93.19 94 ILE B C 1
ATOM 5981 O O . ILE B 1 94 ? -10.422 -14.711 14.57 1 93.19 94 ILE B O 1
ATOM 5985 N N . LEU B 1 95 ? -8.68 -15.906 13.922 1 97.38 95 LEU B N 1
ATOM 5986 C CA . LEU B 1 95 ? -9.414 -16.453 12.789 1 97.38 95 LEU B CA 1
ATOM 5987 C C . LEU B 1 95 ? -10.516 -17.391 13.266 1 97.38 95 LEU B C 1
ATOM 5989 O O . LEU B 1 95 ? -11.695 -17.188 12.945 1 97.38 95 LEU B O 1
ATOM 5993 N N . LEU B 1 96 ? -10.148 -18.422 14.078 1 96.5 96 LEU B N 1
ATOM 5994 C CA . LEU B 1 96 ? -11.109 -19.438 14.477 1 96.5 96 LEU B CA 1
ATOM 5995 C C . LEU B 1 96 ? -12.156 -18.875 15.43 1 96.5 96 LEU B C 1
ATOM 5997 O O . LEU B 1 96 ? -13.312 -19.281 15.406 1 96.5 96 LEU B O 1
ATOM 6001 N N . ASN B 1 97 ? -11.789 -17.906 16.203 1 94.31 97 ASN B N 1
ATOM 6002 C CA . ASN B 1 97 ? -12.703 -17.297 17.156 1 94.31 97 ASN B CA 1
ATOM 6003 C C . ASN B 1 97 ? -13.734 -16.406 16.469 1 94.31 97 ASN B C 1
ATOM 6005 O O . ASN B 1 97 ? -14.719 -16 17.078 1 94.31 97 ASN B O 1
ATOM 6009 N N . ASN B 1 98 ? -13.523 -16.094 15.211 1 96.69 98 ASN B N 1
ATOM 6010 C CA . ASN B 1 98 ? -14.461 -15.25 14.477 1 96.69 98 ASN B CA 1
ATOM 6011 C C . ASN B 1 98 ? -15.203 -16.047 13.406 1 96.69 98 ASN B C 1
ATOM 6013 O O . ASN B 1 98 ? -15.609 -15.492 12.383 1 96.69 98 ASN B O 1
ATOM 6017 N N . LYS B 1 99 ? -15.305 -17.297 13.594 1 97 99 LYS B N 1
ATOM 6018 C CA . LYS B 1 99 ? -16.172 -18.094 12.727 1 97 99 LYS B CA 1
ATOM 6019 C C . LYS B 1 99 ? -17.609 -17.594 12.789 1 97 99 LYS B C 1
ATOM 6021 O O . LYS B 1 99 ? -18.109 -17.234 13.867 1 97 99 LYS B O 1
ATOM 6026 N N . PRO B 1 100 ? -18.266 -17.531 11.609 1 97.62 100 PRO B N 1
ATOM 6027 C CA . PRO B 1 100 ? -19.672 -17.109 11.641 1 97.62 100 PRO B CA 1
ATOM 6028 C C . PRO B 1 100 ? -20.516 -18 12.555 1 97.62 100 PRO B C 1
ATOM 6030 O O . PRO B 1 100 ? -20.406 -19.219 12.508 1 97.62 100 PRO B O 1
ATOM 6033 N N . LYS B 1 101 ? -21.359 -17.375 13.367 1 96.12 101 LYS B N 1
ATOM 6034 C CA . LYS B 1 101 ? -22.203 -18.094 14.328 1 96.12 101 LYS B CA 1
ATOM 6035 C C . LYS B 1 101 ? -23.562 -18.438 13.734 1 96.12 101 LYS B C 1
ATOM 6037 O O . LYS B 1 101 ? -24.594 -17.969 14.234 1 96.12 101 LYS B O 1
ATOM 6042 N N . CYS B 1 102 ? -23.562 -19.266 12.805 1 97.31 102 CYS B N 1
ATOM 6043 C CA . CYS B 1 102 ? -24.781 -19.75 12.164 1 97.31 102 CYS B CA 1
ATOM 6044 C C . CYS B 1 102 ? -24.531 -21.094 11.477 1 97.31 102 CYS B C 1
ATOM 6046 O O . CYS B 1 102 ? -23.391 -21.547 11.391 1 97.31 102 CYS B O 1
ATOM 6048 N N . GLN B 1 103 ? -25.625 -21.734 11.07 1 96.94 103 GLN B N 1
ATOM 6049 C CA . GLN B 1 103 ? -25.516 -23 10.352 1 96.94 103 GLN B CA 1
ATOM 6050 C C . GLN B 1 103 ? -24.969 -22.797 8.945 1 96.94 103 GLN B C 1
ATOM 6052 O O . GLN B 1 103 ? -25.156 -21.734 8.344 1 96.94 103 GLN B O 1
ATOM 6057 N N . PRO B 1 104 ? -24.203 -23.797 8.422 1 97.12 104 PRO B N 1
ATOM 6058 C CA . PRO B 1 104 ? -23.75 -23.703 7.035 1 97.12 104 PRO B CA 1
ATOM 6059 C C . PRO B 1 104 ? -24.891 -23.484 6.047 1 97.12 104 PRO B C 1
ATOM 6061 O O . PRO B 1 104 ? -26.047 -23.797 6.355 1 97.12 104 PRO B O 1
ATOM 6064 N N . LEU B 1 105 ? -24.562 -22.984 4.891 1 97.5 105 LEU B N 1
ATOM 6065 C CA . LEU B 1 105 ? -25.562 -22.828 3.84 1 97.5 105 LEU B CA 1
ATOM 6066 C C . LEU B 1 105 ? -26.078 -24.188 3.393 1 97.5 105 LEU B C 1
ATOM 6068 O O . LEU B 1 105 ? -25.312 -25.156 3.277 1 97.5 105 LEU B O 1
ATOM 6072 N N . THR B 1 106 ? -27.391 -24.328 3.195 1 96.88 106 THR B N 1
ATOM 6073 C CA . THR B 1 106 ? -27.984 -25.547 2.65 1 96.88 106 THR B CA 1
ATOM 6074 C C . THR B 1 106 ? -27.703 -25.656 1.154 1 96.88 106 THR B C 1
ATOM 6076 O O . THR B 1 106 ? -27.266 -24.703 0.524 1 96.88 106 THR B O 1
ATOM 6079 N N . LYS B 1 107 ? -27.938 -26.859 0.646 1 95.38 107 LYS B N 1
ATOM 6080 C CA . LYS B 1 107 ? -27.766 -27.078 -0.787 1 95.38 107 LYS B CA 1
ATOM 6081 C C . LYS B 1 107 ? -28.609 -26.094 -1.599 1 95.38 107 LYS B C 1
ATOM 6083 O O . LYS B 1 107 ? -28.172 -25.609 -2.643 1 95.38 107 LYS B O 1
ATOM 6088 N N . GLU B 1 108 ? -29.797 -25.844 -1.147 1 95.88 108 GLU B N 1
ATOM 6089 C CA . GLU B 1 108 ? -30.703 -24.922 -1.821 1 95.88 108 GLU B CA 1
ATOM 6090 C C . GLU B 1 108 ? -30.172 -23.484 -1.76 1 95.88 108 GLU B C 1
ATOM 6092 O O . GLU B 1 108 ? -30.234 -22.75 -2.744 1 95.88 108 GLU B O 1
ATOM 6097 N N . GLU B 1 109 ? -29.625 -23.078 -0.624 1 96.75 109 GLU B N 1
ATOM 6098 C CA . GLU B 1 109 ? -29.078 -21.734 -0.434 1 96.75 109 GLU B CA 1
ATOM 6099 C C . GLU B 1 109 ? -27.844 -21.516 -1.288 1 96.75 109 GLU B C 1
ATOM 6101 O O . GLU B 1 109 ? -27.578 -20.406 -1.738 1 96.75 109 GLU B O 1
ATOM 6106 N N . LYS B 1 110 ? -27.031 -22.547 -1.565 1 95.56 110 LYS B N 1
ATOM 6107 C CA . LYS B 1 110 ? -25.797 -22.469 -2.354 1 95.56 110 LYS B CA 1
ATOM 6108 C C . LYS B 1 110 ? -26.109 -22.203 -3.826 1 95.56 110 LYS B C 1
ATOM 6110 O O . LYS B 1 110 ? -25.281 -21.641 -4.547 1 95.56 110 LYS B O 1
ATOM 6115 N N . GLY B 1 111 ? -27.234 -22.562 -4.191 1 94.75 111 GLY B N 1
ATOM 6116 C CA . GLY B 1 111 ? -27.672 -22.281 -5.551 1 94.75 111 GLY B CA 1
ATOM 6117 C C . GLY B 1 111 ? -27.031 -23.188 -6.582 1 94.75 111 GLY B C 1
ATOM 6118 O O . GLY B 1 111 ? -26.781 -24.375 -6.32 1 94.75 111 GLY B O 1
ATOM 6119 N N . GLU B 1 112 ? -26.906 -22.625 -7.84 1 94.5 112 GLU B N 1
ATOM 6120 C CA . GLU B 1 112 ? -26.391 -23.375 -8.977 1 94.5 112 GLU B CA 1
ATOM 6121 C C . GLU B 1 112 ? -25.047 -22.812 -9.438 1 94.5 112 GLU B C 1
ATOM 6123 O O . GLU B 1 112 ? -24.719 -21.672 -9.148 1 94.5 112 GLU B O 1
ATOM 6128 N N . LYS B 1 113 ? -24.328 -23.656 -10.164 1 93.38 113 LYS B N 1
ATOM 6129 C CA . LYS B 1 113 ? -23.031 -23.219 -10.703 1 93.38 113 LYS B CA 1
ATOM 6130 C C . LYS B 1 113 ? -23.219 -22.422 -11.992 1 93.38 113 LYS B C 1
ATOM 6132 O O . LYS B 1 113 ? -24.078 -22.766 -12.812 1 93.38 113 LYS B O 1
ATOM 6137 N N . LEU B 1 114 ? -22.438 -21.359 -12.102 1 95.12 114 LEU B N 1
ATOM 6138 C CA . LEU B 1 114 ? -22.438 -20.562 -13.32 1 95.12 114 LEU B CA 1
ATOM 6139 C C . LEU B 1 114 ? -21.438 -21.094 -14.328 1 95.12 114 LEU B C 1
ATOM 6141 O O . LEU B 1 114 ? -20.531 -21.844 -13.969 1 95.12 114 LEU B O 1
ATOM 6145 N N . ASN B 1 115 ? -21.656 -20.703 -15.539 1 91.44 115 ASN B N 1
ATOM 6146 C CA . ASN B 1 115 ? -20.734 -21.125 -16.594 1 91.44 115 ASN B CA 1
ATOM 6147 C C . ASN B 1 115 ? -19.469 -20.266 -16.609 1 91.44 115 ASN B C 1
ATOM 6149 O O . ASN B 1 115 ? -19.531 -19.047 -16.766 1 91.44 115 ASN B O 1
ATOM 6153 N N . PRO B 1 116 ? -18.344 -20.891 -16.531 1 91.12 116 PRO B N 1
ATOM 6154 C CA . PRO B 1 116 ? -17.109 -20.125 -16.562 1 91.12 116 PRO B CA 1
ATOM 6155 C C . PRO B 1 116 ? -16.797 -19.547 -17.938 1 91.12 116 PRO B C 1
ATOM 6157 O O . PRO B 1 116 ? -17.281 -20.062 -18.953 1 91.12 116 PRO B O 1
ATOM 6160 N N . THR B 1 117 ? -16.109 -18.438 -17.953 1 91.38 117 THR B N 1
ATOM 6161 C CA . THR B 1 117 ? -15.672 -17.734 -19.156 1 91.38 117 THR B CA 1
ATOM 6162 C C . THR B 1 117 ? -14.164 -17.547 -19.156 1 91.38 117 THR B C 1
ATOM 6164 O O . THR B 1 117 ? -13.578 -17.203 -18.125 1 91.38 117 THR B O 1
ATOM 6167 N N . TYR B 1 118 ? -13.57 -17.891 -20.359 1 91.81 118 TYR B N 1
ATOM 6168 C CA . TYR B 1 118 ? -12.133 -17.672 -20.469 1 91.81 118 TYR B CA 1
ATOM 6169 C C . TYR B 1 118 ? -11.812 -16.172 -20.391 1 91.81 118 TYR B C 1
ATOM 6171 O O . TYR B 1 118 ? -12.594 -15.344 -20.844 1 91.81 118 TYR B O 1
ATOM 6179 N N . GLN B 1 119 ? -10.648 -15.805 -19.922 1 90.25 119 GLN B N 1
ATOM 6180 C CA . GLN B 1 119 ? -10.289 -14.414 -19.672 1 90.25 119 GLN B CA 1
ATOM 6181 C C . GLN B 1 119 ? -10.062 -13.664 -20.984 1 90.25 119 GLN B C 1
ATOM 6183 O O . GLN B 1 119 ? -10.031 -12.43 -21 1 90.25 119 GLN B O 1
ATOM 6188 N N . TRP B 1 120 ? -9.875 -14.352 -22.156 1 92.38 120 TRP B N 1
ATOM 6189 C CA . TRP B 1 120 ? -9.641 -13.648 -23.406 1 92.38 120 TRP B CA 1
ATOM 6190 C C . TRP B 1 120 ? -10.945 -13.414 -24.156 1 92.38 120 TRP B C 1
ATOM 6192 O O . TRP B 1 120 ? -10.953 -12.789 -25.219 1 92.38 120 TRP B O 1
ATOM 6202 N N . ASP B 1 121 ? -12.062 -13.898 -23.594 1 89.5 121 ASP B N 1
ATOM 6203 C CA . ASP B 1 121 ? -13.367 -13.68 -24.219 1 89.5 121 ASP B CA 1
ATOM 6204 C C . ASP B 1 121 ? -14.07 -12.469 -23.609 1 89.5 121 ASP B C 1
ATOM 6206 O O . ASP B 1 121 ? -14.18 -12.367 -22.391 1 89.5 121 ASP B O 1
ATOM 6210 N N . ALA B 1 122 ? -14.461 -11.641 -24.5 1 86.44 122 ALA B N 1
ATOM 6211 C CA . ALA B 1 122 ? -15.227 -10.492 -24.016 1 86.44 122 ALA B CA 1
ATOM 6212 C C . ALA B 1 122 ? -16.688 -10.859 -23.812 1 86.44 122 ALA B C 1
ATOM 6214 O O . ALA B 1 122 ? -17.469 -10.883 -24.766 1 86.44 122 ALA B O 1
ATOM 6215 N N . ARG B 1 123 ? -17.016 -11.273 -22.656 1 90.81 123 ARG B N 1
ATOM 6216 C CA . ARG B 1 123 ? -18.375 -11.609 -22.266 1 90.81 123 ARG B CA 1
ATOM 6217 C C . ARG B 1 123 ? -18.797 -10.805 -21.031 1 90.81 123 ARG B C 1
ATOM 6219 O O . ARG B 1 123 ? -18.031 -10.648 -20.094 1 90.81 123 ARG B O 1
ATOM 6226 N N . ILE B 1 124 ? -19.984 -10.297 -21.141 1 95.75 124 ILE B N 1
ATOM 6227 C CA . ILE B 1 124 ? -20.484 -9.508 -20.016 1 95.75 124 ILE B CA 1
ATOM 6228 C C . ILE B 1 124 ? -20.969 -10.438 -18.906 1 95.75 124 ILE B C 1
ATOM 6230 O O . ILE B 1 124 ? -21.938 -11.18 -19.078 1 95.75 124 ILE B O 1
ATOM 6234 N N . ILE B 1 125 ? -20.281 -10.477 -17.891 1 96.62 125 ILE B N 1
ATOM 6235 C CA . ILE B 1 125 ? -20.719 -11.086 -16.625 1 96.62 125 ILE B CA 1
ATOM 6236 C C . ILE B 1 125 ? -21.234 -10.008 -15.688 1 96.62 125 ILE B C 1
ATOM 6238 O O . ILE B 1 125 ? -20.5 -9.516 -14.828 1 96.62 125 ILE B O 1
ATOM 6242 N N . SER B 1 126 ? -22.531 -9.727 -15.781 1 97.62 126 SER B N 1
ATOM 6243 C CA . SER B 1 126 ? -23.141 -8.609 -15.078 1 97.62 126 SER B CA 1
ATOM 6244 C C . SER 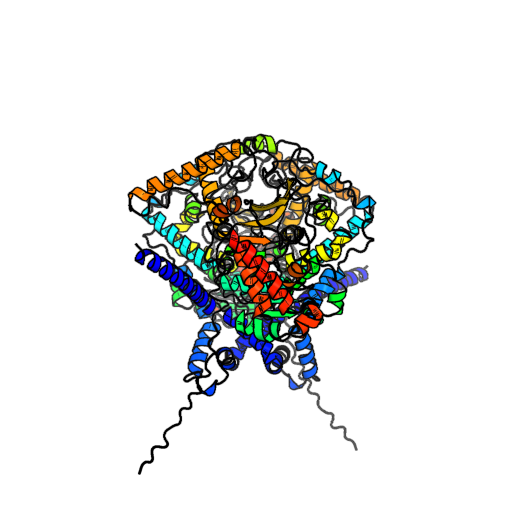B 1 126 ? -23.516 -9 -13.648 1 97.62 126 SER B C 1
ATOM 6246 O O . SER B 1 126 ? -23.453 -10.172 -13.281 1 97.62 126 SER B O 1
ATOM 6248 N N . GLU B 1 127 ? -23.859 -7.988 -12.852 1 97.31 127 GLU B N 1
ATOM 6249 C CA . GLU B 1 127 ? -24.375 -8.242 -11.516 1 97.31 127 GLU B CA 1
ATOM 6250 C C . GLU B 1 127 ? -25.594 -9.172 -11.555 1 97.31 127 GLU B C 1
ATOM 6252 O O . GLU B 1 127 ? -25.688 -10.109 -10.758 1 97.31 127 GLU B O 1
ATOM 6257 N N . LYS B 1 128 ? -26.531 -8.906 -12.484 1 97 128 LYS B N 1
ATOM 6258 C CA . LYS B 1 128 ? -27.734 -9.727 -12.648 1 97 128 LYS B CA 1
ATOM 6259 C C . LYS B 1 128 ? -27.359 -11.172 -12.977 1 97 128 LYS B C 1
ATOM 6261 O O . LYS B 1 128 ? -27.969 -12.109 -12.445 1 97 128 LYS B O 1
ATOM 6266 N N . TYR B 1 129 ? -26.406 -11.367 -13.859 1 96.69 129 TYR B N 1
ATOM 6267 C CA . TYR B 1 129 ? -25.953 -12.711 -14.211 1 96.69 129 TYR B CA 1
ATOM 6268 C C . TYR B 1 129 ? -25.391 -13.43 -12.992 1 96.69 129 TYR B C 1
ATOM 6270 O O . TYR B 1 129 ? -25.703 -14.602 -12.758 1 96.69 129 TYR B O 1
ATOM 6278 N N . LEU B 1 130 ? -24.531 -12.75 -12.25 1 96.94 130 LEU B N 1
ATOM 6279 C CA . LEU B 1 130 ? -23.891 -13.344 -11.078 1 96.94 130 LEU B CA 1
ATOM 6280 C C . LEU B 1 130 ? -24.922 -13.742 -10.031 1 96.94 130 LEU B C 1
ATOM 6282 O O . LEU B 1 130 ? -24.781 -14.758 -9.352 1 96.94 130 LEU B O 1
ATOM 6286 N N . LEU B 1 131 ? -25.953 -12.953 -9.914 1 96.25 131 LEU B N 1
ATOM 6287 C CA . LEU B 1 131 ? -27.016 -13.242 -8.961 1 96.25 131 LEU B CA 1
ATOM 6288 C C . LEU B 1 131 ? -27.969 -14.305 -9.5 1 96.25 131 LEU B C 1
ATOM 6290 O O . LEU B 1 131 ? -28.781 -14.852 -8.766 1 96.25 131 LEU B O 1
ATOM 6294 N N . GLY B 1 132 ? -27.812 -14.625 -10.727 1 94.06 132 GLY B N 1
ATOM 6295 C CA . GLY B 1 132 ? -28.641 -15.633 -11.367 1 94.06 132 GLY B CA 1
ATOM 6296 C C . GLY B 1 132 ? -28.312 -17.047 -10.914 1 94.06 132 GLY B C 1
ATOM 6297 O O . GLY B 1 132 ? -29.062 -17.984 -11.203 1 94.06 132 GLY B O 1
ATOM 6298 N N . SER B 1 133 ? -27.234 -17.25 -10.234 1 92.88 133 SER B N 1
ATOM 6299 C CA . SER B 1 133 ? -26.891 -18.562 -9.68 1 92.88 133 SER B CA 1
ATOM 6300 C C . SER B 1 133 ? -27.922 -19 -8.633 1 92.88 133 SER B C 1
ATOM 6302 O O . SER B 1 133 ? -27.953 -20.156 -8.242 1 92.88 133 SER B O 1
ATOM 6304 N N . LYS B 1 134 ? -28.703 -18.094 -8.109 1 92.44 134 LYS B N 1
ATOM 6305 C CA . LYS B 1 134 ? -29.719 -18.297 -7.098 1 92.44 134 LYS B CA 1
ATOM 6306 C C . LYS B 1 134 ? -29.109 -18.562 -5.73 1 92.44 134 LYS B C 1
ATOM 6308 O O . LYS B 1 134 ? -29.734 -19.188 -4.871 1 92.44 134 LYS B O 1
ATOM 6313 N N . LEU B 1 135 ? -27.844 -18.297 -5.664 1 96.31 135 LEU B N 1
ATOM 6314 C CA . LEU B 1 135 ? -27.25 -18.266 -4.332 1 96.31 135 LEU B CA 1
ATOM 6315 C C . LEU B 1 135 ? -27.969 -17.266 -3.438 1 96.31 135 LEU B C 1
ATOM 6317 O O . LEU B 1 135 ? -28.172 -16.109 -3.826 1 96.31 135 LEU B O 1
ATOM 6321 N N . THR B 1 136 ? -28.438 -17.75 -2.301 1 96 136 THR B N 1
ATOM 6322 C CA . THR B 1 136 ? -29.172 -16.891 -1.375 1 96 136 THR B CA 1
ATOM 6323 C C . THR B 1 136 ? -28.672 -17.094 0.054 1 96 136 THR B C 1
ATOM 6325 O O . THR B 1 136 ? -28.344 -18.203 0.453 1 96 136 THR B O 1
ATOM 6328 N N . ILE B 1 137 ? -28.594 -15.984 0.734 1 97.19 137 ILE B N 1
ATOM 6329 C CA . ILE B 1 137 ? -28.25 -16.031 2.15 1 97.19 137 ILE B CA 1
ATOM 6330 C C . ILE B 1 137 ? -29.375 -15.414 2.977 1 97.19 137 ILE B C 1
ATOM 6332 O O . ILE B 1 137 ? -29.562 -14.195 2.977 1 97.19 137 ILE B O 1
ATOM 6336 N N . PRO B 1 138 ? -30.078 -16.266 3.748 1 96 138 PRO B N 1
ATOM 6337 C CA . PRO B 1 138 ? -31.125 -15.727 4.609 1 96 138 PRO B CA 1
ATOM 6338 C C . PRO B 1 138 ? -30.641 -14.602 5.516 1 96 138 PRO B C 1
ATOM 6340 O O . PRO B 1 138 ? -29.469 -14.594 5.91 1 96 138 PRO B O 1
ATOM 6343 N N . GLY B 1 139 ? -31.547 -13.734 5.98 1 95.5 139 GLY B N 1
ATOM 6344 C CA . GLY B 1 139 ? -31.219 -12.523 6.711 1 95.5 139 GLY B CA 1
ATOM 6345 C C . GLY B 1 139 ? -30.391 -12.789 7.961 1 95.5 139 GLY B C 1
ATOM 6346 O O . GLY B 1 139 ? -29.438 -12.07 8.242 1 95.5 139 GLY B O 1
ATOM 6347 N N . ASP B 1 140 ? -30.766 -13.773 8.688 1 95.25 140 ASP B N 1
ATOM 6348 C CA . ASP B 1 140 ? -30.062 -14.078 9.93 1 95.25 140 ASP B CA 1
ATOM 6349 C C . ASP B 1 140 ? -28.656 -14.586 9.648 1 95.25 140 ASP B C 1
ATOM 6351 O O . ASP B 1 140 ? -27.703 -14.219 10.352 1 95.25 140 ASP B O 1
ATOM 6355 N N . LYS B 1 141 ? -28.547 -15.453 8.664 1 97.38 141 LYS B N 1
ATOM 6356 C CA . LYS B 1 141 ? -27.234 -15.945 8.289 1 97.38 141 LYS B CA 1
ATOM 6357 C C . LYS B 1 141 ? -26.359 -14.828 7.723 1 97.38 141 LYS B C 1
ATOM 6359 O O . LYS B 1 141 ? -25.156 -14.781 7.977 1 97.38 141 LYS B O 1
ATOM 6364 N N . PHE B 1 142 ? -27.016 -13.984 6.938 1 97.88 142 PHE B N 1
ATOM 6365 C CA . PHE B 1 142 ? -26.297 -12.859 6.359 1 97.88 142 PHE B CA 1
ATOM 6366 C C . PHE B 1 142 ? -25.703 -11.977 7.453 1 97.88 142 PHE B C 1
ATOM 6368 O O . PHE B 1 142 ? -24.531 -11.586 7.383 1 97.88 142 PHE B O 1
ATOM 6375 N N . ARG B 1 143 ? -26.5 -11.68 8.445 1 97.31 143 ARG B N 1
ATOM 6376 C CA . ARG B 1 143 ? -26.031 -10.852 9.555 1 97.31 143 ARG B CA 1
ATOM 6377 C C . ARG B 1 143 ? -24.891 -11.531 10.312 1 97.31 143 ARG B C 1
ATOM 6379 O O . ARG B 1 143 ? -23.922 -10.883 10.695 1 97.31 143 ARG B O 1
ATOM 6386 N N . ALA B 1 144 ? -25.031 -12.812 10.5 1 97.69 144 ALA B N 1
ATOM 6387 C CA . ALA B 1 144 ? -24 -13.57 11.195 1 97.69 144 ALA B CA 1
ATOM 6388 C C . ALA B 1 144 ? -22.672 -13.523 10.43 1 97.69 144 ALA B C 1
ATOM 6390 O O . ALA B 1 144 ? -21.609 -13.336 11.023 1 97.69 144 ALA B O 1
ATOM 6391 N N . LEU B 1 145 ? -22.75 -13.742 9.086 1 98.44 145 LEU B N 1
ATOM 6392 C CA . LEU B 1 145 ? -21.578 -13.719 8.234 1 98.44 145 LEU B CA 1
ATOM 6393 C C . LEU B 1 145 ? -20.938 -12.328 8.242 1 98.44 145 LEU B C 1
ATOM 6395 O O . LEU B 1 145 ? -19.719 -12.203 8.383 1 98.44 145 LEU B O 1
ATOM 6399 N N . ARG B 1 146 ? -21.719 -11.328 8.078 1 98.06 146 ARG B N 1
ATOM 6400 C CA . ARG B 1 146 ? -21.219 -9.961 8.016 1 98.06 146 ARG B CA 1
ATOM 6401 C C . ARG B 1 146 ? -20.594 -9.539 9.344 1 98.06 146 ARG B C 1
ATOM 6403 O O . ARG B 1 146 ? -19.547 -8.898 9.375 1 98.06 146 ARG B O 1
ATOM 6410 N N . ASP B 1 147 ? -21.25 -9.859 10.477 1 97.12 147 ASP B N 1
ATOM 6411 C CA . ASP B 1 147 ? -20.734 -9.516 11.797 1 97.12 147 ASP B CA 1
ATOM 6412 C C . ASP B 1 147 ? -19.391 -10.195 12.055 1 97.12 147 ASP B C 1
ATOM 6414 O O . ASP B 1 147 ? -18.453 -9.578 12.578 1 97.12 147 ASP B O 1
ATOM 6418 N N . ALA B 1 148 ? -19.359 -11.461 11.719 1 98.31 148 ALA B N 1
ATOM 6419 C CA . ALA B 1 148 ? -18.094 -12.195 11.883 1 98.31 148 ALA B CA 1
ATOM 6420 C C . ALA B 1 148 ? -17 -11.602 11.016 1 98.31 148 ALA B C 1
ATOM 6422 O O . ALA B 1 148 ? -15.852 -11.453 11.469 1 98.31 148 ALA B O 1
ATOM 6423 N N . HIS B 1 149 ? -17.312 -11.305 9.797 1 98.62 149 HIS B N 1
ATOM 6424 C CA . HIS B 1 149 ? -16.359 -10.695 8.875 1 98.62 149 HIS B CA 1
ATOM 6425 C C . HIS B 1 149 ? -15.898 -9.336 9.383 1 98.62 149 HIS B C 1
ATOM 6427 O O . HIS B 1 149 ? -14.703 -9.039 9.359 1 98.62 149 HIS B O 1
ATOM 6433 N N . ASP B 1 150 ? -16.844 -8.516 9.891 1 97.12 150 ASP B N 1
ATOM 6434 C CA . ASP B 1 150 ? -16.5 -7.223 10.469 1 97.12 150 ASP B CA 1
ATOM 6435 C C . ASP B 1 150 ? -15.484 -7.379 11.602 1 97.12 150 ASP B C 1
ATOM 6437 O O . ASP B 1 150 ? -14.516 -6.625 11.68 1 97.12 150 ASP B O 1
ATOM 6441 N N . GLN B 1 151 ? -15.742 -8.312 12.398 1 94.94 151 GLN B N 1
ATOM 6442 C CA . GLN B 1 151 ? -14.906 -8.5 13.586 1 94.94 151 GLN B CA 1
ATOM 6443 C C . GLN B 1 151 ? -13.508 -8.969 13.203 1 94.94 151 GLN B C 1
ATOM 6445 O O . GLN B 1 151 ? -12.516 -8.477 13.742 1 94.94 151 GLN B O 1
ATOM 6450 N N . VAL B 1 152 ? -13.406 -9.961 12.344 1 98.12 152 VAL B N 1
ATOM 6451 C CA . VAL B 1 152 ? -12.094 -10.477 11.977 1 98.12 152 VAL B CA 1
ATOM 6452 C C . VAL B 1 152 ? -11.305 -9.398 11.234 1 98.12 152 VAL B C 1
ATOM 6454 O O . VAL B 1 152 ? -10.102 -9.258 11.438 1 98.12 152 VAL B O 1
ATOM 6457 N N . VAL B 1 153 ? -11.953 -8.633 10.344 1 97.38 153 VAL B N 1
ATOM 6458 C CA . VAL B 1 153 ? -11.297 -7.562 9.594 1 97.38 153 VAL B CA 1
ATOM 6459 C C . VAL B 1 153 ? -10.773 -6.504 10.562 1 97.38 153 VAL B C 1
ATOM 6461 O O . VAL B 1 153 ? -9.633 -6.047 10.43 1 97.38 153 VAL B O 1
ATOM 6464 N N . LYS B 1 154 ? -11.602 -6.152 11.5 1 91.06 154 LYS B N 1
ATOM 6465 C CA . LYS B 1 154 ? -11.203 -5.172 12.508 1 91.06 154 LYS B CA 1
ATOM 6466 C C . LYS B 1 154 ? -9.969 -5.641 13.273 1 91.06 154 LYS B C 1
ATOM 6468 O O . LYS B 1 154 ? -9.023 -4.875 13.469 1 91.06 154 LYS B O 1
ATOM 6473 N N . GLN B 1 155 ? -9.938 -6.832 13.672 1 89.69 155 GLN B N 1
ATOM 6474 C CA . GLN B 1 155 ? -8.82 -7.387 14.438 1 89.69 155 GLN B CA 1
ATOM 6475 C C . GLN B 1 155 ? -7.559 -7.469 13.578 1 89.69 155 GLN B C 1
ATOM 6477 O O . GLN B 1 155 ? -6.461 -7.148 14.047 1 89.69 155 GLN B O 1
ATOM 6482 N N . LEU B 1 156 ? -7.738 -7.902 12.359 1 94.12 156 LEU B N 1
ATOM 6483 C CA . LEU B 1 156 ? -6.59 -8.031 11.469 1 94.12 156 LEU B CA 1
ATOM 6484 C C . LEU B 1 156 ? -5.988 -6.664 11.156 1 94.12 156 LEU B C 1
ATOM 6486 O O . LEU B 1 156 ? -4.766 -6.508 11.156 1 94.12 156 LEU B O 1
ATOM 6490 N N . LYS B 1 157 ? -6.82 -5.68 10.875 1 89.25 157 LYS B N 1
ATOM 6491 C CA . LYS B 1 157 ? -6.34 -4.34 10.547 1 89.25 157 LYS B CA 1
ATOM 6492 C C . LYS B 1 157 ? -5.598 -3.721 11.727 1 89.25 157 LYS B C 1
ATOM 6494 O O . LYS B 1 157 ? -4.75 -2.842 11.547 1 89.25 157 LYS B O 1
ATOM 6499 N N . SER B 1 158 ? -5.871 -4.23 12.906 1 81.38 158 SER B N 1
ATOM 6500 C CA . SER B 1 158 ? -5.27 -3.676 14.117 1 81.38 158 SER B CA 1
ATOM 6501 C C . SER B 1 158 ? -4.004 -4.434 14.5 1 81.38 158 SER B C 1
ATOM 6503 O O . SER B 1 158 ? -3.326 -4.07 15.469 1 81.38 158 SER B O 1
ATOM 6505 N N . LEU B 1 159 ? -3.646 -5.43 13.695 1 84.19 159 LEU B N 1
ATOM 6506 C CA . LEU B 1 159 ? -2.455 -6.215 13.992 1 84.19 159 LEU B CA 1
ATOM 6507 C C . LEU B 1 159 ? -1.191 -5.387 13.781 1 84.19 159 LEU B C 1
ATOM 6509 O O . LEU B 1 159 ? -1.084 -4.648 12.805 1 84.19 159 LEU B O 1
ATOM 6513 N N . PRO B 1 160 ? -0.284 -5.492 14.766 1 75.38 160 PRO B N 1
ATOM 6514 C CA . PRO B 1 160 ? 1.026 -4.891 14.508 1 75.38 160 PRO B CA 1
ATOM 6515 C C . PRO B 1 160 ? 1.826 -5.656 13.453 1 75.38 160 PRO B C 1
ATOM 6517 O O . PRO B 1 160 ? 1.416 -6.738 13.023 1 75.38 160 PRO B O 1
ATOM 6520 N N . ASP B 1 161 ? 2.975 -5.09 13.039 1 76.69 161 ASP B N 1
ATOM 6521 C CA . ASP B 1 161 ? 3.875 -5.801 12.133 1 76.69 161 ASP B CA 1
ATOM 6522 C C . ASP B 1 161 ? 4.383 -7.094 12.773 1 76.69 161 ASP B C 1
ATOM 6524 O O . ASP B 1 161 ? 4.59 -7.152 13.984 1 76.69 161 ASP B O 1
ATOM 6528 N N . PRO B 1 162 ? 4.539 -8.078 11.922 1 80.56 162 PRO B N 1
ATOM 6529 C CA . PRO B 1 162 ? 5.078 -9.312 12.5 1 80.56 162 PRO B CA 1
ATOM 6530 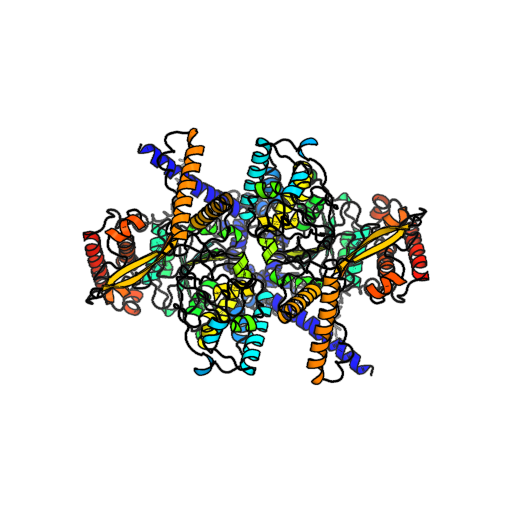C C . PRO B 1 162 ? 6.512 -9.148 12.992 1 80.56 162 PRO B C 1
ATOM 6532 O O . PRO B 1 162 ? 7.297 -8.398 12.406 1 80.56 162 PRO B O 1
ATOM 6535 N N . PRO B 1 163 ? 6.859 -9.898 14.055 1 72.19 163 PRO B N 1
ATOM 6536 C CA . PRO B 1 163 ? 8.211 -9.805 14.609 1 72.19 163 PRO B CA 1
ATOM 6537 C C . PRO B 1 163 ? 9.289 -10.266 13.625 1 72.19 163 PRO B C 1
ATOM 6539 O O . PRO B 1 163 ? 9.125 -11.297 12.961 1 72.19 163 PRO B O 1
ATOM 6542 N N . SER B 1 164 ? 10.344 -9.555 13.594 1 72.19 164 SER B N 1
ATOM 6543 C CA . SER B 1 164 ? 11.422 -9.844 12.648 1 72.19 164 SER B CA 1
ATOM 6544 C C . SER B 1 164 ? 12.125 -11.148 13.008 1 72.19 164 SER B C 1
ATOM 6546 O O . SER B 1 164 ? 12.711 -11.805 12.141 1 72.19 164 SER B O 1
ATOM 6548 N N . GLN B 1 165 ? 12.039 -11.586 14.281 1 69.25 165 GLN B N 1
ATOM 6549 C CA . GLN B 1 165 ? 12.688 -12.828 14.703 1 69.25 165 GLN B CA 1
ATOM 6550 C C . GLN B 1 165 ? 11.969 -14.047 14.125 1 69.25 165 GLN B C 1
ATOM 6552 O O . GLN B 1 165 ? 12.555 -15.125 14.023 1 69.25 165 GLN B O 1
ATOM 6557 N N . PHE B 1 166 ? 10.672 -13.844 13.836 1 79.88 166 PHE B N 1
ATOM 6558 C CA . PHE B 1 166 ? 9.906 -14.961 13.289 1 79.88 166 PHE B CA 1
ATOM 6559 C C . PHE B 1 166 ? 9.883 -14.906 11.766 1 79.88 166 PHE B C 1
ATOM 6561 O O . PHE B 1 166 ? 9.797 -15.945 11.109 1 79.88 166 PHE B O 1
ATOM 6568 N N . ILE B 1 167 ? 9.867 -13.695 11.234 1 86.25 167 ILE B N 1
ATOM 6569 C CA . ILE B 1 167 ? 9.719 -13.492 9.797 1 86.25 167 ILE B CA 1
ATOM 6570 C C . ILE B 1 167 ? 10.797 -12.539 9.289 1 86.25 167 ILE B C 1
ATOM 6572 O O . ILE B 1 167 ? 10.852 -11.383 9.711 1 86.25 167 ILE B O 1
ATOM 6576 N N . SER B 1 168 ? 11.688 -13.047 8.508 1 82.25 168 SER B N 1
ATOM 6577 C CA . SER B 1 168 ? 12.742 -12.211 7.949 1 82.25 168 SER B CA 1
ATOM 6578 C C . SER B 1 168 ? 13.43 -12.898 6.77 1 82.25 168 SER B C 1
ATOM 6580 O O . SER B 1 168 ? 13.289 -14.109 6.582 1 82.25 168 SER B O 1
ATOM 6582 N N . GLY B 1 169 ? 14 -12.086 5.891 1 83.31 169 GLY B N 1
ATOM 6583 C CA . GLY B 1 169 ? 14.852 -12.633 4.848 1 83.31 169 GLY B CA 1
ATOM 6584 C C . GLY B 1 169 ? 14.094 -12.969 3.574 1 83.31 169 GLY B C 1
ATOM 6585 O O . GLY B 1 169 ? 12.914 -12.664 3.449 1 83.31 169 GLY B O 1
ATOM 6586 N N . HIS B 1 170 ? 14.914 -13.516 2.625 1 89.19 170 HIS B N 1
ATOM 6587 C CA . HIS B 1 170 ? 14.438 -13.891 1.296 1 89.19 170 HIS B CA 1
ATOM 6588 C C . HIS B 1 170 ? 14.523 -15.398 1.084 1 89.19 170 HIS B C 1
ATOM 6590 O O . HIS B 1 170 ? 15.469 -16.031 1.544 1 89.19 170 HIS B O 1
ATOM 6596 N N . GLY B 1 171 ? 13.555 -15.953 0.428 1 96.12 171 GLY B N 1
ATOM 6597 C CA . GLY B 1 171 ? 13.664 -17.375 0.155 1 96.12 171 GLY B CA 1
ATOM 6598 C C . GLY B 1 171 ? 12.531 -17.906 -0.705 1 96.12 171 GLY B C 1
ATOM 6599 O O . GLY B 1 171 ? 11.656 -17.156 -1.12 1 96.12 171 GLY B O 1
ATOM 6600 N N . ILE B 1 172 ? 12.672 -19.188 -1.013 1 98 172 ILE B N 1
ATOM 6601 C CA . ILE B 1 172 ? 11.68 -19.922 -1.78 1 98 172 ILE B CA 1
ATOM 6602 C C . ILE B 1 172 ? 10.938 -20.891 -0.864 1 98 172 ILE B C 1
ATOM 6604 O O . ILE B 1 172 ? 11.547 -21.547 -0.011 1 98 172 ILE B O 1
ATOM 6608 N N . VAL B 1 173 ? 9.648 -20.891 -0.988 1 98.56 173 VAL B N 1
ATOM 6609 C CA . VAL B 1 173 ? 8.828 -21.797 -0.2 1 98.56 173 VAL B CA 1
ATOM 6610 C C . VAL B 1 173 ? 8.102 -22.766 -1.128 1 98.56 173 VAL B C 1
ATOM 6612 O O . VAL B 1 173 ? 7.406 -22.344 -2.055 1 98.56 173 VAL B O 1
ATOM 6615 N N . VAL B 1 174 ? 8.281 -24.062 -0.891 1 97.81 174 VAL B N 1
ATOM 6616 C CA . VAL B 1 174 ? 7.625 -25.094 -1.68 1 97.81 174 VAL B CA 1
ATOM 6617 C C . VAL B 1 174 ? 6.789 -26 -0.767 1 97.81 174 VAL B C 1
ATOM 6619 O O . VAL B 1 174 ? 7.285 -26.5 0.243 1 97.81 174 VAL B O 1
ATOM 6622 N N . ASN B 1 175 ? 5.59 -26.156 -1.134 1 91.69 175 ASN B N 1
ATOM 6623 C CA . ASN B 1 175 ? 4.715 -27.047 -0.373 1 91.69 175 ASN B CA 1
ATOM 6624 C C . ASN B 1 175 ? 4.914 -28.5 -0.767 1 91.69 175 ASN B C 1
ATOM 6626 O O . ASN B 1 175 ? 4.695 -28.875 -1.922 1 91.69 175 ASN B O 1
ATOM 6630 N N . GLY B 1 176 ? 5.336 -29.344 0.149 1 89.19 176 GLY B N 1
ATOM 6631 C CA . GLY B 1 176 ? 5.543 -30.75 -0.114 1 89.19 176 GLY B CA 1
ATOM 6632 C C . GLY B 1 176 ? 4.695 -31.656 0.761 1 89.19 176 GLY B C 1
ATOM 6633 O O . GLY B 1 176 ? 4.824 -32.875 0.71 1 89.19 176 GLY B O 1
ATOM 6634 N N . GLY B 1 177 ? 3.857 -31.016 1.533 1 84.69 177 GLY B N 1
ATOM 6635 C CA . GLY B 1 177 ? 2.994 -31.797 2.402 1 84.69 177 GLY B CA 1
ATOM 6636 C C . GLY B 1 177 ? 1.988 -32.656 1.641 1 84.69 177 GLY B C 1
ATOM 6637 O O . GLY B 1 177 ? 1.669 -32.344 0.487 1 84.69 177 GLY B O 1
ATOM 6638 N N . GLY B 1 178 ? 1.424 -33.688 2.244 1 81.19 178 GLY B N 1
ATOM 6639 C CA . GLY B 1 178 ? 0.408 -34.531 1.643 1 81.19 178 GLY B CA 1
ATOM 6640 C C . GLY B 1 178 ? 0.96 -35.469 0.57 1 81.19 178 GLY B C 1
ATOM 6641 O O . GLY B 1 178 ? 0.416 -35.531 -0.534 1 81.19 178 GLY B O 1
ATOM 6642 N N . ASN B 1 179 ? 2.143 -36 0.754 1 79.94 179 ASN B N 1
ATOM 6643 C CA . ASN B 1 179 ? 2.777 -37 -0.107 1 79.94 179 ASN B CA 1
ATOM 6644 C C . ASN B 1 179 ? 3.273 -36.375 -1.409 1 79.94 179 ASN B C 1
ATOM 6646 O O . ASN B 1 179 ? 3.195 -37 -2.469 1 79.94 179 ASN B O 1
ATOM 6650 N N . MET B 1 180 ? 3.711 -35.156 -1.346 1 88.62 180 MET B N 1
ATOM 6651 C CA . MET B 1 180 ? 4.195 -34.469 -2.543 1 88.62 180 MET B CA 1
ATOM 6652 C C . MET B 1 180 ? 5.699 -34.219 -2.455 1 88.62 180 MET B C 1
ATOM 6654 O O . MET B 1 180 ? 6.23 -33.344 -3.139 1 88.62 180 MET B O 1
ATOM 6658 N N . ILE B 1 181 ? 6.363 -34.969 -1.644 1 90.81 181 ILE B N 1
ATOM 6659 C CA . ILE B 1 181 ? 7.781 -34.719 -1.384 1 90.81 181 ILE B CA 1
ATOM 6660 C C . ILE B 1 181 ? 8.578 -34.938 -2.668 1 90.81 181 ILE B C 1
ATOM 6662 O O . ILE B 1 181 ? 9.484 -34.156 -2.977 1 90.81 181 ILE B O 1
ATOM 6666 N N . GLY B 1 182 ? 8.281 -36.031 -3.426 1 91.62 182 GLY B N 1
ATOM 6667 C CA . GLY B 1 182 ? 8.984 -36.281 -4.676 1 91.62 182 GLY B CA 1
ATOM 6668 C C . GLY B 1 182 ? 8.852 -35.125 -5.664 1 91.62 182 GLY B C 1
ATOM 6669 O O . GLY B 1 182 ? 9.836 -34.719 -6.27 1 91.62 182 GLY B O 1
ATOM 6670 N N . SER B 1 183 ? 7.625 -34.656 -5.832 1 95 183 SER B N 1
ATOM 6671 C CA . SER B 1 183 ? 7.367 -33.5 -6.711 1 95 183 SER B CA 1
ATOM 6672 C C . SER B 1 183 ? 8.07 -32.25 -6.219 1 95 183 SER B C 1
ATOM 6674 O O . SER B 1 183 ? 8.664 -31.516 -7.012 1 95 183 SER B O 1
ATOM 6676 N N . ALA B 1 184 ? 7.98 -32.031 -4.926 1 96.81 184 ALA B N 1
ATOM 6677 C CA . ALA B 1 184 ? 8.586 -30.844 -4.332 1 96.81 184 ALA B CA 1
ATOM 6678 C C . ALA B 1 184 ? 10.102 -30.844 -4.523 1 96.81 184 ALA B C 1
ATOM 6680 O O . ALA B 1 184 ? 10.688 -29.812 -4.871 1 96.81 184 ALA B O 1
ATOM 6681 N N . LEU B 1 185 ? 10.703 -32 -4.266 1 96.81 185 LEU B N 1
ATOM 6682 C CA . LEU B 1 185 ? 12.148 -32.094 -4.43 1 96.81 185 LEU B CA 1
ATOM 6683 C C . LEU B 1 185 ? 12.547 -31.906 -5.887 1 96.81 185 LEU B C 1
ATOM 6685 O O . LEU B 1 185 ? 13.602 -31.344 -6.176 1 96.81 185 LEU B O 1
ATOM 6689 N N . THR B 1 186 ? 11.734 -32.406 -6.781 1 97.44 186 THR B N 1
ATOM 6690 C CA . THR B 1 186 ? 12 -32.188 -8.203 1 97.44 186 THR B CA 1
ATOM 6691 C C . THR B 1 186 ? 11.984 -30.688 -8.523 1 97.44 186 THR B C 1
ATOM 6693 O O . THR B 1 186 ? 12.867 -30.188 -9.234 1 97.44 186 THR B O 1
ATOM 6696 N N . ALA B 1 187 ? 10.992 -29.969 -8.023 1 98 187 ALA B N 1
ATOM 6697 C CA . ALA B 1 187 ? 10.891 -28.516 -8.234 1 98 187 ALA B CA 1
ATOM 6698 C C . ALA B 1 187 ? 12.086 -27.797 -7.637 1 98 187 ALA B C 1
ATOM 6700 O O . ALA B 1 187 ? 12.648 -26.891 -8.258 1 98 187 ALA B O 1
ATOM 6701 N N . ILE B 1 188 ? 12.492 -28.156 -6.426 1 98.25 188 ILE B N 1
ATOM 6702 C CA . ILE B 1 188 ? 13.602 -27.531 -5.73 1 98.25 188 ILE B CA 1
ATOM 6703 C C . ILE B 1 188 ? 14.906 -27.781 -6.492 1 98.25 188 ILE B C 1
ATOM 6705 O O . ILE B 1 188 ? 15.68 -26.859 -6.73 1 98.25 188 ILE B O 1
ATOM 6709 N N . ALA B 1 189 ? 15.094 -29.062 -6.879 1 97.88 189 ALA B N 1
ATOM 6710 C CA . ALA B 1 189 ? 16.297 -29.422 -7.645 1 97.88 189 ALA B CA 1
ATOM 6711 C C . ALA B 1 189 ? 16.328 -28.656 -8.969 1 97.88 189 ALA B C 1
ATOM 6713 O O . ALA B 1 189 ? 17.406 -28.234 -9.422 1 97.88 189 ALA B O 1
ATOM 6714 N N . ASN B 1 190 ? 15.242 -28.594 -9.562 1 97.94 190 ASN B N 1
ATOM 6715 C CA . ASN B 1 190 ? 15.156 -27.844 -10.805 1 97.94 190 ASN B CA 1
ATOM 6716 C C . ASN B 1 190 ? 15.586 -26.391 -10.625 1 97.94 190 ASN B C 1
ATOM 6718 O O . ASN B 1 190 ? 16.297 -25.828 -11.461 1 97.94 190 ASN B O 1
ATOM 6722 N N . MET B 1 191 ? 15.141 -25.734 -9.547 1 97 191 MET B N 1
ATOM 6723 C CA . MET B 1 191 ? 15.516 -24.359 -9.281 1 97 191 MET B CA 1
ATOM 6724 C C . MET B 1 191 ? 17.031 -24.219 -9.133 1 97 191 MET B C 1
ATOM 6726 O O . MET B 1 191 ? 17.625 -23.234 -9.602 1 97 191 MET B O 1
ATOM 6730 N N . ARG B 1 192 ? 17.641 -25.188 -8.5 1 95.5 192 ARG B N 1
ATOM 6731 C CA . ARG B 1 192 ? 19.094 -25.188 -8.391 1 95.5 192 ARG B CA 1
ATOM 6732 C C . ARG B 1 192 ? 19.75 -25.297 -9.766 1 95.5 192 ARG B C 1
ATOM 6734 O O . ARG B 1 192 ? 20.703 -24.562 -10.07 1 95.5 192 ARG B O 1
ATOM 6741 N N . GLU B 1 193 ? 19.266 -26.172 -10.539 1 94.5 193 GLU B N 1
ATOM 6742 C CA . GLU B 1 193 ? 19.797 -26.375 -11.883 1 94.5 193 GLU B CA 1
ATOM 6743 C C . GLU B 1 193 ? 19.625 -25.109 -12.727 1 94.5 193 GLU B C 1
ATOM 6745 O O . GLU B 1 193 ? 20.375 -24.891 -13.68 1 94.5 193 GLU B O 1
ATOM 6750 N N . ARG B 1 194 ? 18.578 -24.312 -12.375 1 95.06 194 ARG B N 1
ATOM 6751 C CA . ARG B 1 194 ? 18.328 -23.062 -13.094 1 95.06 194 ARG B CA 1
ATOM 6752 C C . ARG B 1 194 ? 19.188 -21.938 -12.539 1 95.06 194 ARG B C 1
ATOM 6754 O O . ARG B 1 194 ? 19.172 -20.812 -13.062 1 95.06 194 ARG B O 1
ATOM 6761 N N . GLY B 1 195 ? 19.859 -22.172 -11.438 1 91.25 195 GLY B N 1
ATOM 6762 C CA . GLY B 1 195 ? 20.844 -21.203 -10.953 1 91.25 195 GLY B CA 1
ATOM 6763 C C . GLY B 1 195 ? 20.375 -20.469 -9.703 1 91.25 195 GLY B C 1
ATOM 6764 O O . GLY B 1 195 ? 21.078 -19.594 -9.203 1 91.25 195 GLY B O 1
ATOM 6765 N N . SER B 1 196 ? 19.25 -20.844 -9.18 1 94.06 196 SER B N 1
ATOM 6766 C CA . SER B 1 196 ? 18.766 -20.156 -7.984 1 94.06 196 SER B CA 1
ATOM 6767 C C . SER B 1 196 ? 19.688 -20.422 -6.797 1 94.06 196 SER B C 1
ATOM 6769 O O . SER B 1 196 ? 20.141 -21.547 -6.59 1 94.06 196 SER B O 1
ATOM 6771 N N . GLN B 1 197 ? 19.906 -19.344 -6.035 1 89.75 197 GLN B N 1
ATOM 6772 C CA . GLN B 1 197 ? 20.75 -19.453 -4.852 1 89.75 197 GLN B CA 1
ATOM 6773 C C . GLN B 1 197 ? 19.969 -19.156 -3.58 1 89.75 197 GLN B C 1
ATOM 6775 O O . GLN B 1 197 ? 20.484 -19.281 -2.473 1 89.75 197 GLN B O 1
ATOM 6780 N N . LEU B 1 198 ? 18.719 -18.828 -3.701 1 92.38 198 LEU B N 1
ATOM 6781 C CA . LEU B 1 198 ? 17.875 -18.5 -2.549 1 92.38 198 LEU B CA 1
ATOM 6782 C C . LEU B 1 198 ? 17.672 -19.734 -1.667 1 92.38 198 LEU B C 1
ATOM 6784 O O . LEU B 1 198 ? 17.516 -20.844 -2.174 1 92.38 198 LEU B O 1
ATOM 6788 N N . PRO B 1 199 ? 17.766 -19.516 -0.352 1 95 199 PRO B N 1
ATOM 6789 C CA . PRO B 1 199 ? 17.406 -20.656 0.497 1 95 199 PRO B CA 1
ATOM 6790 C C . PRO B 1 199 ? 15.969 -21.125 0.262 1 95 199 PRO B C 1
ATOM 6792 O O . PRO B 1 199 ? 15.109 -20.328 -0.146 1 95 199 PRO B O 1
ATOM 6795 N N . VAL B 1 200 ? 15.789 -22.438 0.539 1 97.56 200 VAL B N 1
ATOM 6796 C CA . VAL B 1 200 ? 14.477 -23.031 0.288 1 97.56 200 VAL B CA 1
ATOM 6797 C C . VAL B 1 200 ? 13.922 -23.625 1.58 1 97.56 200 VAL B C 1
ATOM 6799 O O . VAL B 1 200 ? 14.672 -24.188 2.389 1 97.56 200 VAL B O 1
ATOM 6802 N N . GLU B 1 201 ? 12.656 -23.422 1.789 1 98.25 201 GLU B N 1
ATOM 6803 C CA . GLU B 1 201 ? 11.938 -24.141 2.844 1 98.25 201 GLU B CA 1
ATOM 6804 C C . GLU B 1 201 ? 10.891 -25.078 2.258 1 98.25 201 GLU B C 1
ATOM 6806 O O . GLU B 1 201 ? 9.977 -24.641 1.56 1 98.25 201 GLU B O 1
ATOM 6811 N N . LEU B 1 202 ? 11.109 -26.344 2.502 1 98.06 202 LEU B N 1
ATOM 6812 C CA . LEU B 1 202 ? 10.133 -27.375 2.152 1 98.06 202 LEU B CA 1
ATOM 6813 C C . LEU B 1 202 ? 9.109 -27.547 3.268 1 98.06 202 LEU B C 1
ATOM 6815 O O . LEU B 1 202 ? 9.453 -27.969 4.375 1 98.06 202 LEU B O 1
ATOM 6819 N N . ILE B 1 203 ? 7.852 -27.297 2.961 1 97.62 203 ILE B N 1
ATOM 6820 C CA . ILE B 1 203 ? 6.797 -27.328 3.967 1 97.62 203 ILE B CA 1
ATOM 6821 C C . ILE B 1 203 ? 6.191 -28.734 4.039 1 97.62 203 ILE B C 1
ATOM 6823 O O . ILE B 1 203 ? 5.75 -29.281 3.025 1 97.62 203 ILE B O 1
ATOM 6827 N N . LEU B 1 204 ? 6.23 -29.266 5.176 1 95.31 204 LEU B N 1
ATOM 6828 C CA . LEU B 1 204 ? 5.57 -30.531 5.473 1 95.31 204 LEU B CA 1
ATOM 6829 C C . LEU B 1 204 ? 4.367 -30.312 6.387 1 95.31 204 LEU B C 1
ATOM 6831 O O . LEU B 1 204 ? 4.328 -29.344 7.148 1 95.31 204 LEU B O 1
ATOM 6835 N N . ASP B 1 205 ? 3.422 -31.172 6.312 1 93.88 205 ASP B N 1
ATOM 6836 C CA . ASP B 1 205 ? 2.225 -31.016 7.133 1 93.88 205 ASP B CA 1
ATOM 6837 C C . ASP B 1 205 ? 2.459 -31.531 8.555 1 93.88 205 ASP B C 1
ATOM 6839 O O . ASP B 1 205 ? 2.205 -30.812 9.523 1 93.88 205 ASP B O 1
ATOM 6843 N N . THR B 1 206 ? 2.959 -32.781 8.586 1 92.5 206 THR B N 1
ATOM 6844 C CA . THR B 1 206 ? 3.062 -33.469 9.883 1 92.5 206 THR B CA 1
ATOM 6845 C C . THR B 1 206 ? 4.477 -34 10.102 1 92.5 206 THR B C 1
ATOM 6847 O O . THR B 1 206 ? 5.27 -34.062 9.164 1 92.5 206 THR B O 1
ATOM 6850 N N . LYS B 1 207 ? 4.703 -34.406 11.312 1 90.19 207 LYS B N 1
ATOM 6851 C CA . LYS B 1 207 ? 5.992 -34.969 11.695 1 90.19 207 LYS B CA 1
ATOM 6852 C C . LYS B 1 207 ? 6.223 -36.312 11.008 1 90.19 207 LYS B C 1
ATOM 6854 O O . LYS B 1 207 ? 7.363 -36.719 10.766 1 90.19 207 LYS B O 1
ATOM 6859 N N . GLN B 1 208 ? 5.219 -36.938 10.664 1 87.31 208 GLN B N 1
ATOM 6860 C CA . GLN B 1 208 ? 5.312 -38.25 10.023 1 87.31 208 GLN B CA 1
ATOM 6861 C C . GLN B 1 208 ? 5.949 -38.125 8.641 1 87.31 208 GLN B C 1
ATOM 6863 O O . GLN B 1 208 ? 6.551 -39.094 8.156 1 87.31 208 GLN B O 1
ATOM 6868 N N . GLU B 1 209 ? 5.852 -37 8.055 1 89.56 209 GLU B N 1
ATOM 6869 C CA . GLU B 1 209 ? 6.391 -36.812 6.715 1 89.56 209 GLU B CA 1
ATOM 6870 C C . GLU B 1 209 ? 7.875 -36.469 6.766 1 89.56 209 GLU B C 1
ATOM 6872 O O . GLU B 1 209 ? 8.555 -36.469 5.734 1 89.56 209 GLU B O 1
ATOM 6877 N N . TYR B 1 210 ? 8.359 -36.219 7.965 1 90.75 210 TYR B N 1
ATOM 6878 C CA . TYR B 1 210 ? 9.758 -35.812 8.141 1 90.75 210 TYR B CA 1
ATOM 6879 C C . TYR B 1 210 ? 10.695 -37 7.867 1 90.75 210 TYR B C 1
ATOM 6881 O O . TYR B 1 210 ? 10.508 -38.094 8.398 1 90.75 210 TYR B O 1
ATOM 6889 N N . ASP B 1 211 ? 11.617 -36.781 7.039 1 89.44 211 ASP B N 1
ATOM 6890 C CA . ASP B 1 211 ? 12.664 -37.781 6.738 1 89.44 211 ASP B CA 1
ATOM 6891 C C . ASP B 1 211 ? 14.047 -37.188 7.051 1 89.44 211 ASP B C 1
ATOM 6893 O O . ASP B 1 211 ? 14.438 -36.156 6.508 1 89.44 211 ASP B O 1
ATOM 6897 N N . LYS B 1 212 ? 14.773 -37.875 7.832 1 90.31 212 LYS B N 1
ATOM 6898 C CA . LYS B 1 212 ? 16.047 -37.375 8.336 1 90.31 212 LYS B CA 1
ATOM 6899 C C . LYS B 1 212 ? 17.031 -37.125 7.199 1 90.31 212 LYS B C 1
ATOM 6901 O O . LYS B 1 212 ? 17.734 -36.125 7.191 1 90.31 212 LYS B O 1
ATOM 6906 N N . GLN B 1 213 ? 17.156 -38.031 6.289 1 91.5 213 GLN B N 1
ATOM 6907 C CA . GLN B 1 213 ? 18.109 -37.875 5.195 1 91.5 213 GLN B CA 1
ATOM 6908 C C . GLN B 1 213 ? 17.75 -36.688 4.324 1 91.5 213 GLN B C 1
ATOM 6910 O O . GLN B 1 213 ? 18.625 -35.906 3.902 1 91.5 213 GLN B O 1
ATOM 6915 N N . ILE B 1 214 ? 16.469 -36.5 4.051 1 93.12 214 ILE B N 1
ATOM 6916 C CA . ILE B 1 214 ? 16.016 -35.438 3.184 1 93.12 214 ILE B CA 1
ATOM 6917 C C . ILE B 1 214 ? 16.188 -34.094 3.9 1 93.12 214 ILE B C 1
ATOM 6919 O O . ILE B 1 214 ? 16.766 -33.156 3.346 1 93.12 214 ILE B O 1
ATOM 6923 N N . CYS B 1 215 ? 15.805 -34 5.156 1 94.5 215 CYS B N 1
ATOM 6924 C CA . CYS B 1 215 ? 15.656 -32.719 5.852 1 94.5 215 CYS B CA 1
ATOM 6925 C C . CYS B 1 215 ? 16.969 -32.312 6.527 1 94.5 215 CYS B C 1
ATOM 6927 O O . CYS B 1 215 ? 17.188 -31.125 6.785 1 94.5 215 CYS B O 1
ATOM 6929 N N . GLU B 1 216 ? 17.844 -33.219 6.77 1 92.44 216 GLU B N 1
ATOM 6930 C CA . GLU B 1 216 ? 19.047 -32.875 7.52 1 92.44 216 GLU B CA 1
ATOM 6931 C C . GLU B 1 216 ? 20.297 -33.062 6.668 1 92.44 216 GLU B C 1
ATOM 6933 O O . GLU B 1 216 ? 21.359 -32.562 7.02 1 92.44 216 GLU B O 1
ATOM 6938 N N . GLU B 1 217 ? 20.172 -33.688 5.551 1 90.88 217 GLU B N 1
ATOM 6939 C CA . GLU B 1 217 ? 21.359 -33.906 4.715 1 90.88 217 GLU B CA 1
ATOM 6940 C C . GLU B 1 217 ? 21.141 -33.344 3.309 1 90.88 217 GLU B C 1
ATOM 6942 O O . GLU B 1 217 ? 21.75 -32.344 2.936 1 90.88 217 GLU B O 1
ATOM 6947 N N . LEU B 1 218 ? 20.172 -33.906 2.654 1 93.81 218 LEU B N 1
ATOM 6948 C CA . LEU B 1 218 ? 19.953 -33.531 1.255 1 93.81 218 LEU B CA 1
ATOM 6949 C C . LEU B 1 218 ? 19.688 -32.031 1.112 1 93.81 218 LEU B C 1
ATOM 6951 O O . LEU B 1 218 ? 20.359 -31.344 0.345 1 93.81 218 LEU B O 1
ATOM 6955 N N . LEU B 1 219 ? 18.703 -31.547 1.837 1 95.56 219 LEU B N 1
ATOM 6956 C CA . LEU B 1 219 ? 18.281 -30.156 1.694 1 95.56 219 LEU B CA 1
ATOM 6957 C C . LEU B 1 219 ? 19.391 -29.219 2.156 1 95.56 219 LEU B C 1
ATOM 6959 O O . LEU B 1 219 ? 19.828 -28.344 1.398 1 95.56 219 LEU B O 1
ATOM 6963 N N . PRO B 1 220 ? 19.891 -29.359 3.352 1 93 220 PRO B N 1
ATOM 6964 C CA . PRO B 1 220 ? 20.891 -28.391 3.818 1 93 220 PRO B CA 1
ATOM 6965 C C . PRO B 1 220 ? 22.188 -28.469 3.035 1 93 220 PRO B C 1
ATOM 6967 O O . PRO B 1 220 ? 22.812 -27.453 2.77 1 93 220 PRO B O 1
ATOM 6970 N N . GLN B 1 221 ? 22.562 -29.656 2.58 1 88.88 221 GLN B N 1
ATOM 6971 C CA . GLN B 1 221 ? 23.906 -29.828 2.035 1 88.88 221 GLN B CA 1
ATOM 6972 C C . GLN B 1 221 ? 23.906 -29.672 0.518 1 88.88 221 GLN B C 1
ATOM 6974 O O . GLN B 1 221 ? 24.875 -29.156 -0.055 1 88.88 221 GLN B O 1
ATOM 6979 N N . LYS B 1 222 ? 22.859 -30.016 -0.072 1 90.25 222 LYS B N 1
ATOM 6980 C CA . LYS B 1 222 ? 22.906 -30.062 -1.53 1 90.25 222 LYS B CA 1
ATOM 6981 C C . LYS B 1 222 ? 21.938 -29.047 -2.139 1 90.25 222 LYS B C 1
ATOM 6983 O O . LYS B 1 222 ? 22.172 -28.547 -3.24 1 90.25 222 LYS B O 1
ATOM 6988 N N . LEU B 1 223 ? 20.922 -28.781 -1.467 1 96.31 223 LEU B N 1
ATOM 6989 C CA . LEU B 1 223 ? 19.875 -27.984 -2.104 1 96.31 223 LEU B CA 1
ATOM 6990 C C . LEU B 1 223 ? 19.641 -26.672 -1.354 1 96.31 223 LEU B C 1
ATOM 6992 O O . LEU B 1 223 ? 18.734 -25.922 -1.685 1 96.31 223 LEU B O 1
ATOM 6996 N N . ASN B 1 224 ? 20.406 -26.344 -0.346 1 93 224 ASN B N 1
ATOM 6997 C CA . ASN B 1 224 ? 20.344 -25.109 0.426 1 93 224 ASN B CA 1
ATOM 6998 C C . ASN B 1 224 ? 18.938 -24.875 0.977 1 93 224 ASN B C 1
ATOM 7000 O O . ASN B 1 224 ? 18.344 -23.812 0.733 1 93 224 ASN B O 1
ATOM 7004 N N . GLY B 1 225 ? 18.469 -25.906 1.633 1 96.19 225 GLY B N 1
ATOM 7005 C CA . GLY B 1 225 ? 17.109 -25.781 2.143 1 96.19 225 GLY B CA 1
ATOM 7006 C C . GLY B 1 225 ? 16.906 -26.484 3.473 1 96.19 225 GLY B C 1
ATOM 7007 O O . GLY B 1 225 ? 17.859 -27.047 4.035 1 96.19 225 GLY B O 1
ATOM 7008 N N . LYS B 1 226 ? 15.766 -26.344 3.994 1 96.75 226 LYS B N 1
ATOM 7009 C CA . LYS B 1 226 ? 15.367 -27.031 5.223 1 96.75 226 LYS B CA 1
ATOM 7010 C C . LYS B 1 226 ? 13.875 -27.359 5.211 1 96.75 226 LYS B C 1
ATOM 7012 O O . LYS B 1 226 ? 13.125 -26.812 4.402 1 96.75 226 LYS B O 1
ATOM 7017 N N . CYS B 1 227 ? 13.539 -28.25 6.102 1 96.38 227 CYS B N 1
ATOM 7018 C CA . CYS B 1 227 ? 12.141 -28.609 6.254 1 96.38 227 CYS B CA 1
ATOM 7019 C C . CYS B 1 227 ? 11.477 -27.781 7.348 1 96.38 227 CYS B C 1
ATOM 7021 O O . CYS B 1 227 ? 12.117 -27.422 8.336 1 96.38 227 CYS B O 1
ATOM 7023 N N . ILE B 1 228 ? 10.203 -27.375 7.121 1 97.06 228 ILE B N 1
ATOM 7024 C CA . ILE B 1 228 ? 9.336 -26.781 8.133 1 97.06 228 ILE B CA 1
ATOM 7025 C C . ILE B 1 228 ? 8.07 -27.609 8.289 1 97.06 228 ILE B C 1
ATOM 7027 O O . ILE B 1 228 ? 7.41 -27.953 7.305 1 97.06 228 ILE B O 1
ATOM 7031 N N . ILE B 1 229 ? 7.809 -28.016 9.484 1 95.75 229 ILE B N 1
ATOM 7032 C CA . ILE B 1 229 ? 6.629 -28.844 9.75 1 95.75 229 ILE B CA 1
ATOM 7033 C C . ILE B 1 229 ? 5.508 -27.969 10.305 1 95.75 229 ILE B C 1
ATOM 7035 O O . ILE B 1 229 ? 5.613 -27.438 11.414 1 95.75 229 ILE B O 1
ATOM 7039 N N . VAL B 1 230 ? 4.34 -27.859 9.633 1 96.5 230 VAL B N 1
ATOM 7040 C CA . VAL B 1 230 ? 3.24 -26.953 9.977 1 96.5 230 VAL B CA 1
ATOM 7041 C C . VAL B 1 230 ? 2.658 -27.344 11.336 1 96.5 230 VAL B C 1
ATOM 7043 O O . VAL B 1 230 ? 2.424 -26.484 12.188 1 96.5 230 VAL B O 1
ATOM 7046 N N . GLU B 1 231 ? 2.441 -28.609 11.562 1 95.88 231 GLU B N 1
ATOM 7047 C CA . GLU B 1 231 ? 1.873 -29.109 12.812 1 95.88 231 GLU B CA 1
ATOM 7048 C C . GLU B 1 231 ? 2.68 -28.641 14.016 1 95.88 231 GLU B C 1
ATOM 7050 O O . GLU B 1 231 ? 2.111 -28.25 15.039 1 95.88 231 GLU B O 1
ATOM 7055 N N . GLU B 1 232 ? 3.936 -28.672 13.859 1 94.75 232 GLU B N 1
ATOM 7056 C CA . GLU B 1 232 ? 4.812 -28.25 14.953 1 94.75 232 GLU B CA 1
ATOM 7057 C C . GLU B 1 232 ? 4.75 -26.734 15.156 1 94.75 232 GLU B C 1
ATOM 7059 O O . GLU B 1 232 ? 4.844 -26.266 16.297 1 94.75 232 GLU B O 1
ATOM 7064 N N . GLN B 1 233 ? 4.668 -26.031 14.07 1 94.19 233 GLN B N 1
ATOM 7065 C CA . GLN B 1 233 ? 4.695 -24.562 14.125 1 94.19 233 GLN B CA 1
ATOM 7066 C C . GLN B 1 233 ? 3.406 -24.016 14.734 1 94.19 233 GLN B C 1
ATOM 7068 O O . GLN B 1 233 ? 3.422 -22.984 15.398 1 94.19 233 GLN B O 1
ATOM 7073 N N . VAL B 1 234 ? 2.229 -24.656 14.516 1 95.38 234 VAL B N 1
ATOM 7074 C CA . VAL B 1 234 ? 0.955 -24.078 14.922 1 95.38 234 VAL B CA 1
ATOM 7075 C C . VAL B 1 234 ? 0.375 -24.875 16.094 1 95.38 234 VAL B C 1
ATOM 7077 O O . VAL B 1 234 ? -0.572 -24.422 16.734 1 95.38 234 VAL B O 1
ATOM 7080 N N . GLY B 1 235 ? 0.878 -26.031 16.422 1 93.38 235 GLY B N 1
ATOM 7081 C CA . GLY B 1 235 ? 0.349 -26.922 17.453 1 93.38 235 GLY B CA 1
ATOM 7082 C C . GLY B 1 235 ? -0.67 -27.906 16.906 1 93.38 235 GLY B C 1
ATOM 7083 O O . GLY B 1 235 ? -1.455 -27.578 16.016 1 93.38 235 GLY B O 1
ATOM 7084 N N . LYS B 1 236 ? -0.654 -29.047 17.484 1 94.12 236 LYS B N 1
ATOM 7085 C CA . LYS B 1 236 ? -1.479 -30.156 17.016 1 94.12 236 LYS B CA 1
ATOM 7086 C C . LYS B 1 236 ? -2.961 -29.797 17.047 1 94.12 236 LYS B C 1
ATOM 7088 O O . LYS B 1 236 ? -3.701 -30.109 16.109 1 94.12 236 LYS B O 1
ATOM 7093 N N . GLU B 1 237 ? -3.385 -29.141 18.031 1 93.94 237 GLU B N 1
ATOM 7094 C CA . GLU B 1 237 ? -4.793 -28.781 18.188 1 93.94 237 GLU B CA 1
ATOM 7095 C C . GLU B 1 237 ? -5.262 -27.906 17.031 1 93.94 237 GLU B C 1
ATOM 7097 O O . GLU B 1 237 ? -6.254 -28.203 16.375 1 93.94 237 GLU B O 1
ATOM 7102 N N . VAL B 1 238 ? -4.512 -26.859 16.812 1 94.56 238 VAL B N 1
ATOM 7103 C CA . VAL B 1 238 ? -4.855 -25.906 15.75 1 94.56 238 VAL B CA 1
ATOM 7104 C C . VAL B 1 238 ? -4.754 -26.594 14.391 1 94.56 238 VAL B C 1
ATOM 7106 O O . VAL B 1 238 ? -5.621 -26.406 13.531 1 94.56 238 VAL B O 1
ATOM 7109 N N . PHE B 1 239 ? -3.719 -27.391 14.273 1 95.25 239 PHE B N 1
ATOM 7110 C CA . PHE B 1 239 ? -3.496 -28.109 13.023 1 95.25 239 PHE B CA 1
ATOM 7111 C C . PHE B 1 239 ? -4.676 -29.016 12.711 1 95.25 239 PHE B C 1
ATOM 7113 O O . PHE B 1 239 ? -5.129 -29.078 11.562 1 95.25 239 PHE B O 1
ATOM 7120 N N . ASP B 1 240 ? -5.215 -29.672 13.719 1 95 240 ASP B N 1
ATOM 7121 C CA . ASP B 1 240 ? -6.297 -30.641 13.523 1 95 240 ASP B CA 1
ATOM 7122 C C . ASP B 1 240 ? -7.605 -29.922 13.188 1 95 240 ASP B C 1
ATOM 7124 O O . ASP B 1 240 ? -8.438 -30.469 12.453 1 95 240 ASP B O 1
ATOM 7128 N N . ILE B 1 241 ? -7.758 -28.781 13.68 1 94.62 241 ILE B N 1
ATOM 7129 C CA . ILE B 1 241 ? -8.992 -28.031 13.445 1 94.62 241 ILE B CA 1
ATOM 7130 C C . ILE B 1 241 ? -9 -27.484 12.023 1 94.62 241 ILE B C 1
ATOM 7132 O O . ILE B 1 241 ? -10.023 -27.531 11.344 1 94.62 241 ILE B O 1
ATOM 7136 N N . ILE B 1 242 ? -7.859 -26.984 11.578 1 93.88 242 ILE B N 1
ATOM 7137 C CA . ILE B 1 242 ? -7.738 -26.453 10.227 1 93.88 242 ILE B CA 1
ATOM 7138 C C . ILE B 1 242 ? -7.25 -27.547 9.281 1 93.88 242 ILE B C 1
ATOM 7140 O O . ILE B 1 242 ? -6.047 -27.672 9.031 1 93.88 242 ILE B O 1
ATOM 7144 N N . ASN B 1 243 ? -8.125 -28.297 8.766 1 86 243 ASN B N 1
ATOM 7145 C CA . ASN B 1 243 ? -7.715 -29.531 8.117 1 86 243 ASN B CA 1
ATOM 7146 C C . ASN B 1 243 ? -7.953 -29.484 6.609 1 86 243 ASN B C 1
ATOM 7148 O O . ASN B 1 243 ? -7.578 -30.406 5.887 1 86 243 ASN B O 1
ATOM 7152 N N . GLU B 1 244 ? -8.43 -28.406 6.156 1 84 244 GLU B N 1
ATOM 7153 C CA . GLU B 1 244 ? -8.688 -28.344 4.719 1 84 244 GLU B CA 1
ATOM 7154 C C . GLU B 1 244 ? -7.398 -28.125 3.934 1 84 244 GLU B C 1
ATOM 7156 O O . GLU B 1 244 ? -6.52 -27.375 4.363 1 84 244 GLU B O 1
ATOM 7161 N N . LYS B 1 245 ? -7.309 -28.766 2.77 1 79.81 245 LYS B N 1
ATOM 7162 C CA . LYS B 1 245 ? -6.105 -28.812 1.944 1 79.81 245 LYS B CA 1
ATOM 7163 C C . LYS B 1 245 ? -5.633 -27.406 1.581 1 79.81 245 LYS B C 1
ATOM 7165 O O . LYS B 1 245 ? -4.457 -27.078 1.751 1 79.81 245 LYS B O 1
ATOM 7170 N N . PHE B 1 246 ? -6.555 -26.609 1.109 1 83.31 246 PHE B N 1
ATOM 7171 C CA . PHE B 1 246 ? -6.152 -25.281 0.625 1 83.31 246 PHE B CA 1
ATOM 7172 C C . PHE B 1 246 ? -5.805 -24.359 1.786 1 83.31 246 PHE B C 1
ATOM 7174 O O . PHE B 1 246 ? -5.012 -23.438 1.632 1 83.31 246 PHE B O 1
ATOM 7181 N N . SER B 1 247 ? -6.379 -24.609 2.941 1 89.5 247 SER B N 1
ATOM 7182 C CA . SER B 1 247 ? -5.977 -23.906 4.148 1 89.5 247 SER B CA 1
ATOM 7183 C C . SER B 1 247 ? -4.535 -24.234 4.531 1 89.5 247 SER B C 1
ATOM 7185 O O . SER B 1 247 ? -3.787 -23.359 4.965 1 89.5 247 SER B O 1
ATOM 7187 N N . ARG B 1 248 ? -4.227 -25.453 4.277 1 90.5 248 ARG B N 1
ATOM 7188 C CA . ARG B 1 248 ? -2.895 -25.906 4.66 1 90.5 248 ARG B CA 1
ATOM 7189 C C . ARG B 1 248 ? -1.822 -25.219 3.818 1 90.5 248 ARG B C 1
ATOM 7191 O O . ARG B 1 248 ? -0.731 -24.922 4.312 1 90.5 248 ARG B O 1
ATOM 7198 N N . LYS B 1 249 ? -2.098 -25.047 2.627 1 92.38 249 LYS B N 1
ATOM 7199 C CA . LYS B 1 249 ? -1.159 -24.328 1.766 1 92.38 249 LYS B CA 1
ATOM 7200 C C . LYS B 1 249 ? -0.849 -22.938 2.324 1 92.38 249 LYS B C 1
ATOM 7202 O O . LYS B 1 249 ? 0.318 -22.562 2.457 1 92.38 249 LYS B O 1
ATOM 7207 N N . ILE B 1 250 ? -1.903 -22.203 2.656 1 95.56 250 ILE B N 1
ATOM 7208 C CA . ILE B 1 250 ? -1.725 -20.859 3.172 1 95.56 250 ILE B CA 1
ATOM 7209 C C . ILE B 1 250 ? -1.025 -20.906 4.527 1 95.56 250 ILE B C 1
ATOM 7211 O O . ILE B 1 250 ? -0.17 -20.062 4.828 1 95.56 250 ILE B O 1
ATOM 7215 N N . MET B 1 251 ? -1.368 -21.906 5.344 1 95.62 251 MET B N 1
ATOM 7216 C CA . MET B 1 251 ? -0.698 -22.062 6.633 1 95.62 251 MET B CA 1
ATOM 7217 C C . MET B 1 251 ? 0.799 -22.281 6.445 1 95.62 251 MET B C 1
ATOM 7219 O O . MET B 1 251 ? 1.61 -21.75 7.203 1 95.62 251 MET B O 1
ATOM 7223 N N . GLY B 1 252 ? 1.104 -23.109 5.453 1 96 252 GLY B N 1
ATOM 7224 C CA . GLY B 1 252 ? 2.506 -23.344 5.148 1 96 252 GLY B CA 1
ATOM 7225 C C . GLY B 1 252 ? 3.254 -22.062 4.793 1 96 252 GLY B C 1
ATOM 7226 O O . GLY B 1 252 ? 4.395 -21.875 5.219 1 96 252 GLY B O 1
ATOM 7227 N N . LEU B 1 253 ? 2.635 -21.188 4.023 1 96.88 253 LEU B N 1
ATOM 7228 C CA . LEU B 1 253 ? 3.23 -19.906 3.656 1 96.88 253 LEU B CA 1
ATOM 7229 C C . LEU B 1 253 ? 3.387 -19.016 4.879 1 96.88 253 LEU B C 1
ATOM 7231 O O . LEU B 1 253 ? 4.395 -18.312 5.016 1 96.88 253 LEU B O 1
ATOM 7235 N N . LEU B 1 254 ? 2.402 -19.078 5.77 1 96.81 254 LEU B N 1
ATOM 7236 C CA . LEU B 1 254 ? 2.402 -18.219 6.961 1 96.81 254 LEU B CA 1
ATOM 7237 C C . LEU B 1 254 ? 3.516 -18.641 7.918 1 96.81 254 LEU B C 1
ATOM 7239 O O . LEU B 1 254 ? 4.191 -17.781 8.492 1 96.81 254 LEU B O 1
ATOM 7243 N N . VAL B 1 255 ? 3.783 -19.922 8.094 1 95.94 255 VAL B N 1
ATOM 7244 C CA . VAL B 1 255 ? 4.695 -20.375 9.141 1 95.94 255 VAL B CA 1
ATOM 7245 C C . VAL B 1 255 ? 6.133 -20.344 8.617 1 95.94 255 VAL B C 1
ATOM 7247 O O . VAL B 1 255 ? 7.082 -20.484 9.391 1 95.94 255 VAL B O 1
ATOM 7250 N N . SER B 1 256 ? 6.312 -20.219 7.258 1 97.12 256 SER B N 1
ATOM 7251 C CA . SER B 1 256 ? 7.664 -20.031 6.738 1 97.12 256 SER B CA 1
ATOM 7252 C C . SER B 1 256 ? 8.398 -18.922 7.488 1 97.12 256 SER B C 1
ATOM 7254 O O . SER B 1 256 ? 7.77 -18 7.996 1 97.12 256 SER B O 1
ATOM 7256 N N . SER B 1 257 ? 9.68 -18.969 7.539 1 92.19 257 SER B N 1
ATOM 7257 C CA . SER B 1 257 ? 10.461 -17.984 8.266 1 92.19 257 SER B CA 1
ATOM 7258 C C . SER B 1 257 ? 10.789 -16.781 7.383 1 92.19 257 SER B C 1
ATOM 7260 O O . SER B 1 257 ? 11.242 -15.75 7.875 1 92.19 257 SER B O 1
ATOM 7262 N N . PHE B 1 258 ? 10.578 -16.891 6.121 1 94.5 258 PHE B N 1
ATOM 7263 C CA . PHE B 1 258 ? 10.992 -15.836 5.199 1 94.5 258 PHE B CA 1
ATOM 7264 C C . PHE B 1 258 ? 9.969 -14.703 5.176 1 94.5 258 PHE B C 1
ATOM 7266 O O . PHE B 1 258 ? 8.773 -14.938 5.355 1 94.5 258 PHE B O 1
ATOM 7273 N N . ASP B 1 259 ? 10.406 -13.5 4.941 1 93.62 259 ASP B N 1
ATOM 7274 C CA . ASP B 1 259 ? 9.547 -12.359 4.66 1 93.62 259 ASP B CA 1
ATOM 7275 C C . ASP B 1 259 ? 9.273 -12.234 3.164 1 93.62 259 ASP B C 1
ATOM 7277 O O . ASP B 1 259 ? 8.109 -12.188 2.742 1 93.62 259 ASP B O 1
ATOM 7281 N N . HIS B 1 260 ? 10.352 -12.133 2.395 1 94.25 260 HIS B N 1
ATOM 7282 C CA . HIS B 1 260 ? 10.242 -12.055 0.942 1 94.25 260 HIS B CA 1
ATOM 7283 C C . HIS B 1 260 ? 10.25 -13.438 0.311 1 94.25 260 HIS B C 1
ATOM 7285 O O . HIS B 1 260 ? 11.297 -14.094 0.25 1 94.25 260 HIS B O 1
ATOM 7291 N N . ILE B 1 261 ? 9.102 -13.797 -0.299 1 98.25 261 ILE B N 1
ATOM 7292 C CA . ILE B 1 261 ? 8.891 -15.211 -0.609 1 98.25 261 ILE B CA 1
ATOM 7293 C C . ILE B 1 261 ? 8.57 -15.367 -2.094 1 98.25 261 ILE B C 1
ATOM 7295 O O . ILE B 1 261 ? 7.793 -14.594 -2.654 1 98.25 261 ILE B O 1
ATOM 7299 N N . ILE B 1 262 ? 9.258 -16.281 -2.703 1 98.44 262 ILE B N 1
ATOM 7300 C CA . ILE B 1 262 ? 8.758 -16.906 -3.92 1 98.44 262 ILE B CA 1
ATOM 7301 C C . ILE B 1 262 ? 8.086 -18.234 -3.576 1 98.44 262 ILE B C 1
ATOM 7303 O O . ILE B 1 262 ? 8.758 -19.203 -3.232 1 98.44 262 ILE B O 1
ATOM 7307 N N . ALA B 1 263 ? 6.793 -18.219 -3.615 1 98.12 263 ALA B N 1
ATOM 7308 C CA . ALA B 1 263 ? 6.016 -19.406 -3.285 1 98.12 263 ALA B CA 1
ATOM 7309 C C . ALA B 1 263 ? 5.699 -20.219 -4.535 1 98.12 263 ALA B C 1
ATOM 7311 O O . ALA B 1 263 ? 5.234 -19.672 -5.539 1 98.12 263 ALA B O 1
ATOM 7312 N N . MET B 1 264 ? 5.895 -21.516 -4.434 1 96.5 264 MET B N 1
ATOM 7313 C CA . MET B 1 264 ? 5.641 -22.391 -5.57 1 96.5 264 MET B CA 1
ATOM 7314 C C . MET B 1 264 ? 4.98 -23.688 -5.117 1 96.5 264 MET B C 1
ATOM 7316 O O . MET B 1 264 ? 5.379 -24.281 -4.109 1 96.5 264 MET B O 1
ATOM 7320 N N . ASP B 1 265 ? 4.035 -24.062 -5.844 1 94.75 265 ASP B N 1
ATOM 7321 C CA . ASP B 1 265 ? 3.518 -25.422 -5.66 1 94.75 265 ASP B CA 1
ATOM 7322 C C . ASP B 1 265 ? 4.547 -26.469 -6.086 1 94.75 265 ASP B C 1
ATOM 7324 O O . ASP B 1 265 ? 5.457 -26.172 -6.863 1 94.75 265 ASP B O 1
ATOM 7328 N N . ALA B 1 266 ? 4.32 -27.656 -5.617 1 95.12 266 ALA B N 1
ATOM 7329 C CA . ALA B 1 266 ? 5.25 -28.734 -5.91 1 95.12 266 ALA B CA 1
ATOM 7330 C C . ALA B 1 266 ? 5.23 -29.094 -7.395 1 95.12 266 ALA B C 1
ATOM 7332 O O . ALA B 1 266 ? 6.211 -29.625 -7.926 1 95.12 266 ALA B O 1
ATOM 7333 N N . ASP B 1 267 ? 4.172 -28.812 -8 1 95.06 267 ASP B N 1
ATOM 7334 C CA . ASP B 1 267 ? 4.047 -29.203 -9.406 1 95.06 267 ASP B CA 1
ATOM 7335 C C . ASP B 1 267 ? 4.289 -28 -10.328 1 95.06 267 ASP B C 1
ATOM 7337 O O . ASP B 1 267 ? 3.934 -28.047 -11.508 1 95.06 267 ASP B O 1
ATOM 7341 N N . ASN B 1 268 ? 4.715 -26.922 -9.797 1 96.44 268 ASN B N 1
ATOM 7342 C CA . ASN B 1 268 ? 5.098 -25.75 -10.578 1 96.44 268 ASN B CA 1
ATOM 7343 C C . ASN B 1 268 ? 6.609 -25.672 -10.766 1 96.44 268 ASN B C 1
ATOM 7345 O O . ASN B 1 268 ? 7.363 -25.672 -9.789 1 96.44 268 ASN B O 1
ATOM 7349 N N . LEU B 1 269 ? 7.062 -25.641 -12.008 1 98.06 269 LEU B N 1
ATOM 7350 C CA . LEU B 1 269 ? 8.492 -25.672 -12.305 1 98.06 269 LEU B CA 1
ATOM 7351 C C . LEU B 1 269 ? 8.914 -24.422 -13.078 1 98.06 269 LEU B C 1
ATOM 7353 O O . LEU B 1 269 ? 8.297 -24.078 -14.086 1 98.06 269 LEU B O 1
ATOM 7357 N N . ALA B 1 270 ? 9.945 -23.781 -12.625 1 97.62 270 ALA B N 1
ATOM 7358 C CA . ALA B 1 270 ? 10.492 -22.609 -13.297 1 97.62 270 ALA B CA 1
ATOM 7359 C C . ALA B 1 270 ? 11.445 -23.016 -14.422 1 97.62 270 ALA B C 1
ATOM 7361 O O . ALA B 1 270 ? 12.203 -23.984 -14.281 1 97.62 270 ALA B O 1
ATOM 7362 N N . ILE B 1 271 ? 11.508 -22.25 -15.461 1 97.56 271 ILE B N 1
ATOM 7363 C CA . ILE B 1 271 ? 12.383 -22.641 -16.562 1 97.56 271 ILE B CA 1
ATOM 7364 C C . ILE B 1 271 ? 13.531 -21.641 -16.688 1 97.56 271 ILE B C 1
ATOM 7366 O O . ILE B 1 271 ? 14.359 -21.75 -17.578 1 97.56 271 ILE B O 1
ATOM 7370 N N . LYS B 1 272 ? 13.523 -20.609 -15.844 1 95.69 272 LYS B N 1
ATOM 7371 C CA . LYS B 1 272 ? 14.625 -19.672 -15.672 1 95.69 272 LYS B CA 1
ATOM 7372 C C . LYS B 1 272 ? 14.891 -19.406 -14.188 1 95.69 272 LYS B C 1
ATOM 7374 O O . LYS B 1 272 ? 14.141 -19.875 -13.328 1 95.69 272 LYS B O 1
ATOM 7379 N N . ASN B 1 273 ? 16.031 -18.766 -13.922 1 93.69 273 ASN B N 1
ATOM 7380 C CA . ASN B 1 273 ? 16.312 -18.375 -12.547 1 93.69 273 ASN B CA 1
ATOM 7381 C C . ASN B 1 273 ? 15.281 -17.359 -12.031 1 93.69 273 ASN B C 1
ATOM 7383 O O . ASN B 1 273 ? 15.008 -16.359 -12.695 1 93.69 273 ASN B O 1
ATOM 7387 N N . VAL B 1 274 ? 14.727 -17.547 -10.852 1 96.69 274 VAL B N 1
ATOM 7388 C CA . VAL B 1 274 ? 13.594 -16.766 -10.367 1 96.69 274 VAL B CA 1
ATOM 7389 C C . VAL B 1 274 ? 14.07 -15.789 -9.297 1 96.69 274 VAL B C 1
ATOM 7391 O O . VAL B 1 274 ? 13.289 -14.969 -8.812 1 96.69 274 VAL B O 1
ATOM 7394 N N . ASP B 1 275 ? 15.375 -15.797 -8.922 1 91.69 275 ASP B N 1
ATOM 7395 C CA . ASP B 1 275 ? 15.859 -15.086 -7.742 1 91.69 275 ASP B CA 1
ATOM 7396 C C . ASP B 1 275 ? 15.609 -13.586 -7.867 1 91.69 275 ASP B C 1
ATOM 7398 O O . ASP B 1 275 ? 15.188 -12.945 -6.906 1 91.69 275 ASP B O 1
ATOM 7402 N N . ASN B 1 276 ? 15.758 -13.062 -9.039 1 90.81 276 ASN B N 1
ATOM 7403 C CA . ASN B 1 276 ? 15.719 -11.617 -9.242 1 90.81 276 ASN B CA 1
ATOM 7404 C C . ASN B 1 276 ? 14.289 -11.086 -9.227 1 90.81 276 ASN B C 1
ATOM 7406 O O . ASN B 1 276 ? 14.07 -9.875 -9.242 1 90.81 276 ASN B O 1
ATOM 7410 N N . LEU B 1 277 ? 13.297 -12 -9.141 1 94.88 277 LEU B N 1
ATOM 7411 C CA . LEU B 1 277 ? 11.906 -11.562 -9.008 1 94.88 277 LEU B CA 1
ATOM 7412 C C . LEU B 1 277 ? 11.734 -10.695 -7.77 1 94.88 277 LEU B C 1
ATOM 7414 O O . LEU B 1 277 ? 10.898 -9.781 -7.758 1 94.88 277 LEU B O 1
ATOM 7418 N N . LEU B 1 278 ? 12.555 -10.914 -6.727 1 92.69 278 LEU B N 1
ATOM 7419 C CA . LEU B 1 278 ? 12.414 -10.234 -5.441 1 92.69 278 LEU B CA 1
ATOM 7420 C C . LEU B 1 278 ? 13.109 -8.875 -5.461 1 92.69 278 LEU B C 1
ATOM 7422 O O . LEU B 1 278 ? 12.984 -8.094 -4.52 1 92.69 278 LEU B O 1
ATOM 7426 N N . PHE B 1 279 ? 13.766 -8.5 -6.594 1 85.5 279 PHE B N 1
ATOM 7427 C CA . PHE B 1 279 ? 14.609 -7.316 -6.578 1 85.5 279 PHE B CA 1
ATOM 7428 C C . PHE B 1 279 ? 14.352 -6.449 -7.801 1 85.5 279 PHE B C 1
ATOM 7430 O O . PHE B 1 279 ? 15.148 -5.566 -8.125 1 85.5 279 PHE B O 1
ATOM 7437 N N . THR B 1 280 ? 13.289 -6.754 -8.469 1 86.69 280 THR B N 1
ATOM 7438 C CA . THR B 1 280 ? 12.961 -5.992 -9.664 1 86.69 280 THR B CA 1
ATOM 7439 C C . THR B 1 280 ? 11.469 -5.645 -9.695 1 86.69 280 THR B C 1
ATOM 7441 O O . THR B 1 280 ? 10.68 -6.215 -8.938 1 86.69 280 THR B O 1
ATOM 7444 N N . GLU B 1 281 ? 11.18 -4.598 -10.562 1 89.62 281 GLU B N 1
ATOM 7445 C CA . GLU B 1 281 ? 9.766 -4.32 -10.812 1 89.62 281 GLU B CA 1
ATOM 7446 C C . GLU B 1 281 ? 9.086 -5.512 -11.477 1 89.62 281 GLU B C 1
ATOM 7448 O O . GLU B 1 281 ? 9.711 -6.246 -12.242 1 89.62 281 GLU B O 1
ATOM 7453 N N . PRO B 1 282 ? 7.926 -5.918 -11.18 1 95.31 282 PRO B N 1
ATOM 7454 C CA . PRO B 1 282 ? 7.008 -5.043 -10.445 1 95.31 282 PRO B CA 1
ATOM 7455 C C . PRO B 1 282 ? 7.008 -5.316 -8.945 1 95.31 282 PRO B C 1
ATOM 7457 O O . PRO B 1 282 ? 6.297 -4.648 -8.188 1 95.31 282 PRO B O 1
ATOM 7460 N N . TYR B 1 283 ? 7.871 -6.23 -8.383 1 95.94 283 TYR B N 1
ATOM 7461 C CA . TYR B 1 283 ? 7.867 -6.602 -6.977 1 95.94 283 TYR B CA 1
ATOM 7462 C C . TYR B 1 283 ? 8.211 -5.41 -6.094 1 95.94 283 TYR B C 1
ATOM 7464 O O . TYR B 1 283 ? 7.602 -5.215 -5.039 1 95.94 283 TYR B O 1
ATOM 7472 N N . LEU B 1 284 ? 9.062 -4.648 -6.562 1 88.19 284 LEU B N 1
ATOM 7473 C CA . LEU B 1 284 ? 9.555 -3.547 -5.746 1 88.19 284 LEU B CA 1
ATOM 7474 C C . LEU B 1 284 ? 8.453 -2.525 -5.488 1 88.19 284 LEU B C 1
ATOM 7476 O O . LEU B 1 284 ? 8.445 -1.866 -4.445 1 88.19 284 LEU B O 1
ATOM 7480 N N . SER B 1 285 ? 7.461 -2.484 -6.344 1 91.56 285 SER B N 1
ATOM 7481 C CA . SER B 1 285 ? 6.434 -1.454 -6.234 1 91.56 285 SER B CA 1
ATOM 7482 C C . SER B 1 285 ? 5.242 -1.947 -5.418 1 91.56 285 SER B C 1
ATOM 7484 O O . SER B 1 285 ? 4.586 -1.161 -4.73 1 91.56 285 SER B O 1
ATOM 7486 N N . THR B 1 286 ? 4.984 -3.246 -5.492 1 96.12 286 THR B N 1
ATOM 7487 C CA . THR B 1 286 ? 3.742 -3.705 -4.883 1 96.12 286 THR B CA 1
ATOM 7488 C C . THR B 1 286 ? 4.02 -4.781 -3.834 1 96.12 286 THR B C 1
ATOM 7490 O O . THR B 1 286 ? 3.146 -5.109 -3.029 1 96.12 286 THR B O 1
ATOM 7493 N N . LYS B 1 287 ? 5.125 -5.371 -3.924 1 96.38 287 LYS B N 1
ATOM 7494 C CA . LYS B 1 287 ? 5.617 -6.383 -2.994 1 96.38 287 LYS B CA 1
ATOM 7495 C C . LYS B 1 287 ? 4.77 -7.652 -3.061 1 96.38 287 LYS B C 1
ATOM 7497 O O . LYS B 1 287 ? 4.812 -8.484 -2.15 1 96.38 287 LYS B O 1
ATOM 7502 N N . MET B 1 288 ? 3.949 -7.762 -4.09 1 98.19 288 MET B N 1
ATOM 7503 C CA . MET B 1 288 ? 3.234 -9 -4.375 1 98.19 288 MET B CA 1
ATOM 7504 C C . MET B 1 288 ? 2.945 -9.133 -5.867 1 98.19 288 MET B C 1
ATOM 7506 O O . MET B 1 288 ? 2.34 -8.242 -6.469 1 98.19 288 MET B O 1
ATOM 7510 N N . ILE B 1 289 ? 3.387 -10.211 -6.418 1 98.06 289 ILE B N 1
ATOM 7511 C CA . ILE B 1 289 ? 3.127 -10.555 -7.812 1 98.06 289 ILE B CA 1
ATOM 7512 C C . ILE B 1 289 ? 2.248 -11.805 -7.879 1 98.06 289 ILE B C 1
ATOM 7514 O O . ILE B 1 289 ? 2.578 -12.836 -7.293 1 98.06 289 ILE B O 1
ATOM 7518 N N . LEU B 1 290 ? 1.144 -11.672 -8.562 1 97.44 290 LEU B N 1
ATOM 7519 C CA . LEU B 1 290 ? 0.229 -12.773 -8.836 1 97.44 290 LEU B CA 1
ATOM 7520 C C . LEU B 1 290 ? 0.121 -13.031 -10.328 1 97.44 290 LEU B C 1
ATOM 7522 O O . LEU B 1 290 ? 0.409 -12.148 -11.141 1 97.44 290 LEU B O 1
ATOM 7526 N N . TRP B 1 291 ? -0.241 -14.242 -10.742 1 97 291 TRP B N 1
ATOM 7527 C CA . TRP B 1 291 ? -0.441 -14.633 -12.133 1 97 291 TRP B CA 1
ATOM 7528 C C . TRP B 1 291 ? -1.912 -14.93 -12.406 1 97 291 TRP B C 1
ATOM 7530 O O . TRP B 1 291 ? -2.637 -15.391 -11.523 1 97 291 TRP B O 1
ATOM 7540 N N . PRO B 1 292 ? -2.332 -14.664 -13.586 1 94.69 292 PRO B N 1
ATOM 7541 C CA . PRO B 1 292 ? -3.734 -14.922 -13.914 1 94.69 292 PRO B CA 1
ATOM 7542 C C . PRO B 1 292 ? -4.023 -16.406 -14.148 1 94.69 292 PRO B C 1
ATOM 7544 O O . PRO B 1 292 ? -3.154 -17.141 -14.633 1 94.69 292 PRO B O 1
ATOM 7547 N N . ASP B 1 293 ? -5.207 -16.766 -13.836 1 92.75 293 ASP B N 1
ATOM 7548 C CA . ASP B 1 293 ? -5.762 -18.047 -14.25 1 92.75 293 ASP B CA 1
ATOM 7549 C C . ASP B 1 293 ? -6.5 -17.922 -15.586 1 92.75 293 ASP B C 1
ATOM 7551 O O . ASP B 1 293 ? -6.473 -16.859 -16.219 1 92.75 293 ASP B O 1
ATOM 7555 N N . LEU B 1 294 ? -7.082 -19.016 -16.031 1 91.75 294 LEU B N 1
ATOM 7556 C CA . LEU B 1 294 ? -7.73 -19.078 -17.344 1 91.75 294 LEU B CA 1
ATOM 7557 C C . LEU B 1 294 ? -9.094 -18.391 -17.297 1 91.75 294 LEU B C 1
ATOM 7559 O O . LEU B 1 294 ? -9.609 -17.953 -18.328 1 91.75 294 LEU B O 1
ATOM 7563 N N . TRP B 1 295 ? -9.641 -18.219 -16.109 1 91.88 295 TRP B N 1
ATOM 7564 C CA . TRP B 1 295 ? -11.07 -17.922 -16.031 1 91.88 295 TRP B CA 1
ATOM 7565 C C . TRP B 1 295 ? -11.312 -16.516 -15.508 1 91.88 295 TRP B C 1
ATOM 7567 O O . TRP B 1 295 ? -10.523 -15.984 -14.727 1 91.88 295 TRP B O 1
ATOM 7577 N N . VAL B 1 296 ? -12.461 -16 -15.938 1 92.5 296 VAL B N 1
ATOM 7578 C CA . VAL B 1 296 ? -12.953 -14.734 -15.406 1 92.5 296 VAL B CA 1
ATOM 7579 C C . VAL B 1 296 ? -13.508 -14.945 -14 1 92.5 296 VAL B C 1
ATOM 7581 O O . VAL B 1 296 ? -14.102 -15.984 -13.711 1 92.5 296 VAL B O 1
ATOM 7584 N N . LYS B 1 297 ? -13.336 -13.953 -13.172 1 93.38 297 LYS B N 1
ATOM 7585 C CA . LYS B 1 297 ? -13.82 -13.977 -11.797 1 93.38 297 LYS B CA 1
ATOM 7586 C C . LYS B 1 297 ? -15.352 -14.023 -11.758 1 93.38 297 LYS B C 1
ATOM 7588 O O . LYS B 1 297 ? -16.016 -13.281 -12.477 1 93.38 297 LYS B O 1
ATOM 7593 N N . LEU B 1 298 ? -15.906 -14.867 -10.867 1 95.06 298 LEU B N 1
ATOM 7594 C CA . LEU B 1 298 ? -17.359 -15.016 -10.75 1 95.06 298 LEU B CA 1
ATOM 7595 C C . LEU B 1 298 ? -17.812 -14.711 -9.328 1 95.06 298 LEU B C 1
ATOM 7597 O O . LEU B 1 298 ? -18.859 -15.203 -8.891 1 95.06 298 LEU B O 1
ATOM 7601 N N . THR B 1 299 ? -17.016 -13.922 -8.547 1 96.06 299 THR B N 1
ATOM 7602 C CA . THR B 1 299 ? -17.344 -13.594 -7.16 1 96.06 299 THR B CA 1
ATOM 7603 C C . THR B 1 299 ? -18.734 -12.977 -7.07 1 96.06 299 THR B C 1
ATOM 7605 O O . THR B 1 299 ? -19.062 -12.055 -7.816 1 96.06 299 THR B O 1
ATOM 7608 N N . SER B 1 300 ? -19.516 -13.438 -6.156 1 97.19 300 SER B N 1
ATOM 7609 C CA . SER B 1 300 ? -20.906 -13.008 -5.996 1 97.19 300 SER B CA 1
ATOM 7610 C C . SER B 1 300 ? -20.969 -11.594 -5.426 1 97.19 300 SER B C 1
ATOM 7612 O O . SER B 1 300 ? -20.203 -11.234 -4.539 1 97.19 300 SER B O 1
ATOM 7614 N N . PRO B 1 301 ? -21.938 -10.766 -5.914 1 97.31 301 PRO B N 1
ATOM 7615 C CA . PRO B 1 301 ? -22.188 -9.477 -5.273 1 97.31 301 PRO B CA 1
ATOM 7616 C C . PRO B 1 301 ? -22.5 -9.609 -3.785 1 97.31 301 PRO B C 1
ATOM 7618 O O . PRO B 1 301 ? -22.234 -8.68 -3.014 1 97.31 301 PRO B O 1
ATOM 7621 N N . LEU B 1 302 ? -23 -10.75 -3.336 1 97.75 302 LEU B N 1
ATOM 7622 C CA . LEU B 1 302 ? -23.312 -10.984 -1.932 1 97.75 302 LEU B CA 1
ATOM 7623 C C . LEU B 1 302 ? -22.062 -10.961 -1.075 1 97.75 302 LEU B C 1
ATOM 7625 O O . LEU B 1 302 ? -22.094 -10.508 0.073 1 97.75 302 LEU B O 1
ATOM 7629 N N . TYR B 1 303 ? -20.984 -11.492 -1.596 1 97.94 303 TYR B N 1
ATOM 7630 C CA . TYR B 1 303 ? -19.719 -11.406 -0.871 1 97.94 303 TYR B CA 1
ATOM 7631 C C . TYR B 1 303 ? -19.344 -9.953 -0.58 1 97.94 303 TYR B C 1
ATOM 7633 O O . TYR B 1 303 ? -18.953 -9.625 0.539 1 97.94 303 TYR B O 1
ATOM 7641 N N . TYR B 1 304 ? -19.453 -9.125 -1.641 1 97.62 304 TYR B N 1
ATOM 7642 C CA . TYR B 1 304 ? -19.062 -7.73 -1.494 1 97.62 304 TYR B CA 1
ATOM 7643 C C . TYR B 1 304 ? -19.953 -7.016 -0.49 1 97.62 304 TYR B C 1
ATOM 7645 O O . TYR B 1 304 ? -19.5 -6.117 0.224 1 97.62 304 TYR B O 1
ATOM 7653 N N . ARG B 1 305 ? -21.203 -7.422 -0.402 1 96.5 305 ARG B N 1
ATOM 7654 C CA . ARG B 1 305 ? -22.094 -6.879 0.617 1 96.5 305 ARG B CA 1
ATOM 7655 C C . ARG B 1 305 ? -21.656 -7.293 2.014 1 96.5 305 ARG B C 1
ATOM 7657 O O . ARG B 1 305 ? -21.688 -6.484 2.945 1 96.5 305 ARG B O 1
ATOM 7664 N N . ILE B 1 306 ? -21.219 -8.5 2.15 1 98 306 ILE B N 1
ATOM 7665 C CA . ILE B 1 306 ? -20.703 -8.992 3.428 1 98 306 ILE B CA 1
ATOM 7666 C C . ILE B 1 306 ? -19.438 -8.227 3.805 1 98 306 ILE B C 1
ATOM 7668 O O . ILE B 1 306 ? -19.281 -7.812 4.953 1 98 306 ILE B O 1
ATOM 7672 N N . ALA B 1 307 ? -18.594 -8.047 2.832 1 97.88 307 ALA B N 1
ATOM 7673 C CA . ALA B 1 307 ? -17.297 -7.402 3.041 1 97.88 307 ALA B CA 1
ATOM 7674 C C . ALA B 1 307 ? -17.438 -5.883 3.086 1 97.88 307 ALA B C 1
ATOM 7676 O O . ALA B 1 307 ? -16.453 -5.168 3.291 1 97.88 307 ALA B O 1
ATOM 7677 N N . ARG B 1 308 ? -18.625 -5.324 2.891 1 94 308 ARG B N 1
ATOM 7678 C CA . ARG B 1 308 ? -18.938 -3.9 2.895 1 94 308 ARG B CA 1
ATOM 7679 C C . ARG B 1 308 ? -18.156 -3.162 1.813 1 94 308 ARG B C 1
ATOM 7681 O O . ARG B 1 308 ? -17.609 -2.09 2.064 1 94 308 ARG B O 1
ATOM 7688 N N . ILE B 1 309 ? -18.031 -3.77 0.686 1 94.75 309 ILE B N 1
ATOM 7689 C CA . ILE B 1 309 ? -17.422 -3.154 -0.487 1 94.75 309 ILE B CA 1
ATOM 7690 C C . ILE B 1 309 ? -18.516 -2.664 -1.438 1 94.75 309 ILE B C 1
ATOM 7692 O O . ILE B 1 309 ? -19.297 -3.461 -1.95 1 94.75 309 ILE B O 1
ATOM 7696 N N . GLU B 1 310 ? -18.562 -1.359 -1.642 1 91.62 310 GLU B N 1
ATOM 7697 C CA . GLU B 1 310 ? -19.562 -0.763 -2.512 1 91.62 310 GLU B CA 1
ATOM 7698 C C . GLU B 1 310 ? -19 -0.475 -3.898 1 91.62 310 GLU B C 1
ATOM 7700 O O . GLU B 1 310 ? -18.047 0.298 -4.035 1 91.62 310 GLU B O 1
ATOM 7705 N N . PRO B 1 311 ? -19.578 -1.139 -4.887 1 94.62 311 PRO B N 1
ATOM 7706 C CA . PRO B 1 311 ? -19.109 -0.858 -6.242 1 94.62 311 PRO B CA 1
ATOM 7707 C C . PRO B 1 311 ? -19.312 0.6 -6.652 1 94.62 311 PRO B C 1
ATOM 7709 O O . PRO B 1 311 ? -20.281 1.228 -6.242 1 94.62 311 PRO B O 1
ATOM 7712 N N . GLY B 1 312 ? -18.375 1.125 -7.434 1 94 312 GLY B N 1
ATOM 7713 C CA . GLY B 1 312 ? -18.438 2.49 -7.93 1 94 312 GLY B CA 1
ATOM 7714 C C . GLY B 1 312 ? -18.797 2.574 -9.398 1 94 312 GLY B C 1
ATOM 7715 O O . GLY B 1 312 ? -19.688 1.863 -9.867 1 94 312 GLY B O 1
ATOM 7716 N N . GLU B 1 313 ? -18.156 3.506 -10.062 1 96.12 313 GLU B N 1
ATOM 7717 C CA . GLU B 1 313 ? -18.453 3.77 -11.469 1 96.12 313 GLU B CA 1
ATOM 7718 C C . GLU B 1 313 ? -17.703 2.801 -12.383 1 96.12 313 GLU B C 1
ATOM 7720 O O . GLU B 1 313 ? -16.812 2.078 -11.938 1 96.12 313 GLU B O 1
ATOM 7725 N N . ILE B 1 314 ? -18.156 2.748 -13.648 1 96.81 314 ILE B N 1
ATOM 7726 C CA . ILE B 1 314 ? -17.5 1.926 -14.656 1 96.81 314 ILE B CA 1
ATOM 7727 C C . ILE B 1 314 ? -16.141 2.527 -15.008 1 96.81 314 ILE B C 1
ATOM 7729 O O . ILE B 1 314 ? -16.062 3.646 -15.516 1 96.81 314 ILE B O 1
ATOM 7733 N N . ILE B 1 315 ? -15.055 1.812 -14.711 1 95.31 315 ILE B N 1
ATOM 7734 C CA . ILE B 1 315 ? -13.734 2.389 -14.961 1 95.31 315 ILE B CA 1
ATOM 7735 C C . ILE B 1 315 ? -12.938 1.478 -15.891 1 95.31 315 ILE B C 1
ATOM 7737 O O . ILE B 1 315 ? -11.953 1.905 -16.5 1 95.31 315 ILE B O 1
ATOM 7741 N N . ASP B 1 316 ? -13.32 0.202 -16.016 1 95.25 316 ASP B N 1
ATOM 7742 C CA . ASP B 1 316 ? -12.656 -0.755 -16.906 1 95.25 316 ASP B CA 1
ATOM 7743 C C . ASP B 1 316 ? -13.586 -1.201 -18.031 1 95.25 316 ASP B C 1
ATOM 7745 O O . ASP B 1 316 ? -14.766 -0.858 -18.047 1 95.25 316 ASP B O 1
ATOM 7749 N N . ARG B 1 317 ? -13.078 -1.964 -18.984 1 96.06 317 ARG B N 1
ATOM 7750 C CA . ARG B 1 317 ? -13.852 -2.26 -20.172 1 96.06 317 ARG B CA 1
ATOM 7751 C C . ARG B 1 317 ? -13.719 -3.729 -20.562 1 96.06 317 ARG B C 1
ATOM 7753 O O . ARG B 1 317 ? -13.703 -4.062 -21.75 1 96.06 317 ARG B O 1
ATOM 7760 N N . PHE B 1 318 ? -13.555 -4.605 -19.672 1 93.88 318 PHE B N 1
ATOM 7761 C CA . PHE B 1 318 ? -13.453 -6.031 -19.953 1 93.88 318 PHE B CA 1
ATOM 7762 C C . PHE B 1 318 ? -14.703 -6.531 -20.672 1 93.88 318 PHE B C 1
ATOM 7764 O O . PHE B 1 318 ? -14.625 -7.434 -21.5 1 93.88 318 PHE B O 1
ATOM 7771 N N . GLY B 1 319 ? -15.859 -5.953 -20.375 1 93.12 319 GLY B N 1
ATOM 7772 C CA . GLY B 1 319 ? -17.156 -6.43 -20.844 1 93.12 319 GLY B CA 1
ATOM 7773 C C . GLY B 1 319 ? -17.406 -6.109 -22.312 1 93.12 319 GLY B C 1
ATOM 7774 O O . GLY B 1 319 ? -18.375 -6.586 -22.891 1 93.12 319 GLY B O 1
ATOM 7775 N N . ILE B 1 320 ? -16.531 -5.352 -22.906 1 95.88 320 ILE B N 1
ATOM 7776 C CA . ILE B 1 320 ? -16.797 -4.988 -24.297 1 95.88 320 ILE B CA 1
ATOM 7777 C C . ILE B 1 320 ? -15.57 -5.312 -25.141 1 95.88 320 ILE B C 1
ATOM 7779 O O . ILE B 1 320 ? -14.438 -5.316 -24.656 1 95.88 320 ILE B O 1
ATOM 7783 N N . PRO B 1 321 ? -15.766 -5.625 -26.453 1 96.31 321 PRO B N 1
ATOM 7784 C CA . PRO B 1 321 ? -14.633 -5.867 -27.359 1 96.31 321 PRO B CA 1
ATOM 7785 C C . PRO B 1 321 ? -13.727 -4.648 -27.5 1 96.31 321 PRO B C 1
ATOM 7787 O O . PRO B 1 321 ? -14.164 -3.516 -27.281 1 96.31 321 PRO B O 1
ATOM 7790 N N . ASN B 1 322 ? -12.469 -4.875 -27.859 1 96.75 322 ASN B N 1
ATOM 7791 C CA . ASN B 1 322 ? -11.492 -3.803 -28.016 1 96.75 322 ASN B CA 1
ATOM 7792 C C . ASN B 1 322 ? -11.969 -2.738 -29 1 96.75 322 ASN B C 1
ATOM 7794 O O . ASN B 1 322 ? -11.578 -1.576 -28.906 1 96.75 322 ASN B O 1
ATOM 7798 N N . ASP B 1 323 ? -12.805 -3.123 -29.969 1 96.5 323 ASP B N 1
ATOM 7799 C CA . ASP B 1 323 ? -13.289 -2.15 -30.938 1 96.5 323 ASP B CA 1
ATOM 7800 C C . ASP B 1 323 ? -14.594 -1.507 -30.469 1 96.5 323 ASP B C 1
ATOM 7802 O O . ASP B 1 323 ? -15.203 -0.72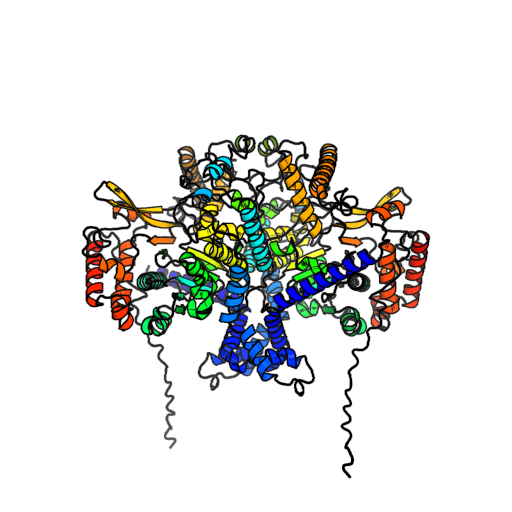 -31.203 1 96.5 323 ASP B O 1
ATOM 7806 N N . GLY B 1 324 ? -15.031 -1.861 -29.266 1 96.12 324 GLY B N 1
ATOM 7807 C CA . GLY B 1 324 ? -16.234 -1.27 -28.719 1 96.12 324 GLY B CA 1
ATOM 7808 C C . GLY B 1 324 ? -16.016 0.129 -28.172 1 96.12 324 GLY B C 1
ATOM 7809 O O . GLY B 1 324 ? -14.891 0.502 -27.844 1 96.12 324 GLY B O 1
ATOM 7810 N N . SER B 1 325 ? -17.109 0.889 -28.031 1 95.69 325 SER B N 1
ATOM 7811 C CA . SER B 1 325 ? -17.062 2.268 -27.562 1 95.69 325 SER B CA 1
ATOM 7812 C C . SER B 1 325 ? -17.219 2.338 -26.047 1 95.69 325 SER B C 1
ATOM 7814 O O . SER B 1 325 ? -18.281 2.008 -25.5 1 95.69 325 SER B O 1
ATOM 7816 N N . PHE B 1 326 ? -16.156 2.836 -25.375 1 96.5 326 PHE B N 1
ATOM 7817 C CA . PHE B 1 326 ? -16.234 3 -23.938 1 96.5 326 PHE B CA 1
ATOM 7818 C C . PHE B 1 326 ? -17.25 4.082 -23.562 1 96.5 326 PHE B C 1
ATOM 7820 O O . PHE B 1 326 ? -17.938 3.977 -22.547 1 96.5 326 PHE B O 1
ATOM 7827 N N . ALA B 1 327 ? -17.391 5.168 -24.359 1 95.25 327 ALA B N 1
ATOM 7828 C CA . ALA B 1 327 ? -18.344 6.25 -24.109 1 95.25 327 ALA B CA 1
ATOM 7829 C C . ALA B 1 327 ? -19.781 5.727 -24.094 1 95.25 327 ALA B C 1
ATOM 7831 O O . ALA B 1 327 ? -20.625 6.215 -23.344 1 95.25 327 ALA B O 1
ATOM 7832 N N . GLU B 1 328 ? -20.031 4.766 -24.938 1 96.44 328 GLU B N 1
ATOM 7833 C CA . GLU B 1 328 ? -21.344 4.141 -24.938 1 96.44 328 GLU B CA 1
ATOM 7834 C C . GLU B 1 328 ? -21.5 3.172 -23.766 1 96.44 328 GLU B C 1
ATOM 7836 O O . GLU B 1 328 ? -22.578 3.1 -23.156 1 96.44 328 GLU B O 1
ATOM 7841 N N . TYR B 1 329 ? -20.422 2.463 -23.469 1 97.19 329 TYR B N 1
ATOM 7842 C CA . TYR B 1 329 ? -20.422 1.434 -22.438 1 97.19 329 TYR B CA 1
ATOM 7843 C C . TYR B 1 329 ? -20.812 2.018 -21.078 1 97.19 329 TYR B C 1
ATOM 7845 O O . TYR B 1 329 ? -21.594 1.413 -20.344 1 97.19 329 TYR B O 1
ATOM 7853 N N . ILE B 1 330 ? -20.359 3.215 -20.75 1 96.75 330 ILE B N 1
ATOM 7854 C CA . ILE B 1 330 ? -20.531 3.771 -19.406 1 96.75 330 ILE B CA 1
ATOM 7855 C C . ILE B 1 330 ? -21.938 4.332 -19.266 1 96.75 330 ILE B C 1
ATOM 7857 O O . ILE B 1 330 ? -22.328 4.77 -18.188 1 96.75 330 ILE B O 1
ATOM 7861 N N . THR B 1 331 ? -22.766 4.363 -20.375 1 95.5 331 THR B N 1
ATOM 7862 C CA . THR B 1 331 ? -24.141 4.832 -20.297 1 95.5 331 THR B CA 1
ATOM 7863 C C . THR B 1 331 ? -25.109 3.662 -20.125 1 95.5 331 THR B C 1
ATOM 7865 O O . THR B 1 331 ? -26.312 3.863 -19.969 1 95.5 331 THR B O 1
ATOM 7868 N N . LYS B 1 332 ? -24.578 2.459 -20.141 1 96.19 332 LYS B N 1
ATOM 7869 C CA . LYS B 1 332 ? -25.406 1.266 -20.047 1 96.19 332 LYS B CA 1
ATOM 7870 C C . LYS B 1 332 ? -25.844 0.996 -18.609 1 96.19 332 LYS B C 1
ATOM 7872 O O . LYS B 1 332 ? -25.297 1.581 -17.672 1 96.19 332 LYS B O 1
ATOM 7877 N N . ASP B 1 333 ? -26.828 0.113 -18.5 1 95.62 333 ASP B N 1
ATOM 7878 C CA . ASP B 1 333 ? -27.328 -0.261 -17.172 1 95.62 333 ASP B CA 1
ATOM 7879 C C . ASP B 1 333 ? -26.281 -1.075 -16.406 1 95.62 333 ASP B C 1
ATOM 7881 O O . ASP B 1 333 ? -25.906 -2.17 -16.828 1 95.62 333 ASP B O 1
ATOM 7885 N N . LYS B 1 334 ? -25.844 -0.596 -15.266 1 94.75 334 LYS B N 1
ATOM 7886 C CA . LYS B 1 334 ? -24.766 -1.201 -14.484 1 94.75 334 LYS B CA 1
ATOM 7887 C C . LYS B 1 334 ? -25.156 -2.6 -14.008 1 94.75 334 LYS B C 1
ATOM 7889 O O . LYS B 1 334 ? -24.297 -3.473 -13.875 1 94.75 334 LYS B O 1
ATOM 7894 N N . GLN B 1 335 ? -26.438 -2.869 -13.812 1 94.94 335 GLN B N 1
ATOM 7895 C CA . GLN B 1 335 ? -26.859 -4.125 -13.211 1 94.94 335 GLN B CA 1
ATOM 7896 C C . GLN B 1 335 ? -26.953 -5.238 -14.25 1 94.94 335 GLN B C 1
ATOM 7898 O O . GLN B 1 335 ? -26.672 -6.398 -13.945 1 94.94 335 GLN B O 1
ATOM 7903 N N . SER B 1 336 ? -27.297 -4.883 -15.484 1 96.56 336 SER B N 1
ATOM 7904 C CA . SER B 1 336 ? -27.609 -5.941 -16.438 1 96.56 336 SER B CA 1
ATOM 7905 C C . SER B 1 336 ? -26.734 -5.848 -17.688 1 96.56 336 SER B C 1
ATOM 7907 O O . SER B 1 336 ? -26.594 -6.824 -18.422 1 96.56 336 SER B O 1
ATOM 7909 N N . GLU B 1 337 ? -26.094 -4.711 -17.891 1 97.31 337 GLU B N 1
ATOM 7910 C CA . GLU B 1 337 ? -25.453 -4.523 -19.188 1 97.31 337 GLU B CA 1
ATOM 7911 C C . GLU B 1 337 ? -23.969 -4.223 -19.047 1 97.31 337 GLU B C 1
ATOM 7913 O O . GLU B 1 337 ? -23.281 -3.982 -20.031 1 97.31 337 GLU B O 1
ATOM 7918 N N . VAL B 1 338 ? -23.469 -4.203 -17.875 1 97.5 338 VAL B N 1
ATOM 7919 C CA . VAL B 1 338 ? -22.062 -3.908 -17.609 1 97.5 338 VAL B CA 1
ATOM 7920 C C . VAL B 1 338 ? -21.422 -5.082 -16.875 1 97.5 338 VAL B C 1
ATOM 7922 O O . VAL B 1 338 ? -22.062 -5.742 -16.047 1 97.5 338 VAL B O 1
ATOM 7925 N N . HIS B 1 339 ? -20.188 -5.391 -17.328 1 97.69 339 HIS B N 1
ATOM 7926 C CA . HIS B 1 339 ? -19.406 -6.383 -16.594 1 97.69 339 HIS B CA 1
ATOM 7927 C C . HIS B 1 339 ? -19.172 -5.945 -15.148 1 97.69 339 HIS B C 1
ATOM 7929 O O . HIS B 1 339 ? -18.594 -4.883 -14.906 1 97.69 339 HIS B O 1
ATOM 7935 N N . TYR B 1 340 ? -19.562 -6.73 -14.203 1 98 340 TYR B N 1
ATOM 7936 C CA . TYR B 1 340 ? -19.625 -6.344 -12.797 1 98 340 TYR B CA 1
ATOM 7937 C C . TYR B 1 340 ? -18.266 -5.891 -12.297 1 98 340 TYR B C 1
ATOM 7939 O O . TYR B 1 340 ? -18.141 -4.836 -11.672 1 98 340 TYR B O 1
ATOM 7947 N N . HIS B 1 341 ? -17.234 -6.582 -12.602 1 97.19 341 HIS B N 1
ATOM 7948 C CA . HIS B 1 341 ? -15.891 -6.316 -12.07 1 97.19 341 HIS B CA 1
ATOM 7949 C C . HIS B 1 341 ? -15.188 -5.234 -12.883 1 97.19 341 HIS B C 1
ATOM 7951 O O . HIS B 1 341 ? -13.984 -5.016 -12.719 1 97.19 341 HIS B O 1
ATOM 7957 N N . ASP B 1 342 ? -15.898 -4.586 -13.812 1 97.31 342 ASP B N 1
ATOM 7958 C CA . ASP B 1 342 ? -15.422 -3.363 -14.453 1 97.31 342 ASP B CA 1
ATOM 7959 C C . ASP B 1 342 ? -15.711 -2.139 -13.586 1 97.31 342 ASP B C 1
ATOM 7961 O O . ASP B 1 342 ? -15.227 -1.042 -13.867 1 97.31 342 ASP B O 1
ATOM 7965 N N . LEU B 1 343 ? -16.469 -2.369 -12.57 1 97.19 343 LEU B N 1
ATOM 7966 C CA . LEU B 1 343 ? -16.844 -1.27 -11.688 1 97.19 343 LEU B CA 1
ATOM 7967 C C . LEU B 1 343 ? -15.719 -0.934 -10.727 1 97.19 343 LEU B C 1
ATOM 7969 O O . LEU B 1 343 ? -15.016 -1.829 -10.25 1 97.19 343 LEU B O 1
ATOM 7973 N N . ASP B 1 344 ? -15.625 0.353 -10.422 1 94.88 344 ASP B N 1
ATOM 7974 C CA . ASP B 1 344 ? -14.633 0.863 -9.477 1 94.88 344 ASP B CA 1
ATOM 7975 C C . ASP B 1 344 ? -14.836 0.254 -8.094 1 94.88 344 ASP B C 1
ATOM 7977 O O . ASP B 1 344 ? -15.953 -0.115 -7.727 1 94.88 344 ASP B O 1
ATOM 7981 N N . ASN B 1 345 ? -13.742 0.073 -7.32 1 94.19 345 ASN B N 1
ATOM 7982 C CA . ASN B 1 345 ? -13.695 -0.43 -5.949 1 94.19 345 ASN B CA 1
ATOM 7983 C C . ASN B 1 345 ? -13.898 -1.941 -5.902 1 94.19 345 ASN B C 1
ATOM 7985 O O . ASN B 1 345 ? -14.039 -2.518 -4.82 1 94.19 345 ASN B O 1
ATOM 7989 N N . LEU B 1 346 ? -14.016 -2.609 -7.039 1 96.5 346 LEU B N 1
ATOM 7990 C CA . LEU B 1 346 ? -13.977 -4.066 -7.129 1 96.5 346 LEU B CA 1
ATOM 7991 C C . LEU B 1 346 ? -12.641 -4.539 -7.691 1 96.5 346 LEU B C 1
ATOM 7993 O O . LEU B 1 346 ? -11.938 -3.779 -8.359 1 96.5 346 LEU B O 1
ATOM 7997 N N . PRO B 1 347 ? -12.281 -5.809 -7.332 1 94.19 347 PRO B N 1
ATOM 7998 C CA . PRO B 1 347 ? -11.023 -6.32 -7.891 1 94.19 347 PRO B CA 1
ATOM 7999 C C . PRO B 1 347 ? -11.102 -6.547 -9.398 1 94.19 347 PRO B C 1
ATOM 8001 O O . PRO B 1 347 ? -12.188 -6.496 -9.977 1 94.19 347 PRO B O 1
ATOM 8004 N N . SER B 1 348 ? -9.977 -6.844 -9.922 1 88.06 348 SER B N 1
ATOM 8005 C CA . SER B 1 348 ? -9.859 -7.117 -11.352 1 88.06 348 SER B CA 1
ATOM 8006 C C . SER B 1 348 ? -10.711 -8.32 -11.758 1 88.06 348 SER B C 1
ATOM 8008 O O . SER B 1 348 ? -10.953 -9.211 -10.945 1 88.06 348 SER B O 1
ATOM 8010 N N . THR B 1 349 ? -11.07 -8.359 -12.977 1 91.75 349 THR B N 1
ATOM 8011 C CA . THR B 1 349 ? -11.914 -9.383 -13.578 1 91.75 349 THR B CA 1
ATOM 8012 C C . THR B 1 349 ? -11.188 -10.727 -13.648 1 91.75 349 THR B C 1
ATOM 8014 O O . THR B 1 349 ? -11.812 -11.781 -13.648 1 91.75 349 THR B O 1
ATOM 8017 N N . ILE B 1 350 ? -9.953 -10.664 -13.656 1 90.81 350 ILE B N 1
ATOM 8018 C CA . ILE B 1 350 ? -9.188 -11.883 -13.898 1 90.81 350 ILE B CA 1
ATOM 8019 C C . ILE B 1 350 ? -8.969 -12.625 -12.586 1 90.81 350 ILE B C 1
ATOM 8021 O O . ILE B 1 350 ? -8.719 -12 -11.547 1 90.81 350 ILE B O 1
ATOM 8025 N N . SER B 1 351 ? -9.125 -13.938 -12.656 1 92.81 351 SER B N 1
ATOM 8026 C CA . SER B 1 351 ? -8.852 -14.797 -11.508 1 92.81 351 SER B CA 1
ATOM 8027 C C . SER B 1 351 ? -7.359 -15.07 -11.367 1 92.81 351 SER B C 1
ATOM 8029 O O . SER B 1 351 ? -6.57 -14.703 -12.234 1 92.81 351 SER B O 1
ATOM 8031 N N . VAL B 1 352 ? -7.016 -15.711 -10.25 1 93.75 352 VAL B N 1
ATOM 8032 C CA . VAL B 1 352 ? -5.605 -15.859 -9.906 1 93.75 352 VAL B CA 1
ATOM 8033 C C . VAL B 1 352 ? -5.211 -17.328 -9.969 1 93.75 352 VAL B C 1
ATOM 8035 O O . VAL B 1 352 ? -5.996 -18.203 -9.586 1 93.75 352 VAL B O 1
ATOM 8038 N N . GLU B 1 353 ? -4.07 -17.562 -10.547 1 92.81 353 GLU B N 1
ATOM 8039 C CA . GLU B 1 353 ? -3.359 -18.844 -10.43 1 92.81 353 GLU B CA 1
ATOM 8040 C C . GLU B 1 353 ? -2.311 -18.781 -9.32 1 92.81 353 GLU B C 1
ATOM 8042 O O . GLU B 1 353 ? -1.328 -18.047 -9.43 1 92.81 353 GLU B O 1
ATOM 8047 N N . THR B 1 354 ? -2.494 -19.594 -8.242 1 92.94 354 THR B N 1
ATOM 8048 C CA . THR B 1 354 ? -1.653 -19.453 -7.059 1 92.94 354 THR B CA 1
ATOM 8049 C C . THR B 1 354 ? -0.548 -20.516 -7.062 1 92.94 354 THR B C 1
ATOM 8051 O O . THR B 1 354 ? 0.108 -20.734 -6.043 1 92.94 354 THR B O 1
ATOM 8054 N N . GLY B 1 355 ? -0.349 -21.188 -8.188 1 94.44 355 GLY B N 1
ATOM 8055 C CA . GLY B 1 355 ? 0.775 -22.094 -8.281 1 94.44 355 GLY B CA 1
ATOM 8056 C C . GLY B 1 355 ? 2.115 -21.422 -8.039 1 94.44 355 GLY B C 1
ATOM 8057 O O . GLY B 1 355 ? 3.09 -22.094 -7.68 1 94.44 355 GLY B O 1
ATOM 8058 N N . GLN B 1 356 ? 2.191 -20.219 -8.305 1 96.56 356 GLN B N 1
ATOM 8059 C CA . GLN B 1 356 ? 3.328 -19.359 -7.969 1 96.56 356 GLN B CA 1
ATOM 8060 C C . GLN B 1 356 ? 2.865 -18 -7.477 1 96.56 356 GLN B C 1
ATOM 8062 O O . GLN B 1 356 ? 1.871 -17.453 -7.965 1 96.56 356 GLN B O 1
ATOM 8067 N N . MET B 1 357 ? 3.463 -17.484 -6.508 1 97.56 357 MET B N 1
ATOM 8068 C CA . MET B 1 357 ? 3.264 -16.156 -5.953 1 97.56 357 MET B CA 1
ATOM 8069 C C . MET B 1 357 ? 4.582 -15.578 -5.441 1 97.56 357 MET B C 1
ATOM 8071 O O . MET B 1 357 ? 5.441 -16.312 -4.957 1 97.56 357 MET B O 1
ATOM 8075 N N . VAL B 1 358 ? 4.781 -14.312 -5.578 1 98.38 358 VAL B N 1
ATOM 8076 C CA . VAL B 1 358 ? 5.91 -13.594 -5 1 98.38 358 VAL B CA 1
ATOM 8077 C C . VAL B 1 358 ? 5.406 -12.484 -4.082 1 98.38 358 VAL B C 1
ATOM 8079 O O . VAL B 1 358 ? 4.637 -11.617 -4.508 1 98.38 358 VAL B O 1
ATOM 8082 N N . PHE B 1 359 ? 5.777 -12.531 -2.785 1 98.31 359 PHE B N 1
ATOM 8083 C CA . PHE B 1 359 ? 5.199 -11.531 -1.9 1 98.31 359 PHE B CA 1
ATOM 8084 C C . PHE B 1 359 ? 6.062 -11.344 -0.659 1 98.31 359 PHE B C 1
ATOM 8086 O O . PHE B 1 359 ? 6.934 -12.164 -0.37 1 98.31 359 PHE B O 1
ATOM 8093 N N . SER B 1 360 ? 5.863 -10.273 0.018 1 96.75 360 SER B N 1
ATOM 8094 C CA . SER B 1 360 ? 6.371 -10.008 1.361 1 96.75 360 SER B CA 1
ATOM 8095 C C . SER B 1 360 ? 5.324 -10.336 2.42 1 96.75 360 SER B C 1
ATOM 8097 O O . SER B 1 360 ? 4.195 -9.844 2.357 1 96.75 360 SER B O 1
ATOM 8099 N N . LYS B 1 361 ? 5.656 -11.148 3.316 1 95.88 361 LYS B N 1
ATOM 8100 C CA . LYS B 1 361 ? 4.707 -11.5 4.367 1 95.88 361 LYS B CA 1
ATOM 8101 C C . LYS B 1 361 ? 4.438 -10.32 5.289 1 95.88 361 LYS B C 1
ATOM 8103 O O . LYS B 1 361 ? 3.314 -10.133 5.762 1 95.88 361 LYS B O 1
ATOM 8108 N N . ARG B 1 362 ? 5.398 -9.609 5.543 1 90.69 362 ARG B N 1
ATOM 8109 C CA . ARG B 1 362 ? 5.238 -8.438 6.395 1 90.69 362 ARG B CA 1
ATOM 8110 C C . ARG B 1 362 ? 4.242 -7.457 5.793 1 90.69 362 ARG B C 1
ATOM 8112 O O . ARG B 1 362 ? 3.398 -6.906 6.504 1 90.69 362 ARG B O 1
ATOM 8119 N N . GLU B 1 363 ? 4.34 -7.23 4.508 1 93.62 363 GLU B N 1
ATOM 8120 C CA . GLU B 1 363 ? 3.477 -6.27 3.824 1 93.62 363 GLU B CA 1
ATOM 8121 C C . GLU B 1 363 ? 2.076 -6.84 3.613 1 93.62 363 GLU B C 1
ATOM 8123 O O . GLU B 1 363 ? 1.111 -6.086 3.461 1 93.62 363 GLU B O 1
ATOM 8128 N N . HIS B 1 364 ? 1.986 -8.18 3.613 1 97.44 364 HIS B N 1
ATOM 8129 C CA . HIS B 1 364 ? 0.723 -8.773 3.195 1 97.44 364 HIS B CA 1
ATOM 8130 C C . HIS B 1 364 ? 0.218 -9.773 4.23 1 97.44 364 HIS B C 1
ATOM 8132 O O . HIS B 1 364 ? -0.575 -10.664 3.904 1 97.44 364 HIS B O 1
ATOM 8138 N N . LEU B 1 365 ? 0.644 -9.719 5.457 1 95.88 365 LEU B N 1
ATOM 8139 C CA . LEU B 1 365 ? 0.243 -10.664 6.496 1 95.88 365 LEU B CA 1
ATOM 8140 C C . LEU B 1 365 ? -1.267 -10.625 6.711 1 95.88 365 LEU B C 1
ATOM 8142 O O . LEU B 1 365 ? -1.906 -11.672 6.84 1 95.88 365 LEU B O 1
ATOM 8146 N N . LYS B 1 366 ? -1.848 -9.469 6.75 1 97.06 366 LYS B N 1
ATOM 8147 C CA . LYS B 1 366 ? -3.268 -9.297 7.051 1 97.06 366 LYS B CA 1
ATOM 8148 C C . LYS B 1 366 ? -4.137 -9.93 5.965 1 97.06 366 LYS B C 1
ATOM 8150 O O . LYS B 1 366 ? -5.102 -10.633 6.27 1 97.06 366 LYS B O 1
ATOM 8155 N N . SER B 1 367 ? -3.764 -9.703 4.746 1 97.75 367 SER B N 1
ATOM 8156 C CA . SER B 1 367 ? -4.531 -10.297 3.656 1 97.75 367 SER B CA 1
ATOM 8157 C C . SER B 1 367 ? -4.352 -11.805 3.609 1 97.75 367 SER B C 1
ATOM 8159 O O . SER B 1 367 ? -5.293 -12.539 3.289 1 97.75 367 SER B O 1
ATOM 8161 N N . LEU B 1 368 ? -3.133 -12.281 3.889 1 97.88 368 LEU B N 1
ATOM 8162 C CA . LEU B 1 368 ? -2.914 -13.727 3.918 1 97.88 368 LEU B CA 1
ATOM 8163 C C . LEU B 1 368 ? -3.76 -14.383 5.004 1 97.88 368 LEU B C 1
ATOM 8165 O O . LEU B 1 368 ? -4.34 -15.445 4.785 1 97.88 368 LEU B O 1
ATOM 8169 N N . LEU B 1 369 ? -3.852 -13.75 6.137 1 97.94 369 LEU B N 1
ATOM 8170 C CA . LEU B 1 369 ? -4.668 -14.266 7.227 1 97.94 369 LEU B CA 1
ATOM 8171 C C . LEU B 1 369 ? -6.148 -14.234 6.863 1 97.94 369 LEU B C 1
ATOM 8173 O O . LEU B 1 369 ? -6.879 -15.188 7.137 1 97.94 369 LEU B O 1
ATOM 8177 N N . LEU B 1 370 ? -6.566 -13.141 6.238 1 98.38 370 LEU B N 1
ATOM 8178 C CA . LEU B 1 370 ? -7.965 -13.062 5.832 1 98.38 370 LEU B CA 1
ATOM 8179 C C . LEU B 1 370 ? -8.281 -14.094 4.758 1 98.38 370 LEU B C 1
ATOM 8181 O O . LEU B 1 370 ? -9.375 -14.672 4.746 1 98.38 370 LEU B O 1
ATOM 8185 N N . ALA B 1 371 ? -7.363 -14.305 3.844 1 97.44 371 ALA B N 1
ATOM 8186 C CA . ALA B 1 371 ? -7.527 -15.359 2.85 1 97.44 371 ALA B CA 1
ATOM 8187 C C . ALA B 1 371 ? -7.668 -16.719 3.518 1 97.44 371 ALA B C 1
ATOM 8189 O O . ALA B 1 371 ? -8.492 -17.547 3.104 1 97.44 371 ALA B O 1
ATOM 8190 N N . LEU B 1 372 ? -6.84 -16.984 4.504 1 97.38 372 LEU B N 1
ATOM 8191 C CA . LEU B 1 372 ? -6.949 -18.219 5.254 1 97.38 372 LEU B CA 1
ATOM 8192 C C . LEU B 1 372 ? -8.312 -18.328 5.941 1 97.38 372 LEU B C 1
ATOM 8194 O O . LEU B 1 372 ? -8.906 -19.406 5.98 1 97.38 372 LEU B O 1
ATOM 8198 N N . TYR B 1 373 ? -8.797 -17.234 6.48 1 97.69 373 TYR B N 1
ATOM 8199 C CA . TYR B 1 373 ? -10.125 -17.203 7.09 1 97.69 373 TYR B CA 1
ATOM 8200 C C . TYR B 1 373 ? -11.195 -17.656 6.102 1 97.69 373 TYR B C 1
ATOM 8202 O O . TYR B 1 373 ? -12.086 -18.422 6.453 1 97.69 373 TYR B O 1
ATOM 8210 N N . TYR B 1 374 ? -11.125 -17.125 4.883 1 97.25 374 TYR B N 1
ATOM 8211 C CA . TYR B 1 374 ? -12.07 -17.516 3.852 1 97.25 374 TYR B CA 1
ATOM 8212 C C . TYR B 1 374 ? -11.961 -19.016 3.568 1 97.25 374 TYR B C 1
ATOM 8214 O O . TYR B 1 374 ? -12.977 -19.688 3.332 1 97.25 374 TYR B O 1
ATOM 8222 N N . ASN B 1 375 ? -10.758 -19.531 3.58 1 95.75 375 ASN B N 1
ATOM 8223 C CA . ASN B 1 375 ? -10.555 -20.953 3.322 1 95.75 375 ASN B CA 1
ATOM 8224 C C . ASN B 1 375 ? -11.078 -21.812 4.477 1 95.75 375 ASN B C 1
ATOM 8226 O O . ASN B 1 375 ? -11.711 -22.844 4.254 1 95.75 375 ASN B O 1
ATOM 8230 N N . ILE B 1 376 ? -10.773 -21.406 5.688 1 96 376 ILE B N 1
ATOM 8231 C CA . ILE B 1 376 ? -11.242 -22.109 6.871 1 96 376 ILE B CA 1
ATOM 8232 C C . ILE B 1 376 ? -12.766 -22.234 6.832 1 96 376 ILE B C 1
ATOM 8234 O O . ILE B 1 376 ? -13.32 -23.281 7.164 1 96 376 ILE B O 1
ATOM 8238 N N . ASN B 1 377 ? -13.406 -21.203 6.379 1 95.75 377 ASN B N 1
ATOM 8239 C CA . ASN B 1 377 ? -14.859 -21.172 6.312 1 95.75 377 ASN B CA 1
ATOM 8240 C C . ASN B 1 377 ? -15.367 -21.406 4.895 1 95.75 377 ASN B C 1
ATOM 8242 O O . ASN B 1 377 ? -16.484 -21.016 4.547 1 95.75 377 ASN B O 1
ATOM 8246 N N . GLY B 1 378 ? -14.555 -22 4.086 1 94.12 378 GLY B N 1
ATOM 8247 C CA . GLY B 1 378 ? -14.82 -22.141 2.662 1 94.12 378 GLY B CA 1
ATOM 8248 C C . GLY B 1 378 ? -15.984 -23.062 2.359 1 94.12 378 GLY B C 1
ATOM 8249 O O . GLY B 1 378 ? -16.953 -22.641 1.727 1 94.12 378 GLY B O 1
ATOM 8250 N N . LYS B 1 379 ? -15.977 -24.25 2.82 1 92 379 LYS B N 1
ATOM 8251 C CA . LYS B 1 379 ? -16.984 -25.266 2.518 1 92 379 LYS B CA 1
ATOM 8252 C C . LYS B 1 379 ? -18.375 -24.812 2.963 1 92 379 LYS B C 1
ATOM 8254 O O . LYS B 1 379 ? -19.359 -25.062 2.271 1 92 379 LYS B O 1
ATOM 8259 N N . ASP B 1 380 ? -18.375 -24.094 4.055 1 94.31 380 ASP B N 1
ATOM 8260 C CA . ASP B 1 380 ? -19.656 -23.703 4.641 1 94.31 380 ASP B CA 1
ATOM 8261 C C . ASP B 1 380 ? -20.219 -22.453 3.975 1 94.31 380 ASP B C 1
ATOM 8263 O O . ASP B 1 380 ? -21.438 -22.266 3.902 1 94.31 380 ASP B O 1
ATOM 8267 N N . PHE B 1 381 ? -19.328 -21.562 3.545 1 96 381 PHE B N 1
ATOM 8268 C CA . PHE B 1 381 ? -19.859 -20.266 3.164 1 96 381 PHE B CA 1
ATOM 8269 C C . PHE B 1 381 ? -19.141 -19.719 1.938 1 96 381 PHE B C 1
ATOM 8271 O O . PHE B 1 381 ? -19.734 -19.562 0.876 1 96 381 PHE B O 1
ATOM 8278 N N . TYR B 1 382 ? -17.844 -19.625 1.927 1 95.62 382 TYR B N 1
ATOM 8279 C CA . TYR B 1 382 ? -17.156 -18.672 1.068 1 95.62 382 TYR B CA 1
ATOM 8280 C C . TYR B 1 382 ? -16.812 -19.297 -0.277 1 95.62 382 TYR B C 1
ATOM 8282 O O . TYR B 1 382 ? -16.578 -18.578 -1.259 1 95.62 382 TYR B O 1
ATOM 8290 N N . ILE B 1 383 ? -16.703 -20.609 -0.413 1 92.56 383 ILE B N 1
ATOM 8291 C CA . ILE B 1 383 ? -16.453 -21.234 -1.708 1 92.56 383 ILE B CA 1
ATOM 8292 C C . ILE B 1 383 ? -17.578 -20.875 -2.682 1 92.56 383 ILE B C 1
ATOM 8294 O O . ILE B 1 383 ? -17.312 -20.531 -3.838 1 92.56 383 ILE B O 1
ATOM 8298 N N . ASP B 1 384 ? -18.781 -20.922 -2.246 1 93.38 384 ASP B N 1
ATOM 8299 C CA . ASP B 1 384 ? -19.922 -20.609 -3.096 1 93.38 384 ASP B CA 1
ATOM 8300 C C . ASP B 1 384 ? -20 -19.109 -3.398 1 93.38 384 ASP B C 1
ATOM 8302 O O . ASP B 1 384 ? -20.422 -18.719 -4.484 1 93.38 384 ASP B O 1
ATOM 8306 N N . LEU B 1 385 ? -19.562 -18.297 -2.5 1 96.31 385 LEU B N 1
ATOM 8307 C CA . LEU B 1 385 ? -19.609 -16.844 -2.65 1 96.31 385 LEU B CA 1
ATOM 8308 C C . LEU B 1 385 ? -18.531 -16.344 -3.604 1 96.31 385 LEU B C 1
ATOM 8310 O O . LEU B 1 385 ? -18.75 -15.414 -4.375 1 96.31 385 LEU B O 1
ATOM 8314 N N . LEU B 1 386 ? -17.359 -17.016 -3.604 1 95.12 386 LEU B N 1
ATOM 8315 C CA . LEU B 1 386 ? -16.203 -16.469 -4.305 1 95.12 386 LEU B CA 1
ATOM 8316 C C . LEU B 1 386 ? -16.031 -17.141 -5.664 1 95.12 386 LEU B C 1
ATOM 8318 O O . LEU B 1 386 ? -15.547 -16.531 -6.613 1 95.12 386 LEU B O 1
ATOM 8322 N N . TYR B 1 387 ? -16.438 -18.406 -5.836 1 92.44 387 TYR B N 1
ATOM 8323 C CA . TYR B 1 387 ? -16.141 -19.156 -7.051 1 92.44 387 TYR B CA 1
ATOM 8324 C C . TYR B 1 387 ? -17.375 -19.281 -7.934 1 92.44 387 TYR B C 1
ATOM 8326 O O . TYR B 1 387 ? -17.281 -19.203 -9.156 1 92.44 387 TYR B O 1
ATOM 8334 N N . GLN B 1 388 ? -18.5 -19.453 -7.391 1 92.25 388 GLN B N 1
ATOM 8335 C CA . GLN B 1 388 ? -19.797 -19.641 -8.023 1 92.25 388 GLN B CA 1
ATOM 8336 C C . GLN B 1 388 ? -19.688 -20.562 -9.242 1 92.25 388 GLN B C 1
ATOM 8338 O O . GLN B 1 388 ? -20.25 -20.25 -10.297 1 92.25 388 GLN B O 1
ATOM 8343 N N . GLY B 1 389 ? -18.828 -21.531 -9.156 1 86.88 389 GLY B N 1
ATOM 8344 C CA . GLY B 1 389 ? -18.766 -22.516 -10.219 1 86.88 389 GLY B CA 1
ATOM 8345 C C . GLY B 1 389 ? -17.516 -22.406 -11.078 1 86.88 389 GLY B C 1
ATOM 8346 O O . GLY B 1 389 ? -17.281 -23.25 -11.945 1 86.88 389 GLY B O 1
ATOM 8347 N N . ALA B 1 390 ? -16.734 -21.375 -10.898 1 85.31 390 ALA B N 1
ATOM 8348 C CA . ALA B 1 390 ? -15.469 -21.312 -11.617 1 85.31 390 ALA B CA 1
ATOM 8349 C C . ALA B 1 390 ? -14.586 -22.516 -11.281 1 85.31 390 ALA B C 1
ATOM 8351 O O . ALA B 1 390 ? -14.617 -23.016 -10.156 1 85.31 390 ALA B O 1
ATOM 8352 N N . TYR B 1 391 ? -13.828 -22.969 -12.227 1 81.75 391 TYR B N 1
ATOM 8353 C CA . TYR B 1 391 ? -12.984 -24.141 -12.016 1 81.75 391 TYR B CA 1
ATOM 8354 C C . TYR B 1 391 ? -11.812 -23.812 -11.102 1 81.75 391 TYR B C 1
ATOM 8356 O O . TYR B 1 391 ? -11.359 -22.656 -11.055 1 81.75 391 TYR B O 1
ATOM 8364 N N . GLY B 1 392 ? -11.336 -24.812 -10.461 1 73.62 392 GLY B N 1
ATOM 8365 C CA . GLY B 1 392 ? -10.148 -24.672 -9.633 1 73.62 392 GLY B CA 1
ATOM 8366 C C . GLY B 1 392 ? -10.445 -24.078 -8.266 1 73.62 392 GLY B C 1
ATOM 8367 O O . GLY B 1 392 ? -9.797 -23.109 -7.848 1 73.62 392 GLY B O 1
ATOM 8368 N N . GLU B 1 393 ? -11.266 -24.641 -7.512 1 67.62 393 GLU B N 1
ATOM 8369 C CA . GLU B 1 393 ? -11.617 -24.141 -6.191 1 67.62 393 GLU B CA 1
ATOM 8370 C C . GLU B 1 393 ? -10.445 -24.25 -5.219 1 67.62 393 GLU B C 1
ATOM 8372 O O . GLU B 1 393 ? -9.469 -24.953 -5.5 1 67.62 393 GLU B O 1
ATOM 8377 N N . GLY B 1 394 ? -10.445 -23.359 -4.195 1 73.25 394 GLY B N 1
ATOM 8378 C CA . GLY B 1 394 ? -9.398 -23.359 -3.18 1 73.25 394 GLY B CA 1
ATOM 8379 C C . GLY B 1 394 ? -8.883 -21.969 -2.859 1 73.25 394 GLY B C 1
ATOM 8380 O O . GLY B 1 394 ? -9.664 -21.031 -2.688 1 73.25 394 GLY B O 1
ATOM 8381 N N . ASP B 1 395 ? -7.555 -21.938 -2.826 1 75.31 395 ASP B N 1
ATOM 8382 C CA . ASP B 1 395 ? -6.926 -20.703 -2.35 1 75.31 395 ASP B CA 1
ATOM 8383 C C . ASP B 1 395 ? -6.855 -19.672 -3.461 1 75.31 395 ASP B C 1
ATOM 8385 O O . ASP B 1 395 ? -6.703 -18.469 -3.189 1 75.31 395 ASP B O 1
ATOM 8389 N N . ARG B 1 396 ? -7.105 -19.969 -4.59 1 82.44 396 ARG B N 1
ATOM 8390 C CA . ARG B 1 396 ? -6.797 -19.078 -5.703 1 82.44 396 ARG B CA 1
ATOM 8391 C C . ARG B 1 396 ? -7.684 -17.844 -5.672 1 82.44 396 ARG B C 1
ATOM 8393 O O . ARG B 1 396 ? -7.215 -16.734 -5.91 1 82.44 396 ARG B O 1
ATOM 8400 N N . GLU B 1 397 ? -8.891 -17.969 -5.316 1 89.44 397 GLU B N 1
ATOM 8401 C CA . GLU B 1 397 ? -9.781 -16.812 -5.414 1 89.44 397 GLU B CA 1
ATOM 8402 C C . GLU B 1 397 ? -9.953 -16.141 -4.055 1 89.44 397 GLU B C 1
ATOM 8404 O O . GLU B 1 397 ? -10.727 -15.188 -3.928 1 89.44 397 GLU B O 1
ATOM 8409 N N . THR B 1 398 ? -9.258 -16.609 -3.074 1 94.75 398 THR B N 1
ATOM 8410 C CA . THR B 1 398 ? -9.422 -16 -1.761 1 94.75 398 THR B CA 1
ATOM 8411 C C . THR B 1 398 ? -8.391 -14.891 -1.547 1 94.75 398 THR B C 1
ATOM 8413 O O . THR B 1 398 ? -8.609 -13.992 -0.737 1 94.75 398 THR B O 1
ATOM 8416 N N . ILE B 1 399 ? -7.348 -14.906 -2.301 1 95.81 399 ILE B N 1
ATOM 8417 C CA . ILE B 1 399 ? -6.223 -14.008 -2.07 1 95.81 399 ILE B CA 1
ATOM 8418 C C . ILE B 1 399 ? -6.617 -12.586 -2.471 1 95.81 399 ILE B C 1
ATOM 8420 O O . ILE B 1 399 ? -6.523 -11.656 -1.662 1 95.81 399 ILE B O 1
ATOM 8424 N N . VAL B 1 400 ? -7.125 -12.391 -3.648 1 96.56 400 VAL B N 1
ATOM 8425 C CA . VAL B 1 400 ? -7.363 -11.062 -4.195 1 96.56 400 VAL B CA 1
ATOM 8426 C C . VAL B 1 400 ? -8.492 -10.383 -3.428 1 96.56 400 VAL B C 1
ATOM 8428 O O . VAL B 1 400 ? -8.383 -9.211 -3.059 1 96.56 400 VAL B O 1
ATOM 8431 N N . PRO B 1 401 ? -9.617 -11.094 -3.092 1 96.5 401 PRO B N 1
ATOM 8432 C CA . PRO B 1 401 ? -10.625 -10.461 -2.24 1 96.5 401 PRO B CA 1
ATOM 8433 C C . PRO B 1 401 ? -10.062 -9.992 -0.903 1 96.5 401 PRO B C 1
ATOM 8435 O O . PRO B 1 401 ? -10.398 -8.898 -0.439 1 96.5 401 PRO B O 1
ATOM 8438 N N . ALA B 1 402 ? -9.234 -10.789 -0.324 1 97.5 402 ALA B N 1
ATOM 8439 C CA . ALA B 1 402 ? -8.617 -10.414 0.945 1 97.5 402 ALA B CA 1
ATOM 8440 C C . ALA B 1 402 ? -7.738 -9.172 0.779 1 97.5 402 ALA B C 1
ATOM 8442 O O . ALA B 1 402 ? -7.754 -8.273 1.622 1 97.5 402 ALA B O 1
ATOM 8443 N N . LEU B 1 403 ? -6.945 -9.164 -0.297 1 97.19 403 LEU B N 1
ATOM 8444 C CA . LEU B 1 403 ? -6.086 -8.016 -0.595 1 97.19 403 LEU B CA 1
ATOM 8445 C C . LEU B 1 403 ? -6.91 -6.742 -0.728 1 97.19 403 LEU B C 1
ATOM 8447 O O . LEU B 1 403 ? -6.492 -5.676 -0.266 1 97.19 403 LEU B O 1
ATOM 8451 N N . HIS B 1 404 ? -8.039 -6.863 -1.305 1 96.56 404 HIS B N 1
ATOM 8452 C CA . HIS B 1 404 ? -8.891 -5.703 -1.53 1 96.56 404 HIS B CA 1
ATOM 8453 C C . HIS B 1 404 ? -9.484 -5.191 -0.222 1 96.56 404 HIS B C 1
ATOM 8455 O O . HIS B 1 404 ? -9.531 -3.979 0.01 1 96.56 404 HIS B O 1
ATOM 8461 N N . VAL B 1 405 ? -9.93 -6.129 0.614 1 97.31 405 VAL B N 1
ATOM 8462 C CA . VAL B 1 405 ? -10.484 -5.754 1.909 1 97.31 405 VAL B CA 1
ATOM 8463 C C . VAL B 1 405 ? -9.414 -5.055 2.748 1 97.31 405 VAL B C 1
ATOM 8465 O O . VAL B 1 405 ? -9.703 -4.066 3.43 1 97.31 405 VAL B O 1
ATOM 8468 N N . MET B 1 406 ? -8.188 -5.48 2.656 1 96.94 406 MET B N 1
ATOM 8469 C CA . MET B 1 406 ? -7.102 -4.949 3.479 1 96.94 406 MET B CA 1
ATOM 8470 C C . MET B 1 406 ? -6.43 -3.766 2.793 1 96.94 406 MET B C 1
ATOM 8472 O O . MET B 1 406 ? -5.543 -3.133 3.369 1 96.94 406 MET B O 1
ATOM 8476 N N . ASN B 1 407 ? -6.848 -3.453 1.588 1 95.19 407 ASN B N 1
ATOM 8477 C CA . ASN B 1 407 ? -6.242 -2.387 0.798 1 95.19 407 ASN B CA 1
ATOM 8478 C C . ASN B 1 407 ? -4.73 -2.568 0.672 1 95.19 407 ASN B C 1
ATOM 8480 O O . ASN B 1 407 ? -3.967 -1.63 0.909 1 95.19 407 ASN B O 1
ATOM 8484 N N . GLU B 1 408 ? -4.312 -3.783 0.413 1 96.31 408 GLU B N 1
ATOM 8485 C CA . GLU B 1 408 ? -2.902 -4.09 0.196 1 96.31 408 GLU B CA 1
ATOM 8486 C C . GLU B 1 408 ? -2.574 -4.16 -1.293 1 96.31 408 GLU B C 1
ATOM 8488 O O . GLU B 1 408 ? -3.377 -4.656 -2.088 1 96.31 408 GLU B O 1
ATOM 8493 N N . ARG B 1 409 ? -1.402 -3.703 -1.685 1 95.12 409 ARG B N 1
ATOM 8494 C CA . ARG B 1 409 ? -1.02 -3.561 -3.086 1 95.12 409 ARG B CA 1
ATOM 8495 C C . ARG B 1 409 ? -0.58 -4.898 -3.672 1 95.12 409 ARG B C 1
ATOM 8497 O O . ARG B 1 409 ? 0.035 -5.715 -2.979 1 95.12 409 ARG B O 1
ATOM 8504 N N . TYR B 1 410 ? -0.859 -5.074 -4.926 1 96.75 410 TYR B N 1
ATOM 8505 C CA . TYR B 1 410 ? -0.414 -6.27 -5.637 1 96.75 410 TYR B CA 1
ATOM 8506 C C . TYR B 1 410 ? -0.396 -6.035 -7.145 1 96.75 410 TYR B C 1
ATOM 8508 O O . TYR B 1 410 ? -0.994 -5.074 -7.633 1 96.75 410 TYR B O 1
ATOM 8516 N N . THR B 1 411 ? 0.37 -6.844 -7.863 1 96.31 411 THR B N 1
ATOM 8517 C CA . THR B 1 411 ? 0.401 -6.836 -9.32 1 96.31 411 THR B CA 1
ATOM 8518 C C . THR B 1 411 ? -0.301 -8.07 -9.883 1 96.31 411 THR B C 1
ATOM 8520 O O . THR B 1 411 ? 0.014 -9.195 -9.492 1 96.31 411 THR B O 1
ATOM 8523 N N . LEU B 1 412 ? -1.259 -7.863 -10.648 1 95.31 412 LEU B N 1
ATOM 8524 C CA . LEU B 1 412 ? -1.975 -8.859 -11.445 1 95.31 412 LEU B CA 1
ATOM 8525 C C . LEU B 1 412 ? -2.369 -8.289 -12.805 1 95.31 412 LEU B C 1
ATOM 8527 O O . LEU B 1 412 ? -3.105 -7.305 -12.875 1 95.31 412 LEU B O 1
ATOM 8531 N N . THR B 1 413 ? -1.839 -8.797 -13.883 1 88.94 413 THR B N 1
ATOM 8532 C CA . THR B 1 413 ? -2.107 -8.266 -15.211 1 88.94 413 THR B CA 1
ATOM 8533 C C . THR B 1 413 ? -2.625 -9.367 -16.141 1 88.94 413 THR B C 1
ATOM 8535 O O . THR B 1 413 ? -2.348 -10.547 -15.922 1 88.94 413 THR B O 1
ATOM 8538 N N . ASN B 1 414 ? -3.393 -8.852 -17.078 1 87.44 414 ASN B N 1
ATOM 8539 C CA . ASN B 1 414 ? -3.732 -9.773 -18.156 1 87.44 414 ASN B CA 1
ATOM 8540 C C . ASN B 1 414 ? -2.488 -10.234 -18.906 1 87.44 414 ASN B C 1
ATOM 8542 O O . ASN B 1 414 ? -1.616 -9.43 -19.234 1 87.44 414 ASN B O 1
ATOM 8546 N N . GLN B 1 415 ? -2.346 -11.5 -18.969 1 90.06 415 GLN B N 1
ATOM 8547 C CA . GLN B 1 415 ? -1.206 -12.031 -19.703 1 90.06 415 GLN B CA 1
ATOM 8548 C C . GLN B 1 415 ? -1.603 -13.266 -20.516 1 90.06 415 GLN B C 1
ATOM 8550 O O . GLN B 1 415 ? -2.617 -13.898 -20.219 1 90.06 415 GLN B O 1
ATOM 8555 N N . LYS B 1 416 ? -0.83 -13.461 -21.469 1 90 416 LYS B N 1
ATOM 8556 C CA . LYS B 1 416 ? -1.028 -14.695 -22.219 1 90 416 LYS B CA 1
ATOM 8557 C C . LYS B 1 416 ? -0.719 -15.922 -21.359 1 90 416 LYS B C 1
ATOM 8559 O O . LYS B 1 416 ? 0.333 -15.984 -20.719 1 90 416 LYS B O 1
ATOM 8564 N N . VAL B 1 417 ? -1.672 -16.781 -21.266 1 94.38 417 VAL B N 1
ATOM 8565 C CA . VAL B 1 417 ? -1.47 -18.078 -20.625 1 94.38 417 VAL B CA 1
ATOM 8566 C C . VAL B 1 417 ? -1.328 -19.172 -21.688 1 94.38 417 VAL B C 1
ATOM 8568 O O . VAL B 1 417 ? -2.213 -19.344 -22.531 1 94.38 417 VAL B O 1
ATOM 8571 N N . HIS B 1 418 ? -0.209 -19.844 -21.641 1 94.88 418 HIS B N 1
ATOM 8572 C CA . HIS B 1 418 ? 0.025 -20.906 -22.609 1 94.88 418 HIS B CA 1
ATOM 8573 C C . HIS B 1 418 ? -0.535 -22.234 -22.109 1 94.88 418 HIS B C 1
ATOM 8575 O O . HIS B 1 418 ? -0.232 -22.656 -20.984 1 94.88 418 HIS B O 1
ATOM 8581 N N . ILE B 1 419 ? -1.362 -22.812 -22.906 1 93.88 419 ILE B N 1
ATOM 8582 C CA . ILE B 1 419 ? -1.941 -24.109 -22.578 1 93.88 419 ILE B CA 1
ATOM 8583 C C . ILE B 1 419 ? -1.215 -25.219 -23.344 1 93.88 419 ILE B C 1
ATOM 8585 O O . ILE B 1 419 ? -1.215 -25.234 -24.578 1 93.88 419 ILE B O 1
ATOM 8589 N N . LEU B 1 420 ? -0.615 -26.094 -22.609 1 94.88 420 LEU B N 1
ATOM 8590 C CA . LEU B 1 420 ? 0.089 -27.219 -23.203 1 94.88 420 LEU B CA 1
ATOM 8591 C C . LEU B 1 420 ? -0.628 -28.531 -22.891 1 94.88 420 LEU B C 1
ATOM 8593 O O . LEU B 1 420 ? -1.351 -28.625 -21.906 1 94.88 420 LEU B O 1
ATOM 8597 N N . GLY B 1 421 ? -0.394 -29.484 -23.797 1 93.81 421 GLY B N 1
ATOM 8598 C CA . GLY B 1 421 ? -1.007 -30.781 -23.609 1 93.81 421 GLY B CA 1
ATOM 8599 C C . GLY B 1 421 ? -0.856 -31.688 -24.828 1 93.81 421 GLY B C 1
ATOM 8600 O O . GLY B 1 421 ? 0.051 -31.5 -25.641 1 93.81 421 GLY B O 1
ATOM 8601 N N . TYR B 1 422 ? -1.647 -32.781 -24.766 1 89.62 422 TYR B N 1
ATOM 8602 C CA . TYR B 1 422 ? -1.592 -33.75 -25.859 1 89.62 422 TYR B CA 1
ATOM 8603 C C . TYR B 1 422 ? -2.988 -34.062 -26.375 1 89.62 422 TYR B C 1
ATOM 8605 O O . TYR B 1 422 ? -3.988 -33.719 -25.734 1 89.62 422 TYR B O 1
ATOM 8613 N N . GLU B 1 423 ? -2.979 -34.562 -27.562 1 87.5 423 GLU B N 1
ATOM 8614 C CA . GLU B 1 423 ? -4.223 -35.062 -28.141 1 87.5 423 GLU B CA 1
ATOM 8615 C C . GLU B 1 423 ? -4.418 -36.531 -27.844 1 87.5 423 GLU B C 1
ATOM 8617 O O . GLU B 1 423 ? -3.566 -37.375 -28.188 1 87.5 423 GLU B O 1
ATOM 8622 N N . ALA B 1 424 ? -5.492 -36.781 -27.188 1 82 424 ALA B N 1
ATOM 8623 C CA . ALA B 1 424 ? -5.789 -38.156 -26.859 1 82 424 ALA B CA 1
ATOM 8624 C C . ALA B 1 424 ? -6.168 -38.938 -28.125 1 82 424 ALA B C 1
ATOM 8626 O O . ALA B 1 424 ? -6.383 -38.375 -29.188 1 82 424 ALA B O 1
ATOM 8627 N N . LEU B 1 425 ? -6.188 -40.219 -27.922 1 77.88 425 LEU B N 1
ATOM 8628 C CA . LEU B 1 425 ? -6.496 -41.094 -29.047 1 77.88 425 LEU B CA 1
ATOM 8629 C C . LEU B 1 425 ? -7.906 -40.844 -29.562 1 77.88 425 LEU B C 1
ATOM 8631 O O . LEU B 1 425 ? -8.172 -41.031 -30.766 1 77.88 425 LEU B O 1
ATOM 8635 N N . ASN B 1 426 ? -8.695 -40.344 -28.719 1 81.75 426 ASN B N 1
ATOM 8636 C CA . ASN B 1 426 ? -10.07 -40.094 -29.125 1 81.75 426 ASN B CA 1
ATOM 8637 C C . ASN B 1 426 ? -10.203 -38.719 -29.766 1 81.75 426 ASN B C 1
ATOM 8639 O O . ASN B 1 426 ? -11.305 -38.25 -30.078 1 81.75 426 ASN B O 1
ATOM 8643 N N . GLY B 1 427 ? -9.141 -38.094 -29.859 1 80.62 427 GLY B N 1
ATOM 8644 C CA . GLY B 1 427 ? -9.148 -36.812 -30.547 1 80.62 427 GLY B CA 1
ATOM 8645 C C . GLY B 1 427 ? -9.312 -35.625 -29.609 1 80.62 427 GLY B C 1
ATOM 8646 O O . GLY B 1 427 ? -9.188 -34.469 -30.031 1 80.62 427 GLY B O 1
ATOM 8647 N N . LYS B 1 428 ? -9.547 -35.906 -28.453 1 86.31 428 LYS B N 1
ATOM 8648 C CA . LYS B 1 428 ? -9.758 -34.812 -27.516 1 86.31 428 LYS B CA 1
ATOM 8649 C C . LYS B 1 428 ? -8.438 -34.281 -26.984 1 86.31 428 LYS B C 1
ATOM 8651 O O . LYS B 1 428 ? -7.504 -35.031 -26.734 1 86.31 428 LYS B O 1
ATOM 8656 N N . SER B 1 429 ? -8.391 -32.969 -26.938 1 86.5 429 SER B N 1
ATOM 8657 C CA . SER B 1 429 ? -7.211 -32.312 -26.375 1 86.5 429 SER B CA 1
ATOM 8658 C C . SER B 1 429 ? -7.23 -32.344 -24.859 1 86.5 429 SER B C 1
ATOM 8660 O O . SER B 1 429 ? -8.273 -32.125 -24.234 1 86.5 429 SER B O 1
ATOM 8662 N N . SER B 1 430 ? -6.125 -32.719 -24.297 1 88.44 430 SER B N 1
ATOM 8663 C CA . SER B 1 430 ? -5.984 -32.719 -22.844 1 88.44 430 SER B CA 1
ATOM 8664 C C . SER B 1 430 ? -4.957 -31.703 -22.391 1 88.44 430 SER B C 1
ATOM 8666 O O . SER B 1 430 ? -3.789 -31.766 -22.781 1 88.44 430 SER B O 1
ATOM 8668 N N . GLU B 1 431 ? -5.426 -30.797 -21.531 1 90.44 431 GLU B N 1
ATOM 8669 C CA . GLU B 1 431 ? -4.539 -29.812 -20.938 1 90.44 431 GLU B CA 1
ATOM 8670 C C . GLU B 1 431 ? -3.775 -30.406 -19.75 1 90.44 431 GLU B C 1
ATOM 8672 O O . GLU B 1 431 ? -4.375 -30.969 -18.844 1 90.44 431 GLU B O 1
ATOM 8677 N N . THR B 1 432 ? -2.449 -30.266 -19.797 1 93.94 432 THR B N 1
ATOM 8678 C CA . THR B 1 432 ? -1.645 -30.875 -18.75 1 93.94 432 THR B CA 1
ATOM 8679 C C . THR B 1 432 ? -0.792 -29.828 -18.047 1 93.94 432 THR B C 1
ATOM 8681 O O . THR B 1 432 ? -0.396 -30.016 -16.891 1 93.94 432 THR B O 1
ATOM 8684 N N . THR B 1 433 ? -0.468 -28.797 -18.766 1 95.88 433 THR B N 1
ATOM 8685 C CA . THR B 1 433 ? 0.506 -27.828 -18.266 1 95.88 433 THR B CA 1
ATOM 8686 C C . THR B 1 433 ? 0.105 -26.406 -18.641 1 95.88 433 THR B C 1
ATOM 8688 O O . THR B 1 433 ? -0.292 -26.141 -19.766 1 95.88 433 THR B O 1
ATOM 8691 N N . LEU B 1 434 ? 0.128 -25.547 -17.688 1 95.44 434 LEU B N 1
ATOM 8692 C CA . LEU B 1 434 ? -0.073 -24.125 -17.953 1 95.44 434 LEU B CA 1
ATOM 8693 C C . LEU B 1 434 ? 1.257 -23.375 -17.953 1 95.44 434 LEU B C 1
ATOM 8695 O O . LEU B 1 434 ? 2.051 -23.5 -17.016 1 95.44 434 LEU B O 1
ATOM 8699 N N . GLY B 1 435 ? 1.526 -22.672 -19 1 96.75 435 GLY B N 1
ATOM 8700 C CA . GLY B 1 435 ? 2.691 -21.812 -19.078 1 96.75 435 GLY B CA 1
ATOM 8701 C C . GLY B 1 435 ? 2.391 -20.375 -18.688 1 96.75 435 GLY B C 1
ATOM 8702 O O . GLY B 1 435 ? 1.534 -19.734 -19.297 1 96.75 435 GLY B O 1
ATOM 8703 N N . GLN B 1 436 ? 3.096 -19.875 -17.656 1 96.81 436 GLN B N 1
ATOM 8704 C CA . GLN B 1 436 ? 2.904 -18.516 -17.156 1 96.81 436 GLN B CA 1
ATOM 8705 C C . GLN B 1 436 ? 4.094 -17.625 -17.5 1 96.81 436 GLN B C 1
ATOM 8707 O O . GLN B 1 436 ? 5.246 -18.047 -17.375 1 96.81 436 GLN B O 1
ATOM 8712 N N . THR B 1 437 ? 3.824 -16.453 -17.891 1 97.25 437 THR B N 1
ATOM 8713 C CA . THR B 1 437 ? 4.879 -15.594 -18.422 1 97.25 437 THR B CA 1
ATOM 8714 C C . THR B 1 437 ? 5.605 -14.875 -17.281 1 97.25 437 THR B C 1
ATOM 8716 O O . THR B 1 437 ? 5.121 -14.852 -16.141 1 97.25 437 THR B O 1
ATOM 8719 N N . ASP B 1 438 ? 6.777 -14.352 -17.641 1 96.69 438 ASP B N 1
ATOM 8720 C CA . ASP B 1 438 ? 7.66 -13.633 -16.719 1 96.69 438 ASP B CA 1
ATOM 8721 C C . ASP B 1 438 ? 7.117 -12.234 -16.422 1 96.69 438 ASP B C 1
ATOM 8723 O O . ASP B 1 438 ? 6.988 -11.406 -17.312 1 96.69 438 ASP B O 1
ATOM 8727 N N . PRO B 1 439 ? 6.797 -11.969 -15.156 1 96.62 439 PRO B N 1
ATOM 8728 C CA . PRO B 1 439 ? 6.215 -10.664 -14.812 1 96.62 439 PRO B CA 1
ATOM 8729 C C . PRO B 1 439 ? 7.148 -9.5 -15.117 1 96.62 439 PRO B C 1
ATOM 8731 O O . PRO B 1 439 ? 6.688 -8.375 -15.328 1 96.62 439 PRO B O 1
ATOM 8734 N N . ARG B 1 440 ? 8.484 -9.711 -15.172 1 91.19 440 ARG B N 1
ATOM 8735 C CA . ARG B 1 440 ? 9.445 -8.672 -15.523 1 91.19 440 ARG B CA 1
ATOM 8736 C C . ARG B 1 440 ? 9.297 -8.273 -16.984 1 91.19 440 ARG B C 1
ATOM 8738 O O . ARG B 1 440 ? 9.344 -7.082 -17.328 1 91.19 440 ARG B O 1
ATOM 8745 N N . ASP B 1 441 ? 9.055 -9.258 -17.797 1 94.62 441 ASP B N 1
ATOM 8746 C CA . ASP B 1 441 ? 8.766 -9.008 -19.203 1 94.62 441 ASP B CA 1
ATOM 8747 C C . ASP B 1 441 ? 7.418 -8.32 -19.375 1 94.62 441 ASP B C 1
ATOM 8749 O O . ASP B 1 441 ? 7.277 -7.41 -20.203 1 94.62 441 ASP B O 1
ATOM 8753 N N . ASN B 1 442 ? 6.453 -8.805 -18.656 1 95.31 442 ASN B N 1
ATOM 8754 C CA . ASN B 1 442 ? 5.105 -8.25 -18.75 1 95.31 442 ASN B CA 1
ATOM 8755 C C . ASN B 1 442 ? 5.082 -6.762 -18.406 1 95.31 442 ASN B C 1
ATOM 8757 O O . ASN B 1 442 ? 4.355 -5.992 -19.047 1 95.31 442 ASN B O 1
ATOM 8761 N N . TYR B 1 443 ? 5.848 -6.438 -17.438 1 92 443 TYR B N 1
ATOM 8762 C CA . TYR B 1 443 ? 5.934 -5.047 -17.016 1 92 443 TYR B CA 1
ATOM 8763 C C . TYR B 1 443 ? 6.406 -4.148 -18.141 1 92 443 TYR B C 1
ATOM 8765 O O . TYR B 1 443 ? 5.789 -3.121 -18.438 1 92 443 TYR B O 1
ATOM 8773 N N . GLN B 1 444 ? 7.445 -4.508 -18.812 1 89.38 444 GLN B N 1
ATOM 8774 C CA . GLN B 1 444 ? 7.996 -3.752 -19.922 1 89.38 444 GLN B CA 1
ATOM 8775 C C . GLN B 1 444 ? 7.043 -3.766 -21.125 1 89.38 444 GLN B C 1
ATOM 8777 O O . GLN B 1 444 ? 6.859 -2.744 -21.781 1 89.38 444 GLN B O 1
ATOM 8782 N N . PHE B 1 445 ? 6.504 -4.918 -21.422 1 94.44 445 PHE B N 1
ATOM 8783 C CA . PHE B 1 445 ? 5.562 -5.066 -22.516 1 94.44 445 PHE B CA 1
ATOM 8784 C C . PHE B 1 445 ? 4.41 -4.078 -22.391 1 94.44 445 PHE B C 1
ATOM 8786 O O . PHE B 1 445 ? 4.059 -3.391 -23.344 1 94.44 445 PHE B O 1
ATOM 8793 N N . TYR B 1 446 ? 3.818 -3.926 -21.203 1 94.06 446 TYR B N 1
ATOM 8794 C CA . TYR B 1 446 ? 2.643 -3.082 -21.016 1 94.06 446 TYR B CA 1
ATOM 8795 C C . TYR B 1 446 ? 3.016 -1.605 -21.062 1 94.06 446 TYR B C 1
ATOM 8797 O O . TYR B 1 446 ? 2.205 -0.771 -21.484 1 94.06 446 TYR B O 1
ATOM 8805 N N . GLN B 1 447 ? 4.262 -1.265 -20.656 1 90.5 447 GLN B N 1
ATOM 8806 C CA . GLN B 1 447 ? 4.73 0.1 -20.875 1 90.5 447 GLN B CA 1
ATOM 8807 C C . GLN B 1 447 ? 4.773 0.435 -22.375 1 90.5 447 GLN B C 1
ATOM 8809 O O . GLN B 1 447 ? 4.312 1.499 -22.781 1 90.5 447 GLN B O 1
ATOM 8814 N N . ASP B 1 448 ? 5.277 -0.498 -23.156 1 93.06 448 ASP B N 1
ATOM 8815 C CA . ASP B 1 448 ? 5.371 -0.311 -24.609 1 93.06 448 ASP B CA 1
ATOM 8816 C C . ASP B 1 448 ? 3.984 -0.285 -25.25 1 93.06 448 ASP B C 1
ATOM 8818 O O . ASP B 1 448 ? 3.723 0.524 -26.141 1 93.06 448 ASP B O 1
ATOM 8822 N N . TRP B 1 449 ? 3.195 -1.214 -24.781 1 95.38 449 TRP B N 1
ATOM 8823 C CA . TRP B 1 449 ? 1.832 -1.301 -25.297 1 95.38 449 TRP B CA 1
ATOM 8824 C C . TRP B 1 449 ? 1.077 0.003 -25.062 1 95.38 449 TRP B C 1
ATOM 8826 O O . TRP B 1 449 ? 0.429 0.524 -25.969 1 95.38 449 TRP B O 1
ATOM 8836 N N . LYS B 1 450 ? 1.157 0.574 -23.891 1 94.12 450 LYS B N 1
ATOM 8837 C CA . LYS B 1 450 ? 0.494 1.828 -23.547 1 94.12 450 LYS B CA 1
ATOM 8838 C C . LYS B 1 450 ? 0.997 2.975 -24.422 1 94.12 450 LYS B C 1
ATOM 8840 O O . LYS B 1 450 ? 0.205 3.779 -24.922 1 94.12 450 LYS B O 1
ATOM 8845 N N . LYS B 1 451 ? 2.311 3.064 -24.594 1 91.5 451 LYS B N 1
ATOM 8846 C CA . LYS B 1 451 ? 2.895 4.098 -25.453 1 91.5 451 LYS B CA 1
ATOM 8847 C C . LYS B 1 451 ? 2.377 3.986 -26.875 1 91.5 451 LYS B C 1
ATOM 8849 O O . LYS B 1 451 ? 2.094 5 -27.516 1 91.5 451 LYS B O 1
ATOM 8854 N N . PHE B 1 452 ? 2.307 2.807 -27.391 1 95.5 452 PHE B N 1
ATOM 8855 C CA . PHE B 1 452 ? 1.77 2.555 -28.719 1 95.5 452 PHE B CA 1
ATOM 8856 C C . PHE B 1 452 ? 0.326 3.033 -28.828 1 95.5 452 PHE B C 1
ATOM 8858 O O . PHE B 1 452 ? -0.033 3.744 -29.766 1 95.5 452 PHE B O 1
ATOM 8865 N N . LEU B 1 453 ? -0.524 2.643 -27.812 1 96.5 453 LEU B N 1
ATOM 8866 C CA . LEU B 1 453 ? -1.933 3.023 -27.828 1 96.5 453 LEU B CA 1
ATOM 8867 C C . LEU B 1 453 ? -2.088 4.539 -27.781 1 96.5 453 LEU B C 1
ATOM 8869 O O . LEU B 1 453 ? -2.92 5.109 -28.484 1 96.5 453 LEU B O 1
ATOM 8873 N N . ILE B 1 454 ? -1.285 5.184 -26.969 1 92 454 ILE B N 1
ATOM 8874 C CA . ILE B 1 454 ? -1.306 6.637 -26.859 1 92 454 ILE B CA 1
ATOM 8875 C C . ILE B 1 454 ? -0.948 7.258 -28.203 1 92 454 ILE B C 1
ATOM 8877 O O . ILE B 1 454 ? -1.601 8.203 -28.656 1 92 454 ILE B O 1
ATOM 8881 N N . SER B 1 455 ? 0.067 6.711 -28.875 1 92 455 SER B N 1
ATOM 8882 C CA . SER B 1 455 ? 0.518 7.234 -30.172 1 92 455 SER B CA 1
ATOM 8883 C C . SER B 1 455 ? -0.578 7.125 -31.219 1 92 455 SER B C 1
ATOM 8885 O O . SER B 1 455 ? -0.606 7.906 -32.188 1 92 455 SER B O 1
ATOM 8887 N N . ARG B 1 456 ? -1.454 6.238 -31.031 1 94.19 456 ARG B N 1
ATOM 8888 C CA . ARG B 1 456 ? -2.539 6.023 -31.984 1 94.19 456 ARG B CA 1
ATOM 8889 C C . ARG B 1 456 ? -3.828 6.676 -31.5 1 94.19 456 ARG B C 1
ATOM 8891 O O . ARG B 1 456 ? -4.879 6.523 -32.125 1 94.19 456 ARG B O 1
ATOM 8898 N N . LYS B 1 457 ? -3.812 7.359 -30.312 1 91.62 457 LYS B N 1
ATOM 8899 C CA . LYS B 1 457 ? -4.969 8.008 -29.703 1 91.62 457 LYS B CA 1
ATOM 8900 C C . LYS B 1 457 ? -6.078 6.996 -29.422 1 91.62 457 LYS B C 1
ATOM 8902 O O . LYS B 1 457 ? -7.246 7.246 -29.719 1 91.62 457 LYS B O 1
ATOM 8907 N N . LEU B 1 458 ? -5.641 5.836 -29.031 1 95.5 458 LEU B N 1
ATOM 8908 C CA . LEU B 1 458 ? -6.574 4.777 -28.656 1 95.5 458 LEU B CA 1
ATOM 8909 C C . LEU B 1 458 ? -6.68 4.656 -27.141 1 95.5 458 LEU B C 1
ATOM 8911 O O . LEU B 1 458 ? -5.832 5.176 -26.406 1 95.5 458 LEU B O 1
ATOM 8915 N N . ASP B 1 459 ? -7.785 4 -26.641 1 95.94 459 ASP B N 1
ATOM 8916 C CA . ASP B 1 459 ? -8 3.729 -25.219 1 95.94 459 ASP B CA 1
ATOM 8917 C C . ASP B 1 459 ? -6.848 2.91 -24.641 1 95.94 459 ASP B C 1
ATOM 8919 O O . ASP B 1 459 ? -6.547 1.818 -25.141 1 95.94 459 ASP B O 1
ATOM 8923 N N . THR B 1 460 ? -6.195 3.465 -23.609 1 95.44 460 THR B N 1
ATOM 8924 C CA . THR B 1 460 ? -4.973 2.867 -23.078 1 95.44 460 THR B CA 1
ATOM 8925 C C . THR B 1 460 ? -5.289 1.606 -22.281 1 95.44 460 THR B C 1
ATOM 8927 O O . THR B 1 460 ? -4.383 0.893 -21.859 1 95.44 460 THR B O 1
ATOM 8930 N N . ARG B 1 461 ? -6.621 1.165 -22.203 1 95.75 461 ARG B N 1
ATOM 8931 C CA . ARG B 1 461 ? -7.055 -0.006 -21.453 1 95.75 461 ARG B CA 1
ATOM 8932 C C . ARG B 1 461 ? -7.266 -1.205 -22.359 1 95.75 461 ARG B C 1
ATOM 8934 O O . ARG B 1 461 ? -7.66 -2.281 -21.906 1 95.75 461 ARG B O 1
ATOM 8941 N N . LEU B 1 462 ? -6.988 -1.011 -23.609 1 96.94 462 LEU B N 1
ATOM 8942 C CA . LEU B 1 462 ? -7.211 -2.113 -24.547 1 96.94 462 LEU B CA 1
ATOM 8943 C C . LEU B 1 462 ? -6.352 -3.318 -24.172 1 96.94 462 LEU B C 1
ATOM 8945 O O . LEU B 1 462 ? -5.16 -3.172 -23.891 1 96.94 462 LEU B O 1
ATOM 8949 N N . ASN B 1 463 ? -7.012 -4.453 -24.156 1 94.88 463 ASN B N 1
ATOM 8950 C CA . ASN B 1 463 ? -6.367 -5.711 -23.797 1 94.88 463 ASN B CA 1
ATOM 8951 C C . ASN B 1 463 ? -5.672 -6.355 -25 1 94.88 463 ASN B C 1
ATOM 8953 O O . ASN B 1 463 ? -6.332 -6.793 -25.938 1 94.88 463 ASN B O 1
ATOM 8957 N N . PRO B 1 464 ? -4.379 -6.504 -24.969 1 96 464 PRO B N 1
ATOM 8958 C CA . PRO B 1 464 ? -3.648 -7.055 -26.125 1 96 464 PRO B CA 1
ATOM 8959 C C . PRO B 1 464 ? -3.904 -8.547 -26.312 1 96 464 PRO B C 1
ATOM 8961 O O . PRO B 1 464 ? -3.512 -9.109 -27.344 1 96 464 PRO B O 1
ATOM 8964 N N . PHE B 1 465 ? -4.602 -9.156 -25.406 1 94.44 465 PHE B N 1
ATOM 8965 C CA . PHE B 1 465 ? -4.773 -10.602 -25.5 1 94.44 465 PHE B CA 1
ATOM 8966 C C . PHE B 1 465 ? -6.246 -10.969 -25.625 1 94.44 465 PHE B C 1
ATOM 8968 O O . PHE B 1 465 ? -6.617 -12.133 -25.469 1 94.44 465 PHE B O 1
ATOM 8975 N N . GLN B 1 466 ? -7.062 -9.953 -25.812 1 94.88 466 GLN B N 1
ATOM 8976 C CA . GLN B 1 466 ? -8.469 -10.242 -26.078 1 94.88 466 GLN B CA 1
ATOM 8977 C C . GLN B 1 466 ? -8.641 -10.953 -27.422 1 94.88 466 GLN B C 1
ATOM 8979 O O . GLN B 1 466 ? -7.961 -10.625 -28.391 1 94.88 466 GLN B O 1
ATOM 8984 N N . SER B 1 467 ? -9.508 -11.875 -27.469 1 93.88 467 SER B N 1
ATOM 8985 C CA . SER B 1 467 ? -9.781 -12.578 -28.719 1 93.88 467 SER B CA 1
ATOM 8986 C C . SER B 1 467 ? -10.484 -11.672 -29.719 1 93.88 467 SER B C 1
ATOM 8988 O O . SER B 1 467 ? -11.258 -10.797 -29.344 1 93.88 467 SER B O 1
ATOM 8990 N N . GLY B 1 468 ? -10.141 -11.922 -31.062 1 93 468 GLY B N 1
ATOM 8991 C CA . GLY B 1 468 ? -10.852 -11.195 -32.094 1 93 468 GLY B CA 1
ATOM 8992 C C . GLY B 1 468 ? -9.93 -10.602 -33.156 1 93 468 GLY B C 1
ATOM 8993 O O . GLY B 1 468 ? -8.742 -10.422 -32.906 1 93 468 GLY B O 1
ATOM 8994 N N . GLY B 1 469 ? -10.547 -10.367 -34.281 1 94.69 469 GLY B N 1
ATOM 8995 C CA . GLY B 1 469 ? -9.781 -9.867 -35.406 1 94.69 469 GLY B CA 1
ATOM 8996 C C . GLY B 1 469 ? -9.219 -8.477 -35.188 1 94.69 469 GLY B C 1
ATOM 8997 O O . GLY B 1 469 ? -8.086 -8.188 -35.594 1 94.69 469 GLY B O 1
ATOM 8998 N N . TYR B 1 470 ? -9.977 -7.641 -34.562 1 96.56 470 TYR B N 1
ATOM 8999 C CA . TYR B 1 470 ? -9.516 -6.281 -34.281 1 96.56 470 TYR B CA 1
ATOM 9000 C C . TYR B 1 470 ? -8.258 -6.289 -33.438 1 96.56 470 TYR B C 1
ATOM 9002 O O . TYR B 1 470 ? -7.305 -5.551 -33.719 1 96.56 470 TYR B O 1
ATOM 9010 N N . THR B 1 471 ? -8.25 -7.113 -32.406 1 96 471 THR B N 1
ATOM 9011 C CA . THR B 1 471 ? -7.102 -7.211 -31.5 1 96 471 THR B CA 1
ATOM 9012 C C . THR B 1 471 ? -5.883 -7.762 -32.25 1 96 471 THR B C 1
ATOM 9014 O O . THR B 1 471 ? -4.766 -7.289 -32.031 1 96 471 THR B O 1
ATOM 9017 N N . SER B 1 472 ? -6.133 -8.773 -33.094 1 95.94 472 SER B N 1
ATOM 9018 C CA . SER B 1 472 ? -5.043 -9.344 -33.875 1 95.94 472 SER B CA 1
ATOM 9019 C C . SER B 1 472 ? -4.402 -8.289 -34.781 1 95.94 472 SER B C 1
ATOM 9021 O O . SER B 1 472 ? -3.18 -8.242 -34.906 1 95.94 472 SER B O 1
ATOM 9023 N N . ASP B 1 473 ? -5.242 -7.477 -35.375 1 96.94 473 ASP B N 1
ATOM 9024 C CA . ASP B 1 473 ? -4.75 -6.406 -36.219 1 96.94 473 ASP B CA 1
ATOM 9025 C C . ASP B 1 473 ? -3.975 -5.367 -35.438 1 96.94 473 ASP B C 1
ATOM 9027 O O . ASP B 1 473 ? -2.939 -4.871 -35.875 1 96.94 473 ASP B O 1
ATOM 9031 N N . LEU B 1 474 ? -4.527 -5.016 -34.281 1 96.69 474 LEU B N 1
ATOM 9032 C CA . LEU B 1 474 ? -3.857 -4.059 -33.406 1 96.69 474 LEU B CA 1
ATOM 9033 C C . LEU B 1 474 ? -2.477 -4.562 -33 1 96.69 474 LEU B C 1
ATOM 9035 O O . LEU B 1 474 ? -1.519 -3.789 -32.969 1 96.69 474 LEU B O 1
ATOM 9039 N N . MET B 1 475 ? -2.334 -5.844 -32.688 1 95.5 475 MET B N 1
ATOM 9040 C CA . MET B 1 475 ? -1.062 -6.441 -32.312 1 95.5 475 MET B CA 1
ATOM 9041 C C . MET B 1 475 ? -0.066 -6.418 -33.469 1 95.5 475 MET B C 1
ATOM 9043 O O . MET B 1 475 ? 1.132 -6.223 -33.25 1 95.5 475 MET B O 1
ATOM 9047 N N . LYS B 1 476 ? -0.544 -6.66 -34.688 1 95.25 476 LYS B N 1
ATOM 9048 C CA . LYS B 1 476 ? 0.316 -6.539 -35.844 1 95.25 476 LYS B CA 1
ATOM 9049 C C . LYS B 1 476 ? 0.862 -5.117 -36 1 95.25 476 LYS B C 1
ATOM 9051 O O . LYS B 1 476 ? 2.049 -4.926 -36.25 1 95.25 476 LYS B O 1
ATOM 9056 N N . GLN B 1 477 ? -0.031 -4.188 -35.781 1 96.06 477 GLN B N 1
ATOM 9057 C CA . GLN B 1 477 ? 0.378 -2.787 -35.844 1 96.06 477 GLN B CA 1
ATOM 9058 C C . GLN B 1 477 ? 1.398 -2.467 -34.75 1 96.06 477 GLN B C 1
ATOM 9060 O O . GLN B 1 477 ? 2.322 -1.682 -34.969 1 96.06 477 GLN B O 1
ATOM 9065 N N . PHE B 1 478 ? 1.188 -3.014 -33.562 1 96.19 478 PHE B N 1
ATOM 9066 C CA . PHE B 1 478 ? 2.121 -2.838 -32.438 1 96.19 478 PHE B CA 1
ATOM 9067 C C . PHE B 1 478 ? 3.508 -3.346 -32.812 1 96.19 478 PHE B C 1
ATOM 9069 O O . PHE B 1 478 ? 4.508 -2.666 -32.594 1 96.19 478 PHE B O 1
ATOM 9076 N N . HIS B 1 479 ? 3.59 -4.516 -33.438 1 93.75 479 HIS B N 1
ATOM 9077 C CA . HIS B 1 479 ? 4.863 -5.074 -33.875 1 93.75 479 HIS B CA 1
ATOM 9078 C C . HIS B 1 479 ? 5.539 -4.172 -34.906 1 93.75 479 HIS B C 1
ATOM 9080 O O . HIS B 1 479 ? 6.754 -3.967 -34.875 1 93.75 479 HIS B O 1
ATOM 9086 N N . ASP B 1 480 ? 4.781 -3.617 -35.812 1 91.88 480 ASP B N 1
ATOM 9087 C CA . ASP B 1 480 ? 5.301 -2.703 -36.812 1 91.88 480 ASP B CA 1
ATOM 9088 C C . ASP B 1 480 ? 5.828 -1.422 -36.188 1 91.88 480 ASP B C 1
ATOM 9090 O O . ASP B 1 480 ? 6.883 -0.914 -36.562 1 91.88 480 ASP B O 1
ATOM 9094 N N . TYR B 1 481 ? 5.016 -0.939 -35.25 1 91.62 481 TYR B N 1
ATOM 9095 C CA . TYR B 1 481 ? 5.395 0.255 -34.5 1 91.62 481 TYR B CA 1
ATOM 9096 C C . TYR B 1 481 ? 6.742 0.066 -33.812 1 91.62 481 TYR B C 1
ATOM 9098 O O . TYR B 1 481 ? 7.617 0.928 -33.906 1 91.62 481 TYR B O 1
ATOM 9106 N N . LYS B 1 482 ? 6.949 -1.048 -33.156 1 90.25 482 LYS B N 1
ATOM 9107 C CA . LYS B 1 482 ? 8.195 -1.327 -32.438 1 90.25 482 LYS B CA 1
ATOM 9108 C C . LYS B 1 482 ? 9.352 -1.536 -33.406 1 90.25 482 LYS B C 1
ATOM 9110 O O . LYS B 1 482 ? 10.484 -1.129 -33.125 1 90.25 482 LYS B O 1
ATOM 9115 N N . ARG B 1 483 ? 9.117 -2.166 -34.531 1 85.94 483 ARG B N 1
ATOM 9116 C CA . ARG B 1 483 ? 10.125 -2.35 -35.562 1 85.94 483 ARG B CA 1
ATOM 9117 C C . ARG B 1 483 ? 10.641 -1.006 -36.094 1 85.94 483 ARG B C 1
ATOM 9119 O O . ARG B 1 483 ? 11.844 -0.83 -36.281 1 85.94 483 ARG B O 1
ATOM 9126 N N . GLN B 1 484 ? 9.773 -0.086 -36.281 1 80.44 484 GLN B N 1
ATOM 9127 C CA . GLN B 1 484 ? 10.125 1.245 -36.75 1 80.44 484 GLN B CA 1
ATOM 9128 C C . GLN B 1 484 ? 10.992 1.99 -35.75 1 80.44 484 GLN B C 1
ATOM 9130 O O . GLN B 1 484 ? 11.953 2.664 -36.125 1 80.44 484 GLN B O 1
ATOM 9135 N N . ILE B 1 485 ? 10.633 1.968 -34.531 1 80.12 485 ILE B N 1
ATOM 9136 C CA . ILE B 1 485 ? 11.391 2.639 -33.469 1 80.12 485 ILE B CA 1
ATOM 9137 C C . ILE B 1 485 ? 12.812 2.088 -33.438 1 80.12 485 ILE B C 1
ATOM 9139 O O . ILE B 1 485 ? 13.773 2.846 -33.281 1 80.12 485 ILE B O 1
ATOM 9143 N N . TYR B 1 486 ? 12.945 0.791 -33.594 1 75.88 486 TYR B N 1
ATOM 9144 C CA . TYR B 1 486 ? 14.258 0.156 -33.594 1 75.88 486 TYR B CA 1
ATOM 9145 C C . TYR B 1 486 ? 15.078 0.59 -34.812 1 75.88 486 TYR B C 1
ATOM 9147 O O . TYR B 1 486 ? 16.297 0.782 -34.688 1 75.88 486 TYR B O 1
ATOM 9155 N N . GLN B 1 487 ? 14.43 0.725 -35.844 1 72.19 487 GLN B N 1
ATOM 9156 C CA . GLN B 1 487 ? 15.086 1.17 -37.094 1 72.19 487 GLN B CA 1
ATOM 9157 C C . GLN B 1 487 ? 15.547 2.619 -36.969 1 72.19 487 GLN B C 1
ATOM 9159 O O . GLN B 1 487 ? 16.641 2.971 -37.406 1 72.19 487 GLN B O 1
ATOM 9164 N N . ASP B 1 488 ? 14.766 3.445 -36.344 1 67.31 488 ASP B N 1
ATOM 9165 C CA . ASP B 1 488 ? 15.086 4.859 -36.156 1 67.31 488 ASP B CA 1
ATOM 9166 C C . ASP B 1 488 ? 16.234 5.043 -35.156 1 67.31 488 ASP B C 1
ATOM 9168 O O . ASP B 1 488 ? 17.047 5.957 -35.312 1 67.31 488 ASP B O 1
ATOM 9172 N N . LYS B 1 489 ? 16.266 4.223 -34.156 1 59.81 489 LYS B N 1
ATOM 9173 C CA . LYS B 1 489 ? 17.359 4.301 -33.188 1 59.81 489 LYS B CA 1
ATOM 9174 C C . LYS B 1 489 ? 18.656 3.764 -33.781 1 59.81 489 LYS B C 1
ATOM 9176 O O . LYS B 1 489 ? 19.75 4.203 -33.406 1 59.81 489 LYS B O 1
ATOM 9181 N N . GLN B 1 490 ? 18.625 2.51 -34.438 1 53.34 490 GLN B N 1
ATOM 9182 C CA . GLN B 1 490 ? 19.766 1.866 -35.062 1 53.34 490 GLN B CA 1
ATOM 9183 C C . GLN B 1 490 ? 20.5 2.834 -35.969 1 53.34 490 GLN B C 1
ATOM 9185 O O . GLN B 1 490 ? 21.703 2.684 -36.219 1 53.34 490 GLN B O 1
ATOM 9190 N N . TYR B 1 491 ? 19.812 3.766 -36.625 1 45.44 491 TYR B N 1
ATOM 9191 C CA . TYR B 1 491 ? 20.703 4.566 -37.469 1 45.44 491 TYR B CA 1
ATOM 9192 C C . TYR B 1 491 ? 21.859 5.125 -36.656 1 45.44 491 TYR B C 1
ATOM 9194 O O . TYR B 1 491 ? 22.812 5.672 -37.219 1 45.44 491 TYR B O 1
ATOM 9202 N N . GLU B 1 492 ? 21.75 5.16 -35.375 1 43.09 492 GLU B N 1
ATOM 9203 C CA . GLU B 1 492 ? 23.016 5.629 -34.812 1 43.09 492 GLU B CA 1
ATOM 9204 C C . GLU B 1 492 ? 24.016 4.488 -34.688 1 43.09 492 GLU B C 1
ATOM 9206 O O . GLU B 1 492 ? 25.234 4.715 -34.781 1 43.09 492 GLU B O 1
ATOM 9211 N N . ASP B 1 493 ? 23.922 3.197 -34 1 41.44 493 ASP B N 1
ATOM 9212 C CA . ASP B 1 493 ? 25.016 2.236 -33.938 1 41.44 493 ASP B CA 1
ATOM 9213 C C . ASP B 1 493 ? 24.734 1.03 -34.844 1 41.44 493 ASP B C 1
ATOM 9215 O O . ASP B 1 493 ? 23.641 0.454 -34.781 1 41.44 493 ASP B O 1
ATOM 9219 N N . GLU B 1 494 ? 25.359 0.633 -35.938 1 37.72 494 GLU B N 1
ATOM 9220 C CA . GLU B 1 494 ? 25.281 -0.299 -37.031 1 37.72 494 GLU B CA 1
ATOM 9221 C C . GLU B 1 494 ? 24.906 -1.7 -36.562 1 37.72 494 GLU B C 1
ATOM 9223 O O . GLU B 1 494 ? 24.062 -2.361 -37.156 1 37.72 494 GLU B O 1
ATOM 9228 N N . ALA B 1 495 ? 25.844 -2.52 -35.906 1 39.62 495 ALA B N 1
ATOM 9229 C CA . ALA B 1 495 ? 25.938 -3.949 -35.625 1 39.62 495 ALA B CA 1
ATOM 9230 C C . ALA B 1 495 ? 24.719 -4.434 -34.844 1 39.62 495 ALA B C 1
ATOM 9232 O O . ALA B 1 495 ? 24.266 -5.566 -35.031 1 39.62 495 ALA B O 1
ATOM 9233 N N . THR B 1 496 ? 24.266 -3.777 -33.812 1 41.38 496 THR B N 1
ATOM 9234 C CA . THR B 1 496 ? 23.188 -4.191 -32.938 1 41.38 496 THR B CA 1
ATOM 9235 C C . THR B 1 496 ? 21.844 -4.16 -33.688 1 41.38 496 THR B C 1
ATOM 9237 O O . THR B 1 496 ? 20.812 -4.488 -33.125 1 41.38 496 THR B O 1
ATOM 9240 N N . VAL B 1 497 ? 21.719 -3.791 -34.938 1 42.72 497 VAL B N 1
ATOM 9241 C CA . VAL B 1 497 ? 20.531 -3.482 -35.75 1 42.72 497 VAL B CA 1
ATOM 9242 C C . VAL B 1 497 ? 19.828 -4.777 -36.156 1 42.72 497 VAL B C 1
ATOM 9244 O O . VAL B 1 497 ? 18.594 -4.867 -36.062 1 42.72 497 VAL B O 1
ATOM 9247 N N . HIS B 1 498 ? 20.438 -5.828 -36.688 1 41.22 498 HIS B N 1
ATOM 9248 C CA . HIS B 1 498 ? 19.766 -6.977 -37.281 1 41.22 498 HIS B CA 1
ATOM 9249 C C . HIS B 1 498 ? 19.016 -7.789 -36.25 1 41.22 498 HIS B C 1
ATOM 9251 O O . HIS B 1 498 ? 17.922 -8.312 -36.531 1 41.22 498 HIS B O 1
ATOM 9257 N N . ARG B 1 499 ? 19.609 -8.164 -35.156 1 44.53 499 ARG B N 1
ATOM 9258 C CA . ARG B 1 499 ? 19.062 -9.055 -34.156 1 44.53 499 ARG B CA 1
ATOM 9259 C C . ARG B 1 499 ? 17.797 -8.492 -33.531 1 44.53 499 ARG B C 1
ATOM 9261 O O . ARG B 1 499 ? 16.984 -9.234 -33 1 44.53 499 ARG B O 1
ATOM 9268 N N . MET B 1 500 ? 17.531 -7.09 -33.531 1 50.22 500 MET B N 1
ATOM 9269 C CA . MET B 1 500 ? 16.531 -6.379 -32.719 1 50.22 500 MET B CA 1
ATOM 9270 C C . MET B 1 500 ? 15.227 -6.23 -33.531 1 50.22 500 MET B C 1
ATOM 9272 O O . MET B 1 500 ? 14.312 -5.531 -33.094 1 50.22 500 MET B O 1
ATOM 9276 N N . ILE B 1 501 ? 15.031 -6.84 -34.656 1 57.03 501 ILE B N 1
ATOM 9277 C CA . ILE B 1 501 ? 13.977 -6.492 -35.594 1 57.03 501 ILE B CA 1
ATOM 9278 C C . ILE B 1 501 ? 12.633 -6.977 -35.062 1 57.03 501 ILE B C 1
ATOM 9280 O O . ILE B 1 501 ? 11.602 -6.32 -35.25 1 57.03 501 ILE B O 1
ATOM 9284 N N . ASN B 1 502 ? 12.5 -8.141 -34.375 1 70.5 502 ASN B N 1
ATOM 9285 C CA . ASN B 1 502 ? 11.148 -8.547 -33.969 1 70.5 502 ASN B CA 1
ATOM 9286 C C . ASN B 1 502 ? 10.922 -8.367 -32.5 1 70.5 502 ASN B C 1
ATOM 9288 O O . ASN B 1 502 ? 11.734 -8.797 -31.672 1 70.5 502 ASN B O 1
ATOM 9292 N N . TYR B 1 503 ? 9.938 -7.52 -32.188 1 84.06 503 TYR B N 1
ATOM 9293 C CA . TYR B 1 503 ? 9.555 -7.332 -30.781 1 84.06 503 TYR B CA 1
ATOM 9294 C C . TYR B 1 503 ? 9.227 -8.672 -30.125 1 84.06 503 TYR B C 1
ATOM 9296 O O . TYR B 1 503 ? 8.43 -9.445 -30.656 1 84.06 503 TYR B O 1
ATOM 9304 N N . LYS B 1 504 ? 9.922 -8.953 -29.141 1 86.12 504 LYS B N 1
ATOM 9305 C CA . LYS B 1 504 ? 9.688 -10.203 -28.422 1 86.12 504 LYS B CA 1
ATOM 9306 C C . LYS B 1 504 ? 8.625 -10.039 -27.344 1 86.12 504 LYS B C 1
ATOM 9308 O O . LYS B 1 504 ? 8.75 -9.164 -26.484 1 86.12 504 LYS B O 1
ATOM 9313 N N . LEU B 1 505 ? 7.605 -10.852 -27.453 1 91.62 505 LEU B N 1
ATOM 9314 C CA . LEU B 1 505 ? 6.59 -10.891 -26.406 1 91.62 505 LEU B CA 1
ATOM 9315 C C . LEU B 1 505 ? 7.141 -11.523 -25.125 1 91.62 505 LEU B C 1
ATOM 9317 O O . LEU B 1 505 ? 8.188 -12.172 -25.156 1 91.62 505 LEU B O 1
ATOM 9321 N N . PRO B 1 506 ? 6.469 -11.344 -23.984 1 94.25 506 PRO B N 1
ATOM 9322 C CA . PRO B 1 506 ? 6.941 -11.906 -22.719 1 94.25 506 PRO B CA 1
ATOM 9323 C C . PRO B 1 506 ? 7.125 -13.422 -22.781 1 94.25 506 PRO B C 1
ATOM 9325 O O . PRO B 1 506 ? 6.266 -14.133 -23.312 1 94.25 506 PRO B O 1
ATOM 9328 N N . GLU B 1 507 ? 8.195 -13.867 -22.266 1 94.06 507 GLU B N 1
ATOM 9329 C CA . GLU B 1 507 ? 8.531 -15.289 -22.297 1 94.06 507 GLU B CA 1
ATOM 9330 C C . GLU B 1 507 ? 7.941 -16.031 -21.094 1 94.06 507 GLU B C 1
ATOM 9332 O O . GLU B 1 507 ? 7.621 -15.406 -20.078 1 94.06 507 GLU B O 1
ATOM 9337 N N . ILE B 1 508 ? 7.852 -17.328 -21.281 1 97.19 508 ILE B N 1
ATOM 9338 C CA . ILE B 1 508 ? 7.367 -18.172 -20.203 1 97.19 508 ILE B CA 1
ATOM 9339 C C . ILE B 1 508 ? 8.414 -18.25 -19.094 1 97.19 508 ILE B C 1
ATOM 9341 O O . ILE B 1 508 ? 9.617 -18.344 -19.375 1 97.19 508 ILE B O 1
ATOM 9345 N N . LEU B 1 509 ? 7.945 -18.203 -17.844 1 97.56 509 LEU B N 1
ATOM 9346 C CA . LEU B 1 509 ? 8.836 -18.344 -16.703 1 97.56 509 LEU B CA 1
ATOM 9347 C C . LEU B 1 509 ? 8.523 -19.609 -15.922 1 97.56 509 LEU B C 1
ATOM 9349 O O . LEU B 1 509 ? 9.438 -20.266 -15.414 1 97.56 509 LEU B O 1
ATOM 9353 N N . PHE B 1 510 ? 7.246 -19.922 -15.828 1 98.12 510 PHE B N 1
ATOM 9354 C CA . PHE B 1 510 ? 6.816 -21.078 -15.047 1 98.12 510 PHE B CA 1
ATOM 9355 C C . PHE B 1 510 ? 5.992 -22.031 -15.898 1 98.12 510 PHE B C 1
ATOM 9357 O O . PHE B 1 510 ? 5.195 -21.594 -16.734 1 98.12 510 PHE B O 1
ATOM 9364 N N . LEU B 1 511 ? 6.164 -23.281 -15.68 1 97.94 511 LEU B N 1
ATOM 9365 C CA . LEU B 1 511 ? 5.316 -24.344 -16.203 1 97.94 511 LEU B CA 1
ATOM 9366 C C . LEU B 1 511 ? 4.629 -25.094 -15.07 1 97.94 511 LEU B C 1
ATOM 9368 O O . LEU B 1 511 ? 5.273 -25.844 -14.328 1 97.94 511 LEU B O 1
ATOM 9372 N N . HIS B 1 512 ? 3.383 -24.844 -14.906 1 96.75 512 HIS B N 1
ATOM 9373 C CA . HIS B 1 512 ? 2.588 -25.531 -13.891 1 96.75 512 HIS B CA 1
ATOM 9374 C C . HIS B 1 512 ? 2.072 -26.875 -14.414 1 96.75 512 HIS B C 1
ATOM 9376 O O . HIS B 1 512 ? 1.002 -26.938 -15.016 1 96.75 512 HIS B O 1
ATOM 9382 N N . CYS B 1 513 ? 2.762 -27.906 -14.055 1 94.94 513 CYS B N 1
ATOM 9383 C CA . CYS B 1 513 ? 2.461 -29.25 -14.523 1 94.94 513 CYS B CA 1
ATOM 9384 C C . CYS B 1 513 ? 1.451 -29.938 -13.609 1 94.94 513 CYS B C 1
ATOM 9386 O O . CYS B 1 513 ? 1.826 -30.734 -12.75 1 94.94 513 CYS B O 1
ATOM 9388 N N . ASN B 1 514 ? 0.221 -29.797 -13.867 1 86.94 514 ASN B N 1
ATOM 9389 C CA . ASN B 1 514 ? -0.828 -30.172 -12.922 1 86.94 514 ASN B CA 1
ATOM 9390 C C . ASN B 1 514 ? -1.282 -31.609 -13.133 1 86.94 514 ASN B C 1
ATOM 9392 O O . ASN B 1 514 ? -1.625 -32.312 -12.172 1 86.94 514 ASN B O 1
ATOM 9396 N N . HIS B 1 515 ? -1.301 -32.094 -14.391 1 85.81 515 HIS B N 1
ATOM 9397 C CA . HIS B 1 515 ? -1.774 -33.469 -14.641 1 85.81 515 HIS B CA 1
ATOM 9398 C C . HIS B 1 515 ? -1.082 -34.062 -15.859 1 85.81 515 HIS B C 1
ATOM 9400 O O . HIS B 1 515 ? -1.505 -33.844 -17 1 85.81 515 HIS B O 1
ATOM 9406 N N . PRO B 1 516 ? -0.144 -34.875 -15.695 1 89.44 516 PRO B N 1
ATOM 9407 C CA . PRO B 1 516 ? 0.402 -35.406 -14.438 1 89.44 516 PRO B CA 1
ATOM 9408 C C . PRO B 1 516 ? 1.424 -34.469 -13.805 1 89.44 516 PRO B C 1
ATOM 9410 O O . PRO B 1 516 ? 2.08 -33.688 -14.5 1 89.44 516 PRO B O 1
ATOM 9413 N N . LYS B 1 517 ? 1.481 -34.594 -12.539 1 90.62 517 LYS B N 1
ATOM 9414 C CA . LYS B 1 517 ? 2.596 -33.969 -11.82 1 90.62 517 LYS B CA 1
ATOM 9415 C C . LYS B 1 517 ? 3.91 -34.688 -12.133 1 90.62 517 LYS B C 1
ATOM 9417 O O . LYS B 1 517 ? 3.916 -35.875 -12.469 1 90.62 517 LYS B O 1
ATOM 9422 N N . ILE B 1 518 ? 4.949 -33.969 -12.125 1 94.44 518 ILE B N 1
ATOM 9423 C CA . ILE B 1 518 ? 6.258 -34.594 -12.305 1 94.44 518 ILE B CA 1
ATOM 9424 C C . ILE B 1 518 ? 6.762 -35.125 -10.969 1 94.44 518 ILE B C 1
ATOM 9426 O O . ILE B 1 518 ? 7.414 -34.406 -10.203 1 94.44 518 ILE B O 1
ATOM 9430 N N . ASP B 1 519 ? 6.469 -36.344 -10.789 1 92.81 519 ASP B N 1
ATOM 9431 C CA . ASP B 1 519 ? 6.789 -37.062 -9.57 1 92.81 519 ASP B CA 1
ATOM 9432 C C . ASP B 1 519 ? 7.277 -38.469 -9.891 1 92.81 519 ASP B C 1
ATOM 9434 O O . ASP B 1 519 ? 6.512 -39.312 -10.375 1 92.81 519 ASP B O 1
ATOM 9438 N N . PRO B 1 520 ? 8.516 -38.75 -9.578 1 91.25 520 PRO B N 1
ATOM 9439 C CA . PRO B 1 520 ? 9.039 -40.062 -9.984 1 91.25 520 PRO B CA 1
ATOM 9440 C C . PRO B 1 520 ? 8.273 -41.219 -9.359 1 91.25 520 PRO B C 1
ATOM 9442 O O . PRO B 1 520 ? 8.055 -42.25 -10.008 1 91.25 520 PRO B O 1
ATOM 9445 N N . LEU B 1 521 ? 7.848 -41.094 -8.156 1 88.94 521 LEU B N 1
ATOM 9446 C CA . LEU B 1 521 ? 7.133 -42.156 -7.484 1 88.94 521 LEU B CA 1
ATOM 9447 C C . LEU B 1 521 ? 5.723 -42.312 -8.047 1 88.94 521 LEU B C 1
ATOM 9449 O O . LEU B 1 521 ? 5.324 -43.406 -8.445 1 88.94 521 LEU B O 1
ATOM 9453 N N . LYS B 1 522 ? 4.996 -41.25 -8.133 1 88.38 522 LYS B N 1
ATOM 9454 C CA . LYS B 1 522 ? 3.611 -41.312 -8.594 1 88.38 522 LYS B CA 1
ATOM 9455 C C . LYS B 1 522 ? 3.535 -41.75 -10.062 1 88.38 522 LYS B C 1
ATOM 9457 O O . LYS B 1 522 ? 2.65 -42.5 -10.438 1 88.38 522 LYS B O 1
ATOM 9462 N N . ASN B 1 523 ? 4.445 -41.281 -10.805 1 90.94 523 ASN B N 1
ATOM 9463 C CA . ASN B 1 523 ? 4.445 -41.594 -12.227 1 90.94 523 ASN B CA 1
ATOM 9464 C C . ASN B 1 523 ? 4.824 -43.062 -12.453 1 90.94 523 ASN B C 1
ATOM 9466 O O . ASN B 1 523 ? 4.316 -43.719 -13.375 1 90.94 523 ASN B O 1
ATOM 9470 N N . SER B 1 524 ? 5.648 -43.531 -11.633 1 88.5 524 SER B N 1
ATOM 9471 C CA . SER B 1 524 ? 6.086 -44.938 -11.766 1 88.5 524 SER B CA 1
ATOM 9472 C C . SER B 1 524 ? 4.961 -45.906 -11.422 1 88.5 524 SER B C 1
ATOM 9474 O O . SER B 1 524 ? 4.918 -47 -11.945 1 88.5 524 SER B O 1
ATOM 9476 N N . LYS B 1 525 ? 4.109 -45.5 -10.57 1 84.38 525 LYS B N 1
ATOM 9477 C CA . LYS B 1 525 ? 2.996 -46.344 -10.172 1 84.38 525 LYS B CA 1
ATOM 9478 C C . LYS B 1 525 ? 2.043 -46.594 -11.344 1 84.38 525 LYS B C 1
ATOM 9480 O O . LYS B 1 525 ? 1.37 -47.625 -11.398 1 84.38 525 LYS B O 1
ATOM 9485 N N . GLU B 1 526 ? 2.066 -45.688 -12.266 1 81.69 526 GLU B N 1
ATOM 9486 C CA . GLU B 1 526 ? 1.199 -45.781 -13.43 1 81.69 526 GLU B CA 1
ATOM 9487 C C . GLU B 1 526 ? 1.992 -46.188 -14.672 1 81.69 526 GLU B C 1
ATOM 9489 O O . GLU B 1 526 ? 1.479 -46.156 -15.789 1 81.69 526 GLU B O 1
ATOM 9494 N N . ALA B 1 527 ? 3.094 -46.562 -14.508 1 77.31 527 ALA B N 1
ATOM 9495 C CA . ALA B 1 527 ? 4.016 -46.75 -15.625 1 77.31 527 ALA B CA 1
ATOM 9496 C C . ALA B 1 527 ? 3.52 -47.844 -16.562 1 77.31 527 ALA B C 1
ATOM 9498 O O . ALA B 1 527 ? 3.785 -47.812 -17.766 1 77.31 527 ALA B O 1
ATOM 9499 N N . ASN B 1 528 ? 2.75 -48.75 -16 1 72.12 528 ASN B N 1
ATOM 9500 C CA . ASN B 1 528 ? 2.303 -49.875 -16.812 1 72.12 528 ASN B CA 1
ATOM 9501 C C . ASN B 1 528 ? 0.874 -49.688 -17.312 1 72.12 528 ASN B C 1
ATOM 9503 O O . ASN B 1 528 ? 0.335 -50.531 -18.016 1 72.12 528 ASN B O 1
ATOM 9507 N N . ASP B 1 529 ? 0.417 -48.594 -17 1 76.5 529 ASP B N 1
ATOM 9508 C CA . ASP B 1 529 ? -0.933 -48.281 -17.469 1 76.5 529 ASP B CA 1
ATOM 9509 C C . ASP B 1 529 ? -0.917 -47.812 -18.906 1 76.5 529 ASP B C 1
ATOM 9511 O O . ASP B 1 529 ? -0.047 -47.031 -19.312 1 76.5 529 ASP B O 1
ATOM 9515 N N . GLU B 1 530 ? -1.839 -48.344 -19.609 1 69.5 530 GLU B N 1
ATOM 9516 C CA . GLU B 1 530 ? -1.938 -48.062 -21.031 1 69.5 530 GLU B CA 1
ATOM 9517 C C . GLU B 1 530 ? -1.971 -46.562 -21.297 1 69.5 530 GLU B C 1
ATOM 9519 O O . GLU B 1 530 ? -1.397 -46.062 -22.266 1 69.5 530 GLU B O 1
ATOM 9524 N N . PHE B 1 531 ? -2.492 -45.875 -20.422 1 70.69 531 PHE B N 1
ATOM 9525 C CA . PHE B 1 531 ? -2.631 -44.438 -20.594 1 70.69 531 PHE B CA 1
ATOM 9526 C C . PHE B 1 531 ? -1.959 -43.688 -19.453 1 70.69 531 PHE B C 1
ATOM 9528 O O . PHE B 1 531 ? -2.348 -42.562 -19.141 1 70.69 531 PHE B O 1
ATOM 9535 N N . GLY B 1 532 ? -0.98 -44.281 -18.969 1 78.56 532 GLY B N 1
ATOM 9536 C CA . GLY B 1 532 ? -0.258 -43.688 -17.859 1 78.56 532 GLY B CA 1
ATOM 9537 C C . GLY B 1 532 ? 0.649 -42.531 -18.297 1 78.56 532 GLY B C 1
ATOM 9538 O O . GLY B 1 532 ? 0.846 -42.312 -19.484 1 78.56 532 GLY B O 1
ATOM 9539 N N . THR B 1 533 ? 1.185 -41.844 -17.297 1 83.5 533 THR B N 1
ATOM 9540 C CA . THR B 1 533 ? 2.008 -40.656 -17.516 1 83.5 533 THR B CA 1
ATOM 9541 C C . THR B 1 533 ? 3.188 -40.969 -18.422 1 83.5 533 THR B C 1
ATOM 9543 O O . THR B 1 533 ? 3.531 -40.156 -19.297 1 83.5 533 THR B O 1
ATOM 9546 N N . TYR B 1 534 ? 3.781 -42.188 -18.328 1 87.88 534 TYR B N 1
ATOM 9547 C CA . TYR B 1 534 ? 5.012 -42.531 -19.047 1 87.88 534 TYR B CA 1
ATOM 9548 C C . TYR B 1 534 ? 4.707 -43.156 -20.391 1 87.88 534 TYR B C 1
ATOM 9550 O O . TYR B 1 534 ? 5.609 -43.688 -21.047 1 87.88 534 TYR B O 1
ATOM 9558 N N . SER B 1 535 ? 3.49 -43.125 -20.828 1 87 535 SER B N 1
ATOM 9559 C CA . SER B 1 535 ? 3.1 -43.75 -22.078 1 87 535 SER B CA 1
ATOM 9560 C C . SER B 1 535 ? 3.139 -42.781 -23.25 1 87 535 SER B C 1
ATOM 9562 O O . SER B 1 535 ? 2.996 -43.156 -24.406 1 87 535 SER B O 1
ATOM 9564 N N . ARG B 1 536 ? 3.344 -41.562 -22.953 1 90.12 536 ARG B N 1
ATOM 9565 C CA . ARG B 1 536 ? 3.309 -40.531 -23.984 1 90.12 536 ARG B CA 1
ATOM 9566 C C . ARG B 1 536 ? 4.016 -39.25 -23.5 1 90.12 536 ARG B C 1
ATOM 9568 O O . ARG B 1 536 ? 4.352 -39.125 -22.328 1 90.12 536 ARG B O 1
ATOM 9575 N N . ARG B 1 537 ? 4.199 -38.375 -24.531 1 92.38 537 ARG B N 1
ATOM 9576 C CA . ARG B 1 537 ? 4.547 -37 -24.141 1 92.38 537 ARG B CA 1
ATOM 9577 C C . ARG B 1 537 ? 3.336 -36.281 -23.578 1 92.38 537 ARG B C 1
ATOM 9579 O O . ARG B 1 537 ? 2.238 -36.375 -24.125 1 92.38 537 ARG B O 1
ATOM 9586 N N . ASN B 1 538 ? 3.611 -35.625 -22.531 1 93.38 538 ASN B N 1
ATOM 9587 C CA . ASN B 1 538 ? 2.477 -35 -21.859 1 93.38 538 ASN B CA 1
ATOM 9588 C C . ASN B 1 538 ? 2.404 -33.5 -22.125 1 93.38 538 ASN B C 1
ATOM 9590 O O . ASN B 1 538 ? 1.347 -32.906 -21.969 1 93.38 538 ASN B O 1
ATOM 9594 N N . MET B 1 539 ? 3.486 -32.844 -22.516 1 94.31 539 MET B N 1
ATOM 9595 C CA . MET B 1 539 ? 3.49 -31.391 -22.734 1 94.31 539 MET B CA 1
ATOM 9596 C C . MET B 1 539 ? 3.234 -31.047 -24.188 1 94.31 539 MET B C 1
ATOM 9598 O O . MET B 1 539 ? 3.176 -29.875 -24.562 1 94.31 539 MET B O 1
ATOM 9602 N N . GLY B 1 540 ? 3.076 -32.031 -25.031 1 92.19 540 GLY B N 1
ATOM 9603 C CA . GLY B 1 540 ? 2.85 -31.859 -26.469 1 92.19 540 GLY B CA 1
ATOM 9604 C C . GLY B 1 540 ? 3.961 -32.438 -27.328 1 92.19 540 GLY B C 1
ATOM 9605 O O . GLY B 1 540 ? 5.074 -32.656 -26.844 1 92.19 540 GLY B O 1
ATOM 9606 N N . LEU B 1 541 ? 3.646 -32.562 -28.562 1 92.44 541 LEU B N 1
ATOM 9607 C CA . LEU B 1 541 ? 4.609 -33.094 -29.516 1 92.44 541 LEU B CA 1
ATOM 9608 C C . LEU B 1 541 ? 5.688 -32.062 -29.844 1 92.44 541 LEU B C 1
ATOM 9610 O O . LEU B 1 541 ? 5.461 -30.875 -29.703 1 92.44 541 LEU B O 1
ATOM 9614 N N . PRO B 1 542 ? 6.836 -32.562 -30.219 1 93.56 542 PRO B N 1
ATOM 9615 C CA . PRO B 1 542 ? 7.977 -31.688 -30.453 1 93.56 542 PRO B CA 1
ATOM 9616 C C . PRO B 1 542 ? 7.645 -30.547 -31.406 1 93.56 542 PRO B C 1
ATOM 9618 O O . PRO B 1 542 ? 8.055 -29.406 -31.188 1 93.56 542 PRO B O 1
ATOM 9621 N N . ASP B 1 543 ? 6.941 -30.75 -32.5 1 91.12 543 ASP B N 1
ATOM 9622 C CA . ASP B 1 543 ? 6.641 -29.734 -33.5 1 91.12 543 ASP B CA 1
ATOM 9623 C C . ASP B 1 543 ? 5.797 -28.609 -32.906 1 91.12 543 ASP B C 1
ATOM 9625 O O . ASP B 1 543 ? 5.816 -27.484 -33.406 1 91.12 543 ASP B O 1
ATOM 9629 N N . LYS B 1 544 ? 5.113 -28.922 -31.875 1 89.69 544 LYS B N 1
ATOM 9630 C CA . LYS B 1 544 ? 4.219 -27.938 -31.281 1 89.69 544 LYS B CA 1
ATOM 9631 C C . LYS B 1 544 ? 4.934 -27.125 -30.203 1 89.69 544 LYS B C 1
ATOM 9633 O O . LYS B 1 544 ? 4.598 -25.953 -29.969 1 89.69 544 LYS B O 1
ATOM 9638 N N . VAL B 1 545 ? 5.93 -27.688 -29.516 1 94.38 545 VAL B N 1
ATOM 9639 C CA . VAL B 1 545 ? 6.449 -27.047 -28.312 1 94.38 545 VAL B CA 1
ATOM 9640 C C . VAL B 1 545 ? 7.863 -26.531 -28.578 1 94.38 545 VAL B C 1
ATOM 9642 O O . VAL B 1 545 ? 8.367 -25.672 -27.844 1 94.38 545 VAL B O 1
ATOM 9645 N N . GLU B 1 546 ? 8.555 -26.953 -29.625 1 95.25 546 GLU B N 1
ATOM 9646 C CA . GLU B 1 546 ? 9.945 -26.594 -29.875 1 95.25 546 GLU B CA 1
ATOM 9647 C C . GLU B 1 546 ? 10.109 -25.078 -30.031 1 95.25 546 GLU B C 1
ATOM 9649 O O . GLU B 1 546 ? 10.992 -24.484 -29.406 1 95.25 546 GLU B O 1
ATOM 9654 N N . LYS B 1 547 ? 9.273 -24.484 -30.844 1 92.25 547 LYS B N 1
ATOM 9655 C CA . LYS B 1 547 ? 9.359 -23.047 -31.062 1 92.25 547 LYS B CA 1
ATOM 9656 C C . LYS B 1 547 ? 9.008 -22.266 -29.797 1 92.25 547 LYS B C 1
ATOM 9658 O O . LYS B 1 547 ? 9.68 -21.297 -29.453 1 92.25 547 LYS B O 1
ATOM 9663 N N . LEU B 1 548 ? 8.008 -22.703 -29.125 1 93.44 548 LEU B N 1
ATOM 9664 C CA . LEU B 1 548 ? 7.547 -22.047 -27.906 1 93.44 548 LEU B CA 1
ATOM 9665 C C . LEU B 1 548 ? 8.641 -22.031 -26.844 1 93.44 548 LEU B C 1
ATOM 9667 O O . LEU B 1 548 ? 8.812 -21.031 -26.141 1 93.44 548 LEU B O 1
ATOM 9671 N N . PHE B 1 549 ? 9.406 -23.172 -26.812 1 95.06 549 PHE B N 1
ATOM 9672 C CA . PHE B 1 549 ? 10.398 -23.344 -25.75 1 95.06 549 PHE B CA 1
ATOM 9673 C C . PHE B 1 549 ? 11.781 -22.938 -26.25 1 95.06 549 PHE B C 1
ATOM 9675 O O . PHE B 1 549 ? 12.789 -23.172 -25.578 1 95.06 549 PHE B O 1
ATOM 9682 N N . GLU B 1 550 ? 11.867 -22.406 -27.375 1 91.88 550 GLU B N 1
ATOM 9683 C CA . GLU B 1 550 ? 13.109 -21.906 -27.953 1 91.88 550 GLU B CA 1
ATOM 9684 C C . GLU B 1 550 ? 14.188 -22.984 -27.969 1 91.88 550 GLU B C 1
ATOM 9686 O O . GLU B 1 550 ? 15.32 -22.734 -27.547 1 91.88 550 GLU B O 1
ATOM 9691 N N . GLY B 1 551 ? 13.773 -24.141 -28.25 1 94.12 551 GLY B N 1
ATOM 9692 C CA . GLY B 1 551 ? 14.719 -25.219 -28.5 1 94.12 551 GLY B CA 1
ATOM 9693 C C . GLY B 1 551 ? 15.086 -25.984 -27.25 1 94.12 551 GLY B C 1
ATOM 9694 O O . GLY B 1 551 ? 16.031 -26.781 -27.25 1 94.12 551 GLY B O 1
ATOM 9695 N N . LYS B 1 552 ? 14.383 -25.844 -26.172 1 96.75 552 LYS B N 1
ATOM 9696 C CA . LYS B 1 552 ? 14.633 -26.594 -24.953 1 96.75 552 LYS B CA 1
ATOM 9697 C C . LYS B 1 552 ? 13.492 -27.578 -24.656 1 96.75 552 LYS B C 1
ATOM 9699 O O . LYS B 1 552 ? 12.328 -27.172 -24.578 1 96.75 552 LYS B O 1
ATOM 9704 N N . ASP B 1 553 ? 13.828 -28.828 -24.516 1 97.81 553 ASP B N 1
ATOM 9705 C CA . ASP B 1 553 ? 12.836 -29.844 -24.219 1 97.81 553 ASP B CA 1
ATOM 9706 C C . ASP B 1 553 ? 12.594 -29.953 -22.719 1 97.81 553 ASP B C 1
ATOM 9708 O O . ASP B 1 553 ? 13.117 -30.859 -22.062 1 97.81 553 ASP B O 1
ATOM 9712 N N . TRP B 1 554 ? 11.727 -29.188 -22.234 1 97.69 554 TRP B N 1
ATOM 9713 C CA . TRP B 1 554 ? 11.539 -29.031 -20.797 1 97.69 554 TRP B CA 1
ATOM 9714 C C . TRP B 1 554 ? 10.922 -30.297 -20.203 1 97.69 554 TRP B C 1
ATOM 9716 O O . TRP B 1 554 ? 11.156 -30.625 -19.031 1 97.69 554 TRP B O 1
ATOM 9726 N N . GLU B 1 555 ? 10.055 -31.031 -20.922 1 96.88 555 GLU B N 1
ATOM 9727 C CA . GLU B 1 555 ? 9.547 -32.312 -20.406 1 96.88 555 GLU B CA 1
ATOM 9728 C C . GLU B 1 555 ? 10.688 -33.281 -20.094 1 96.88 555 GLU B C 1
ATOM 9730 O O . GLU B 1 555 ? 10.727 -33.844 -19 1 96.88 555 GLU B O 1
ATOM 9735 N N . LEU B 1 556 ? 11.586 -33.438 -21.047 1 97.62 556 LEU B N 1
ATOM 9736 C CA . LEU B 1 556 ? 12.742 -34.281 -20.828 1 97.62 556 LEU B CA 1
ATOM 9737 C C . LEU B 1 556 ? 13.625 -33.75 -19.719 1 97.62 556 LEU B C 1
ATOM 9739 O O . LEU B 1 556 ? 14.102 -34.531 -18.875 1 97.62 556 LEU B O 1
ATOM 9743 N N . ARG B 1 557 ? 13.875 -32.5 -19.656 1 97.94 557 ARG B N 1
ATOM 9744 C CA . ARG B 1 557 ? 14.703 -31.891 -18.625 1 97.94 557 ARG B CA 1
ATOM 9745 C C . ARG B 1 557 ? 14.117 -32.125 -17.234 1 97.94 557 ARG B C 1
ATOM 9747 O O . ARG B 1 557 ? 14.836 -32.5 -16.312 1 97.94 557 ARG B O 1
ATOM 9754 N N . PHE B 1 558 ? 12.836 -31.938 -17.078 1 97.94 558 PHE B N 1
ATOM 9755 C CA . PHE B 1 558 ? 12.18 -32.094 -15.789 1 97.94 558 PHE B CA 1
ATOM 9756 C C . PHE B 1 558 ? 12.234 -33.562 -15.344 1 97.94 558 PHE B C 1
ATOM 9758 O O . PHE B 1 558 ? 12.492 -33.844 -14.172 1 97.94 558 PHE B O 1
ATOM 9765 N N . HIS B 1 559 ? 11.977 -34.438 -16.266 1 97.12 559 HIS B N 1
ATOM 9766 C CA . HIS B 1 559 ? 11.984 -35.844 -15.891 1 97.12 559 HIS B CA 1
ATOM 9767 C C . HIS B 1 559 ? 13.406 -36.344 -15.633 1 97.12 559 HIS B C 1
ATOM 9769 O O . HIS B 1 559 ? 13.609 -37.281 -14.852 1 97.12 559 HIS B O 1
ATOM 9775 N N . THR B 1 560 ? 14.367 -35.75 -16.281 1 97.88 560 THR B N 1
ATOM 9776 C CA . THR B 1 560 ? 15.758 -36.031 -15.961 1 97.88 560 THR B CA 1
ATOM 9777 C C . THR B 1 560 ? 16.062 -35.656 -14.516 1 97.88 560 THR B C 1
ATOM 9779 O O . THR B 1 560 ? 16.734 -36.406 -13.797 1 97.88 560 THR B O 1
ATOM 9782 N N . ILE B 1 561 ? 15.609 -34.531 -14.109 1 98 561 ILE B N 1
ATOM 9783 C CA . ILE B 1 561 ? 15.797 -34.094 -12.734 1 98 561 ILE B CA 1
ATOM 9784 C C . ILE B 1 561 ? 15.023 -35 -11.789 1 98 561 ILE B C 1
ATOM 9786 O O . ILE B 1 561 ? 15.516 -35.344 -10.711 1 98 561 ILE B O 1
ATOM 9790 N N . SER B 1 562 ? 13.82 -35.344 -12.195 1 96.88 562 SER B N 1
ATOM 9791 C CA . SER B 1 562 ? 13.023 -36.281 -11.422 1 96.88 562 SER B CA 1
ATOM 9792 C C . SER B 1 562 ? 13.758 -37.594 -11.219 1 96.88 562 SER B C 1
ATOM 9794 O O . SER B 1 562 ? 13.695 -38.188 -10.148 1 96.88 562 SER B O 1
ATOM 9796 N N . GLN B 1 563 ? 14.445 -38.031 -12.219 1 96.38 563 GLN B N 1
ATOM 9797 C CA . GLN B 1 563 ? 15.273 -39.25 -12.109 1 96.38 563 GLN B CA 1
ATOM 9798 C C . GLN B 1 563 ? 16.375 -39.062 -11.078 1 96.38 563 GLN B C 1
ATOM 9800 O O . GLN B 1 563 ? 16.641 -39.938 -10.273 1 96.38 563 GLN B O 1
ATOM 9805 N N . TRP B 1 564 ? 17.047 -37.938 -11.172 1 96.94 564 TRP B N 1
ATOM 9806 C CA . TRP B 1 564 ? 18.094 -37.625 -10.203 1 96.94 564 TRP B CA 1
ATOM 9807 C C . TRP B 1 564 ? 17.547 -37.688 -8.781 1 96.94 564 TRP B C 1
ATOM 9809 O O . TRP B 1 564 ? 18.203 -38.188 -7.871 1 96.94 564 TRP B O 1
ATOM 9819 N N . VAL B 1 565 ? 16.344 -37.156 -8.57 1 96.25 565 VAL B N 1
ATOM 9820 C CA . VAL B 1 565 ? 15.719 -37.125 -7.254 1 96.25 565 VAL B CA 1
ATOM 9821 C C . VAL B 1 565 ? 15.508 -38.531 -6.734 1 96.25 565 VAL B C 1
ATOM 9823 O O . VAL B 1 565 ? 15.875 -38.844 -5.602 1 96.25 565 VAL B O 1
ATOM 9826 N N . ALA B 1 566 ? 14.992 -39.375 -7.547 1 94.06 566 ALA B N 1
ATOM 9827 C CA . ALA B 1 566 ? 14.641 -40.75 -7.129 1 94.06 566 ALA B CA 1
ATOM 9828 C C . ALA B 1 566 ? 15.883 -41.625 -7 1 94.06 566 ALA B C 1
ATOM 9830 O O . ALA B 1 566 ? 15.984 -42.438 -6.086 1 94.06 566 ALA B O 1
ATOM 9831 N N . CYS B 1 567 ? 16.828 -41.438 -7.855 1 94.75 567 CYS B N 1
ATOM 9832 C CA . CYS B 1 567 ? 17.859 -42.438 -8.023 1 94.75 567 CYS B CA 1
ATOM 9833 C C . CYS B 1 567 ? 19.172 -42 -7.352 1 94.75 567 CYS B C 1
ATOM 9835 O O . CYS B 1 567 ? 20.031 -42.844 -7.059 1 94.75 567 CYS B O 1
ATOM 9837 N N . LYS B 1 568 ? 19.312 -40.75 -7.094 1 93.62 568 LYS B N 1
ATOM 9838 C CA . LYS B 1 568 ? 20.562 -40.25 -6.523 1 93.62 568 LYS B CA 1
ATOM 9839 C C . LYS B 1 568 ? 20.312 -39.469 -5.242 1 93.62 568 LYS B C 1
ATOM 9841 O O . LYS B 1 568 ? 20.969 -39.719 -4.227 1 93.62 568 LYS B O 1
ATOM 9846 N N . ALA B 1 569 ? 19.359 -38.594 -5.266 1 93.69 569 ALA B N 1
ATOM 9847 C CA . ALA B 1 569 ? 19.156 -37.688 -4.148 1 93.69 569 ALA B CA 1
ATOM 9848 C C . ALA B 1 569 ? 18.609 -38.406 -2.932 1 93.69 569 ALA B C 1
ATOM 9850 O O . ALA B 1 569 ? 19.125 -38.25 -1.82 1 93.69 569 ALA B O 1
ATOM 9851 N N . ILE B 1 570 ? 17.5 -39.25 -3.193 1 91.5 570 ILE B N 1
ATOM 9852 C CA . ILE B 1 570 ? 16.922 -40 -2.092 1 91.5 570 ILE B CA 1
ATOM 9853 C C . ILE B 1 570 ? 17.594 -41.375 -1.993 1 91.5 570 ILE B C 1
ATOM 9855 O O . ILE B 1 570 ? 17.031 -42.375 -2.434 1 91.5 570 ILE B O 1
ATOM 9859 N N . SER B 1 571 ? 18.719 -41.469 -1.486 1 81.94 571 SER B N 1
ATOM 9860 C CA . SER B 1 571 ? 19.5 -42.688 -1.592 1 81.94 571 SER B CA 1
ATOM 9861 C C . SER B 1 571 ? 19.547 -43.438 -0.264 1 81.94 571 SER B C 1
ATOM 9863 O O . SER B 1 571 ? 19.703 -44.656 -0.239 1 81.94 571 SER B O 1
ATOM 9865 N N . LYS B 1 572 ? 19.391 -42.844 0.806 1 75.19 572 LYS B N 1
ATOM 9866 C CA . LYS B 1 572 ? 19.672 -43.469 2.088 1 75.19 572 LYS B CA 1
ATOM 9867 C C . LYS B 1 572 ? 18.422 -43.562 2.955 1 75.19 572 LYS B C 1
ATOM 9869 O O . LYS B 1 572 ? 18.5 -43.906 4.133 1 75.19 572 LYS B O 1
ATOM 9874 N N . SER B 1 573 ? 17.422 -43.156 2.375 1 80.56 573 SER B N 1
ATOM 9875 C CA . SER B 1 573 ? 16.25 -43.094 3.252 1 80.56 573 SER B CA 1
ATOM 9876 C C . SER B 1 573 ? 15.406 -44.344 3.141 1 80.56 573 SER B C 1
ATOM 9878 O O . SER B 1 573 ? 14.57 -44.469 2.246 1 80.56 573 SER B O 1
ATOM 9880 N N . SER B 1 574 ? 15.648 -45.188 4.047 1 70.88 574 SER B N 1
ATOM 9881 C CA . SER B 1 574 ? 14.828 -46.406 4.082 1 70.88 574 SER B CA 1
ATOM 9882 C C . SER B 1 574 ? 13.383 -46.062 4.434 1 70.88 574 SER B C 1
ATOM 9884 O O . SER B 1 574 ? 12.453 -46.688 3.912 1 70.88 574 SER B O 1
ATOM 9886 N N . ILE B 1 575 ? 13.203 -45.125 5.141 1 76.06 575 ILE B N 1
ATOM 9887 C CA . ILE B 1 575 ? 11.867 -44.75 5.59 1 76.06 575 ILE B CA 1
ATOM 9888 C C . ILE B 1 575 ? 11.055 -44.219 4.406 1 76.06 575 ILE B C 1
ATOM 9890 O O . ILE B 1 575 ? 9.883 -44.562 4.254 1 76.06 575 ILE B O 1
ATOM 9894 N N . TYR B 1 576 ? 11.664 -43.469 3.617 1 82.44 576 TYR B N 1
ATOM 9895 C CA . TYR B 1 576 ? 10.961 -42.938 2.457 1 82.44 576 TYR B CA 1
ATOM 9896 C C . TYR B 1 576 ? 10.5 -44.062 1.53 1 82.44 576 TYR B C 1
ATOM 9898 O O . TYR B 1 576 ? 9.336 -44.094 1.118 1 82.44 576 TYR B O 1
ATOM 9906 N N . TRP B 1 577 ? 11.328 -44.938 1.246 1 85.25 577 TRP B N 1
ATOM 9907 C CA . TRP B 1 577 ? 11.047 -45.969 0.258 1 85.25 577 TRP B CA 1
ATOM 9908 C C . TRP B 1 577 ? 10.141 -47.031 0.841 1 85.25 577 TRP B C 1
ATOM 9910 O O . TRP B 1 577 ? 9.297 -47.594 0.134 1 85.25 577 TRP B O 1
ATOM 9920 N N . ASP B 1 578 ? 10.273 -47.25 2.166 1 78.44 578 ASP B N 1
ATOM 9921 C CA . ASP B 1 578 ? 9.492 -48.312 2.793 1 78.44 578 ASP B CA 1
ATOM 9922 C C . ASP B 1 578 ? 8.109 -47.812 3.195 1 78.44 578 ASP B C 1
ATOM 9924 O O . ASP B 1 578 ? 7.105 -48.5 3.014 1 78.44 578 ASP B O 1
ATOM 9928 N N . LYS B 1 579 ? 8.062 -46.656 3.668 1 73.81 579 LYS B N 1
ATOM 9929 C CA . LYS B 1 579 ? 6.82 -46.188 4.281 1 73.81 579 LYS B CA 1
ATOM 9930 C C . LYS B 1 579 ? 6.055 -45.281 3.336 1 73.81 579 LYS B C 1
ATOM 9932 O O . LYS B 1 579 ? 4.82 -45.25 3.334 1 73.81 579 LYS B O 1
ATOM 9937 N N . ILE B 1 580 ? 6.691 -44.531 2.6 1 75.19 580 ILE B N 1
ATOM 9938 C CA . ILE B 1 580 ? 6.027 -43.531 1.798 1 75.19 580 ILE B CA 1
ATOM 9939 C C . ILE B 1 580 ? 5.816 -44.031 0.375 1 75.19 580 ILE B C 1
ATOM 9941 O O . ILE B 1 580 ? 4.711 -43.969 -0.162 1 75.19 580 ILE B O 1
ATOM 9945 N N . ALA B 1 581 ? 6.832 -44.594 -0.262 1 77.44 581 ALA B N 1
ATOM 9946 C CA . ALA B 1 581 ? 6.793 -44.938 -1.68 1 77.44 581 ALA B CA 1
ATOM 9947 C C . ALA B 1 581 ? 6.082 -46.281 -1.896 1 77.44 581 ALA B C 1
ATOM 9949 O O . ALA B 1 581 ? 5.301 -46.406 -2.84 1 77.44 581 ALA B O 1
ATOM 9950 N N . GLY B 1 582 ? 6.227 -47.25 -1.036 1 76.19 582 GLY B N 1
ATOM 9951 C CA . GLY B 1 582 ? 5.668 -48.562 -1.206 1 76.19 582 GLY B CA 1
ATOM 9952 C C . GLY B 1 582 ? 6.293 -49.344 -2.359 1 76.19 582 GLY B C 1
ATOM 9953 O O . GLY B 1 582 ? 5.75 -50.344 -2.801 1 76.19 582 GLY B O 1
ATOM 9954 N N . LYS B 1 583 ? 7.262 -48.875 -3.111 1 83.31 583 LYS B N 1
ATOM 9955 C CA . LYS B 1 583 ? 8.055 -49.5 -4.172 1 83.31 583 LYS B CA 1
ATOM 9956 C C . LYS B 1 583 ? 9.555 -49.344 -3.895 1 83.31 583 LYS B C 1
ATOM 9958 O O . LYS B 1 583 ? 9.961 -48.438 -3.162 1 83.31 583 LYS B O 1
ATOM 9963 N N . SER B 1 584 ? 10.273 -50.281 -4.488 1 87.81 584 SER B N 1
ATOM 9964 C CA . SER B 1 584 ? 11.719 -50.188 -4.305 1 87.81 584 SER B CA 1
ATOM 9965 C C . SER B 1 584 ? 12.297 -49.062 -5.148 1 87.81 584 SER B C 1
ATOM 9967 O O . SER B 1 584 ? 11.75 -48.719 -6.199 1 87.81 584 SER B O 1
ATOM 9969 N N . GLN B 1 585 ? 13.328 -48.531 -4.664 1 92.12 585 GLN B N 1
ATOM 9970 C CA . GLN B 1 585 ? 14.031 -47.5 -5.395 1 92.12 585 GLN B CA 1
ATOM 9971 C C . GLN B 1 585 ? 14.43 -47.969 -6.789 1 92.12 585 GLN B C 1
ATOM 9973 O O . GLN B 1 585 ? 14.336 -47.219 -7.758 1 92.12 585 GLN B O 1
ATOM 9978 N N . GLN B 1 586 ? 14.859 -49.219 -6.898 1 91.75 586 GLN B N 1
ATOM 9979 C CA . GLN B 1 586 ? 15.305 -49.781 -8.164 1 91.75 586 GLN B CA 1
ATOM 9980 C C . GLN B 1 586 ? 14.164 -49.812 -9.188 1 91.75 586 GLN B C 1
ATOM 9982 O O . GLN B 1 586 ? 14.367 -49.5 -10.359 1 91.75 586 GLN B O 1
ATOM 9987 N N . GLN B 1 587 ? 13.047 -50.188 -8.766 1 91.62 587 GLN B N 1
ATOM 9988 C CA . GLN B 1 587 ? 11.883 -50.25 -9.656 1 91.62 587 GLN B CA 1
ATOM 9989 C C . GLN B 1 587 ? 11.5 -48.844 -10.156 1 91.62 587 GLN B C 1
ATOM 9991 O O . GLN B 1 587 ? 11.172 -48.688 -11.328 1 91.62 587 GLN B O 1
ATOM 9996 N N . VAL B 1 588 ? 11.516 -47.906 -9.242 1 93.06 588 VAL B N 1
ATOM 9997 C CA . VAL B 1 588 ? 11.172 -46.531 -9.602 1 93.06 588 VAL B CA 1
ATOM 9998 C C . VAL B 1 588 ? 12.203 -46 -10.586 1 93.06 588 VAL B C 1
ATOM 10000 O O . VAL B 1 588 ? 11.836 -45.375 -11.602 1 93.06 588 VAL B O 1
ATOM 10003 N N . CYS B 1 589 ? 13.422 -46.25 -10.344 1 94.75 589 CYS B N 1
ATOM 10004 C CA . CYS B 1 589 ? 14.5 -45.781 -11.203 1 94.75 589 CYS B CA 1
ATOM 10005 C C . CYS B 1 589 ? 14.398 -46.406 -12.594 1 94.75 589 CYS B C 1
ATOM 10007 O O . CYS B 1 589 ? 14.617 -45.719 -13.602 1 94.75 589 CYS B O 1
ATOM 10009 N N . ALA B 1 590 ? 14.062 -47.625 -12.594 1 94.31 590 ALA B N 1
ATOM 10010 C CA . ALA B 1 590 ? 13.898 -48.312 -13.883 1 94.31 590 ALA B CA 1
ATOM 10011 C C . ALA B 1 590 ? 12.766 -47.688 -14.688 1 94.31 590 ALA B C 1
ATOM 10013 O O . ALA B 1 590 ? 12.891 -47.5 -15.898 1 94.31 590 ALA B O 1
ATOM 10014 N N . SER B 1 591 ? 11.711 -47.438 -14.023 1 93.81 591 SER B N 1
ATOM 10015 C CA . SER B 1 591 ? 10.539 -46.875 -14.68 1 93.81 591 SER B CA 1
ATOM 10016 C C . SER B 1 591 ? 10.844 -45.5 -15.234 1 93.81 591 SER B C 1
ATOM 10018 O O . SER B 1 591 ? 10.508 -45.188 -16.375 1 93.81 591 SER B O 1
ATOM 10020 N N . VAL B 1 592 ? 11.445 -44.625 -14.43 1 94.81 592 VAL B N 1
ATOM 10021 C CA . VAL B 1 592 ? 11.773 -43.25 -14.859 1 94.81 592 VAL B CA 1
ATOM 10022 C C . VAL B 1 592 ? 12.789 -43.312 -16 1 94.81 592 VAL B C 1
ATOM 10024 O O . VAL B 1 592 ? 12.703 -42.531 -16.953 1 94.81 592 VAL B O 1
ATOM 10027 N N . GLY B 1 593 ? 13.695 -44.219 -15.875 1 95.06 593 GLY B N 1
ATOM 10028 C CA . GLY B 1 593 ? 14.695 -44.375 -16.922 1 95.06 593 GLY B CA 1
ATOM 10029 C C . GLY B 1 593 ? 14.102 -44.75 -18.266 1 95.06 593 GLY B C 1
ATOM 10030 O O . GLY B 1 593 ? 14.516 -44.25 -19.297 1 95.06 593 GLY B O 1
ATOM 10031 N N . LYS B 1 594 ? 13.211 -45.688 -18.234 1 94.94 594 LYS B N 1
ATOM 10032 C CA . LYS B 1 594 ? 12.539 -46.094 -19.469 1 94.94 594 LYS B CA 1
ATOM 10033 C C . LYS B 1 594 ? 11.828 -44.906 -20.109 1 94.94 594 LYS B C 1
ATOM 10035 O O . LYS B 1 594 ? 11.82 -44.75 -21.344 1 94.94 594 LYS B O 1
ATOM 10040 N N . TYR B 1 595 ? 11.172 -44.125 -19.344 1 95.56 595 TYR B N 1
ATOM 10041 C CA . TYR B 1 595 ? 10.477 -42.969 -19.875 1 95.56 595 TYR B CA 1
ATOM 10042 C C . TYR B 1 595 ? 11.453 -41.969 -20.484 1 95.56 595 TYR B C 1
ATOM 10044 O O . TYR B 1 595 ? 11.172 -41.375 -21.531 1 95.56 595 TYR B O 1
ATOM 10052 N N . ILE B 1 596 ? 12.586 -41.75 -19.828 1 96.56 596 ILE B N 1
ATOM 10053 C CA . ILE B 1 596 ? 13.617 -40.844 -20.344 1 96.56 596 ILE B CA 1
ATOM 10054 C C . ILE B 1 596 ? 14.086 -41.312 -21.719 1 96.56 596 ILE B C 1
ATOM 10056 O O . ILE B 1 596 ? 14.242 -40.5 -22.641 1 96.56 596 ILE B O 1
ATOM 10060 N N . GLU B 1 597 ? 14.266 -42.625 -21.844 1 96.31 597 GLU B N 1
ATOM 10061 C CA . GLU B 1 597 ? 14.664 -43.156 -23.141 1 96.31 597 GLU B CA 1
ATOM 10062 C C . GLU B 1 597 ? 13.57 -42.938 -24.188 1 96.31 597 GLU B C 1
ATOM 10064 O O . GLU B 1 597 ? 13.867 -42.688 -25.359 1 96.31 597 GLU B O 1
ATOM 10069 N N . PHE B 1 598 ? 12.414 -43.094 -23.75 1 95.19 598 PHE B N 1
ATOM 10070 C CA . PHE B 1 598 ? 11.281 -42.844 -24.625 1 95.19 598 PHE B CA 1
ATOM 10071 C C . PHE B 1 598 ? 11.297 -41.406 -25.125 1 95.19 598 PHE B C 1
ATOM 10073 O O . PHE B 1 598 ? 11.125 -41.156 -26.312 1 95.19 598 PHE B O 1
ATOM 10080 N N . LEU B 1 599 ? 11.539 -40.406 -24.266 1 96.44 599 LEU B N 1
ATOM 10081 C CA . LEU B 1 599 ? 11.531 -39 -24.609 1 96.44 599 LEU B CA 1
ATOM 10082 C C . LEU B 1 599 ? 12.719 -38.625 -25.5 1 96.44 599 LEU B C 1
ATOM 10084 O O . LEU B 1 599 ? 12.617 -37.75 -26.359 1 96.44 599 LEU B O 1
ATOM 10088 N N . LYS B 1 600 ? 13.797 -39.344 -25.344 1 96.62 600 LYS B N 1
ATOM 10089 C CA . LYS B 1 600 ? 15.008 -39.094 -26.125 1 96.62 600 LYS B CA 1
ATOM 10090 C C . LYS B 1 600 ? 14.789 -39.438 -27.594 1 96.62 600 LYS B C 1
ATOM 10092 O O . LYS B 1 600 ? 15.484 -38.906 -28.469 1 96.62 600 LYS B O 1
ATOM 10097 N N . LYS B 1 601 ? 13.883 -40.219 -27.906 1 95.81 601 LYS B N 1
ATOM 10098 C CA . LYS B 1 601 ? 13.664 -40.688 -29.281 1 95.81 601 LYS B CA 1
ATOM 10099 C C . LYS B 1 601 ? 13.258 -39.531 -30.188 1 95.81 601 LYS B C 1
ATOM 10101 O O . LYS B 1 601 ? 13.617 -39.5 -31.375 1 95.81 601 LYS B O 1
ATOM 10106 N N . ASP B 1 602 ? 12.547 -38.562 -29.641 1 95.25 602 ASP B N 1
ATOM 10107 C CA . ASP B 1 602 ? 12.062 -37.5 -30.516 1 95.25 602 ASP B CA 1
ATOM 10108 C C . ASP B 1 602 ? 12.422 -36.125 -29.953 1 95.25 602 ASP B C 1
ATOM 10110 O O . ASP B 1 602 ? 11.797 -35.125 -30.297 1 95.25 602 ASP B O 1
ATOM 10114 N N . THR B 1 603 ? 13.375 -36.094 -29.016 1 96.81 603 THR B N 1
ATOM 10115 C CA . THR B 1 603 ? 13.75 -34.844 -28.406 1 96.81 603 THR B CA 1
ATOM 10116 C C . THR B 1 603 ? 14.414 -33.906 -29.422 1 96.81 603 THR B C 1
ATOM 10118 O O . THR B 1 603 ? 15.055 -34.375 -30.375 1 96.81 603 THR B O 1
ATOM 10121 N N . PHE B 1 604 ? 14.289 -32.656 -29.328 1 96.25 604 PHE B N 1
ATOM 10122 C CA . PHE B 1 604 ? 14.93 -31.641 -30.125 1 96.25 604 PHE B CA 1
ATOM 10123 C C . PHE B 1 604 ? 15.992 -30.906 -29.328 1 96.25 604 PHE B C 1
ATOM 10125 O O . PHE B 1 604 ? 16.5 -29.875 -29.766 1 96.25 604 PHE B O 1
ATOM 10132 N N . ASP B 1 605 ? 16.266 -31.344 -28.172 1 96.44 605 ASP B N 1
ATOM 10133 C CA . ASP B 1 605 ? 17.203 -30.781 -27.203 1 96.44 605 ASP B CA 1
ATOM 10134 C C . ASP B 1 605 ? 18.266 -31.797 -26.797 1 96.44 605 ASP B C 1
ATOM 10136 O O . ASP B 1 605 ? 18.062 -32.562 -25.859 1 96.44 605 ASP B O 1
ATOM 10140 N N . ASN B 1 606 ? 19.438 -31.688 -27.359 1 92.56 606 ASN B N 1
ATOM 10141 C CA . ASN B 1 606 ? 20.484 -32.688 -27.156 1 92.56 606 ASN B CA 1
ATOM 10142 C C . ASN B 1 606 ? 21.141 -32.531 -25.781 1 92.56 606 ASN B C 1
ATOM 10144 O O . ASN B 1 606 ? 21.797 -33.469 -25.297 1 92.56 606 ASN B O 1
ATOM 10148 N N . GLU B 1 607 ? 20.875 -31.469 -25.141 1 94.31 607 GLU B N 1
ATOM 10149 C CA . GLU B 1 607 ? 21.516 -31.219 -23.844 1 94.31 607 GLU B CA 1
ATOM 10150 C C . GLU B 1 607 ? 20.516 -31.406 -22.703 1 94.31 607 GLU B C 1
ATOM 10152 O O . GLU B 1 607 ? 20.828 -31.109 -21.547 1 94.31 607 GLU B O 1
ATOM 10157 N N . ALA B 1 608 ? 19.359 -31.938 -22.953 1 95.81 608 ALA B N 1
ATOM 10158 C CA . ALA B 1 608 ? 18.25 -31.938 -22 1 95.81 608 ALA B CA 1
ATOM 10159 C C . ALA B 1 608 ? 18.578 -32.844 -20.797 1 95.81 608 ALA B C 1
ATOM 10161 O O . ALA B 1 608 ? 18.016 -32.656 -19.719 1 95.81 608 ALA B O 1
ATOM 10162 N N . THR B 1 609 ? 19.438 -33.781 -20.938 1 96.56 609 THR B N 1
ATOM 10163 C CA . THR B 1 609 ? 19.703 -34.75 -19.875 1 96.56 609 THR B CA 1
ATOM 10164 C C . THR B 1 609 ? 20.969 -34.375 -19.109 1 96.56 609 THR B C 1
ATOM 10166 O O . THR B 1 609 ? 21.375 -35.094 -18.203 1 96.56 609 THR B O 1
ATOM 10169 N N . LYS B 1 610 ? 21.578 -33.312 -19.469 1 94.31 610 LYS B N 1
ATOM 10170 C CA . LYS B 1 610 ? 22.781 -32.844 -18.781 1 94.31 610 LYS B CA 1
ATOM 10171 C C . LYS B 1 610 ? 22.422 -32.031 -17.531 1 94.31 610 LYS B C 1
ATOM 10173 O O . LYS B 1 610 ? 21.688 -31.062 -17.625 1 94.31 610 LYS B O 1
ATOM 10178 N N . LEU B 1 611 ? 22.906 -32.531 -16.422 1 95.56 611 LEU B N 1
ATOM 10179 C CA . LEU B 1 611 ? 22.75 -31.828 -15.172 1 95.56 611 LEU B CA 1
ATOM 10180 C C . LEU B 1 611 ? 24.078 -31.219 -14.719 1 95.56 611 LEU B C 1
ATOM 10182 O O . LEU B 1 611 ? 25.016 -31.938 -14.391 1 95.56 611 LEU B O 1
ATOM 10186 N N . THR B 1 612 ? 24.141 -29.938 -14.695 1 90.88 612 THR B N 1
ATOM 10187 C CA . THR B 1 612 ? 25.391 -29.234 -14.438 1 90.88 612 THR B CA 1
ATOM 10188 C C . THR B 1 612 ? 25.578 -28.969 -12.953 1 90.88 612 THR B C 1
ATOM 10190 O O . THR B 1 612 ? 26.672 -29.125 -12.414 1 90.88 612 THR B O 1
ATOM 10193 N N . ILE B 1 613 ? 24.562 -28.641 -12.25 1 90 613 ILE B N 1
ATOM 10194 C CA . ILE B 1 613 ? 24.656 -28.234 -10.852 1 90 613 ILE B CA 1
ATOM 10195 C C . ILE B 1 613 ? 24.453 -29.438 -9.953 1 90 613 ILE B C 1
ATOM 10197 O O . ILE B 1 613 ? 25.234 -29.672 -9.023 1 90 613 ILE B O 1
ATOM 10201 N N . LEU B 1 614 ? 23.516 -30.25 -10.25 1 93.06 614 LEU B N 1
ATOM 10202 C CA . LEU B 1 614 ? 23.141 -31.359 -9.383 1 93.06 614 LEU B CA 1
ATOM 10203 C C . LEU B 1 614 ? 24.203 -32.438 -9.383 1 93.06 614 LEU B C 1
ATOM 10205 O O . LEU B 1 614 ? 24.359 -33.156 -8.391 1 93.06 614 LEU B O 1
ATOM 10209 N N . ASN B 1 615 ? 24.922 -32.562 -10.453 1 88.44 615 ASN B N 1
ATOM 10210 C CA . ASN B 1 615 ? 25.938 -33.594 -10.539 1 88.44 615 ASN B CA 1
ATOM 10211 C C . ASN B 1 615 ? 27.281 -33.125 -9.992 1 88.44 615 ASN B C 1
ATOM 10213 O O . ASN B 1 615 ? 28.234 -33.906 -9.898 1 88.44 615 ASN B O 1
ATOM 10217 N N . GLN B 1 616 ? 27.484 -31.906 -9.727 1 77.25 616 GLN B N 1
ATOM 10218 C CA . GLN B 1 616 ? 28.734 -31.406 -9.156 1 77.25 616 GLN B CA 1
ATOM 10219 C C . GLN B 1 616 ? 28.906 -31.891 -7.715 1 77.25 616 GLN B C 1
ATOM 10221 O O . GLN B 1 616 ? 27.938 -31.953 -6.953 1 77.25 616 GLN B O 1
ATOM 10226 N N . GLN B 1 617 ? 29.938 -32.844 -7.539 1 56.31 617 GLN B N 1
ATOM 10227 C CA . GLN B 1 617 ? 30.266 -33.312 -6.199 1 56.31 617 GLN B CA 1
ATOM 10228 C C . GLN B 1 617 ? 30.609 -32.156 -5.277 1 56.31 617 GLN B C 1
ATOM 10230 O O . GLN B 1 617 ? 31.312 -31.219 -5.68 1 56.31 617 GLN B O 1
ATOM 10235 N N . GLN B 1 618 ? 29.812 -31.922 -4.363 1 50.88 618 GLN B N 1
ATOM 10236 C CA . GLN B 1 618 ? 30.156 -30.906 -3.387 1 50.88 618 GLN B CA 1
ATOM 10237 C C . GLN B 1 618 ? 31.578 -31.094 -2.861 1 50.88 618 GLN B C 1
ATOM 10239 O O . GLN B 1 618 ? 31.953 -32.188 -2.436 1 50.88 618 GLN B O 1
ATOM 10244 N N . LYS B 1 619 ? 32.594 -30.438 -3.242 1 43.91 619 LYS B N 1
ATOM 10245 C CA . LYS B 1 619 ? 33.812 -30.391 -2.467 1 43.91 619 LYS B CA 1
ATOM 10246 C C . LYS B 1 619 ? 33.531 -30.281 -0.972 1 43.91 619 LYS B C 1
ATOM 10248 O O . LYS B 1 619 ? 32.75 -29.422 -0.545 1 43.91 619 LYS B O 1
ATOM 10253 N N . PRO B 1 620 ? 33.875 -31.469 -0.298 1 35.44 620 PRO B N 1
ATOM 10254 C CA . PRO B 1 620 ? 33.781 -31.25 1.148 1 35.44 620 PRO B CA 1
ATOM 10255 C C . PRO B 1 620 ? 34.375 -29.922 1.58 1 35.44 620 PRO B C 1
ATOM 10257 O O . PRO B 1 620 ? 35.344 -29.453 0.975 1 35.44 620 PRO B O 1
ATOM 10260 N N . GLN B 1 621 ? 33.594 -29.094 2.068 1 33.34 621 GLN B N 1
ATOM 10261 C CA . GLN B 1 621 ? 34.344 -28.031 2.717 1 33.34 621 GLN B CA 1
ATOM 10262 C C . GLN B 1 621 ? 35.562 -28.578 3.48 1 33.34 621 GLN B C 1
ATOM 10264 O O . GLN B 1 621 ? 35.406 -29.328 4.441 1 33.34 621 GLN B O 1
ATOM 10269 N N . GLN B 1 622 ? 36.688 -28.875 2.834 1 28.52 622 GLN B N 1
ATOM 10270 C CA . GLN B 1 622 ? 37.938 -29.172 3.49 1 28.52 622 GLN B CA 1
ATOM 10271 C C . GLN B 1 622 ? 38.156 -28.266 4.695 1 28.52 622 GLN B C 1
ATOM 10273 O O . GLN B 1 622 ? 38.156 -27.031 4.562 1 28.52 622 GLN B O 1
ATOM 10278 N N . GLN B 1 623 ? 37.844 -28.797 5.863 1 30.58 623 GLN B N 1
ATOM 10279 C CA . GLN B 1 623 ? 38.5 -28.281 7.062 1 30.58 623 GLN B CA 1
ATOM 10280 C C . GLN B 1 623 ? 40.031 -28.266 6.895 1 30.58 623 GLN B C 1
ATOM 10282 O O . GLN B 1 623 ? 40.656 -29.328 6.734 1 30.58 623 GLN B O 1
ATOM 10287 N N . GLU B 1 624 ? 40.625 -27.312 6.211 1 30.53 624 GLU B N 1
ATOM 10288 C CA . GLU B 1 624 ? 42.062 -27.156 6.309 1 30.53 624 GLU B CA 1
ATOM 10289 C C . GLU B 1 624 ? 42.531 -27.234 7.758 1 30.53 624 GLU B C 1
ATOM 10291 O O . GLU B 1 624 ? 42.188 -26.375 8.578 1 30.53 624 GLU B O 1
ATOM 10296 N N . SER B 1 625 ? 42.625 -28.469 8.273 1 31.52 625 SER B N 1
ATOM 10297 C CA . SER B 1 625 ? 43.438 -28.766 9.438 1 31.52 625 SER B CA 1
ATOM 10298 C C . SER B 1 625 ? 44.875 -28.25 9.25 1 31.52 625 SER B C 1
ATOM 10300 O O . SER B 1 625 ? 45.625 -28.766 8.406 1 31.52 625 SER B O 1
ATOM 10302 N N . GLY B 1 626 ? 45.062 -26.844 9.227 1 29.31 626 GLY B N 1
ATOM 10303 C CA . GLY B 1 626 ? 46.406 -26.297 9.305 1 29.31 626 GLY B CA 1
ATOM 10304 C C . GLY B 1 626 ? 47.219 -26.859 10.453 1 29.31 626 GLY B C 1
ATOM 10305 O O . GLY B 1 626 ? 46.938 -26.578 11.617 1 29.31 626 GLY B O 1
ATOM 10306 N N . ASN B 1 627 ? 47.5 -28.109 10.43 1 27.67 627 ASN B N 1
ATOM 10307 C CA . ASN B 1 627 ? 48.625 -28.656 11.219 1 27.67 627 ASN B CA 1
ATOM 10308 C C . ASN B 1 627 ? 49.906 -27.859 10.992 1 27.67 627 ASN B C 1
ATOM 10310 O O . ASN B 1 627 ? 50.562 -28.016 9.961 1 27.67 627 ASN B O 1
ATOM 10314 N N . ASP B 1 628 ? 49.844 -26.547 11.422 1 26.66 628 ASP B N 1
ATOM 10315 C CA . ASP B 1 628 ? 51.125 -25.844 11.586 1 26.66 628 ASP B CA 1
ATOM 10316 C C . ASP B 1 628 ? 52.031 -26.578 12.547 1 26.66 628 ASP B C 1
ATOM 10318 O O . ASP B 1 628 ? 51.781 -26.609 13.758 1 26.66 628 ASP B O 1
ATOM 10322 N N . ASN B 1 629 ? 52.438 -27.719 12.25 1 23.56 629 ASN B N 1
ATOM 10323 C CA . ASN B 1 629 ? 53.625 -28.281 12.875 1 23.56 629 ASN B CA 1
ATOM 10324 C C . ASN B 1 629 ? 54.812 -27.312 12.797 1 23.56 629 ASN B C 1
ATOM 10326 O O . ASN B 1 629 ? 55.219 -26.906 11.711 1 23.56 629 ASN B O 1
ATOM 10330 N N . LYS B 1 630 ? 55.062 -26.578 13.93 1 26.62 630 LYS B N 1
ATOM 10331 C CA . LYS B 1 630 ? 56.281 -25.906 14.359 1 26.62 630 LYS B CA 1
ATOM 10332 C C . LYS B 1 630 ? 57.5 -26.797 14.164 1 26.62 630 LYS B C 1
ATOM 10334 O O . LYS B 1 630 ? 57.531 -27.922 14.695 1 26.62 630 LYS B O 1
ATOM 10339 N N . LYS B 1 631 ? 58.062 -26.719 12.953 1 25.48 631 LYS B N 1
ATOM 10340 C CA . LYS B 1 631 ? 59.438 -27.188 12.859 1 25.48 631 LYS B CA 1
ATOM 10341 C C . LYS B 1 631 ? 60.312 -26.656 14.008 1 25.48 631 LYS B C 1
ATOM 10343 O O . LYS B 1 631 ? 60.375 -25.453 14.227 1 25.48 631 LYS B O 1
ATOM 10348 N N . GLU B 1 632 ? 60.219 -27.375 15.164 1 26.12 632 GLU B N 1
ATOM 103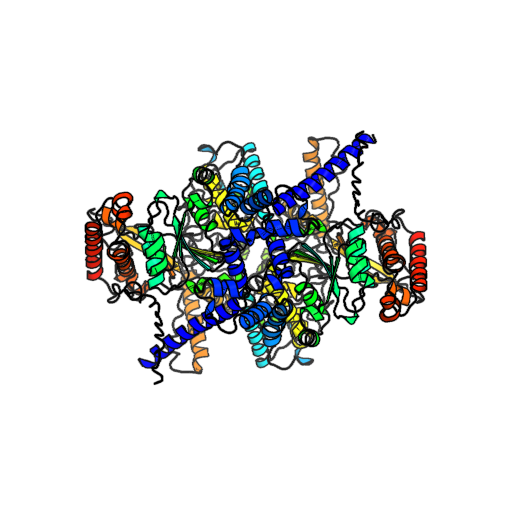49 C CA . GLU B 1 632 ? 61.281 -27.297 16.141 1 26.12 632 GLU B CA 1
ATOM 10350 C C . GLU B 1 632 ? 62.656 -27.25 15.461 1 26.12 632 GLU B C 1
ATOM 10352 O O . GLU B 1 632 ? 63.031 -28.203 14.766 1 26.12 632 GLU B O 1
ATOM 10357 N N . GLY B 1 633 ? 62.844 -26.125 14.57 1 22.88 633 GLY B N 1
ATOM 10358 C CA . GLY B 1 633 ? 64.25 -26 14.195 1 22.88 633 GLY B CA 1
ATOM 10359 C C . GLY B 1 633 ? 65.188 -26.344 15.32 1 22.88 633 GLY B C 1
ATOM 10360 O O . GLY B 1 633 ? 64.875 -26.141 16.5 1 22.88 633 GLY B O 1
ATOM 10361 N N . ALA B 1 634 ? 66 -27.391 15.07 1 24.17 634 ALA B N 1
ATOM 10362 C CA . ALA B 1 634 ? 67.25 -27.875 15.625 1 24.17 634 ALA B CA 1
ATOM 10363 C C . ALA B 1 634 ? 68.25 -26.734 15.828 1 24.17 634 ALA B C 1
ATOM 10365 O O . ALA B 1 634 ? 68.812 -26.203 14.867 1 24.17 634 ALA B O 1
ATOM 10366 N N . ALA B 1 635 ? 67.688 -25.531 16.25 1 20.89 635 ALA B N 1
ATOM 10367 C CA . ALA B 1 635 ? 68.812 -24.688 16.625 1 20.89 635 ALA B CA 1
ATOM 10368 C C . ALA B 1 635 ? 69.75 -25.406 17.594 1 20.89 635 ALA B C 1
ATOM 10370 O O . ALA B 1 635 ? 69.375 -25.75 18.703 1 20.89 635 ALA B O 1
ATOM 10371 N N . SER B 1 636 ? 70.5 -26.281 16.891 1 18.89 636 SER B N 1
ATOM 10372 C CA . SER B 1 636 ? 71.938 -26.172 17.234 1 18.89 636 SER B CA 1
ATOM 10373 C C . SER B 1 636 ? 72.438 -24.75 17.016 1 18.89 636 SER B C 1
ATOM 10375 O O . SER B 1 636 ? 72.062 -24.094 16.031 1 18.89 636 SER B O 1
#

Foldseek 3Di:
DVVVVVVVVVVVVVVVVVCVVVVVVCVVVVCQVVLQVVLVCCLVVVVVVLCVLVVVLVVVVCVVPPPPSVVVSVVVSCCPVPLQNVLLCLQPVQQVVLPQPDFFQDPQLLAAFDDWDFLQAQAAPFLQNLCVSVNHDDPVSLVSLLVSLVRSLVVLLPDDFDRLSQEADEAEEEECEPLNVLLQLLQLQLLVLQPEDGEYEYEYAAPLPDFCLVAPPLRVPARNYHYDYLCVSHHVVSSVLQPDPLLVLLSSVLRDRYFWYKYAYSQKHFPHNCRCVCPDPPCVVFQKEFEFDGTWWSAHVSVCVSLVFDWAFQQARSNDAQPDDPVVQRVDDRRPRHRVQSTPLHDHGTWTDVNIMTHGCRQCVSLSSQLSSCQSCVVRPNQSRTCSNPPDTHSGRSRRVSCSSSVGGYDYDDDDKDFFWEQDPVRDTDTFKIFTFDVNLVVVVLVLQLVLCVVVVGDSNHDLSRDDDVSVVVVVVSQVVQQVVLVVVPPPPPPVNPVRRGDDHTATTMMRGVVPRQGLLVQLVCLPPCPGPLNDDTRYACVVCCVNVVQADVSLLSLLSSLCCLAPSPDPGPCCVVPSRVHDSVSSNVSSVVSSVVCVVRHSHPCSNDRDSSPDDPPPPPPPPCPVPPPPPPPD/DVVVVVVVVVVVVCCVCCCVVVVCVVCVVNCAVVLQVVLVCCLVVVVVVLPVVCVVLVVVVCVPPPPPSVVVSVVVSCCPRPLQNVLLCLQPVQQVVLPQPDFFQDPQLLAAFDDWDFLQAQAAPFLQNLCVSVNHDDPVSLVSLLVSLVRSLVVLLPDDFDRLSQEAAEAEEEECEPLNVLLQLLQLLLLVLQPEDGEYEYEYAAPLVDFCLVAPPLRVPARRYHYDYLCVSHHVVSSVLQPDPLLVLLSSVLRDRYFWYKYAYSQKHFPHNCRCVCPDPPCVVFQKEFEFDGTWWSAHVSVCVSLVFDWAFQQARSNDAQPDDPVVQRVDDRRPRHRVQSTPLHDHGTWTDVNIMTHGCRQCVSLSSQLSSCQSCVVRPNQSRTCSNPPDTHSGRSRRVSCSSSVGGYDYDDDDKDFFWEQDPVRDTDTFKIFTFDVNLVVVVLVLQLVLCVVVVGDSNHDLSRDDDVSVVSVVVSQVVQQVVLVVVCVVPPPVRPVRRGDDHTATTMMRGVVVRQGLLVQLVCLPPCPGPLNDDTRYACVVCCVNVVQADVSLLSLLSSLCCLAPSPDPGPCCVVPSRVHDSVSSNVSSVVSSVVCVVRHSHPCSNDRDSSPPDPPPPPPPPPPPPPPPPPPD